Protein AF-A0A8H7SU02-F1 (afdb_monomer_lite)

Sequence (1186 aa):
MSTKDTSKRHDLSLTLIYQSLQSPTSSTSLKCRTILHTASVKQFDHTLRKLKSYAKRPEWPARRLIRCLDYLFVHGIKPSPHLQSIVRLPSFRSCVKWGLLCTDTDSVLPTAKFFCNLLETVDDDKTVADIKQHGGVKLLLEWCQHTNQSVRIYSVRALAAKVGWFAKDLIGLDAYCVLTRPVLNVSELCYVLSLKPPVSDIQQKRVELEQCIMACKLLDSIFKYEQVDQPSAAFQSFAKSALFWELVVTWKTVCFDQFGIMYSQTPHVPIKNEKLLVYCLSSIVQRFTCCCPNAAENVVRTRSDWHPYFRILMHTWIRNCSAVNEAVETEKRILKKMIQIAIDIVPAVKELASRQDYADQVVCDFTNFLMAFVSQPISPEQVETLSGLNGALLSTDICVDVDERGFMVTAVLLSQDKDMLVVFVEGFIQYVQLASVDYVQTVSARVAWSLKSLLTILVDTEQLEASGLRTRILKLIVFFLHYKDAIDTFATCTTSITELIWGPTIEQAKQGLQLATSLSVTEDLSPKQNSVIYKAKRAFVSLEIISGHPRACERLMDSNVLQLVDISLIPNGDTMQKTASLLAMYALFGRFIAALSRRTAFVRTRLRDDCGLFPIILKLSQQAIEHREMRDQDDAIRVGWTQVISSCLLVVSSFQYDESSMKMWLCWDYGDVSNTEVRLEDDAVEMVESQQVSSILPSLLSVLFPGNKQISGSKDDNFQLLFLAANVLDQLSAIPICGRQMVQHPDALADLASLMVTLTKDLFPGNPNKKRRALDEVKMDDAEIKKEDEIFMSESPQHQCAEYLRKSAIRILVCHDNIQYTILADAFTTFFRPLLQHPSHRSSSQHWRVAVTKDLYQKKLPDFVSLFKFTEVTDHAIKLYEFTAVAVAYSIMGTDSDQEWNSVLGLGVSEIVSSKYVFGVLCQMLVYELEYEENNSMLQIITPFRRNAAAQVIETLALDLEVVWQVEMKSIESVPVKHVALDEPYQKVYFATDDSTELVCGNRQLLSSNSPIFEALLGSNYAEQSKLESLTAIPLHDVPFKNLSLFLSVVEQLNTDSVLINTNWKDVVDLLLISDRFGTTSVKNKCQDWVLAKVEKLHVVDEKERLVCLEGLLGLYRECRDPIELDGGITSETWPFALVLKEAVKSIVMYLSLASRTDTFNKMILEKDGEELSSFCDGIASLLKK

Structure (mmCIF, N/CA/C/O backbone):
data_AF-A0A8H7SU02-F1
#
_entry.id   AF-A0A8H7SU02-F1
#
loop_
_atom_site.group_PDB
_atom_site.id
_atom_site.type_symbol
_atom_site.label_atom_id
_atom_site.label_alt_id
_atom_site.label_comp_id
_atom_site.label_asym_id
_atom_site.label_entity_id
_atom_site.label_seq_id
_atom_site.pdbx_PDB_ins_code
_atom_site.Cartn_x
_atom_site.Cartn_y
_atom_site.Cartn_z
_atom_site.occupancy
_atom_site.B_iso_or_equiv
_atom_site.auth_seq_id
_atom_site.auth_comp_id
_atom_site.auth_asym_id
_atom_site.auth_atom_id
_atom_site.pdbx_PDB_model_num
ATOM 1 N N . MET A 1 1 ? -86.008 -4.853 94.645 1.00 35.31 1 MET A N 1
ATOM 2 C CA . MET A 1 1 ? -85.821 -5.811 93.534 1.00 35.31 1 MET A CA 1
ATOM 3 C C . MET A 1 1 ? -86.065 -5.100 92.212 1.00 35.31 1 MET A C 1
ATOM 5 O O . MET A 1 1 ? -87.152 -4.581 92.024 1.00 35.31 1 MET A O 1
ATOM 9 N N . SER A 1 2 ? -85.035 -5.020 91.369 1.00 29.70 2 SER A N 1
ATOM 10 C CA . SER A 1 2 ? -85.054 -5.000 89.893 1.00 29.70 2 SER A CA 1
ATOM 11 C C . SER A 1 2 ? -83.696 -4.454 89.445 1.00 29.70 2 SER A C 1
ATOM 13 O O . SER A 1 2 ? -83.441 -3.250 89.442 1.00 29.70 2 SER A O 1
ATOM 15 N N . THR A 1 3 ? -82.798 -5.390 89.177 1.00 31.05 3 THR A N 1
ATOM 16 C CA . THR A 1 3 ? -81.396 -5.246 88.791 1.00 31.05 3 THR A CA 1
ATOM 17 C C . THR A 1 3 ? -81.245 -4.522 87.451 1.00 31.05 3 THR A C 1
ATOM 19 O O . THR A 1 3 ? -81.632 -5.041 86.408 1.00 31.05 3 THR A O 1
ATOM 22 N N . LYS A 1 4 ? -80.644 -3.324 87.472 1.00 31.62 4 LYS A N 1
ATOM 23 C CA . LYS A 1 4 ? -80.006 -2.720 86.295 1.00 31.62 4 LYS A CA 1
ATOM 24 C C . LYS A 1 4 ? -78.578 -3.251 86.210 1.00 31.62 4 LYS A C 1
ATOM 26 O O . LYS A 1 4 ? -77.695 -2.755 86.907 1.00 31.62 4 LYS A O 1
ATOM 31 N N . ASP A 1 5 ? -78.381 -4.232 85.339 1.00 31.78 5 ASP A N 1
ATOM 32 C CA . ASP A 1 5 ? -77.075 -4.587 84.792 1.00 31.78 5 ASP A CA 1
ATOM 33 C C . ASP A 1 5 ? -76.515 -3.389 84.015 1.00 31.78 5 ASP A C 1
ATOM 35 O O . ASP A 1 5 ? -76.784 -3.180 82.832 1.00 31.78 5 ASP A O 1
ATOM 39 N N . THR A 1 6 ? -75.734 -2.554 84.695 1.00 32.72 6 THR A N 1
ATOM 40 C CA . THR A 1 6 ? -74.787 -1.655 84.043 1.00 32.72 6 THR A CA 1
ATOM 41 C C . THR A 1 6 ? -73.472 -2.404 83.898 1.00 32.72 6 THR A C 1
ATOM 43 O O . THR A 1 6 ? -72.606 -2.385 84.771 1.00 32.72 6 THR A O 1
ATOM 46 N N . SER A 1 7 ? -73.314 -3.071 82.754 1.00 33.44 7 SER A N 1
ATOM 47 C CA . SER A 1 7 ? -72.016 -3.547 82.286 1.00 33.44 7 SER A CA 1
ATOM 48 C C . SER A 1 7 ? -71.017 -2.386 82.376 1.00 33.44 7 SER A C 1
ATOM 50 O O . SER A 1 7 ? -71.132 -1.404 81.632 1.00 33.44 7 SER A O 1
ATOM 52 N N . LYS A 1 8 ? -70.069 -2.453 83.318 1.00 38.03 8 LYS A N 1
ATOM 53 C CA . LYS A 1 8 ? -68.977 -1.484 83.451 1.00 38.03 8 LYS A CA 1
ATOM 54 C C . LYS A 1 8 ? -68.245 -1.413 82.109 1.00 38.03 8 LYS A C 1
ATOM 56 O O . LYS A 1 8 ? -67.490 -2.317 81.765 1.00 38.03 8 LYS A O 1
ATOM 61 N N . ARG A 1 9 ? -68.476 -0.346 81.338 1.00 43.72 9 ARG A N 1
ATOM 62 C CA . ARG A 1 9 ? -67.656 -0.015 80.169 1.00 43.72 9 ARG A CA 1
ATOM 63 C C . ARG A 1 9 ? -66.226 0.182 80.669 1.00 43.72 9 ARG A C 1
ATOM 65 O O . ARG A 1 9 ? -65.959 1.103 81.435 1.00 43.72 9 ARG A O 1
ATOM 72 N N . HIS A 1 10 ? -65.324 -0.716 80.287 1.00 51.03 10 HIS A N 1
ATOM 73 C CA . HIS A 1 10 ? -63.893 -0.554 80.515 1.00 51.03 10 HIS A CA 1
ATOM 74 C C . HIS A 1 10 ? -63.384 0.580 79.615 1.00 51.03 10 HIS A C 1
ATOM 76 O O . HIS A 1 10 ? -62.966 0.353 78.483 1.00 51.03 10 HIS A O 1
ATOM 82 N N . ASP A 1 11 ? -63.491 1.819 80.095 1.00 59.75 11 ASP A N 1
ATOM 83 C CA . ASP A 1 11 ? -63.069 2.997 79.344 1.00 59.75 11 ASP A CA 1
ATOM 84 C C . ASP A 1 11 ? -61.537 3.048 79.228 1.00 59.75 11 ASP A C 1
ATOM 86 O O . ASP A 1 11 ? -60.804 3.090 80.218 1.00 59.75 11 ASP A O 1
ATOM 90 N N . LEU A 1 12 ? -61.057 3.071 77.985 1.00 70.75 12 LEU A N 1
ATOM 91 C CA . LEU A 1 12 ? -59.652 3.218 77.620 1.00 70.75 12 LEU A CA 1
ATOM 92 C C . LEU A 1 12 ? -59.137 4.615 78.037 1.00 70.75 12 LEU A C 1
ATOM 94 O O . LEU A 1 12 ? -59.330 5.596 77.313 1.00 70.75 12 LEU A O 1
ATOM 98 N N . SER A 1 13 ? -58.506 4.736 79.211 1.00 79.62 13 SER A N 1
ATOM 99 C CA . SER A 1 13 ? -57.961 6.003 79.729 1.00 79.62 13 SER A CA 1
ATOM 100 C C . SER A 1 13 ? -56.456 6.158 79.455 1.00 79.62 13 SER A C 1
ATOM 102 O O . SER A 1 13 ? -55.701 5.187 79.427 1.00 79.62 13 SER A O 1
ATOM 104 N N . LEU A 1 14 ? -55.985 7.400 79.277 1.00 77.12 14 LEU A N 1
ATOM 105 C CA . LEU A 1 14 ? -54.559 7.690 79.039 1.00 77.12 14 LEU A CA 1
ATOM 106 C C . LEU A 1 14 ? -53.675 7.358 80.247 1.00 77.12 14 LEU A C 1
ATOM 108 O O . LEU A 1 14 ? -52.520 6.980 80.073 1.00 77.12 14 LEU A O 1
ATOM 112 N N . THR A 1 15 ? -54.219 7.434 81.465 1.00 79.88 15 THR A N 1
ATOM 113 C CA . THR A 1 15 ? -53.541 6.985 82.690 1.00 79.88 15 THR A CA 1
ATOM 114 C C . THR A 1 15 ? -53.329 5.474 82.700 1.00 79.88 15 THR A C 1
ATOM 116 O O . THR A 1 15 ? -52.227 5.033 83.016 1.00 79.88 15 THR A O 1
ATOM 119 N N . LEU A 1 16 ? -54.327 4.686 82.278 1.00 80.25 16 LEU A N 1
ATOM 120 C CA . LEU A 1 16 ? -54.209 3.230 82.138 1.00 80.25 16 LEU A CA 1
ATOM 121 C C . LEU A 1 16 ? -53.144 2.855 81.094 1.00 80.25 16 LEU A C 1
ATOM 123 O O . LEU A 1 16 ? -52.308 1.987 81.347 1.00 80.25 16 LEU A O 1
ATOM 127 N N . ILE A 1 17 ? -53.136 3.535 79.943 1.00 81.75 17 ILE A N 1
ATOM 128 C CA . ILE A 1 17 ? -52.142 3.332 78.875 1.00 81.75 17 ILE A CA 1
ATOM 129 C C . ILE A 1 17 ? -50.731 3.663 79.380 1.00 81.75 17 ILE A C 1
ATOM 131 O O . ILE A 1 17 ? -49.801 2.885 79.179 1.00 81.75 17 ILE A O 1
ATOM 135 N N . TYR A 1 18 ? -50.570 4.778 80.096 1.00 81.62 18 TYR A N 1
ATOM 136 C CA . TYR A 1 18 ? -49.278 5.191 80.639 1.00 81.62 18 TYR A CA 1
ATOM 137 C C . TYR A 1 18 ? -48.757 4.254 81.746 1.00 81.62 18 TYR A C 1
ATOM 139 O O . TYR A 1 18 ? -47.579 3.904 81.753 1.00 81.62 18 TYR A O 1
ATOM 147 N N . GLN A 1 19 ? -49.623 3.775 82.644 1.00 80.94 19 GLN A N 1
ATOM 148 C CA . GLN A 1 19 ? -49.255 2.773 83.658 1.00 80.94 19 GLN A CA 1
ATOM 149 C C . GLN A 1 19 ? -48.865 1.425 83.023 1.00 80.94 19 GLN A C 1
ATOM 151 O O . GLN A 1 19 ? -47.924 0.765 83.473 1.00 80.94 19 GLN A O 1
ATOM 156 N N . SER A 1 20 ? -49.541 1.049 81.932 1.00 78.88 20 SER A N 1
ATOM 157 C CA . SER A 1 20 ? -49.247 -0.161 81.146 1.00 78.88 20 SER A CA 1
ATOM 158 C C . SER A 1 20 ? -47.909 -0.079 80.404 1.00 78.88 20 SER A C 1
ATOM 160 O O . SER A 1 20 ? -47.247 -1.099 80.209 1.00 78.88 20 SER A O 1
ATOM 162 N N . LEU A 1 21 ? -47.502 1.134 80.019 1.00 80.75 21 LEU A N 1
ATOM 163 C CA . LEU A 1 21 ? -46.194 1.452 79.443 1.00 80.75 21 LEU A CA 1
ATOM 164 C C . LEU A 1 21 ? -45.052 1.356 80.460 1.00 80.75 21 LEU A C 1
ATOM 166 O O . LEU A 1 21 ? -43.967 0.902 80.110 1.00 80.75 21 LEU A O 1
ATOM 170 N N . GLN A 1 22 ? -45.278 1.798 81.702 1.00 80.19 22 GLN A N 1
ATOM 171 C CA . GLN A 1 22 ? -44.263 1.761 82.763 1.00 80.19 22 GLN A CA 1
ATOM 172 C C . GLN A 1 22 ? -43.996 0.342 83.287 1.00 80.19 22 GLN A C 1
ATOM 174 O O . GLN A 1 22 ? -42.908 0.075 83.785 1.00 80.19 22 GLN A O 1
ATOM 179 N N . SER A 1 23 ? -44.969 -0.566 83.158 1.00 78.50 23 SER A N 1
ATOM 180 C CA . SER A 1 23 ? -44.887 -1.945 83.651 1.00 78.50 23 SER A CA 1
ATOM 181 C C . SER A 1 23 ? -45.334 -2.954 82.575 1.00 78.50 23 SER A C 1
ATOM 183 O O . SER A 1 23 ? -46.423 -3.513 82.659 1.00 78.50 23 SER A O 1
ATOM 185 N N . PRO A 1 24 ? -44.530 -3.202 81.527 1.00 69.75 24 PRO A N 1
ATOM 186 C CA . PRO A 1 24 ? -44.961 -3.956 80.341 1.00 69.75 24 PRO A CA 1
ATOM 187 C C . PRO A 1 24 ? -45.318 -5.433 80.596 1.00 69.75 24 PRO A C 1
ATOM 189 O O . PRO A 1 24 ? -46.024 -6.029 79.786 1.00 69.75 24 PRO A O 1
ATOM 192 N N . THR A 1 25 ? -44.858 -6.021 81.703 1.00 71.75 25 THR A N 1
ATOM 193 C CA . THR A 1 25 ? -45.128 -7.413 82.114 1.00 71.75 25 THR A CA 1
ATOM 194 C C . THR A 1 25 ? -46.228 -7.540 83.172 1.00 71.75 25 THR A C 1
ATOM 196 O O . THR A 1 25 ? -46.540 -8.645 83.609 1.00 71.75 25 THR A O 1
ATOM 199 N N . SER A 1 26 ? -46.835 -6.430 83.602 1.00 79.94 26 SER A N 1
ATOM 200 C CA . SER A 1 26 ? -47.877 -6.448 84.630 1.00 79.94 26 SER A CA 1
ATOM 201 C C . SER A 1 26 ? -49.216 -6.972 84.098 1.00 79.94 26 SER A C 1
ATOM 203 O O . SER A 1 26 ? -49.551 -6.850 82.914 1.00 79.94 26 SER A O 1
ATOM 205 N N . SER A 1 27 ? -50.043 -7.500 85.005 1.00 74.44 27 SER A N 1
ATOM 206 C CA . SER A 1 27 ? -51.416 -7.920 84.694 1.00 74.44 27 SER A CA 1
ATOM 207 C C . SER A 1 27 ? -52.285 -6.761 84.182 1.00 74.44 27 SER A C 1
ATOM 209 O O . SER A 1 27 ? -53.212 -6.977 83.400 1.00 74.44 27 SER A O 1
ATOM 211 N N . THR A 1 28 ? -51.971 -5.519 84.563 1.00 72.62 28 THR A N 1
ATOM 212 C CA . THR A 1 28 ? -52.607 -4.299 84.049 1.00 72.62 28 THR A CA 1
ATOM 213 C C . THR A 1 28 ? -52.226 -4.012 82.596 1.00 72.62 28 THR A C 1
ATOM 215 O O . THR A 1 28 ? -53.108 -3.647 81.821 1.00 72.62 28 THR A O 1
ATOM 218 N N . SER A 1 29 ? -50.977 -4.262 82.185 1.00 75.75 29 SER A N 1
ATOM 219 C CA . SER A 1 29 ? -50.545 -4.128 80.783 1.00 75.75 29 SER A CA 1
ATOM 220 C C . SER A 1 29 ? -51.200 -5.170 79.867 1.00 75.75 29 SER A C 1
ATOM 222 O O . SER A 1 29 ? -51.702 -4.828 78.796 1.00 75.75 29 SER A O 1
ATOM 224 N N . LEU A 1 30 ? -51.311 -6.424 80.323 1.00 77.12 30 LEU A N 1
ATOM 225 C CA . LEU A 1 30 ? -52.050 -7.492 79.627 1.00 77.12 30 LEU A CA 1
ATOM 226 C C . LEU A 1 30 ? -53.541 -7.156 79.452 1.00 77.12 30 LEU A C 1
ATOM 228 O O . LEU A 1 30 ? -54.088 -7.288 78.354 1.00 77.12 30 LEU A O 1
ATOM 232 N N . LYS A 1 31 ? -54.192 -6.649 80.509 1.00 78.38 31 LYS A N 1
ATOM 233 C CA . LYS A 1 31 ? -55.583 -6.170 80.441 1.00 78.38 31 LYS A CA 1
ATOM 234 C C . LYS A 1 31 ? -55.733 -5.002 79.465 1.00 78.38 31 LYS A C 1
ATOM 236 O O . LYS A 1 31 ? -56.646 -5.015 78.648 1.00 78.38 31 LYS A O 1
ATOM 241 N N . CYS A 1 32 ? -54.823 -4.028 79.501 1.00 80.38 32 CYS A N 1
ATOM 242 C CA . CYS A 1 32 ? -54.831 -2.883 78.589 1.00 80.38 32 CYS A CA 1
ATOM 243 C C . CYS A 1 32 ? -54.673 -3.313 77.122 1.00 80.38 32 CYS A C 1
ATOM 245 O O . CYS A 1 32 ? -55.448 -2.871 76.280 1.00 80.38 32 CYS A O 1
ATOM 247 N N . ARG A 1 33 ? -53.752 -4.238 76.816 1.00 80.44 33 ARG A N 1
ATOM 248 C CA . ARG A 1 33 ? -53.601 -4.816 75.466 1.00 80.44 33 ARG A CA 1
ATOM 249 C C . ARG A 1 33 ? -54.868 -5.525 74.996 1.00 80.44 33 ARG A C 1
ATOM 251 O O . ARG A 1 33 ? -55.306 -5.301 73.877 1.00 80.44 33 ARG A O 1
ATOM 258 N N . THR A 1 34 ? -55.498 -6.317 75.860 1.00 79.69 34 THR A N 1
ATOM 259 C CA . THR A 1 34 ? -56.758 -7.011 75.533 1.00 79.69 34 THR A CA 1
ATOM 260 C C . THR A 1 34 ? -57.886 -6.014 75.224 1.00 79.69 34 THR A C 1
ATOM 262 O O . THR A 1 34 ? -58.620 -6.172 74.247 1.00 79.69 34 THR A O 1
ATOM 265 N N . ILE A 1 35 ? -57.988 -4.931 76.004 1.00 81.00 35 ILE A N 1
ATOM 266 C CA . ILE A 1 35 ? -58.941 -3.837 75.748 1.00 81.00 35 ILE A CA 1
ATOM 267 C C . ILE A 1 35 ? -58.613 -3.128 74.424 1.00 81.00 35 ILE A C 1
ATOM 269 O O . ILE A 1 35 ? -59.517 -2.862 73.642 1.00 81.00 35 ILE A O 1
ATOM 273 N N . LEU A 1 36 ? -57.336 -2.859 74.135 1.00 82.44 36 LEU A N 1
ATOM 274 C CA . LEU A 1 36 ? -56.900 -2.244 72.876 1.00 82.44 36 LEU A CA 1
ATOM 275 C C . LEU A 1 36 ? -57.205 -3.114 71.649 1.00 82.44 36 LEU A C 1
ATOM 277 O O . LEU A 1 36 ? -57.631 -2.575 70.632 1.00 82.44 36 LEU A O 1
ATOM 281 N N . HIS A 1 37 ? -57.049 -4.437 71.746 1.00 79.62 37 HIS A N 1
ATOM 282 C CA . HIS A 1 37 ? -57.370 -5.370 70.660 1.00 79.62 37 HIS A CA 1
ATOM 283 C C . HIS A 1 37 ? -58.875 -5.459 70.360 1.00 79.62 37 HIS A C 1
ATOM 285 O O . HIS A 1 37 ? -59.254 -5.717 69.221 1.00 79.62 37 HIS A O 1
ATOM 291 N N . THR A 1 38 ? -59.731 -5.224 71.359 1.00 80.50 38 THR A N 1
ATOM 292 C CA . THR A 1 38 ? -61.203 -5.260 71.222 1.00 80.50 38 THR A CA 1
ATOM 293 C C . THR A 1 38 ? -61.839 -3.875 71.037 1.00 80.50 38 THR A C 1
ATOM 295 O O . THR A 1 38 ? -63.060 -3.765 70.912 1.00 80.50 38 THR A O 1
ATOM 298 N N . ALA A 1 39 ? -61.038 -2.804 71.011 1.00 81.44 39 ALA A N 1
ATOM 299 C CA . ALA A 1 39 ? -61.533 -1.435 70.945 1.00 81.44 39 ALA A CA 1
ATOM 300 C C . ALA A 1 39 ? -62.110 -1.080 69.560 1.00 81.44 39 ALA A C 1
ATOM 302 O O . ALA A 1 39 ? -61.506 -1.310 68.514 1.00 81.44 39 ALA A O 1
ATOM 303 N N . SER A 1 40 ? -63.283 -0.449 69.561 1.00 85.06 40 SER A N 1
ATOM 304 C CA . SER A 1 40 ? -63.952 0.066 68.361 1.00 85.06 40 SER A CA 1
ATOM 305 C C . SER A 1 40 ? -63.316 1.363 67.838 1.00 85.06 40 SER A C 1
ATOM 307 O O . SER A 1 40 ? -62.713 2.133 68.588 1.00 85.06 40 SER A O 1
ATOM 309 N N . VAL A 1 41 ? -63.549 1.687 66.559 1.00 83.00 41 VAL A N 1
ATOM 310 C CA . VAL A 1 41 ? -63.086 2.942 65.925 1.00 83.00 41 VAL A CA 1
ATOM 311 C C . VAL A 1 41 ? -63.533 4.191 66.707 1.00 83.00 41 VAL A C 1
ATOM 313 O O . VAL A 1 41 ? -62.762 5.136 66.855 1.00 83.00 41 VAL A O 1
ATOM 316 N N . LYS A 1 42 ? -64.748 4.184 67.282 1.00 83.44 42 LYS A N 1
ATOM 317 C CA . LYS A 1 42 ? -65.269 5.286 68.117 1.00 83.44 42 LYS A CA 1
ATOM 318 C C . LYS A 1 42 ? -64.492 5.454 69.428 1.00 83.44 42 LYS A C 1
ATOM 320 O O . LYS A 1 42 ? -64.303 6.580 69.882 1.00 83.44 42 LYS A O 1
ATOM 325 N N . GLN A 1 43 ? -64.042 4.354 70.035 1.00 82.19 43 GLN A N 1
ATOM 326 C CA . GLN A 1 43 ? -63.219 4.397 71.248 1.00 82.19 43 GLN A CA 1
ATOM 327 C C . GLN A 1 43 ? -61.823 4.950 70.944 1.00 82.19 43 GLN A C 1
ATOM 329 O O . GLN A 1 43 ? -61.348 5.806 71.687 1.00 82.19 43 GLN A O 1
ATOM 334 N N . PHE A 1 44 ? -61.210 4.557 69.821 1.00 85.12 44 PHE A N 1
ATOM 335 C CA . PHE A 1 44 ? -59.951 5.157 69.369 1.00 85.12 44 PHE A CA 1
ATOM 336 C C . PHE A 1 44 ? -60.096 6.657 69.065 1.00 85.12 44 PHE A C 1
ATOM 338 O O . PHE A 1 44 ? -59.285 7.444 69.550 1.00 85.12 44 PHE A O 1
ATOM 345 N N . ASP A 1 45 ? -61.148 7.082 68.352 1.00 83.56 45 ASP A N 1
ATOM 346 C CA . ASP A 1 45 ? -61.416 8.503 68.066 1.00 83.56 45 ASP A CA 1
ATOM 347 C C . ASP A 1 45 ? -61.549 9.336 69.355 1.00 83.56 45 ASP A C 1
ATOM 349 O O . ASP A 1 45 ? -60.912 10.381 69.507 1.00 83.56 45 ASP A O 1
ATOM 353 N N . HIS A 1 46 ? -62.322 8.846 70.330 1.00 85.00 46 HIS A N 1
ATOM 354 C CA . HIS A 1 46 ? -62.499 9.511 71.626 1.00 85.00 46 HIS A CA 1
ATOM 355 C C . HIS A 1 46 ? -61.187 9.635 72.407 1.00 85.00 46 HIS A C 1
ATOM 357 O O . HIS A 1 46 ? -60.872 10.708 72.930 1.00 85.00 46 HIS A O 1
ATOM 363 N N . THR A 1 47 ? -60.390 8.565 72.464 1.00 84.25 47 THR A N 1
ATOM 364 C CA . THR A 1 47 ? -59.111 8.565 73.184 1.00 84.25 47 THR A CA 1
ATOM 365 C C . THR A 1 47 ? -58.069 9.462 72.510 1.00 84.25 47 THR A C 1
ATOM 367 O O . THR A 1 47 ? -57.349 10.173 73.211 1.00 84.25 47 THR A O 1
ATOM 370 N N . LEU A 1 48 ? -58.034 9.528 71.174 1.00 86.75 48 LEU A N 1
ATOM 371 C CA . LEU A 1 48 ? -57.158 10.437 70.421 1.00 86.75 48 LEU A CA 1
ATOM 372 C C . LEU A 1 48 ? -57.550 11.913 70.616 1.00 86.75 48 LEU A C 1
ATOM 374 O O . LEU A 1 48 ? -56.688 12.755 70.881 1.00 86.75 48 LEU A O 1
ATOM 378 N N . ARG A 1 49 ? -58.852 12.244 70.586 1.00 85.50 49 ARG A N 1
ATOM 379 C CA . ARG A 1 49 ? -59.336 13.604 70.912 1.00 85.50 49 ARG A CA 1
ATOM 380 C C . ARG A 1 49 ? -58.966 14.004 72.339 1.00 85.50 49 ARG A C 1
ATOM 382 O O . ARG A 1 49 ? -58.512 15.129 72.562 1.00 85.50 49 ARG A O 1
ATOM 389 N N . LYS A 1 50 ? -59.107 13.080 73.297 1.00 84.19 50 LYS A N 1
ATOM 390 C CA . LYS A 1 50 ? -58.661 13.293 74.679 1.00 84.19 50 LYS A CA 1
ATOM 391 C C . LYS A 1 50 ? -57.156 13.532 74.741 1.00 84.19 50 LYS A C 1
ATOM 393 O O . LYS A 1 50 ? -56.760 14.519 75.352 1.00 84.19 50 LYS A O 1
ATOM 398 N N . LEU A 1 51 ? -56.331 12.726 74.070 1.00 84.31 51 LEU A N 1
ATOM 399 C CA . LEU A 1 51 ? -54.868 12.888 74.037 1.00 84.31 51 LEU A CA 1
ATOM 400 C C . LEU A 1 51 ? -54.472 14.306 73.600 1.00 84.31 51 LEU A C 1
ATOM 402 O O . LEU A 1 51 ? -53.697 14.964 74.290 1.00 84.31 51 LEU A O 1
ATOM 406 N N . LYS A 1 52 ? -55.103 14.830 72.542 1.00 79.81 52 LYS A N 1
ATOM 407 C CA . LYS A 1 52 ? -54.906 16.217 72.086 1.00 79.81 52 LYS A CA 1
ATOM 408 C C . LYS A 1 52 ? -55.339 17.262 73.124 1.00 79.81 52 LYS A C 1
ATOM 410 O O . LYS A 1 52 ? -54.707 18.306 73.245 1.00 79.81 52 LYS A O 1
ATOM 415 N N . SER A 1 53 ? -56.404 17.006 73.886 1.00 82.81 53 SER A N 1
ATOM 416 C CA . SER A 1 53 ? -56.835 17.908 74.966 1.00 82.81 53 SER A CA 1
ATOM 417 C C . SER A 1 53 ? -55.863 17.926 76.157 1.00 82.81 53 SER A C 1
ATOM 419 O O . SER A 1 53 ? -55.664 18.980 76.760 1.00 82.81 53 SER A O 1
ATOM 421 N N . TYR A 1 54 ? -55.216 16.793 76.460 1.00 81.75 54 TYR A N 1
ATOM 422 C CA . TYR A 1 54 ? -54.195 16.694 77.510 1.00 81.75 54 TYR A CA 1
ATOM 423 C C . TYR A 1 54 ? -52.881 17.372 77.121 1.00 81.75 54 TYR A C 1
ATOM 425 O O . TYR A 1 54 ? -52.186 17.850 78.008 1.00 81.75 54 TYR A O 1
ATOM 433 N N . ALA A 1 55 ? -52.582 17.506 75.826 1.00 77.31 55 ALA A N 1
ATOM 434 C CA . ALA A 1 55 ? -51.409 18.241 75.346 1.00 77.31 55 ALA A CA 1
ATOM 435 C C . ALA A 1 55 ? -51.388 19.729 75.748 1.00 77.31 55 ALA A C 1
ATOM 437 O O . ALA A 1 55 ? -50.337 20.356 75.705 1.00 77.31 55 ALA A O 1
ATOM 438 N N . LYS A 1 56 ? -52.532 20.301 76.157 1.00 78.25 56 LYS A N 1
ATOM 439 C CA . LYS A 1 56 ? -52.631 21.676 76.680 1.00 78.25 56 LYS A CA 1
ATOM 440 C C . LYS A 1 56 ? -52.390 21.778 78.193 1.00 78.25 56 LYS A C 1
ATOM 442 O O . LYS A 1 56 ? -52.472 22.874 78.738 1.00 78.25 56 LYS A O 1
ATOM 447 N N . ARG A 1 57 ? -52.173 20.656 78.891 1.00 81.31 57 ARG A N 1
ATOM 448 C CA . ARG A 1 57 ? -52.048 20.605 80.356 1.00 81.31 57 ARG A CA 1
ATOM 449 C C . ARG A 1 57 ? -50.590 20.364 80.769 1.00 81.31 57 ARG A C 1
ATOM 451 O O . ARG A 1 57 ? -49.984 19.426 80.257 1.00 81.31 57 ARG A O 1
ATOM 458 N N . PRO A 1 58 ? -50.051 21.109 81.750 1.00 71.00 58 PRO A N 1
ATOM 459 C CA . PRO A 1 58 ? -48.651 20.976 82.174 1.00 71.00 58 PRO A CA 1
ATOM 460 C C . PRO A 1 58 ? -48.329 19.625 82.842 1.00 71.00 58 PRO A C 1
ATOM 462 O O . PRO A 1 58 ? -47.199 19.155 82.781 1.00 71.00 58 PRO A O 1
ATOM 465 N N . GLU A 1 59 ? -49.323 18.951 83.428 1.00 79.81 59 GLU A N 1
ATOM 466 C CA . GLU A 1 59 ? -49.177 17.637 84.085 1.00 79.81 59 GLU A CA 1
ATOM 467 C C . GLU A 1 59 ? -48.822 16.491 83.115 1.00 79.81 59 GLU A C 1
ATOM 469 O O . GLU A 1 59 ? -48.333 15.431 83.526 1.00 79.81 59 GLU A O 1
ATOM 474 N N . TRP A 1 60 ? -49.074 16.694 81.818 1.00 79.75 60 TRP A N 1
ATOM 475 C CA . TRP A 1 60 ? -48.855 15.720 80.754 1.00 79.75 60 TRP A CA 1
ATOM 476 C C . TRP A 1 60 ? -47.790 16.229 79.773 1.00 79.75 60 TRP A C 1
ATOM 478 O O . TRP A 1 60 ? -48.132 16.726 78.702 1.00 79.75 60 TRP A O 1
ATOM 488 N N . PRO A 1 61 ? -46.490 16.084 80.096 1.00 81.81 61 PRO A N 1
ATOM 489 C CA . PRO A 1 61 ? -45.417 16.497 79.196 1.00 81.81 61 PRO A CA 1
ATOM 490 C C . PRO A 1 61 ? -45.479 15.733 77.867 1.00 81.81 61 PRO A C 1
ATOM 492 O O . PRO A 1 61 ? -45.826 14.544 77.834 1.00 81.81 61 PRO A O 1
ATOM 495 N N . ALA A 1 62 ? -45.073 16.396 76.778 1.00 80.88 62 ALA A N 1
ATOM 496 C CA . ALA A 1 62 ? -45.139 15.872 75.411 1.00 80.88 62 ALA A CA 1
ATOM 497 C C . ALA A 1 62 ? -44.529 14.463 75.283 1.00 80.88 62 ALA A C 1
ATOM 499 O O . ALA A 1 62 ? -45.159 13.559 74.734 1.00 80.88 62 ALA A O 1
ATOM 500 N N . ARG A 1 63 ? -43.373 14.217 75.919 1.00 84.25 63 ARG A N 1
ATOM 501 C CA . ARG A 1 63 ? -42.715 12.897 75.989 1.00 84.25 63 ARG A CA 1
ATOM 502 C C . ARG A 1 63 ? -43.647 11.771 76.463 1.00 84.25 63 ARG A C 1
ATOM 504 O O . ARG A 1 63 ? -43.603 10.668 75.919 1.00 84.25 63 ARG A O 1
ATOM 511 N N . ARG A 1 64 ? -44.474 12.010 77.492 1.00 85.19 64 ARG A N 1
ATOM 512 C CA . ARG A 1 64 ? -45.398 10.996 78.043 1.00 85.19 64 ARG A CA 1
ATOM 513 C C . ARG A 1 64 ? -46.561 10.735 77.093 1.00 85.19 64 ARG A C 1
ATOM 515 O O . ARG A 1 64 ? -46.916 9.579 76.874 1.00 85.19 64 ARG A O 1
ATOM 522 N N . LEU A 1 65 ? -47.119 11.795 76.516 1.00 85.88 65 LEU A N 1
ATOM 523 C CA . LEU A 1 65 ? -48.240 11.710 75.581 1.00 85.88 65 LEU A CA 1
ATOM 524 C C . LEU A 1 65 ? -47.848 11.011 74.274 1.00 85.88 65 LEU A C 1
ATOM 526 O O . LEU A 1 65 ? -48.597 10.163 73.800 1.00 85.88 65 LEU A O 1
ATOM 530 N N . ILE A 1 66 ? -46.654 11.280 73.745 1.00 86.19 66 ILE A N 1
ATOM 531 C CA . ILE A 1 66 ? -46.140 10.624 72.534 1.00 86.19 66 ILE A CA 1
ATOM 532 C C . ILE A 1 66 ? -45.851 9.143 72.789 1.00 86.19 66 ILE A C 1
ATOM 534 O O . ILE A 1 66 ? -46.192 8.307 71.961 1.00 86.19 66 ILE A O 1
ATOM 538 N N . ARG A 1 67 ? -45.324 8.774 73.966 1.00 85.25 67 ARG A N 1
ATOM 539 C CA . ARG A 1 67 ? -45.200 7.354 74.352 1.00 85.25 67 ARG A CA 1
ATOM 540 C C . ARG A 1 67 ? -46.558 6.654 74.415 1.00 85.25 67 ARG A C 1
ATOM 542 O O . ARG A 1 67 ? -46.668 5.520 73.962 1.00 85.25 67 ARG A O 1
ATOM 549 N N . CYS A 1 68 ? -47.588 7.322 74.942 1.00 86.88 68 CYS A N 1
ATOM 550 C CA . CYS A 1 68 ? -48.954 6.791 74.934 1.00 86.88 68 CYS A CA 1
ATOM 551 C C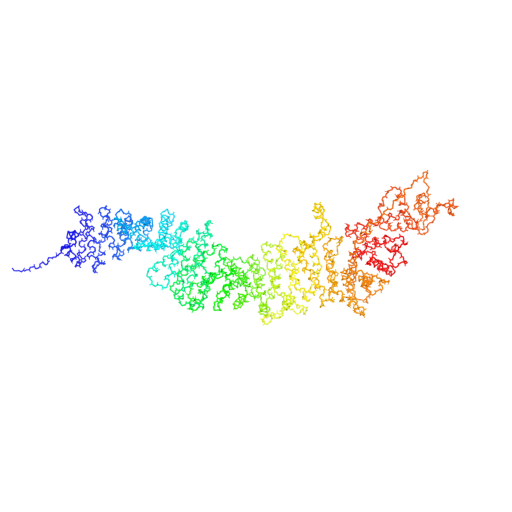 . CYS A 1 68 ? -49.495 6.640 73.509 1.00 86.88 68 CYS A C 1
ATOM 553 O O . CYS A 1 68 ? -50.159 5.647 73.227 1.00 86.88 68 CYS A O 1
ATOM 555 N N . LEU A 1 69 ? -49.193 7.590 72.619 1.00 87.94 69 LEU A N 1
ATOM 556 C CA . LEU A 1 69 ? -49.569 7.543 71.207 1.00 87.94 69 LEU A CA 1
ATOM 557 C C . LEU A 1 69 ? -48.870 6.391 70.461 1.00 87.94 69 LEU A C 1
ATOM 559 O O . LEU A 1 69 ? -49.543 5.649 69.753 1.00 87.94 69 LEU A O 1
ATOM 563 N N . ASP A 1 70 ? -47.566 6.185 70.678 1.00 86.50 70 ASP A N 1
ATOM 564 C CA . ASP A 1 70 ? -46.805 5.044 70.140 1.00 86.50 70 ASP A CA 1
ATOM 565 C C . ASP A 1 70 ? -47.369 3.710 70.640 1.00 86.50 70 ASP A C 1
ATOM 567 O O . ASP A 1 70 ? -47.618 2.803 69.854 1.00 86.50 70 ASP A O 1
ATOM 571 N N . TYR A 1 71 ? -47.672 3.599 71.936 1.00 85.88 71 TYR A N 1
ATOM 572 C CA . TYR A 1 71 ? -48.256 2.383 72.510 1.00 85.88 71 TYR A CA 1
ATOM 573 C C . TYR A 1 71 ? -49.659 2.087 71.975 1.00 85.88 71 TYR A C 1
ATOM 575 O O . TYR A 1 71 ? -49.955 0.946 71.620 1.00 85.88 71 TYR A O 1
ATOM 583 N N . LEU A 1 72 ? -50.511 3.117 71.891 1.00 87.50 72 LEU A N 1
ATOM 584 C CA . LEU A 1 72 ? -51.829 3.041 71.256 1.00 87.50 72 LEU A CA 1
ATOM 585 C C . LEU A 1 72 ? -51.707 2.553 69.816 1.00 87.50 72 LEU A C 1
ATOM 587 O O . LEU A 1 72 ? -52.481 1.698 69.385 1.00 87.50 72 LEU A O 1
ATOM 591 N N . PHE A 1 73 ? -50.726 3.081 69.087 1.00 88.00 73 PHE A N 1
ATOM 592 C CA . PHE A 1 73 ? -50.497 2.711 67.706 1.00 88.00 73 PHE A CA 1
ATOM 593 C C . PHE A 1 73 ? -50.017 1.262 67.580 1.00 88.00 73 PHE A C 1
ATOM 595 O O . PHE A 1 73 ? -50.676 0.465 66.926 1.00 88.00 73 PHE A O 1
ATOM 602 N N . VAL A 1 74 ? -48.926 0.890 68.250 1.00 85.81 74 VAL A N 1
ATOM 603 C CA . VAL A 1 74 ? -48.278 -0.425 68.115 1.00 85.81 74 VAL A CA 1
ATOM 604 C C . VAL A 1 74 ? -49.146 -1.572 68.636 1.00 85.81 74 VAL A C 1
ATOM 606 O O . VAL A 1 74 ? -49.184 -2.630 68.012 1.00 85.81 74 VAL A O 1
ATOM 609 N N . HIS A 1 75 ? -49.837 -1.389 69.764 1.00 83.75 75 HIS A N 1
ATOM 610 C CA . HIS A 1 75 ? -50.577 -2.469 70.429 1.00 83.75 75 HIS A CA 1
ATOM 611 C C . HIS A 1 75 ? -52.098 -2.414 70.234 1.00 83.75 75 HIS A C 1
ATOM 613 O O . HIS A 1 75 ? -52.777 -3.362 70.610 1.00 83.75 75 HIS A O 1
ATOM 619 N N . GLY A 1 76 ? -52.639 -1.334 69.664 1.00 84.19 76 GLY A N 1
ATOM 620 C CA . GLY A 1 76 ? -54.075 -1.191 69.405 1.00 84.19 76 GLY A CA 1
ATOM 621 C C . GLY A 1 76 ? -54.396 -0.979 67.932 1.00 84.19 76 GLY A C 1
ATOM 622 O O . GLY A 1 76 ? -55.058 -1.808 67.319 1.00 84.19 76 GLY A O 1
ATOM 623 N N . ILE A 1 77 ? -53.912 0.122 67.354 1.00 85.06 77 ILE A N 1
ATOM 624 C CA . ILE A 1 77 ? -54.299 0.558 66.002 1.00 85.06 77 ILE A CA 1
ATOM 625 C C . ILE A 1 77 ? -53.678 -0.337 64.919 1.00 85.06 77 ILE A C 1
ATOM 627 O O . ILE A 1 77 ? -54.390 -0.794 64.030 1.00 85.06 77 ILE A O 1
ATOM 631 N N . LYS A 1 78 ? -52.374 -0.622 65.005 1.00 85.31 78 LYS A N 1
ATOM 632 C CA . LYS A 1 78 ? -51.622 -1.466 64.063 1.00 85.31 78 LYS A CA 1
ATOM 633 C C . LYS A 1 78 ? -52.194 -2.886 63.916 1.00 85.31 78 LYS A C 1
ATOM 635 O O . LYS A 1 78 ? -52.394 -3.296 62.779 1.00 85.31 78 LYS A O 1
ATOM 640 N N . PRO A 1 79 ? -52.477 -3.641 64.996 1.00 83.69 79 PRO A N 1
ATOM 641 C CA . PRO A 1 79 ? -53.061 -4.981 64.887 1.00 83.69 79 PRO A CA 1
ATOM 642 C C . PRO A 1 79 ? -54.580 -4.980 64.627 1.00 83.69 79 PRO A C 1
ATOM 644 O O . PRO A 1 79 ? -55.179 -6.051 64.567 1.00 83.69 79 PRO A O 1
ATOM 647 N N . SER A 1 80 ? -55.229 -3.814 64.517 1.00 83.00 80 SER A N 1
ATOM 648 C CA . SER A 1 80 ? -56.679 -3.729 64.331 1.00 83.00 80 SER A CA 1
ATOM 649 C C . SER A 1 80 ? -57.090 -4.058 62.890 1.00 83.00 80 SER A C 1
ATOM 651 O O . SER A 1 80 ? -56.510 -3.500 61.954 1.00 83.00 80 SER A O 1
ATOM 653 N N . PRO A 1 81 ? -58.176 -4.827 62.675 1.00 79.19 81 PRO A N 1
ATOM 654 C CA . PRO A 1 81 ? -58.756 -5.010 61.341 1.00 79.19 81 PRO A CA 1
ATOM 655 C C . PRO A 1 81 ? -59.308 -3.701 60.739 1.00 79.19 81 PRO A C 1
ATOM 657 O O . PRO A 1 81 ? -59.574 -3.632 59.543 1.00 79.19 81 PRO A O 1
ATOM 660 N N . HIS A 1 82 ? -59.464 -2.641 61.543 1.00 82.31 82 HIS A N 1
ATOM 661 C CA . HIS A 1 82 ? -59.966 -1.331 61.117 1.00 82.31 82 HIS A CA 1
ATOM 662 C C . HIS A 1 82 ? -58.870 -0.261 60.972 1.00 82.31 82 HIS A C 1
ATOM 664 O O . HIS A 1 82 ? -59.189 0.931 60.954 1.00 82.31 82 HIS A O 1
ATOM 670 N N . LEU A 1 83 ? -57.595 -0.656 60.859 1.00 84.00 83 LEU A N 1
ATOM 671 C CA . LEU A 1 83 ? -56.433 0.237 60.724 1.00 84.00 83 LEU A CA 1
ATOM 672 C C . LEU A 1 83 ? -56.689 1.422 59.773 1.00 84.00 83 LEU A C 1
ATOM 674 O O . LEU A 1 83 ? -56.543 2.579 60.167 1.00 84.00 83 LEU A O 1
ATOM 678 N N . GLN A 1 84 ? -57.142 1.144 58.547 1.00 82.38 84 GLN A N 1
ATOM 679 C CA . GLN A 1 84 ? -57.385 2.164 57.517 1.00 82.38 84 GLN A CA 1
ATOM 680 C C . GLN A 1 84 ? -58.483 3.164 57.915 1.00 82.38 84 GLN A C 1
ATOM 682 O O . GLN A 1 84 ? -58.371 4.364 57.665 1.00 82.38 84 GLN A O 1
ATOM 687 N N . SER A 1 85 ? -59.541 2.697 58.582 1.00 83.12 85 SER A N 1
ATOM 688 C CA . SER A 1 85 ? -60.622 3.560 59.069 1.00 83.12 85 SER A CA 1
ATOM 689 C C . SER A 1 85 ? -60.172 4.447 60.231 1.00 83.12 85 SER A C 1
ATOM 691 O O . SER A 1 85 ? -60.619 5.587 60.326 1.00 83.12 85 SER A O 1
ATOM 693 N N . ILE A 1 86 ? -59.284 3.947 61.098 1.00 84.00 86 ILE A N 1
ATOM 694 C CA . ILE A 1 86 ? -58.762 4.681 62.261 1.00 84.00 86 ILE A CA 1
ATOM 695 C C . ILE A 1 86 ? -57.745 5.745 61.829 1.00 84.00 86 ILE A C 1
ATOM 697 O O . ILE A 1 86 ? -57.813 6.883 62.288 1.00 84.00 86 ILE A O 1
ATOM 701 N N . VAL A 1 87 ? -56.826 5.408 60.921 1.00 85.62 87 VAL A N 1
ATOM 702 C CA . VAL A 1 87 ? -55.777 6.328 60.443 1.00 85.62 87 VAL A CA 1
ATOM 703 C C . VAL A 1 87 ? -56.367 7.521 59.676 1.00 85.62 87 VAL A C 1
ATOM 705 O O . VAL A 1 87 ? -55.873 8.642 59.789 1.00 85.62 87 VAL A O 1
ATOM 708 N N . ARG A 1 88 ? -57.500 7.325 58.987 1.00 84.50 88 ARG A N 1
ATOM 709 C CA . ARG A 1 88 ? -58.237 8.395 58.291 1.00 84.50 88 ARG A CA 1
ATOM 710 C C . ARG A 1 88 ? -59.010 9.339 59.217 1.00 84.50 88 ARG A C 1
ATOM 712 O O . ARG A 1 88 ? -59.534 10.350 58.741 1.00 84.50 88 ARG A O 1
ATOM 719 N N . LEU A 1 89 ? -59.099 9.050 60.519 1.00 87.75 89 LEU A N 1
ATOM 720 C CA . LEU A 1 89 ? -59.819 9.906 61.460 1.00 87.75 89 LEU A CA 1
ATOM 721 C C . LEU A 1 89 ? -59.161 11.298 61.569 1.00 87.75 89 LEU A C 1
ATOM 723 O O . LEU A 1 89 ? -57.939 11.401 61.724 1.00 87.75 89 LEU A O 1
ATOM 727 N N . PRO A 1 90 ? -59.951 12.390 61.608 1.00 84.81 90 PRO A N 1
ATOM 728 C CA . PRO A 1 90 ? -59.424 13.740 61.829 1.00 84.81 90 PRO A CA 1
ATOM 729 C C . PRO A 1 90 ? -58.679 13.897 63.163 1.00 84.81 90 PRO A C 1
ATOM 731 O O . PRO A 1 90 ? -57.750 14.702 63.275 1.00 84.81 90 PRO A O 1
ATOM 734 N N . SER A 1 91 ? -59.084 13.133 64.182 1.00 86.50 91 SER A N 1
ATOM 735 C CA . SER A 1 91 ? -58.439 13.094 65.497 1.00 86.50 91 SER A CA 1
ATOM 736 C C . SER A 1 91 ? -57.055 12.452 65.436 1.00 86.50 91 SER A C 1
ATOM 738 O O . SER A 1 91 ? -56.117 13.006 66.004 1.00 86.50 91 SER A O 1
ATOM 740 N N . PHE A 1 92 ? -56.901 11.359 64.683 1.00 88.44 92 PHE A N 1
ATOM 741 C CA . PHE A 1 92 ? -55.612 10.713 64.451 1.00 88.44 92 PHE A CA 1
ATOM 742 C C . PHE A 1 92 ? -54.658 11.634 63.686 1.00 88.44 92 PHE A C 1
ATOM 744 O O . PHE A 1 92 ? -53.581 11.950 64.188 1.00 88.44 92 PHE A O 1
ATOM 751 N N . ARG A 1 93 ? -55.089 12.174 62.537 1.00 86.69 93 ARG A N 1
ATOM 752 C CA . ARG A 1 93 ? -54.297 13.132 61.739 1.00 86.69 93 ARG A CA 1
ATOM 753 C C . ARG A 1 93 ? -53.911 14.378 62.543 1.00 86.69 93 ARG A C 1
ATOM 755 O O . ARG A 1 93 ? -52.789 14.864 62.446 1.00 86.69 93 ARG A O 1
ATOM 762 N N . SER A 1 94 ? -54.805 14.863 63.407 1.00 84.50 94 SER A N 1
ATOM 763 C CA . SER A 1 94 ? -54.494 15.947 64.348 1.00 84.50 94 SER A CA 1
ATOM 764 C C . SER A 1 94 ? -53.396 15.587 65.354 1.00 84.50 94 SER A C 1
ATOM 766 O O . SER A 1 94 ? -52.572 16.444 65.666 1.00 84.50 94 SER A O 1
ATOM 768 N N . CYS A 1 95 ? -53.392 14.362 65.888 1.00 86.62 95 CYS A N 1
ATOM 769 C CA . CYS A 1 95 ? -52.342 13.879 66.788 1.00 86.62 95 CYS A CA 1
ATOM 770 C C . CYS A 1 95 ? -51.004 13.701 66.058 1.00 86.62 95 CYS A C 1
ATOM 772 O O . CYS A 1 95 ? -49.972 14.039 66.627 1.00 86.62 95 CYS A O 1
ATOM 774 N N . VAL A 1 96 ? -51.023 13.249 64.799 1.00 86.38 96 VAL A N 1
ATOM 775 C CA . VAL A 1 96 ? -49.834 13.157 63.932 1.00 86.38 96 VAL A CA 1
ATOM 776 C C . VAL A 1 96 ? -49.228 14.546 63.691 1.00 86.38 96 VAL A C 1
ATOM 778 O O . VAL A 1 96 ? -48.040 14.736 63.932 1.00 86.38 96 VAL A O 1
ATOM 781 N N . LYS A 1 97 ? -50.043 15.546 63.318 1.00 85.50 97 LYS A N 1
ATOM 782 C CA . LYS A 1 97 ? -49.591 16.944 63.151 1.00 85.50 97 LYS A CA 1
ATOM 783 C C . LYS A 1 97 ? -49.024 17.536 64.439 1.00 85.50 97 LYS A C 1
ATOM 785 O O . LYS A 1 97 ? -47.998 18.200 64.408 1.00 85.50 97 LYS A O 1
ATOM 790 N N . TRP A 1 98 ? -49.681 17.286 65.571 1.00 87.12 98 TRP A N 1
ATOM 791 C CA . TRP A 1 98 ? -49.180 17.722 66.875 1.00 87.12 98 TRP A CA 1
ATOM 792 C C . TRP A 1 98 ? -47.840 17.059 67.222 1.00 87.12 98 TRP A C 1
ATOM 794 O O . TRP A 1 98 ? -46.931 17.748 67.667 1.00 87.12 98 TRP A O 1
ATOM 804 N N . GLY A 1 99 ? -47.685 15.760 66.945 1.00 82.56 99 GLY A N 1
ATOM 805 C CA . GLY A 1 99 ? -46.429 15.040 67.160 1.00 82.56 99 GLY A CA 1
ATOM 806 C C . GLY A 1 99 ? -45.249 15.610 66.366 1.00 82.56 99 GLY A C 1
ATOM 807 O O . GLY A 1 99 ? -44.139 15.613 66.885 1.00 82.56 99 GLY A O 1
ATOM 808 N N . LEU A 1 100 ? -45.479 16.145 65.158 1.00 81.44 100 LEU A N 1
ATOM 809 C CA . LEU A 1 100 ? -44.443 16.822 64.356 1.00 81.44 100 LEU A CA 1
ATOM 810 C C . LEU A 1 100 ? -43.969 18.147 64.971 1.00 81.44 100 LEU A C 1
ATOM 812 O O . LEU A 1 100 ? -42.835 18.547 64.748 1.00 81.44 100 LEU A O 1
ATOM 816 N N . LEU A 1 101 ? -44.821 18.815 65.752 1.00 80.94 101 LEU A N 1
ATOM 817 C CA . LEU A 1 101 ? -44.495 20.074 66.430 1.00 80.94 101 LEU A CA 1
ATOM 818 C C . LEU A 1 101 ? -43.790 19.853 67.781 1.00 80.94 101 LEU A C 1
ATOM 820 O O . LEU A 1 101 ? -43.334 20.810 68.399 1.00 80.94 101 LEU A O 1
ATOM 824 N N . CYS A 1 102 ? -43.707 18.608 68.258 1.00 77.38 102 CYS A N 1
ATOM 825 C CA . CYS A 1 102 ? -43.045 18.250 69.510 1.00 77.38 102 CYS A CA 1
ATOM 826 C C . CYS A 1 102 ? -41.595 17.820 69.250 1.00 77.38 102 CYS A C 1
ATOM 828 O O . CYS A 1 102 ? -41.299 16.627 69.135 1.00 77.38 102 CYS A O 1
ATOM 830 N N . THR A 1 103 ? -40.705 18.810 69.156 1.00 67.62 103 THR A N 1
ATOM 831 C CA . THR A 1 103 ? -39.277 18.630 68.838 1.00 67.62 103 THR A CA 1
ATOM 832 C C . THR A 1 103 ? -38.337 18.902 70.018 1.00 67.62 103 THR A C 1
ATOM 834 O O . THR A 1 103 ? -37.126 18.963 69.823 1.00 67.62 103 THR A O 1
ATOM 837 N N . ASP A 1 104 ? -38.855 19.052 71.242 1.00 74.56 104 ASP A N 1
ATOM 838 C CA . ASP A 1 104 ? -38.028 19.246 72.442 1.00 74.56 104 ASP A CA 1
ATOM 839 C C . ASP A 1 104 ? -37.079 18.057 72.645 1.00 74.56 104 ASP A C 1
ATOM 841 O O . ASP A 1 104 ? -37.490 16.907 72.439 1.00 74.56 104 ASP A O 1
ATOM 845 N N . THR A 1 105 ? -35.853 18.313 73.120 1.00 68.00 105 THR A N 1
ATOM 846 C CA . THR A 1 105 ? -34.761 17.328 73.296 1.00 68.00 105 THR A CA 1
ATOM 847 C C . THR A 1 105 ? -35.199 16.037 74.002 1.00 68.00 105 THR A C 1
ATOM 849 O O . THR A 1 105 ? -34.827 14.939 73.587 1.00 68.00 105 THR A O 1
ATOM 852 N N . ASP A 1 106 ? -36.068 16.138 75.008 1.00 73.88 106 ASP A N 1
ATOM 853 C CA . ASP A 1 106 ? -36.580 14.995 75.777 1.00 73.88 106 ASP A CA 1
ATOM 854 C C . ASP A 1 106 ? -37.657 14.162 75.057 1.00 73.88 106 ASP A C 1
ATOM 856 O O . ASP A 1 106 ? -37.948 13.021 75.448 1.00 73.88 106 ASP A O 1
ATOM 860 N N . SER A 1 107 ? -38.284 14.718 74.019 1.00 80.12 107 SER A N 1
ATOM 861 C CA . SER A 1 107 ? -39.389 14.104 73.275 1.00 80.12 107 SER A CA 1
ATOM 862 C C . SER A 1 107 ? -38.964 13.469 71.948 1.00 80.12 107 SER A C 1
ATOM 864 O O . SER A 1 107 ? -39.637 12.541 71.503 1.00 80.12 107 SER A O 1
ATOM 866 N N . VAL A 1 108 ? -37.809 13.859 71.389 1.00 85.31 108 VAL A N 1
ATOM 867 C CA . VAL A 1 108 ? -37.321 13.435 70.061 1.00 85.31 108 VAL A CA 1
ATOM 868 C C . VAL A 1 108 ? -37.318 11.914 69.869 1.00 85.31 108 VAL A C 1
ATOM 870 O O . VAL A 1 108 ? -37.821 11.419 68.866 1.00 85.31 108 VAL A O 1
ATOM 873 N N . LEU A 1 109 ? -36.798 11.139 70.828 1.00 85.00 109 LEU A N 1
ATOM 874 C CA . LEU A 1 109 ? -36.714 9.675 70.700 1.00 85.00 109 LEU A CA 1
ATOM 875 C C . LEU A 1 109 ? -38.093 8.984 70.629 1.00 85.00 109 LEU A C 1
ATOM 877 O O . LEU A 1 109 ? -38.314 8.198 69.705 1.00 85.00 109 LEU A O 1
ATOM 881 N N . PRO A 1 110 ? -39.032 9.233 71.564 1.00 85.19 110 PRO A N 1
ATOM 882 C CA . PRO A 1 110 ? -40.410 8.768 71.422 1.00 85.19 110 PRO A CA 1
ATOM 883 C C . PRO A 1 110 ? -41.076 9.211 70.117 1.00 85.19 110 PRO A C 1
ATOM 885 O O . PRO A 1 110 ? -41.802 8.418 69.522 1.00 85.19 110 PRO A O 1
ATOM 888 N N . THR A 1 111 ? -40.827 10.447 69.677 1.00 86.81 111 THR A N 1
ATOM 889 C CA . THR A 1 111 ? -41.407 11.007 68.452 1.00 86.81 111 THR A CA 1
ATOM 890 C C . THR A 1 111 ? -40.890 10.279 67.213 1.00 86.81 111 THR A C 1
ATOM 892 O O . THR A 1 111 ? -41.689 9.766 66.432 1.00 86.81 111 THR A O 1
ATOM 895 N N . ALA A 1 112 ? -39.570 10.132 67.070 1.00 86.62 112 ALA A N 1
ATOM 896 C CA . ALA A 1 112 ? -38.943 9.397 65.972 1.00 86.62 112 ALA A CA 1
ATOM 897 C C . ALA A 1 112 ? -39.421 7.936 65.915 1.00 86.62 112 ALA A C 1
ATOM 899 O O . ALA A 1 112 ? -39.752 7.430 64.843 1.00 86.62 112 ALA A O 1
ATOM 900 N N . LYS A 1 113 ? -39.536 7.271 67.073 1.00 89.12 113 LYS A N 1
ATOM 901 C CA . LYS A 1 113 ? -40.046 5.895 67.162 1.00 89.12 113 LYS A CA 1
ATOM 902 C C . LYS A 1 113 ? -41.506 5.783 66.710 1.00 89.12 113 LYS A C 1
ATOM 904 O O . LYS A 1 113 ? -41.827 4.883 65.935 1.00 89.12 113 LYS A O 1
ATOM 909 N N . PHE A 1 114 ? -42.366 6.703 67.150 1.00 89.50 114 PHE A N 1
ATOM 910 C CA . PHE A 1 114 ? -43.763 6.753 66.719 1.00 89.50 114 PHE A CA 1
ATOM 911 C C . PHE A 1 114 ? -43.876 6.927 65.199 1.00 89.50 114 PHE A C 1
ATOM 913 O O . PHE A 1 114 ? -44.584 6.155 64.554 1.00 89.50 114 PHE A O 1
ATOM 920 N N . PHE A 1 115 ? -43.149 7.886 64.614 1.00 89.19 115 PHE A N 1
ATOM 921 C CA . PHE A 1 115 ? -43.175 8.118 63.166 1.00 89.19 115 PHE A CA 1
ATOM 922 C C . PHE A 1 115 ? -42.605 6.950 62.364 1.00 89.19 115 PHE A C 1
ATOM 924 O O . PHE A 1 115 ? -43.171 6.609 61.329 1.00 89.19 115 PHE A O 1
ATOM 931 N N . CYS A 1 116 ? -41.551 6.295 62.853 1.00 89.19 116 CYS A N 1
ATOM 932 C CA . CYS A 1 116 ? -41.036 5.066 62.254 1.00 89.19 116 CYS A CA 1
ATOM 933 C C . CYS A 1 116 ? -42.114 3.978 62.207 1.00 89.19 116 CYS A C 1
ATOM 935 O O . CYS A 1 116 ? -42.425 3.466 61.135 1.00 89.19 116 CYS A O 1
ATOM 937 N N . ASN A 1 117 ? -42.739 3.671 63.348 1.00 88.75 117 ASN A N 1
ATOM 938 C CA . ASN A 1 117 ? -43.790 2.655 63.420 1.00 88.75 117 ASN A CA 1
ATOM 939 C C . ASN A 1 117 ? -44.990 3.010 62.529 1.00 88.75 117 ASN A C 1
ATOM 941 O O . ASN A 1 117 ? -45.557 2.128 61.878 1.00 88.75 117 ASN A O 1
ATOM 945 N N . LEU A 1 118 ? -45.364 4.292 62.495 1.00 89.06 118 LEU A N 1
ATOM 946 C CA . LEU A 1 118 ? -46.451 4.815 61.677 1.00 89.06 118 LEU A CA 1
ATOM 947 C C . LEU A 1 118 ? -46.178 4.624 60.182 1.00 89.06 118 LEU A C 1
ATOM 949 O O . LEU A 1 118 ? -46.991 4.022 59.482 1.00 89.06 118 LEU A O 1
ATOM 953 N N . LEU A 1 119 ? -45.034 5.114 59.702 1.00 88.62 119 LEU A N 1
ATOM 954 C CA . LEU A 1 119 ? -44.676 5.113 58.283 1.00 88.62 119 LEU A CA 1
ATOM 955 C C . LEU A 1 119 ? -44.381 3.706 57.752 1.00 88.62 119 LEU A C 1
ATOM 957 O O . LEU A 1 119 ? -44.684 3.433 56.597 1.00 88.62 119 LEU A O 1
ATOM 961 N N . GLU A 1 120 ? -43.885 2.791 58.588 1.00 87.44 120 GLU A N 1
ATOM 962 C CA . GLU A 1 120 ? -43.720 1.374 58.225 1.00 87.44 120 GLU A CA 1
ATOM 963 C C . GLU A 1 120 ? -45.051 0.628 58.039 1.00 87.44 120 GLU A C 1
ATOM 965 O O . GLU A 1 120 ? -45.066 -0.451 57.456 1.00 87.44 120 GLU A O 1
ATOM 970 N N . THR A 1 121 ? -46.160 1.165 58.554 1.00 85.19 121 THR A N 1
ATOM 971 C CA . THR A 1 121 ? -47.440 0.439 58.634 1.00 85.19 121 THR A CA 1
ATOM 972 C C . THR A 1 121 ? -48.548 1.074 57.780 1.00 85.19 121 THR A C 1
ATOM 974 O O . THR A 1 121 ? -49.491 0.390 57.394 1.00 85.19 121 THR A O 1
ATOM 977 N N . VAL A 1 122 ? -48.490 2.381 57.510 1.00 82.88 122 VAL A N 1
ATOM 978 C CA . VAL A 1 122 ? -49.585 3.125 56.865 1.00 82.88 122 VAL A CA 1
ATOM 979 C C . VAL A 1 122 ? -49.347 3.319 55.371 1.00 82.88 122 VAL A C 1
ATOM 981 O O . VAL A 1 122 ? -48.400 3.991 54.985 1.00 82.88 122 VAL A O 1
ATOM 984 N N . ASP A 1 123 ? -50.276 2.845 54.540 1.00 75.94 123 ASP A N 1
ATOM 985 C CA . ASP A 1 123 ? -50.325 3.119 53.090 1.00 75.94 123 ASP A CA 1
ATOM 986 C C . ASP A 1 123 ? -51.308 4.242 52.703 1.00 75.94 123 ASP A C 1
ATOM 988 O O . ASP A 1 123 ? -51.578 4.456 51.531 1.00 75.94 123 ASP A O 1
ATOM 992 N N . ASP A 1 124 ? -51.873 4.965 53.675 1.00 79.56 124 ASP A N 1
ATOM 993 C CA . ASP A 1 124 ? -52.825 6.052 53.415 1.00 79.56 124 ASP A CA 1
ATOM 994 C C . ASP A 1 124 ? -52.125 7.340 52.939 1.00 79.56 124 ASP A C 1
ATOM 996 O O . ASP A 1 124 ? -51.509 8.068 53.727 1.00 79.56 124 ASP A O 1
ATOM 1000 N N . ASP A 1 125 ? -52.304 7.660 51.657 1.00 78.94 125 ASP A N 1
ATOM 1001 C CA . ASP A 1 125 ? -51.731 8.827 50.970 1.00 78.94 125 ASP A CA 1
ATOM 1002 C C . ASP A 1 125 ? -51.982 10.155 51.696 1.00 78.94 125 ASP A C 1
ATOM 1004 O O . ASP A 1 125 ? -51.118 11.028 51.731 1.00 78.94 125 ASP A O 1
ATOM 1008 N N . LYS A 1 126 ? -53.157 10.327 52.319 1.00 80.94 126 LYS A N 1
ATOM 1009 C CA . LYS A 1 126 ? -53.530 11.582 52.999 1.00 80.94 126 LYS A CA 1
ATOM 1010 C C . LYS A 1 126 ? -52.739 11.803 54.285 1.00 80.94 126 LYS A C 1
ATOM 1012 O O . LYS A 1 126 ? -52.418 12.944 54.616 1.00 80.94 126 LYS A O 1
ATOM 1017 N N . THR A 1 127 ? -52.434 10.732 55.009 1.00 81.06 127 THR A N 1
ATOM 1018 C CA . THR A 1 127 ? -51.631 10.787 56.236 1.00 81.06 127 THR A CA 1
ATOM 1019 C C . THR A 1 127 ? -50.156 11.028 55.912 1.00 81.06 127 THR A C 1
ATOM 1021 O O . THR A 1 127 ? -49.514 11.851 56.563 1.00 81.06 127 THR A O 1
ATOM 1024 N N . VAL A 1 128 ? -49.635 10.391 54.859 1.00 84.25 128 VAL A N 1
ATOM 1025 C CA . VAL A 1 128 ? -48.268 10.626 54.358 1.00 84.25 128 VAL A CA 1
ATOM 1026 C C . VAL A 1 128 ? -48.123 12.050 53.798 1.00 84.25 128 VAL A C 1
ATOM 1028 O O . VAL A 1 128 ? -47.146 12.736 54.104 1.00 84.25 128 VAL A O 1
ATOM 1031 N N . ALA A 1 129 ? -49.124 12.544 53.061 1.00 83.31 129 ALA A N 1
ATOM 1032 C CA . ALA A 1 129 ? -49.158 13.914 52.549 1.00 83.31 129 ALA A CA 1
ATOM 1033 C C . ALA A 1 129 ? -49.197 14.966 53.669 1.00 83.31 129 ALA A C 1
ATOM 1035 O O . ALA A 1 129 ? -48.512 15.981 53.569 1.00 83.31 129 ALA A O 1
ATOM 1036 N N . ASP A 1 130 ? -49.938 14.726 54.757 1.00 82.25 130 ASP A N 1
ATOM 1037 C CA . ASP A 1 130 ? -49.924 15.613 55.926 1.00 82.25 130 ASP A CA 1
ATOM 1038 C C . ASP A 1 130 ? -48.526 15.714 56.546 1.00 82.25 130 ASP A C 1
ATOM 1040 O O . ASP A 1 130 ? -48.089 16.816 56.879 1.00 82.25 130 ASP A O 1
ATOM 1044 N N . ILE A 1 131 ? -47.823 14.585 56.688 1.00 84.56 131 ILE A N 1
ATOM 1045 C CA . ILE A 1 131 ? -46.461 14.552 57.241 1.00 84.56 131 ILE A CA 1
ATOM 1046 C C . ILE A 1 131 ? -45.506 15.350 56.350 1.00 84.56 131 ILE A C 1
ATOM 1048 O O . ILE A 1 131 ? -44.721 16.156 56.850 1.00 84.56 131 ILE A O 1
ATOM 1052 N N . LYS A 1 132 ? -45.624 15.186 55.030 1.00 84.56 132 LYS A N 1
ATOM 1053 C CA . LYS A 1 132 ? -44.867 15.952 54.037 1.00 84.56 132 LYS A CA 1
ATOM 1054 C C . LYS A 1 132 ? -45.148 17.460 54.118 1.00 84.56 132 LYS A C 1
ATOM 1056 O O . LYS A 1 132 ? -44.213 18.245 54.227 1.00 84.56 132 LYS A O 1
ATOM 1061 N N . GLN A 1 133 ? -46.419 17.869 54.131 1.00 82.88 133 GLN A N 1
ATOM 1062 C CA . GLN A 1 133 ? -46.829 19.283 54.139 1.00 82.88 133 GLN A CA 1
ATOM 1063 C C . GLN A 1 133 ? -46.418 20.045 55.407 1.00 82.88 133 GLN A C 1
ATOM 1065 O O . GLN A 1 133 ? -46.224 21.254 55.349 1.00 82.88 133 GLN A O 1
ATOM 1070 N N . HIS A 1 134 ? -46.277 19.361 56.546 1.00 82.81 134 HIS A N 1
ATOM 1071 C CA . HIS A 1 134 ? -45.932 19.987 57.831 1.00 82.81 134 HIS A CA 1
ATOM 1072 C C . HIS A 1 134 ? -44.441 19.828 58.177 1.00 82.81 134 HIS A C 1
ATOM 1074 O O . HIS A 1 134 ? -44.080 19.799 59.350 1.00 82.81 134 HIS A O 1
ATOM 1080 N N . GLY A 1 135 ? -43.567 19.693 57.172 1.00 81.69 135 GLY A N 1
ATOM 1081 C CA . GLY A 1 135 ? -42.112 19.665 57.365 1.00 81.69 135 GLY A CA 1
ATOM 1082 C C . GLY A 1 135 ? -41.561 18.378 57.990 1.00 81.69 135 GLY A C 1
ATOM 1083 O O . GLY A 1 135 ? -40.397 18.344 58.384 1.00 81.69 135 GLY A O 1
ATOM 1084 N N . GLY A 1 136 ? -42.350 17.302 58.062 1.00 84.75 136 GLY A N 1
ATOM 1085 C CA . GLY A 1 136 ? -41.935 16.048 58.695 1.00 84.75 136 GLY A CA 1
ATOM 1086 C C . GLY A 1 136 ? -40.755 15.365 58.003 1.00 84.75 136 GLY A C 1
ATOM 1087 O O . GLY A 1 136 ? -39.917 14.780 58.680 1.00 84.75 136 GLY A O 1
ATOM 1088 N N . VAL A 1 137 ? -40.629 15.494 56.677 1.00 87.62 137 VAL A N 1
ATOM 1089 C CA . VAL A 1 137 ? -39.473 14.961 55.929 1.00 87.62 137 VAL A CA 1
ATOM 1090 C C . VAL A 1 137 ? -38.182 15.680 56.328 1.00 87.62 137 VAL A C 1
ATOM 1092 O O . VAL A 1 137 ? -37.179 15.022 56.591 1.00 87.62 137 VAL A O 1
ATOM 1095 N N . LYS A 1 138 ? -38.224 17.014 56.453 1.00 87.81 138 LYS A N 1
ATOM 1096 C CA . LYS A 1 138 ? -37.088 17.830 56.904 1.00 87.81 138 LYS A CA 1
ATOM 1097 C C . LYS A 1 138 ? -36.670 17.464 58.329 1.00 87.81 138 LYS A C 1
ATOM 1099 O O . LYS A 1 138 ? -35.496 17.204 58.561 1.00 87.81 138 LYS A O 1
ATOM 1104 N N . LEU A 1 139 ? -37.632 17.355 59.248 1.00 87.31 139 LEU A N 1
ATOM 1105 C CA . LEU A 1 139 ? -37.377 16.963 60.640 1.00 87.31 139 LEU A CA 1
ATOM 1106 C C . LEU A 1 139 ? -36.748 15.567 60.751 1.00 87.31 139 LEU A C 1
ATOM 1108 O O . LEU A 1 139 ? -35.760 15.384 61.458 1.00 87.31 139 LEU A O 1
ATOM 1112 N N . LEU A 1 140 ? -37.288 14.578 60.030 1.00 88.44 140 LEU A N 1
ATOM 1113 C CA . LEU A 1 140 ? -36.732 13.222 60.016 1.00 88.44 140 LEU A CA 1
ATOM 1114 C C . LEU A 1 140 ? -35.313 13.199 59.424 1.00 88.44 140 LEU A C 1
ATOM 1116 O O . LEU A 1 140 ? -34.454 12.475 59.930 1.00 88.44 140 LEU A O 1
ATOM 1120 N N . LEU A 1 141 ? -35.049 14.002 58.390 1.00 88.50 141 LEU A N 1
ATOM 1121 C CA . LEU A 1 141 ? -33.725 14.123 57.782 1.00 88.50 141 LEU A CA 1
ATOM 1122 C C . LEU A 1 141 ? -32.712 14.775 58.742 1.00 88.50 141 LEU A C 1
ATOM 1124 O O . LEU A 1 141 ? -31.622 14.239 58.924 1.00 88.50 141 LEU A O 1
ATOM 1128 N N . GLU A 1 142 ? -33.083 15.855 59.435 1.00 87.50 142 GLU A N 1
ATOM 1129 C CA . GLU A 1 142 ? -32.253 16.490 60.476 1.00 87.50 142 GLU A CA 1
ATOM 1130 C C . GLU A 1 142 ? -31.935 15.513 61.621 1.00 87.50 142 GLU A C 1
ATOM 1132 O O . GLU A 1 142 ? -30.794 15.406 62.079 1.00 87.50 142 GLU A O 1
ATOM 1137 N N . TRP A 1 143 ? -32.917 14.712 62.043 1.00 89.06 143 TRP A N 1
ATOM 1138 C CA . TRP A 1 143 ? -32.732 13.702 63.087 1.00 89.06 143 TRP A CA 1
ATOM 1139 C C . TRP A 1 143 ? -31.806 12.548 62.691 1.00 89.06 143 TRP A C 1
ATOM 1141 O O . TRP A 1 143 ? -31.329 11.831 63.573 1.00 89.06 143 TRP A O 1
ATOM 1151 N N . CYS A 1 144 ? -31.485 12.375 61.406 1.00 85.00 144 CYS A N 1
ATOM 1152 C CA . CYS A 1 144 ? -30.465 11.416 60.973 1.00 85.00 144 CYS A CA 1
ATOM 1153 C C . CYS A 1 144 ? -29.049 11.808 61.443 1.00 85.00 144 CYS A C 1
ATOM 1155 O O . CYS A 1 144 ? -28.172 10.946 61.509 1.00 85.00 144 CYS A O 1
ATOM 1157 N N . GLN A 1 145 ? -28.836 13.070 61.840 1.00 82.50 145 GLN A N 1
ATOM 1158 C CA . GLN A 1 145 ? -27.575 13.581 62.398 1.00 82.50 145 GLN A CA 1
ATOM 1159 C C . GLN A 1 145 ? -27.611 13.763 63.925 1.00 82.50 145 GLN A C 1
ATOM 1161 O O . GLN A 1 145 ? -26.684 14.314 64.512 1.00 82.50 145 GLN A O 1
ATOM 1166 N N . HIS A 1 146 ? -28.667 13.296 64.594 1.00 85.81 146 HIS A N 1
ATOM 1167 C CA . HIS A 1 146 ? -28.836 13.485 66.033 1.00 85.81 146 HIS A CA 1
ATOM 1168 C C . HIS A 1 146 ? -27.785 12.710 66.856 1.00 85.81 146 HIS A C 1
ATOM 1170 O O . HIS A 1 146 ? -27.414 11.589 66.514 1.00 85.81 146 HIS A O 1
ATOM 1176 N N . THR A 1 147 ? -27.356 13.257 67.998 1.00 79.88 147 THR A N 1
ATOM 1177 C CA . THR A 1 147 ? -26.336 12.636 68.873 1.00 79.88 147 THR A CA 1
ATOM 1178 C C . THR A 1 147 ? -26.739 11.234 69.354 1.00 79.88 147 THR A C 1
ATOM 1180 O O . THR A 1 147 ? -25.930 10.310 69.393 1.00 79.88 147 THR A O 1
ATOM 1183 N N . ASN A 1 148 ? -28.022 11.038 69.668 1.00 83.75 148 ASN A N 1
ATOM 1184 C CA . ASN A 1 148 ? -28.581 9.738 70.051 1.00 83.75 148 ASN A CA 1
ATOM 1185 C C . ASN A 1 148 ? -28.723 8.766 68.855 1.00 83.75 148 ASN A C 1
ATOM 1187 O O . ASN A 1 148 ? -29.488 9.014 67.923 1.00 83.75 148 ASN A O 1
ATOM 1191 N N . GLN A 1 149 ? -28.063 7.607 68.929 1.00 81.25 149 GLN A N 1
ATOM 1192 C CA . GLN A 1 149 ? -28.092 6.551 67.906 1.00 81.25 149 GLN A CA 1
ATOM 1193 C C . GLN A 1 149 ? -29.494 5.995 67.609 1.00 81.25 149 GLN A C 1
ATOM 1195 O O . GLN A 1 149 ? -29.845 5.789 66.451 1.00 81.25 149 GLN A O 1
ATOM 1200 N N . SER A 1 150 ? -30.331 5.798 68.631 1.00 83.50 150 SER A N 1
ATOM 1201 C CA . SER A 1 150 ? -31.686 5.265 68.432 1.00 83.50 150 SER A CA 1
ATOM 1202 C C . SER A 1 150 ? -32.565 6.231 67.637 1.00 83.50 150 SER A C 1
ATOM 1204 O O . SER A 1 150 ? -33.349 5.789 66.803 1.00 83.50 150 SER A O 1
ATOM 1206 N N . VAL A 1 151 ? -32.407 7.544 67.853 1.00 85.50 151 VAL A N 1
ATOM 1207 C CA . VAL A 1 151 ? -33.106 8.576 67.069 1.00 85.50 151 VAL A CA 1
ATOM 1208 C C . VAL A 1 151 ? -32.726 8.452 65.596 1.00 85.50 151 VAL A C 1
ATOM 1210 O O . VAL A 1 151 ? -33.611 8.352 64.753 1.00 85.50 151 VAL A O 1
ATOM 1213 N N . ARG A 1 152 ? -31.423 8.357 65.296 1.00 85.25 152 ARG A N 1
ATOM 1214 C CA . ARG A 1 152 ? -30.930 8.220 63.920 1.00 85.25 152 ARG A CA 1
ATOM 1215 C C . ARG A 1 152 ? -31.494 6.975 63.224 1.00 85.25 152 ARG A C 1
ATOM 1217 O O . ARG A 1 152 ? -31.980 7.079 62.103 1.00 85.25 152 ARG A O 1
ATOM 1224 N N . ILE A 1 153 ? -31.498 5.819 63.897 1.00 85.12 153 ILE A N 1
ATOM 1225 C CA . ILE A 1 153 ? -32.021 4.555 63.342 1.00 85.12 153 ILE A CA 1
ATOM 1226 C C . ILE A 1 153 ? -33.515 4.657 63.018 1.00 85.12 153 ILE A C 1
ATOM 1228 O O . ILE A 1 153 ? -33.927 4.296 61.915 1.00 85.12 153 ILE A O 1
ATOM 1232 N N . TYR A 1 154 ? -34.335 5.145 63.957 1.00 88.44 154 TYR A N 1
ATOM 1233 C CA . TYR A 1 154 ? -35.775 5.279 63.720 1.00 88.44 154 TYR A CA 1
ATOM 1234 C C . TYR A 1 154 ? -36.073 6.279 62.600 1.00 88.44 154 TYR A C 1
ATOM 1236 O O . TYR A 1 154 ? -36.957 6.022 61.788 1.00 88.44 154 TYR A O 1
ATOM 1244 N N . SER A 1 155 ? -35.313 7.370 62.502 1.00 89.12 155 SER A N 1
ATOM 1245 C CA . SER A 1 155 ? -35.477 8.357 61.433 1.00 89.12 155 SER A CA 1
ATOM 1246 C C . SER A 1 155 ? -35.118 7.805 60.052 1.00 89.12 155 SER A C 1
ATOM 1248 O O . SER A 1 155 ? -35.903 7.958 59.117 1.00 89.12 155 SER A O 1
ATOM 1250 N N . VAL A 1 156 ? -33.993 7.092 59.912 1.00 87.19 156 VAL A N 1
ATOM 1251 C CA . VAL A 1 156 ? -33.605 6.466 58.633 1.00 87.19 156 VAL A CA 1
ATOM 1252 C C . VAL A 1 156 ? -34.627 5.408 58.208 1.00 87.19 156 VAL A C 1
ATOM 1254 O O . VAL A 1 156 ? -35.021 5.371 57.044 1.00 87.19 156 VAL A O 1
ATOM 1257 N N . ARG A 1 157 ? -35.119 4.585 59.145 1.00 88.56 157 ARG A N 1
ATOM 1258 C CA . ARG A 1 157 ? -36.174 3.591 58.873 1.00 88.56 157 ARG A CA 1
ATOM 1259 C C . ARG A 1 157 ? -37.494 4.237 58.454 1.00 88.56 157 ARG A C 1
ATOM 1261 O O . ARG A 1 157 ? -38.102 3.795 57.482 1.00 88.56 157 ARG A O 1
ATOM 1268 N N . ALA A 1 158 ? -37.901 5.303 59.142 1.00 88.06 158 ALA A N 1
ATOM 1269 C CA . ALA A 1 158 ? -39.089 6.081 58.807 1.00 88.06 158 ALA A CA 1
ATOM 1270 C C . ALA A 1 158 ? -39.022 6.636 57.373 1.00 88.06 158 ALA A C 1
ATOM 1272 O O . ALA A 1 158 ? -39.983 6.505 56.613 1.00 88.06 158 ALA A O 1
ATOM 1273 N N . LEU A 1 159 ? -37.878 7.215 56.990 1.00 89.81 159 LEU A N 1
ATOM 1274 C CA . LEU A 1 159 ? -37.648 7.739 55.641 1.00 89.81 159 LEU A CA 1
ATOM 1275 C C . LEU A 1 159 ? -37.612 6.622 54.589 1.00 89.81 159 LEU A C 1
ATOM 1277 O O . LEU A 1 159 ? -38.229 6.758 53.532 1.00 89.81 159 LEU A O 1
ATOM 1281 N N . ALA A 1 160 ? -36.946 5.503 54.884 1.00 86.50 160 ALA A N 1
ATOM 1282 C CA . ALA A 1 160 ? -36.843 4.364 53.974 1.00 86.50 160 ALA A CA 1
ATOM 1283 C C . ALA A 1 160 ? -38.202 3.710 53.682 1.00 86.50 160 ALA A C 1
ATOM 1285 O O . ALA A 1 160 ? -38.474 3.363 52.534 1.00 86.50 160 ALA A O 1
ATOM 1286 N N . ALA A 1 161 ? -39.080 3.602 54.684 1.00 86.62 161 ALA A N 1
ATOM 1287 C CA . ALA A 1 161 ? -40.399 2.985 54.537 1.00 86.62 161 ALA A CA 1
ATOM 1288 C C . ALA A 1 161 ? -41.295 3.679 53.493 1.00 86.62 161 ALA A C 1
ATOM 1290 O O . ALA A 1 161 ? -42.137 3.030 52.872 1.00 86.62 161 ALA A O 1
ATOM 1291 N N . LYS A 1 162 ? -41.120 4.993 53.285 1.00 88.44 162 LYS A N 1
ATOM 1292 C CA . LYS A 1 162 ? -41.934 5.810 52.364 1.00 88.44 162 LYS A CA 1
ATOM 1293 C C . LYS A 1 162 ? -41.096 6.639 51.392 1.00 88.44 162 LYS A C 1
ATOM 1295 O O . LYS A 1 162 ? -41.531 7.696 50.937 1.00 88.44 162 LYS A O 1
ATOM 1300 N N . VAL A 1 163 ? -39.924 6.130 51.006 1.00 86.06 163 VAL A N 1
ATOM 1301 C CA . VAL A 1 163 ? -38.987 6.837 50.118 1.00 86.06 163 VAL A CA 1
ATOM 1302 C C . VAL A 1 163 ? -39.637 7.306 48.811 1.00 86.06 163 VAL A C 1
ATOM 1304 O O . VAL A 1 163 ? -39.388 8.429 48.396 1.00 86.06 163 VAL A O 1
ATOM 1307 N N . GLY A 1 164 ? -40.549 6.533 48.209 1.00 83.88 164 GLY A N 1
ATOM 1308 C CA . GLY A 1 164 ? -41.207 6.939 46.958 1.00 83.88 164 GLY A CA 1
ATOM 1309 C C . GLY A 1 164 ? -42.105 8.167 47.057 1.00 83.88 164 GLY A C 1
ATOM 1310 O O . GLY A 1 164 ? -42.291 8.876 46.073 1.00 83.88 164 GLY A O 1
ATOM 1311 N N . TRP A 1 165 ? -42.597 8.474 48.256 1.00 83.75 165 TRP A N 1
ATOM 1312 C CA . TRP A 1 165 ? -43.378 9.681 48.523 1.00 83.75 165 TRP A CA 1
ATOM 1313 C C . TRP A 1 165 ? -42.495 10.880 48.884 1.00 83.75 165 TRP A C 1
ATOM 1315 O O . TRP A 1 165 ? -42.866 12.026 48.616 1.00 83.75 165 TRP A O 1
ATOM 1325 N N . PHE A 1 166 ? -41.331 10.617 49.485 1.00 89.19 166 PHE A N 1
ATOM 1326 C CA . PHE A 1 166 ? -40.441 11.635 50.045 1.00 89.19 166 PHE A CA 1
ATOM 1327 C C . PHE A 1 166 ? -39.232 11.968 49.165 1.00 89.19 166 PHE A C 1
ATOM 1329 O O . PHE A 1 166 ? -38.603 12.993 49.397 1.00 89.19 166 PHE A O 1
ATOM 1336 N N . ALA A 1 167 ? -38.907 11.164 48.148 1.00 85.06 167 ALA A N 1
ATOM 1337 C CA . ALA A 1 167 ? -37.664 11.291 47.384 1.00 85.06 167 ALA A CA 1
ATOM 1338 C C . ALA A 1 167 ? -37.448 12.690 46.788 1.00 85.06 167 ALA A C 1
ATOM 1340 O O . ALA A 1 167 ? -36.372 13.252 46.956 1.00 85.06 167 ALA A O 1
ATOM 1341 N N . LYS A 1 168 ? -38.476 13.299 46.177 1.00 84.19 168 LYS A N 1
ATOM 1342 C CA . LYS A 1 168 ? -38.372 14.665 45.625 1.00 84.19 168 LYS A CA 1
ATOM 1343 C C . LYS A 1 168 ? -38.044 15.713 46.692 1.00 84.19 168 LYS A C 1
ATOM 1345 O O . LYS A 1 168 ? -37.248 16.609 46.438 1.00 84.19 168 LYS A O 1
ATOM 1350 N N . ASP A 1 169 ? -38.635 15.590 47.880 1.00 85.50 169 ASP A N 1
ATOM 1351 C CA . ASP A 1 169 ? -38.372 16.529 48.975 1.00 85.50 169 ASP A CA 1
ATOM 1352 C C . ASP A 1 169 ? -36.996 16.268 49.595 1.00 85.50 169 ASP A C 1
ATOM 1354 O O . ASP A 1 169 ? -36.296 17.210 49.935 1.00 85.50 169 ASP A O 1
ATOM 1358 N N . LEU A 1 170 ? -36.585 15.000 49.707 1.00 87.75 170 LEU A N 1
ATOM 1359 C CA . LEU A 1 170 ? -35.257 14.610 50.184 1.00 87.75 170 LEU A CA 1
ATOM 1360 C C . LEU A 1 170 ? -34.152 15.161 49.271 1.00 87.75 170 LEU A C 1
ATOM 1362 O O . LEU A 1 170 ? -33.173 15.707 49.774 1.00 87.75 170 LEU A O 1
ATOM 1366 N N . ILE A 1 171 ? -34.327 15.079 47.949 1.00 85.81 171 ILE A N 1
ATOM 1367 C CA . ILE A 1 171 ? -33.403 15.669 46.968 1.00 85.81 171 ILE A CA 1
ATOM 1368 C C . ILE A 1 171 ? -33.345 17.193 47.139 1.00 85.81 171 ILE A C 1
ATOM 1370 O O . ILE A 1 171 ? -32.257 17.756 47.206 1.00 85.81 171 ILE A O 1
ATOM 1374 N N . GLY A 1 172 ? -34.499 17.858 47.278 1.00 82.94 172 GLY A N 1
ATOM 1375 C CA . GLY A 1 172 ? -34.572 19.309 47.497 1.00 82.94 172 GLY A CA 1
ATOM 1376 C C . GLY A 1 172 ? -34.059 19.794 48.862 1.00 82.94 172 GLY A C 1
ATOM 1377 O O . GLY A 1 172 ? -33.903 20.996 49.051 1.00 82.94 172 GLY A O 1
ATOM 1378 N N . LEU A 1 173 ? -33.809 18.884 49.810 1.00 85.75 173 LEU A N 1
ATOM 1379 C CA . LEU A 1 173 ? -33.301 19.160 51.160 1.00 85.75 173 LEU A CA 1
ATOM 1380 C C . LEU A 1 173 ? -31.858 18.656 51.363 1.00 85.75 173 LEU A C 1
ATOM 1382 O O . LEU A 1 173 ? -31.453 18.403 52.497 1.00 85.75 173 LEU A O 1
ATOM 1386 N N . ASP A 1 174 ? -31.095 18.471 50.282 1.00 83.19 174 ASP A N 1
ATOM 1387 C CA . ASP A 1 174 ? -29.698 18.013 50.301 1.00 83.19 174 ASP A CA 1
ATOM 1388 C C . ASP A 1 174 ? -29.477 16.698 51.074 1.00 83.19 174 ASP A C 1
ATOM 1390 O O . ASP A 1 174 ? -28.463 16.501 51.758 1.00 83.19 174 ASP A O 1
ATOM 1394 N N . ALA A 1 175 ? -30.411 15.745 50.949 1.00 86.62 175 ALA A N 1
ATOM 1395 C CA . ALA A 1 175 ? -30.302 14.451 51.622 1.00 86.62 175 ALA A CA 1
ATOM 1396 C C . ALA A 1 175 ? -29.002 13.700 51.284 1.00 86.62 175 ALA A C 1
ATOM 1398 O O . ALA A 1 175 ? -28.495 12.972 52.138 1.00 86.62 175 ALA A O 1
ATOM 1399 N N . TYR A 1 176 ? -28.423 13.915 50.094 1.00 87.50 176 TYR A N 1
ATOM 1400 C CA . TYR A 1 176 ? -27.123 13.355 49.710 1.00 87.50 176 TYR A CA 1
ATOM 1401 C C . TYR A 1 176 ? -26.014 13.756 50.691 1.00 87.50 176 TYR A C 1
ATOM 1403 O O . TYR A 1 176 ? -25.320 12.891 51.224 1.00 87.50 176 TYR A O 1
ATOM 1411 N N . CYS A 1 177 ? -25.902 15.045 51.023 1.00 85.81 177 CYS A N 1
ATOM 1412 C CA . CYS A 1 177 ? -24.936 15.542 52.003 1.00 85.81 177 CYS A CA 1
ATOM 1413 C C . CYS A 1 177 ? -25.240 15.004 53.407 1.00 85.81 177 CYS A C 1
ATOM 1415 O O . CYS A 1 177 ? -24.343 14.556 54.125 1.00 85.81 177 CYS A O 1
ATOM 1417 N N . VAL A 1 178 ? -26.515 15.045 53.808 1.00 85.75 178 VAL A N 1
ATOM 1418 C CA . VAL A 1 178 ? -26.930 14.729 55.180 1.00 85.75 178 VAL A CA 1
ATOM 1419 C C . VAL A 1 178 ? -26.726 13.256 55.526 1.00 85.75 178 VAL A C 1
ATOM 1421 O O . VAL A 1 178 ? -26.231 12.958 56.616 1.00 85.75 178 VAL A O 1
ATOM 1424 N N . LEU A 1 179 ? -27.083 12.357 54.607 1.00 87.06 179 LEU A N 1
ATOM 1425 C CA . LEU A 1 179 ? -27.007 10.907 54.792 1.00 87.06 179 LEU A CA 1
ATOM 1426 C C . LEU A 1 179 ? -25.604 10.340 54.543 1.00 87.06 179 LEU A C 1
ATOM 1428 O O . LEU A 1 179 ? -25.320 9.245 55.020 1.00 87.06 179 LEU A O 1
ATOM 1432 N N . THR A 1 180 ? -24.726 11.072 53.850 1.00 86.88 180 THR A N 1
ATOM 1433 C CA . THR A 1 180 ? -23.333 10.648 53.621 1.00 86.88 180 THR A CA 1
ATOM 1434 C C . THR A 1 180 ? -22.474 10.804 54.874 1.00 86.88 180 THR A C 1
ATOM 1436 O O . THR A 1 180 ? -21.670 9.927 55.168 1.00 86.88 180 THR A O 1
ATOM 1439 N N . ARG A 1 181 ? -22.672 11.858 55.681 1.00 85.19 181 ARG A N 1
ATOM 1440 C CA . ARG A 1 181 ? -21.839 12.114 56.877 1.00 85.19 181 ARG A CA 1
ATOM 1441 C C . ARG A 1 181 ? -21.738 10.929 57.854 1.00 85.19 181 ARG A C 1
ATOM 1443 O O . ARG A 1 181 ? -20.627 10.627 58.273 1.00 85.19 181 ARG A O 1
ATOM 1450 N N . PRO A 1 182 ? -22.832 10.225 58.214 1.00 79.00 182 PRO A N 1
ATOM 1451 C CA . PRO A 1 182 ? -22.738 9.035 59.061 1.00 79.00 182 PRO A CA 1
ATOM 1452 C C . PRO A 1 182 ? -21.930 7.883 58.444 1.00 79.00 182 PRO A C 1
ATOM 1454 O O . PRO A 1 182 ? -21.415 7.059 59.188 1.00 79.00 182 PRO A O 1
ATOM 1457 N N . VAL A 1 183 ? -21.837 7.815 57.111 1.00 84.38 183 VAL A N 1
ATOM 1458 C CA . VAL A 1 183 ? -21.176 6.733 56.362 1.00 84.38 183 VAL A CA 1
ATOM 1459 C C . VAL A 1 183 ? -19.656 6.918 56.316 1.00 84.38 183 VAL A C 1
ATOM 1461 O O . VAL A 1 183 ? -18.932 5.938 56.196 1.00 84.38 183 VAL A O 1
ATOM 1464 N N . LEU A 1 184 ? -19.146 8.141 56.470 1.00 84.50 184 LEU A N 1
ATOM 1465 C CA . LEU A 1 184 ? -17.709 8.421 56.341 1.00 84.50 184 LEU A CA 1
ATOM 1466 C C . LEU A 1 184 ? -16.845 7.695 57.390 1.00 84.50 184 LEU A C 1
ATOM 1468 O O . LEU A 1 184 ? -15.714 7.320 57.093 1.00 84.50 184 LEU A O 1
ATOM 1472 N N . ASN A 1 185 ? -17.400 7.401 58.572 1.00 80.81 185 ASN A N 1
ATOM 1473 C CA . ASN A 1 185 ? -16.700 6.699 59.659 1.00 80.81 185 ASN A CA 1
ATOM 1474 C C . ASN A 1 185 ? -16.634 5.169 59.470 1.00 80.81 185 ASN A C 1
ATOM 1476 O O . ASN A 1 185 ? -16.154 4.452 60.347 1.00 80.81 185 ASN A O 1
ATOM 1480 N N . VAL A 1 186 ? -17.152 4.637 58.360 1.00 81.12 186 VAL A N 1
ATOM 1481 C CA . VAL A 1 186 ? -17.263 3.189 58.133 1.00 81.12 186 VAL A CA 1
ATOM 1482 C C . VAL A 1 186 ? -15.908 2.481 58.097 1.00 81.12 186 VAL A C 1
ATOM 1484 O O . VAL A 1 186 ? -15.815 1.375 58.618 1.00 81.12 186 VAL A O 1
ATOM 1487 N N . SER A 1 187 ? -14.860 3.095 57.544 1.00 72.81 187 SER A N 1
ATOM 1488 C CA . SER A 1 187 ? -13.516 2.493 57.505 1.00 72.81 187 SER A CA 1
ATOM 1489 C C . SER A 1 187 ? -12.965 2.236 58.913 1.00 72.81 187 SER A C 1
ATOM 1491 O O . SER A 1 187 ? -12.505 1.139 59.216 1.00 72.81 187 SER A O 1
ATOM 1493 N N . GLU A 1 188 ? -13.102 3.213 59.811 1.00 76.62 188 GLU A N 1
ATOM 1494 C CA . GLU A 1 188 ? -12.714 3.083 61.218 1.00 76.62 188 GLU A CA 1
ATOM 1495 C C . GLU A 1 188 ? -13.550 2.009 61.937 1.00 76.62 188 GLU A C 1
ATOM 1497 O O . GLU A 1 188 ? -13.018 1.209 62.706 1.00 76.62 188 GLU A O 1
ATOM 1502 N N . LEU A 1 189 ? -14.856 1.938 61.649 1.00 76.38 189 LEU A N 1
ATOM 1503 C CA . LEU A 1 189 ? -15.740 0.908 62.203 1.00 76.38 189 LEU A CA 1
ATOM 1504 C C . LEU A 1 189 ? -15.332 -0.503 61.759 1.00 76.38 189 LEU A C 1
ATOM 1506 O O . LEU A 1 189 ? -15.284 -1.403 62.599 1.00 76.38 189 LEU A O 1
ATOM 1510 N N . CYS A 1 190 ? -15.032 -0.703 60.473 1.00 72.88 190 CYS A N 1
ATOM 1511 C CA . CYS A 1 190 ? -14.582 -1.992 59.943 1.00 72.88 190 CYS A CA 1
ATOM 1512 C C . CYS A 1 190 ? -13.239 -2.404 60.558 1.00 72.88 190 CYS A C 1
ATOM 1514 O O . CYS A 1 190 ? -13.114 -3.531 61.040 1.00 72.88 190 CYS A O 1
ATOM 1516 N N . TYR A 1 191 ? -12.285 -1.472 60.656 1.00 73.62 191 TYR A N 1
ATOM 1517 C CA . TYR A 1 191 ? -10.999 -1.716 61.307 1.00 73.62 191 TYR A CA 1
ATOM 1518 C C . TYR A 1 191 ? -11.170 -2.137 62.775 1.00 73.62 191 TYR A C 1
ATOM 1520 O O . TYR A 1 191 ? -10.665 -3.179 63.183 1.00 73.62 191 TYR A O 1
ATOM 1528 N N . VAL A 1 192 ? -11.954 -1.411 63.577 1.00 72.75 192 VAL A N 1
ATOM 1529 C CA . VAL A 1 192 ? -12.168 -1.762 64.996 1.00 72.75 192 VAL A CA 1
ATOM 1530 C C . VAL A 1 192 ? -12.869 -3.117 65.156 1.00 72.75 192 VAL A C 1
ATOM 1532 O O . VAL A 1 192 ? -12.543 -3.875 66.068 1.00 72.75 192 VAL A O 1
ATOM 1535 N N . LEU A 1 193 ? -13.814 -3.446 64.270 1.00 71.25 193 LEU A N 1
ATOM 1536 C CA . LEU A 1 193 ? -14.521 -4.731 64.285 1.00 71.25 193 LEU A CA 1
ATOM 1537 C C . LEU A 1 193 ? -13.651 -5.915 63.819 1.00 71.25 193 LEU A C 1
ATOM 1539 O O . LEU A 1 193 ? -14.005 -7.057 64.117 1.00 71.25 193 LEU A O 1
ATOM 1543 N N . SER A 1 194 ? -12.538 -5.653 63.122 1.00 67.38 194 SER A N 1
ATOM 1544 C CA . SER A 1 194 ? -11.574 -6.660 62.651 1.00 67.38 194 SER A CA 1
ATOM 1545 C C . SER A 1 194 ? -10.561 -7.118 63.712 1.00 67.38 194 SER A C 1
ATOM 1547 O O . SER A 1 194 ? -10.004 -8.214 63.615 1.00 67.38 194 SER A O 1
ATOM 1549 N N . LEU A 1 195 ? -10.332 -6.311 64.754 1.00 69.62 195 LEU A N 1
ATOM 1550 C CA . LEU A 1 195 ? -9.347 -6.593 65.802 1.00 69.62 195 LEU A CA 1
ATOM 1551 C C . LEU A 1 195 ? -9.784 -7.770 66.700 1.00 69.62 195 LEU A C 1
ATOM 1553 O O . LEU A 1 195 ? -10.949 -7.890 67.088 1.00 69.62 195 LEU A O 1
ATOM 1557 N N . LYS A 1 196 ? -8.835 -8.641 67.083 1.00 58.31 196 LYS A N 1
ATOM 1558 C CA . LYS A 1 196 ? -9.084 -9.727 68.056 1.00 58.31 196 LYS A CA 1
ATOM 1559 C C . LYS A 1 196 ? -9.441 -9.140 69.444 1.00 58.31 196 LYS A C 1
ATOM 1561 O O . LYS A 1 196 ? -8.844 -8.141 69.837 1.00 58.31 196 LYS A O 1
ATOM 1566 N N . PRO A 1 197 ? -10.396 -9.736 70.192 1.00 59.28 197 PRO A N 1
ATOM 1567 C CA . PRO A 1 197 ? -10.944 -9.156 71.431 1.00 59.28 197 PRO A CA 1
ATOM 1568 C C . PRO A 1 197 ? -9.892 -9.023 72.558 1.00 59.28 197 PRO A C 1
ATOM 1570 O O . PRO A 1 197 ? -8.938 -9.803 72.561 1.00 59.28 197 PRO A O 1
ATOM 1573 N N . PRO A 1 198 ? -10.062 -8.084 73.527 1.00 50.53 198 PRO A N 1
ATOM 1574 C CA . PRO A 1 198 ? -11.340 -7.633 74.088 1.00 50.53 198 PRO A CA 1
ATOM 1575 C C . PRO A 1 198 ? -11.590 -6.125 73.919 1.00 50.53 198 PRO A C 1
ATOM 1577 O O . PRO A 1 198 ? -10.928 -5.298 74.538 1.00 50.53 198 PRO A O 1
ATOM 1580 N N . VAL A 1 199 ? -12.610 -5.755 73.143 1.00 57.81 199 VAL A N 1
ATOM 1581 C CA . VAL A 1 199 ? -13.119 -4.375 73.111 1.00 57.81 199 VAL A CA 1
ATOM 1582 C C . VAL A 1 199 ? -14.539 -4.393 73.676 1.00 57.81 199 VAL A C 1
ATOM 1584 O O . VAL A 1 199 ? -15.399 -5.116 73.173 1.00 57.81 199 VAL A O 1
ATOM 1587 N N . SER A 1 200 ? -14.793 -3.630 74.741 1.00 56.31 200 SER A N 1
ATOM 1588 C CA . SER A 1 200 ? -16.079 -3.576 75.462 1.00 56.31 200 SER A CA 1
ATOM 1589 C C . SER A 1 200 ? -17.260 -3.059 74.622 1.00 56.31 200 SER A C 1
ATOM 1591 O O . SER A 1 200 ? -18.408 -3.262 75.006 1.00 56.31 200 SER A O 1
ATOM 1593 N N . ASP A 1 201 ? -16.992 -2.479 73.445 1.00 64.31 201 ASP A N 1
ATOM 1594 C CA . ASP A 1 201 ? -17.974 -1.754 72.622 1.00 64.31 201 ASP A CA 1
ATOM 1595 C C . ASP A 1 201 ? -18.328 -2.432 71.282 1.00 64.31 201 ASP A C 1
ATOM 1597 O O . ASP A 1 201 ? -19.008 -1.837 70.443 1.00 64.31 201 ASP A O 1
ATOM 1601 N N . ILE A 1 202 ? -17.926 -3.691 71.050 1.00 69.12 202 ILE A N 1
ATOM 1602 C CA . ILE A 1 202 ? -18.162 -4.400 69.769 1.00 69.12 202 ILE A CA 1
ATOM 1603 C C . ILE A 1 202 ? -19.648 -4.393 69.370 1.00 69.12 202 ILE A C 1
ATOM 1605 O O . ILE A 1 202 ? -19.988 -4.214 68.199 1.00 69.12 202 ILE A O 1
ATOM 1609 N N . GLN A 1 203 ? -20.557 -4.570 70.332 1.00 71.94 203 GLN A N 1
ATOM 1610 C CA . GLN A 1 203 ? -21.993 -4.604 70.051 1.00 71.94 203 GLN A CA 1
ATOM 1611 C C . GLN A 1 203 ? -22.539 -3.225 69.658 1.00 71.94 203 GLN A C 1
ATOM 1613 O O . GLN A 1 203 ? -23.353 -3.140 68.742 1.00 71.94 203 GLN A O 1
ATOM 1618 N N . GLN A 1 204 ? -22.052 -2.147 70.279 1.00 73.75 204 GLN A N 1
ATOM 1619 C CA . GLN A 1 204 ? -22.414 -0.779 69.906 1.00 73.75 204 GLN A CA 1
ATOM 1620 C C . GLN A 1 204 ? -21.896 -0.436 68.503 1.00 73.75 204 GLN A C 1
ATOM 1622 O O . GLN A 1 204 ? -22.654 0.062 67.669 1.00 73.75 204 GLN A O 1
ATOM 1627 N N . LYS A 1 205 ? -20.643 -0.800 68.206 1.00 75.19 205 LYS A N 1
ATOM 1628 C CA . LYS A 1 205 ? -20.009 -0.596 66.895 1.00 75.19 205 LYS A CA 1
ATOM 1629 C C . LYS A 1 205 ? -20.701 -1.374 65.769 1.00 75.19 205 LYS A C 1
ATOM 1631 O O . LYS A 1 205 ? -20.853 -0.851 64.669 1.00 75.19 205 LYS A O 1
ATOM 1636 N N . ARG A 1 206 ? -21.233 -2.573 66.044 1.00 75.88 206 ARG A N 1
ATOM 1637 C CA . ARG A 1 206 ? -22.087 -3.315 65.090 1.00 75.88 206 ARG A CA 1
ATOM 1638 C C . ARG A 1 206 ? -23.387 -2.582 64.762 1.00 75.88 206 ARG A C 1
ATOM 1640 O O . ARG A 1 206 ? -23.777 -2.534 63.599 1.00 75.88 206 ARG A O 1
ATOM 1647 N N . VAL A 1 207 ? -24.047 -1.996 65.760 1.00 77.31 207 VAL A N 1
ATOM 1648 C CA . VAL A 1 207 ? -25.279 -1.220 65.537 1.00 77.31 207 VAL A CA 1
ATOM 1649 C C . VAL A 1 207 ? -24.974 0.077 64.769 1.00 77.31 207 VAL A C 1
ATOM 1651 O O . VAL A 1 207 ? -25.787 0.519 63.958 1.00 77.31 207 VAL A O 1
ATOM 1654 N N . GLU A 1 208 ? -23.793 0.678 64.965 1.00 78.19 208 GLU A N 1
ATOM 1655 C CA . GLU A 1 208 ? -23.320 1.826 64.167 1.00 78.19 208 GLU A CA 1
ATOM 1656 C C . GLU A 1 208 ? -23.101 1.436 62.694 1.00 78.19 208 GLU A C 1
ATOM 1658 O O . GLU A 1 208 ? -23.551 2.152 61.797 1.00 78.19 208 GLU A O 1
ATOM 1663 N N . LEU A 1 209 ? -22.511 0.266 62.427 1.00 81.06 209 LEU A N 1
ATOM 1664 C CA . LEU A 1 209 ? -22.348 -0.261 61.068 1.00 81.06 209 LEU A CA 1
ATOM 1665 C C . LEU A 1 209 ? -23.699 -0.540 60.384 1.00 81.06 209 LEU A C 1
ATOM 1667 O O . LEU A 1 209 ? -23.907 -0.147 59.236 1.00 81.06 209 LEU A O 1
ATOM 1671 N N . GLU A 1 210 ? -24.649 -1.170 61.084 1.00 80.81 210 GLU A N 1
ATOM 1672 C CA . GLU A 1 210 ? -25.998 -1.413 60.551 1.00 80.81 210 GLU A CA 1
ATOM 1673 C C . GLU A 1 210 ? -26.713 -0.107 60.183 1.00 80.81 210 GLU A C 1
ATOM 1675 O O . GLU A 1 210 ? -27.383 -0.033 59.149 1.00 80.81 210 GLU A O 1
ATOM 1680 N N . GLN A 1 211 ? -26.529 0.945 60.983 1.00 81.69 211 GLN A N 1
ATOM 1681 C CA . GLN A 1 211 ? -27.057 2.272 60.684 1.00 81.69 211 GLN A CA 1
ATOM 1682 C C . GLN A 1 211 ? -26.442 2.855 59.400 1.00 81.69 211 GLN A C 1
ATOM 1684 O O . GLN A 1 211 ? -27.176 3.399 58.572 1.00 81.69 211 GLN A O 1
ATOM 1689 N N . CYS A 1 212 ? -25.128 2.714 59.201 1.00 83.19 212 CYS A N 1
ATOM 1690 C CA . CYS A 1 212 ? -24.452 3.161 57.979 1.00 83.19 212 CYS A CA 1
ATOM 1691 C C . CYS A 1 212 ? -24.987 2.426 56.743 1.00 83.19 212 CYS A C 1
ATOM 1693 O O . CYS A 1 212 ? -25.282 3.054 55.727 1.00 83.19 212 CYS A O 1
ATOM 1695 N N . ILE A 1 213 ? -25.206 1.110 56.845 1.00 84.31 213 ILE A N 1
ATOM 1696 C CA . ILE A 1 213 ? -25.796 0.307 55.764 1.00 84.31 213 ILE A CA 1
ATOM 1697 C C . ILE A 1 213 ? -27.225 0.770 55.453 1.00 84.31 213 ILE A C 1
ATOM 1699 O O . ILE A 1 213 ? -27.591 0.874 54.281 1.00 84.31 213 ILE A O 1
ATOM 1703 N N . MET A 1 214 ? -28.045 1.067 56.469 1.00 84.50 214 MET A N 1
ATOM 1704 C CA . MET A 1 214 ? -29.396 1.604 56.255 1.00 84.50 214 MET A CA 1
ATOM 1705 C C . MET A 1 214 ? -29.364 2.974 55.570 1.00 84.50 214 MET A C 1
ATOM 1707 O O . MET A 1 214 ? -30.161 3.207 54.662 1.00 84.50 214 MET A O 1
ATOM 1711 N N . ALA A 1 215 ? -28.431 3.852 55.952 1.00 86.19 215 ALA A N 1
ATOM 1712 C CA . ALA A 1 215 ? -28.238 5.142 55.294 1.00 86.19 215 ALA A CA 1
ATOM 1713 C C . ALA A 1 215 ? -27.817 4.970 53.825 1.00 86.19 215 ALA A C 1
ATOM 1715 O O . ALA A 1 215 ? -28.403 5.603 52.949 1.00 86.19 215 ALA A O 1
ATOM 1716 N N . CYS A 1 216 ? -26.896 4.044 53.533 1.00 87.31 216 CYS A N 1
ATOM 1717 C CA . CYS A 1 216 ? -26.499 3.722 52.160 1.00 87.31 216 CYS A CA 1
ATOM 1718 C C . CYS A 1 216 ? -27.671 3.167 51.334 1.00 87.31 216 CYS A C 1
ATOM 1720 O O . CYS A 1 216 ? -27.852 3.554 50.186 1.00 87.31 216 CYS A O 1
ATOM 1722 N N . LYS A 1 217 ? -28.510 2.295 51.910 1.00 86.88 217 LYS A N 1
ATOM 1723 C CA . LYS A 1 217 ? -29.716 1.776 51.236 1.00 86.88 217 LYS A CA 1
ATOM 1724 C C . LYS A 1 217 ? -30.753 2.863 50.967 1.00 86.88 217 LYS A C 1
ATOM 1726 O O . LYS A 1 217 ? -31.428 2.818 49.939 1.00 86.88 217 LYS A O 1
ATOM 1731 N N . LEU A 1 218 ? -30.907 3.811 51.891 1.00 88.12 218 LEU A N 1
ATOM 1732 C CA . LEU A 1 218 ? -31.783 4.963 51.702 1.00 88.12 218 LEU A CA 1
ATOM 1733 C C . LEU A 1 218 ? -31.252 5.857 50.575 1.00 88.12 218 LEU A C 1
ATOM 1735 O O . LEU A 1 218 ? -32.024 6.187 49.683 1.00 88.12 218 LEU A O 1
ATOM 1739 N N . LEU A 1 219 ? -29.949 6.162 50.565 1.00 87.50 219 LEU A N 1
ATOM 1740 C CA . LEU A 1 219 ? -29.278 6.876 49.471 1.00 87.50 219 LEU A CA 1
ATOM 1741 C C . LEU A 1 219 ? -29.490 6.172 48.123 1.00 87.50 219 LEU A C 1
ATOM 1743 O O . LEU A 1 219 ? -29.991 6.790 47.187 1.00 87.50 219 LEU A O 1
ATOM 1747 N N . ASP A 1 220 ? -29.222 4.864 48.052 1.00 84.62 220 ASP A N 1
ATOM 1748 C CA . ASP A 1 220 ? -29.446 4.050 46.848 1.00 84.62 220 ASP A CA 1
ATOM 1749 C C . ASP A 1 220 ? -30.914 4.085 46.380 1.00 84.62 220 ASP A C 1
ATOM 1751 O O . ASP A 1 220 ? -31.214 4.145 45.187 1.00 84.62 220 ASP A O 1
ATOM 1755 N N . SER A 1 221 ? -31.857 4.114 47.326 1.00 86.25 221 SER A N 1
ATOM 1756 C CA . SER A 1 221 ? -33.290 4.185 47.031 1.00 86.25 221 SER A CA 1
ATOM 1757 C C . SER A 1 221 ? -33.750 5.568 46.569 1.00 86.25 221 SER A C 1
ATOM 1759 O O . SER A 1 221 ? -34.677 5.638 45.764 1.00 86.25 221 SER A O 1
ATOM 1761 N N . ILE A 1 222 ? -33.122 6.652 47.041 1.00 86.44 222 ILE A N 1
ATOM 1762 C CA . ILE A 1 222 ? -33.402 8.022 46.581 1.00 86.44 222 ILE A CA 1
ATOM 1763 C C . ILE A 1 222 ? -33.038 8.156 45.096 1.00 86.44 222 ILE A C 1
ATOM 1765 O O . ILE A 1 222 ? -33.831 8.709 44.334 1.00 86.44 222 ILE A O 1
ATOM 1769 N N . PHE A 1 223 ? -31.928 7.553 44.650 1.00 79.81 223 PHE A N 1
ATOM 1770 C CA . PHE A 1 223 ? -31.511 7.603 43.239 1.00 79.81 223 PHE A CA 1
ATOM 1771 C C . PHE A 1 223 ? -32.516 6.998 42.262 1.00 79.81 223 PHE A C 1
ATOM 1773 O O . PHE A 1 223 ? -32.534 7.387 41.099 1.00 79.81 223 PHE A O 1
ATOM 1780 N N . LYS A 1 224 ? -33.385 6.076 42.698 1.00 81.25 224 LYS A N 1
ATOM 1781 C CA . LYS A 1 224 ? -34.437 5.513 41.829 1.00 81.25 224 LYS A CA 1
ATOM 1782 C C . LYS A 1 224 ? -35.438 6.565 41.337 1.00 81.25 224 LYS A C 1
ATOM 1784 O O . LYS A 1 224 ? -36.191 6.279 40.413 1.00 81.25 224 LYS A O 1
ATOM 1789 N N . TYR A 1 225 ? -35.457 7.745 41.956 1.00 80.88 225 TYR A N 1
ATOM 1790 C CA . TYR A 1 225 ? -36.366 8.845 41.643 1.00 80.88 225 TYR A CA 1
ATOM 1791 C C . TYR A 1 225 ? -35.663 10.050 40.990 1.00 80.88 225 TYR A C 1
ATOM 1793 O O . TYR A 1 225 ? -36.319 11.063 40.750 1.00 80.88 225 TYR A O 1
ATOM 1801 N N . GLU A 1 226 ? -34.363 9.944 40.692 1.00 75.44 226 GLU A N 1
ATOM 1802 C CA . GLU A 1 226 ? -33.626 10.887 39.838 1.00 75.44 226 GLU A CA 1
ATOM 1803 C C . GLU A 1 226 ? -33.751 10.484 38.365 1.00 75.44 226 GLU A C 1
ATOM 1805 O O . GLU A 1 226 ? -33.773 9.295 38.032 1.00 75.44 226 GLU A O 1
ATOM 1810 N N . GLN A 1 227 ? -33.806 11.471 37.469 1.00 72.31 227 GLN A N 1
ATOM 1811 C CA . GLN A 1 227 ? -33.727 11.220 36.031 1.00 72.31 227 GLN A CA 1
ATOM 1812 C C . GLN A 1 227 ? -32.260 11.131 35.609 1.00 72.31 227 GLN A C 1
ATOM 1814 O O . GLN A 1 227 ? -31.472 12.025 35.899 1.00 72.31 227 GLN A O 1
ATOM 1819 N N . VAL A 1 228 ? -31.899 10.049 34.915 1.00 65.94 228 VAL A N 1
ATOM 1820 C CA . VAL A 1 228 ? -30.512 9.788 34.491 1.00 65.94 228 VAL A CA 1
ATOM 1821 C C . VAL A 1 228 ? -30.035 10.828 33.469 1.00 65.94 228 VAL A C 1
ATOM 1823 O O . VAL A 1 228 ? -28.917 11.315 33.583 1.00 65.94 228 VAL A O 1
ATOM 1826 N N . ASP A 1 229 ? -30.901 11.231 32.534 1.00 66.00 229 ASP A N 1
ATOM 1827 C CA . ASP A 1 229 ? -30.540 12.149 31.442 1.00 66.00 229 ASP A CA 1
ATOM 1828 C C . ASP A 1 229 ? -30.495 13.628 31.867 1.00 66.00 229 ASP A C 1
ATOM 1830 O O . ASP A 1 229 ? -29.874 14.457 31.203 1.00 66.00 229 ASP A O 1
ATOM 1834 N N . GLN A 1 230 ? -31.156 13.978 32.975 1.00 74.62 230 GLN A N 1
ATOM 1835 C CA . GLN A 1 230 ? -31.211 15.337 33.523 1.00 74.62 230 GLN A CA 1
ATOM 1836 C C . GLN A 1 230 ? -31.149 15.286 35.059 1.00 74.62 230 GLN A C 1
ATOM 1838 O O . GLN A 1 230 ? -32.180 15.430 35.724 1.00 74.62 230 GLN A O 1
ATOM 1843 N N . PRO A 1 231 ? -29.956 15.062 35.643 1.00 77.69 231 PRO A N 1
ATOM 1844 C CA . PRO A 1 231 ? -29.808 14.981 37.090 1.00 77.69 231 PRO A CA 1
ATOM 1845 C C . PRO A 1 231 ? -30.104 16.330 37.750 1.00 77.69 231 PRO A C 1
ATOM 1847 O O . PRO A 1 231 ? -29.758 17.389 37.215 1.00 77.69 231 PRO A O 1
ATOM 1850 N N . SER A 1 232 ? -30.709 16.297 38.940 1.00 81.38 232 SER A N 1
ATOM 1851 C CA . SER A 1 232 ? -31.035 17.506 39.701 1.00 81.38 232 SER A CA 1
ATOM 1852 C C . SER A 1 232 ? -29.801 18.361 40.049 1.00 81.38 232 SER A C 1
ATOM 1854 O O . SER A 1 232 ? -28.671 17.875 40.152 1.00 81.38 232 SER A O 1
ATOM 1856 N N . ALA A 1 233 ? -30.007 19.660 40.303 1.00 81.19 233 ALA A N 1
ATOM 1857 C CA . ALA A 1 233 ? -28.927 20.559 40.726 1.00 81.19 233 ALA A CA 1
ATOM 1858 C C . ALA A 1 233 ? -28.260 20.106 42.043 1.00 81.19 233 ALA A C 1
ATOM 1860 O O . ALA A 1 233 ? -27.043 20.225 42.189 1.00 81.19 233 ALA A O 1
ATOM 1861 N N . ALA A 1 234 ? -29.036 19.533 42.972 1.00 81.50 234 ALA A N 1
ATOM 1862 C CA . ALA A 1 234 ? -28.530 18.976 44.227 1.00 81.50 234 ALA A CA 1
ATOM 1863 C C . ALA A 1 234 ? -27.609 17.767 43.985 1.00 81.50 234 ALA A C 1
ATOM 1865 O O . ALA A 1 234 ? -26.551 17.654 44.605 1.00 81.50 234 ALA A O 1
ATOM 1866 N N . PHE A 1 235 ? -27.960 16.901 43.027 1.00 84.12 235 PHE A N 1
ATOM 1867 C CA . PHE A 1 235 ? -27.125 15.772 42.616 1.00 84.12 235 PHE A CA 1
ATOM 1868 C C . PHE A 1 235 ? -25.780 16.243 42.042 1.00 84.12 235 PHE A C 1
ATOM 1870 O O . PHE A 1 235 ? -24.720 15.781 42.468 1.00 84.12 235 PHE A O 1
ATOM 1877 N N . GLN A 1 236 ? -25.808 17.204 41.112 1.00 82.31 236 GLN A N 1
ATOM 1878 C CA . GLN A 1 236 ? -24.589 17.747 40.502 1.00 82.31 236 GLN A CA 1
ATOM 1879 C C . GLN A 1 236 ? -23.711 18.497 41.515 1.00 82.31 236 GLN A C 1
ATOM 1881 O O . GLN A 1 236 ? -22.485 18.393 41.463 1.00 82.31 236 GLN A O 1
ATOM 1886 N N . SER A 1 237 ? -24.324 19.244 42.439 1.00 85.25 237 SER A N 1
ATOM 1887 C CA . SER A 1 237 ? -23.615 19.954 43.508 1.00 85.25 237 SER A CA 1
ATOM 1888 C C . SER A 1 237 ? -22.891 18.980 44.441 1.00 85.25 237 SER A C 1
ATOM 1890 O O . SER A 1 237 ? -21.703 19.157 44.715 1.00 85.25 237 SER A O 1
ATOM 1892 N N . PHE A 1 238 ? -23.562 17.901 44.856 1.00 87.62 238 PHE A N 1
ATOM 1893 C CA . PHE A 1 238 ? -22.953 16.885 45.708 1.00 87.62 238 PHE A CA 1
ATOM 1894 C C . PHE A 1 238 ? -21.800 16.151 45.012 1.00 87.62 238 PHE A C 1
ATOM 1896 O O . PHE A 1 238 ? -20.741 16.006 45.617 1.00 87.62 238 PHE A O 1
ATOM 1903 N N . ALA A 1 239 ? -21.946 15.764 43.740 1.00 85.12 239 ALA A N 1
ATOM 1904 C CA . ALA A 1 239 ? -20.884 15.092 42.979 1.00 85.12 239 ALA A CA 1
ATOM 1905 C C . ALA A 1 239 ? -19.585 15.922 42.877 1.00 85.12 239 ALA A C 1
ATOM 1907 O O . ALA A 1 239 ? -18.491 15.365 42.790 1.00 85.12 239 ALA A O 1
ATOM 1908 N N . LYS A 1 240 ? -19.699 17.258 42.919 1.00 84.81 240 LYS A N 1
ATOM 1909 C CA . LYS A 1 240 ? -18.570 18.207 42.924 1.00 84.81 240 LYS A CA 1
ATOM 1910 C C . LYS A 1 240 ? -18.072 18.567 44.330 1.00 84.81 240 LYS A C 1
ATOM 1912 O O . LYS A 1 240 ? -17.103 19.311 44.459 1.00 84.81 240 LYS A O 1
ATOM 1917 N N . SER A 1 241 ? -18.742 18.096 45.378 1.00 88.44 241 SER A N 1
ATOM 1918 C CA . SER A 1 241 ? -18.443 18.463 46.762 1.00 88.44 241 SER A CA 1
ATOM 1919 C C . SER A 1 241 ? -17.272 17.664 47.344 1.00 88.44 241 SER A C 1
ATOM 1921 O O . SER A 1 241 ? -17.012 16.526 46.952 1.00 88.44 241 SER A O 1
ATOM 1923 N N . ALA A 1 242 ? -16.613 18.228 48.361 1.00 87.00 242 ALA A N 1
ATOM 1924 C CA . ALA A 1 242 ? -15.591 17.519 49.137 1.00 87.00 242 ALA A CA 1
ATOM 1925 C C . ALA A 1 242 ? -16.150 16.272 49.853 1.00 87.00 242 ALA A C 1
ATOM 1927 O O . ALA A 1 242 ? -15.453 15.271 49.978 1.00 87.00 242 ALA A O 1
ATOM 1928 N N . LEU A 1 243 ? -17.431 16.295 50.245 1.00 88.31 243 LEU A N 1
ATOM 1929 C CA . LEU A 1 243 ? -18.099 15.158 50.890 1.00 88.31 243 LEU A CA 1
ATOM 1930 C C . LEU A 1 243 ? -18.195 13.933 49.970 1.00 88.31 243 LEU A C 1
ATOM 1932 O O . LEU A 1 243 ? -18.121 12.803 50.446 1.00 88.31 243 LEU A O 1
ATOM 1936 N N . PHE A 1 244 ? -18.350 14.134 48.658 1.00 89.88 244 PHE A N 1
ATOM 1937 C CA . PHE A 1 244 ? -18.333 13.019 47.711 1.00 89.88 244 PHE A CA 1
ATOM 1938 C C . PHE A 1 244 ? -16.926 12.432 47.554 1.00 89.88 244 PHE A C 1
ATOM 1940 O O . PHE A 1 244 ? -16.776 11.214 47.513 1.00 89.88 244 PHE A O 1
ATOM 1947 N N . TRP A 1 245 ? -15.887 13.273 47.533 1.00 88.94 245 TRP A N 1
ATOM 1948 C CA . TRP A 1 245 ? -14.502 12.794 47.558 1.00 88.94 245 TRP A CA 1
ATOM 1949 C C . TRP A 1 245 ? -14.216 11.957 48.812 1.00 88.94 245 TRP A C 1
ATOM 1951 O O . TRP A 1 245 ? -13.678 10.858 48.704 1.00 88.94 245 TRP A O 1
ATOM 1961 N N . GLU A 1 246 ? -14.639 12.424 49.988 1.00 89.31 246 GLU A N 1
ATOM 1962 C CA . GLU A 1 246 ? -14.519 11.664 51.238 1.00 89.31 246 GLU A CA 1
ATOM 1963 C C . GLU A 1 246 ? -15.263 10.324 51.164 1.00 89.31 246 GLU A C 1
ATOM 1965 O O . GLU A 1 246 ? -14.723 9.306 51.588 1.00 89.31 246 GLU A O 1
ATOM 1970 N N . LEU A 1 247 ? -16.449 10.282 50.545 1.00 90.06 247 LEU A N 1
ATOM 1971 C CA . LEU A 1 247 ? -17.181 9.033 50.312 1.00 90.06 247 LEU A CA 1
ATOM 1972 C C . LEU A 1 247 ? -16.415 8.065 49.394 1.00 90.06 247 LEU A C 1
ATOM 1974 O O . LEU A 1 247 ? -16.391 6.865 49.667 1.00 90.06 247 LEU A O 1
ATOM 1978 N N . VAL A 1 248 ? -15.772 8.562 48.331 1.00 89.88 248 VAL A N 1
ATOM 1979 C CA . VAL A 1 248 ? -14.907 7.754 47.450 1.00 89.88 248 VAL A CA 1
ATOM 1980 C C . VAL A 1 248 ? -13.698 7.219 48.225 1.00 89.88 248 VAL A C 1
ATOM 1982 O O . VAL A 1 248 ? -13.338 6.054 48.059 1.00 89.88 248 VAL A O 1
ATOM 1985 N N . VAL A 1 249 ? -13.110 8.020 49.120 1.00 89.00 249 VAL A N 1
ATOM 1986 C CA . VAL A 1 249 ? -12.032 7.579 50.020 1.00 89.00 249 VAL A CA 1
ATOM 1987 C C . VAL A 1 249 ? -12.524 6.513 51.004 1.00 89.00 249 VAL A C 1
ATOM 1989 O O . VAL A 1 249 ? -11.829 5.528 51.230 1.00 89.00 249 VAL A O 1
ATOM 1992 N N . THR A 1 250 ? -13.730 6.631 51.558 1.00 88.81 250 THR A N 1
ATOM 1993 C CA . THR A 1 250 ? -14.303 5.564 52.390 1.00 88.81 250 THR A CA 1
ATOM 1994 C C . THR A 1 250 ? -14.525 4.290 51.570 1.00 88.81 250 THR A C 1
ATOM 1996 O O . THR A 1 250 ? -14.152 3.203 52.007 1.00 88.81 250 THR A O 1
ATOM 1999 N N . TRP A 1 251 ? -15.088 4.405 50.364 1.00 90.94 251 TRP A N 1
ATOM 2000 C CA . TRP A 1 251 ? -15.346 3.264 49.483 1.00 90.94 251 TRP A CA 1
ATOM 2001 C C . TRP A 1 251 ? -14.062 2.541 49.057 1.00 90.94 251 TRP A C 1
ATOM 2003 O O . TRP A 1 251 ? -14.011 1.314 49.166 1.00 90.94 251 TRP A O 1
ATOM 2013 N N . LYS A 1 252 ? -13.014 3.266 48.637 1.00 89.00 252 LYS A N 1
ATOM 2014 C CA . LYS A 1 252 ? -11.742 2.649 48.225 1.00 89.00 252 LYS A CA 1
ATOM 2015 C C . LYS A 1 252 ? -11.078 1.898 49.383 1.00 89.00 252 LYS A C 1
ATOM 2017 O O . LYS A 1 252 ? -10.580 0.800 49.172 1.00 89.00 252 LYS A O 1
ATOM 2022 N N . THR A 1 253 ? -11.114 2.454 50.600 1.00 85.88 253 THR A N 1
ATOM 2023 C CA . THR A 1 253 ? -10.507 1.829 51.784 1.00 85.88 253 THR A CA 1
ATOM 2024 C C . THR A 1 253 ? -11.238 0.543 52.135 1.00 85.88 253 THR A C 1
ATOM 2026 O O . THR A 1 253 ? -10.603 -0.486 52.315 1.00 85.88 253 THR A O 1
ATOM 2029 N N . VAL A 1 254 ? -12.575 0.558 52.107 1.00 85.69 254 VAL A N 1
ATOM 2030 C CA . VAL A 1 254 ? -13.376 -0.656 52.322 1.00 85.69 254 VAL A CA 1
ATOM 2031 C C . VAL A 1 254 ? -13.087 -1.712 51.243 1.00 85.69 254 VAL A C 1
ATOM 2033 O O . VAL A 1 254 ? -13.015 -2.896 51.560 1.00 85.69 254 VAL A O 1
ATOM 2036 N N . CYS A 1 255 ? -12.883 -1.320 49.980 1.00 86.50 255 CYS A N 1
ATOM 2037 C CA . CYS A 1 255 ? -12.474 -2.258 48.925 1.00 86.50 255 CYS A CA 1
ATOM 2038 C C . CYS A 1 255 ? -11.078 -2.847 49.184 1.00 86.50 255 CYS A C 1
ATOM 2040 O O . CYS A 1 255 ? -10.887 -4.053 49.033 1.00 86.50 255 CYS A O 1
ATOM 2042 N N . PHE A 1 256 ? -10.117 -2.018 49.594 1.00 84.00 256 PHE A N 1
ATOM 2043 C CA . PHE A 1 256 ? -8.753 -2.448 49.898 1.00 84.00 256 PHE A CA 1
ATOM 2044 C C . PHE A 1 256 ? -8.692 -3.389 51.113 1.00 84.00 256 PHE A C 1
ATOM 2046 O O . PHE A 1 256 ? -8.017 -4.418 51.068 1.00 84.00 256 PHE A O 1
ATOM 2053 N N . ASP A 1 257 ? -9.464 -3.104 52.163 1.00 80.31 257 ASP A N 1
ATOM 2054 C CA . ASP A 1 257 ? -9.584 -3.974 53.338 1.00 80.31 257 ASP A CA 1
ATOM 2055 C C . ASP A 1 257 ? -10.161 -5.345 52.946 1.00 80.31 257 ASP A C 1
ATOM 2057 O O . ASP A 1 257 ? -9.633 -6.391 53.331 1.00 80.31 257 ASP A O 1
ATOM 2061 N N . GLN A 1 258 ? -11.199 -5.360 52.100 1.00 78.62 258 GLN A N 1
ATOM 2062 C CA . GLN A 1 258 ? -11.769 -6.600 51.566 1.00 78.62 258 GLN A CA 1
ATOM 2063 C C . GLN A 1 258 ? -10.776 -7.386 50.708 1.00 78.62 258 GLN A C 1
ATOM 2065 O O . GLN A 1 258 ? -10.719 -8.613 50.806 1.00 78.62 258 GLN A O 1
ATOM 2070 N N . PHE A 1 259 ? -9.970 -6.697 49.899 1.00 79.88 259 PHE A N 1
ATOM 2071 C CA . PHE A 1 259 ? -8.868 -7.319 49.171 1.00 79.88 259 PHE A CA 1
ATOM 2072 C C . PHE A 1 259 ? -7.887 -8.006 50.132 1.00 79.88 259 PHE A C 1
ATOM 2074 O O . PHE A 1 259 ? -7.584 -9.184 49.942 1.00 79.88 259 PHE A O 1
ATOM 2081 N N . GLY A 1 260 ? -7.460 -7.331 51.206 1.00 75.44 260 GLY A N 1
ATOM 2082 C CA . GLY A 1 260 ? -6.563 -7.906 52.215 1.00 75.44 260 GLY A CA 1
ATOM 2083 C C . GLY A 1 260 ? -7.132 -9.154 52.903 1.00 75.44 260 GLY A C 1
ATOM 2084 O O . GLY A 1 260 ? -6.412 -10.139 53.102 1.00 75.44 260 GLY A O 1
ATOM 2085 N N . ILE A 1 261 ? -8.434 -9.158 53.206 1.00 75.25 261 ILE A N 1
ATOM 2086 C CA . ILE A 1 261 ? -9.127 -10.317 53.793 1.00 75.25 261 ILE A CA 1
ATOM 2087 C C . ILE A 1 261 ? -9.154 -11.493 52.809 1.00 75.25 261 ILE A C 1
ATOM 2089 O O . ILE A 1 261 ? -8.835 -12.620 53.187 1.00 75.25 261 ILE A O 1
ATOM 2093 N N . MET A 1 262 ? -9.515 -11.248 51.547 1.00 72.81 262 MET A N 1
ATOM 2094 C CA . MET A 1 262 ? -9.623 -12.310 50.542 1.00 72.81 262 MET A CA 1
ATOM 2095 C C . MET A 1 262 ? -8.259 -12.863 50.108 1.00 72.81 262 MET A C 1
ATOM 2097 O O . MET A 1 262 ? -8.162 -14.049 49.798 1.00 72.81 262 MET A O 1
ATOM 2101 N N . TYR A 1 263 ? -7.214 -12.033 50.107 1.00 71.12 263 TYR A N 1
ATOM 2102 C CA . TYR A 1 263 ? -5.864 -12.423 49.696 1.00 71.12 263 TYR A CA 1
ATOM 2103 C C . TYR A 1 263 ? -5.103 -13.193 50.786 1.00 71.12 263 TYR A C 1
ATOM 2105 O O . TYR A 1 263 ? -4.439 -14.184 50.499 1.00 71.12 263 TYR A O 1
ATOM 2113 N N . SER A 1 264 ? -5.195 -12.769 52.052 1.00 65.38 264 SER A N 1
ATOM 2114 C CA . SER A 1 264 ? -4.331 -13.294 53.124 1.00 65.38 264 SER A CA 1
ATOM 2115 C C . SER A 1 264 ? -4.710 -14.682 53.660 1.00 65.38 264 SER A C 1
ATOM 2117 O O . SER A 1 264 ? -3.953 -15.228 54.459 1.00 65.38 264 SER A O 1
ATOM 2119 N N . GLN A 1 265 ? -5.865 -15.250 53.274 1.00 55.03 265 GLN A N 1
ATOM 2120 C CA . GLN A 1 265 ? -6.428 -16.515 53.798 1.00 55.03 265 GLN A CA 1
ATOM 2121 C C . GLN A 1 265 ? -6.407 -16.647 55.342 1.00 55.03 265 GLN A C 1
ATOM 2123 O O . GLN A 1 265 ? -6.578 -17.739 55.888 1.00 55.03 265 GLN A O 1
ATOM 2128 N N . THR A 1 266 ? -6.203 -15.552 56.080 1.00 47.75 266 THR A N 1
ATOM 2129 C CA . THR A 1 266 ? -6.142 -15.582 57.541 1.00 47.75 266 THR A CA 1
ATOM 2130 C C . THR A 1 266 ? -7.557 -15.726 58.107 1.00 47.75 266 THR A C 1
ATOM 2132 O O . THR A 1 266 ? -8.501 -15.164 57.547 1.00 47.75 266 THR A O 1
ATOM 2135 N N . PRO A 1 267 ? -7.758 -16.479 59.209 1.00 44.94 267 PRO A N 1
ATOM 2136 C CA . PRO A 1 267 ? -9.077 -16.660 59.805 1.00 44.94 267 PRO A CA 1
ATOM 2137 C C . PRO A 1 267 ? -9.553 -15.339 60.419 1.00 44.94 267 PRO A C 1
ATOM 2139 O O . PRO A 1 267 ? -9.296 -15.034 61.585 1.00 44.94 267 PRO A O 1
ATOM 2142 N N . HIS A 1 268 ? -10.236 -14.545 59.603 1.00 51.72 268 HIS A N 1
ATOM 2143 C CA . HIS A 1 268 ? -10.910 -13.329 60.013 1.00 51.72 268 HIS A CA 1
ATOM 2144 C C . HIS A 1 268 ? -12.281 -13.685 60.588 1.00 51.72 268 HIS A C 1
ATOM 2146 O O . HIS A 1 268 ? -12.991 -14.535 60.049 1.00 51.72 268 HIS A O 1
ATOM 2152 N N . VAL A 1 269 ? -12.686 -13.034 61.680 1.00 55.16 269 VAL A N 1
ATOM 2153 C CA . VAL A 1 269 ? -14.060 -13.169 62.179 1.00 55.16 269 VAL A CA 1
ATOM 2154 C C . VAL A 1 269 ? -14.973 -12.484 61.153 1.00 55.16 269 VAL A C 1
ATOM 2156 O O . VAL A 1 269 ? -14.814 -11.281 60.940 1.00 55.16 269 VAL A O 1
ATOM 2159 N N . PRO A 1 270 ? -15.893 -13.200 60.481 1.00 57.28 270 PRO A N 1
ATOM 2160 C CA . PRO A 1 270 ? -16.713 -12.603 59.435 1.00 57.28 270 PRO A CA 1
ATOM 2161 C C . PRO A 1 270 ? -17.632 -11.539 60.040 1.00 57.28 270 PRO A C 1
ATOM 2163 O O . PRO A 1 270 ? -18.455 -11.826 60.918 1.00 57.28 270 PRO A O 1
ATOM 2166 N N . ILE A 1 271 ? -17.508 -10.299 59.567 1.00 60.00 271 ILE A N 1
ATOM 2167 C CA . ILE A 1 271 ? -18.416 -9.221 59.946 1.00 60.00 271 ILE A CA 1
ATOM 2168 C C . ILE A 1 271 ? -19.717 -9.422 59.159 1.00 60.00 271 ILE A C 1
ATOM 2170 O O . ILE A 1 271 ? -19.761 -9.405 57.927 1.00 60.00 271 ILE A O 1
ATOM 2174 N N . LYS A 1 272 ? -20.821 -9.642 59.878 1.00 60.12 272 LYS A N 1
ATOM 2175 C CA . LYS A 1 272 ? -22.148 -9.793 59.270 1.00 60.12 272 LYS A CA 1
ATOM 2176 C C . LYS A 1 272 ? -22.493 -8.522 58.472 1.00 60.12 272 LYS A C 1
ATOM 2178 O O . LYS A 1 272 ? -22.481 -7.435 59.038 1.00 60.12 272 LYS A O 1
ATOM 2183 N N . ASN A 1 273 ? -22.866 -8.682 57.197 1.00 68.38 273 ASN A N 1
ATOM 2184 C CA . ASN A 1 273 ? -23.268 -7.628 56.242 1.00 68.38 273 ASN A CA 1
ATOM 2185 C C . ASN A 1 273 ? -22.147 -6.790 55.587 1.00 68.38 273 ASN A C 1
ATOM 2187 O O . ASN A 1 273 ? -22.454 -5.806 54.916 1.00 68.38 273 ASN A O 1
ATOM 2191 N N . GLU A 1 274 ? -20.878 -7.175 55.692 1.00 74.25 274 GLU A N 1
ATOM 2192 C CA . GLU A 1 274 ? -19.769 -6.414 55.091 1.00 74.25 274 GLU A CA 1
ATOM 2193 C C . GLU A 1 274 ? -19.822 -6.369 53.548 1.00 74.25 274 GLU A C 1
ATOM 2195 O O . GLU A 1 274 ? -19.751 -5.301 52.944 1.00 74.25 274 GLU A O 1
ATOM 2200 N N . LYS A 1 275 ? -20.120 -7.497 52.888 1.00 76.88 275 LYS A N 1
ATOM 2201 C CA . LYS A 1 275 ? -20.348 -7.539 51.426 1.00 76.88 275 LYS A CA 1
ATOM 2202 C C . LYS A 1 275 ? -21.525 -6.663 50.979 1.00 76.88 275 LYS A C 1
ATOM 2204 O O . LYS A 1 275 ? -21.506 -6.072 49.903 1.00 76.88 275 LYS A O 1
ATOM 2209 N N . LEU A 1 276 ? -22.560 -6.557 51.815 1.00 82.06 276 LEU A N 1
ATOM 2210 C CA . LEU A 1 276 ? -23.720 -5.709 51.538 1.00 82.06 276 LEU A CA 1
ATOM 2211 C C . LEU A 1 276 ? -23.350 -4.221 51.599 1.00 82.06 276 LEU A C 1
ATOM 2213 O O . LEU A 1 276 ? -23.868 -3.438 50.809 1.00 82.06 276 LEU A O 1
ATOM 2217 N N . LEU A 1 277 ? -22.452 -3.835 52.508 1.00 83.38 277 LEU A N 1
ATOM 2218 C CA . LEU A 1 277 ? -21.908 -2.481 52.575 1.00 83.38 277 LEU A CA 1
ATOM 2219 C C . LEU A 1 277 ? -21.123 -2.140 51.300 1.00 83.38 277 LEU A C 1
ATOM 2221 O O . LEU A 1 277 ? -21.408 -1.114 50.685 1.00 83.38 277 LEU A O 1
ATOM 2225 N N . VAL A 1 278 ? -20.207 -3.016 50.872 1.00 86.25 278 VAL A N 1
ATOM 2226 C CA . VAL A 1 278 ? -19.437 -2.853 49.623 1.00 86.25 278 VAL A CA 1
ATOM 2227 C C . VAL A 1 278 ? -20.371 -2.702 48.426 1.00 86.25 278 VAL A C 1
ATOM 2229 O O . VAL A 1 278 ? -20.196 -1.794 47.615 1.00 86.25 278 VAL A O 1
ATOM 2232 N N . TYR A 1 279 ? -21.400 -3.550 48.335 1.00 88.31 279 TYR A N 1
ATOM 2233 C CA . TYR A 1 279 ? -22.412 -3.468 47.285 1.00 88.31 279 TYR A CA 1
ATOM 2234 C C . TYR A 1 279 ? -23.137 -2.117 47.288 1.00 88.31 279 TYR A C 1
ATOM 2236 O O . TYR A 1 279 ? -23.232 -1.470 46.245 1.00 88.31 279 TYR A O 1
ATOM 2244 N N . CYS A 1 280 ? -23.636 -1.672 48.446 1.00 86.06 280 CYS A N 1
ATOM 2245 C CA . CYS A 1 280 ? -24.358 -0.407 48.553 1.00 86.06 280 CYS A CA 1
ATOM 2246 C C . CYS A 1 280 ? -23.460 0.786 48.197 1.00 86.06 280 CYS A C 1
ATOM 2248 O O . CYS A 1 280 ? -23.878 1.638 47.419 1.00 86.06 280 CYS A O 1
ATOM 2250 N N . LEU A 1 281 ? -22.228 0.831 48.713 1.00 88.81 281 LEU A N 1
ATOM 2251 C CA . LEU A 1 281 ? -21.267 1.891 48.395 1.00 88.81 281 LEU A CA 1
ATOM 2252 C C . LEU A 1 281 ? -20.910 1.896 46.906 1.00 88.81 281 LEU A C 1
ATOM 2254 O O . LEU A 1 281 ? -20.969 2.945 46.273 1.00 88.81 281 LEU A O 1
ATOM 2258 N N . SER A 1 282 ? -20.638 0.725 46.323 1.00 90.81 282 SER A N 1
ATOM 2259 C CA . SER A 1 282 ? -20.347 0.601 44.889 1.00 90.81 282 SER A CA 1
ATOM 2260 C C . SER A 1 282 ? -21.548 1.018 44.036 1.00 90.81 282 SER A C 1
ATOM 2262 O O . SER A 1 282 ? -21.366 1.656 43.009 1.00 90.81 282 SER A O 1
ATOM 2264 N N . SER A 1 283 ? -22.785 0.730 44.462 1.00 89.31 283 SER A N 1
ATOM 2265 C CA . SER A 1 283 ? -23.997 1.203 43.774 1.00 89.31 283 SER A CA 1
ATOM 2266 C C . SER A 1 283 ? -24.102 2.731 43.790 1.00 89.31 283 SER A C 1
ATOM 2268 O O . SER A 1 283 ? -24.390 3.331 42.756 1.00 89.31 283 SER A O 1
ATOM 2270 N N . ILE A 1 284 ? -23.819 3.367 44.933 1.00 88.25 284 ILE A N 1
ATOM 2271 C CA . ILE A 1 284 ? -23.827 4.830 45.066 1.00 88.25 284 ILE A CA 1
ATOM 2272 C C . ILE A 1 284 ? -22.747 5.449 44.170 1.00 88.25 284 ILE A C 1
ATOM 2274 O O . ILE A 1 284 ? -23.059 6.320 43.360 1.00 88.25 284 ILE A O 1
ATOM 2278 N N . VAL A 1 285 ? -21.500 4.975 44.268 1.00 90.44 285 VAL A N 1
ATOM 2279 C CA . VAL A 1 285 ? -20.373 5.476 43.463 1.00 90.44 285 VAL A CA 1
ATOM 2280 C C . VAL A 1 285 ? -20.666 5.324 41.969 1.00 90.44 285 VAL A C 1
ATOM 2282 O O . VAL A 1 285 ? -20.589 6.311 41.244 1.00 90.44 285 VAL A O 1
ATOM 2285 N N . GLN A 1 286 ? -21.116 4.142 41.535 1.00 89.75 286 GLN A N 1
ATOM 2286 C CA . GLN A 1 286 ? -21.485 3.849 40.146 1.00 89.75 286 GLN A CA 1
ATOM 2287 C C . GLN A 1 286 ? -22.549 4.806 39.591 1.00 89.75 286 GLN A C 1
ATOM 2289 O O . GLN A 1 286 ? -22.479 5.235 38.443 1.00 89.75 286 GLN A O 1
ATOM 2294 N N . ARG A 1 287 ? -23.554 5.170 40.396 1.00 86.62 287 ARG A N 1
ATOM 2295 C CA . ARG A 1 287 ? -24.597 6.118 39.972 1.00 86.62 287 ARG A CA 1
ATOM 2296 C C . ARG A 1 287 ? -24.050 7.529 39.766 1.00 86.62 287 ARG A C 1
ATOM 2298 O O . ARG A 1 287 ? -24.493 8.206 38.844 1.00 86.62 287 ARG A O 1
ATOM 2305 N N . PHE A 1 288 ? -23.093 7.965 40.585 1.00 87.56 288 PHE A N 1
ATOM 2306 C CA . PHE A 1 288 ? -22.464 9.276 40.422 1.00 87.56 288 PHE A CA 1
ATOM 2307 C C . PHE A 1 288 ? -21.461 9.316 39.270 1.00 87.56 288 PHE A C 1
ATOM 2309 O O . PHE A 1 288 ? -21.455 10.300 38.531 1.00 87.56 288 PHE A O 1
ATOM 2316 N N . THR A 1 289 ? -20.659 8.265 39.073 1.00 87.69 289 THR A N 1
ATOM 2317 C CA . THR A 1 289 ? -19.700 8.191 37.957 1.00 87.69 289 THR A CA 1
ATOM 2318 C C . THR A 1 289 ? -20.397 8.180 36.602 1.00 87.69 289 THR A C 1
ATOM 2320 O O . THR A 1 289 ? -19.943 8.858 35.689 1.00 87.69 289 THR A O 1
ATOM 2323 N N . CYS A 1 290 ? -21.533 7.484 36.486 1.00 84.31 290 CYS A N 1
ATOM 2324 C CA . CYS A 1 290 ? -22.311 7.411 35.248 1.00 84.31 290 CYS A CA 1
ATOM 2325 C C . CYS A 1 290 ? -22.870 8.779 34.804 1.00 84.31 290 CYS A C 1
ATOM 2327 O O . CYS A 1 290 ? -22.949 9.061 33.611 1.00 84.31 290 CYS A O 1
ATOM 2329 N N . CYS A 1 291 ? -23.238 9.645 35.756 1.00 80.94 291 CYS A N 1
ATOM 2330 C CA . CYS A 1 291 ? -23.934 10.905 35.470 1.00 80.94 291 CYS A CA 1
ATOM 2331 C C . CYS A 1 291 ? -23.045 12.162 35.563 1.00 80.94 291 CYS A C 1
ATOM 2333 O O . CYS A 1 291 ? -23.477 13.236 35.143 1.00 80.94 291 CYS A O 1
ATOM 2335 N N . CYS A 1 292 ? -21.846 12.086 36.157 1.00 82.56 292 CYS A N 1
ATOM 2336 C CA . CYS A 1 292 ? -21.004 13.260 36.408 1.00 82.56 292 CYS A CA 1
ATOM 2337 C C . CYS A 1 292 ? -19.509 13.008 36.115 1.00 82.56 292 CYS A C 1
ATOM 2339 O O . CYS A 1 292 ? -18.887 12.190 36.798 1.00 82.56 292 CYS A O 1
ATOM 2341 N N . PRO A 1 293 ? -18.879 13.779 35.201 1.00 83.69 293 PRO A N 1
ATOM 2342 C CA . PRO A 1 293 ? -17.456 13.633 34.871 1.00 83.69 293 PRO A CA 1
ATOM 2343 C C . PRO A 1 293 ? -16.516 13.825 36.070 1.00 83.69 293 PRO A C 1
ATOM 2345 O O . PRO A 1 293 ? -15.590 13.043 36.263 1.00 83.69 293 PRO A O 1
ATOM 2348 N N . ASN A 1 294 ? -16.788 14.811 36.934 1.00 83.75 294 ASN A N 1
ATOM 2349 C CA . ASN A 1 294 ? -15.960 15.076 38.121 1.00 83.75 294 ASN A CA 1
ATOM 2350 C C . ASN A 1 294 ? -15.975 13.897 39.108 1.00 83.75 294 ASN A C 1
ATOM 2352 O O . ASN A 1 294 ? -14.984 13.631 39.787 1.00 83.75 294 ASN A O 1
ATOM 2356 N N . ALA A 1 295 ? -17.099 13.177 39.193 1.00 85.69 295 ALA A N 1
ATOM 2357 C CA . ALA A 1 295 ? -17.187 11.989 40.031 1.00 85.69 295 ALA A CA 1
ATOM 2358 C C . ALA A 1 295 ? -16.326 10.848 39.470 1.00 85.69 295 ALA A C 1
ATOM 2360 O O . ALA A 1 295 ? -15.633 10.178 40.236 1.00 85.69 295 ALA A O 1
ATOM 2361 N N . ALA A 1 296 ? -16.324 10.668 38.145 1.00 86.81 296 ALA A N 1
ATOM 2362 C CA . ALA A 1 296 ? -15.443 9.719 37.473 1.00 86.81 296 ALA A CA 1
ATOM 2363 C C . ALA A 1 296 ? -13.960 10.048 37.715 1.00 86.81 296 ALA A C 1
ATOM 2365 O O . ALA A 1 296 ? -13.198 9.163 38.100 1.00 86.81 296 ALA A O 1
ATOM 2366 N N . GLU A 1 297 ? -13.558 11.317 37.601 1.00 85.94 297 GLU A N 1
ATOM 2367 C CA . GLU A 1 297 ? -12.179 11.756 37.863 1.00 85.94 297 GLU A CA 1
ATOM 2368 C C . GLU A 1 297 ? -11.714 11.411 39.291 1.00 85.94 297 GLU A C 1
ATOM 2370 O O . GLU A 1 297 ? -10.622 10.875 39.499 1.00 85.94 297 GLU A O 1
ATOM 2375 N N . ASN A 1 298 ? -12.575 11.637 40.286 1.00 86.81 298 ASN A N 1
ATOM 2376 C CA . ASN A 1 298 ? -12.300 11.297 41.682 1.00 86.81 298 ASN A CA 1
ATOM 2377 C C . ASN A 1 298 ? -12.082 9.783 41.893 1.00 86.81 298 ASN A C 1
ATOM 2379 O O . ASN A 1 298 ? -11.185 9.363 42.629 1.00 86.81 298 ASN A O 1
ATOM 2383 N N . VAL A 1 299 ? -12.856 8.936 41.217 1.00 88.88 299 VAL A N 1
ATOM 2384 C CA . VAL A 1 299 ? -12.696 7.474 41.300 1.00 88.88 299 VAL A CA 1
ATOM 2385 C C . VAL A 1 299 ? -11.418 7.004 40.597 1.00 88.88 299 VAL A C 1
ATOM 2387 O O . VAL A 1 299 ? -10.710 6.130 41.101 1.00 88.88 299 VAL A O 1
ATOM 2390 N N . VAL A 1 300 ? -11.055 7.628 39.476 1.00 87.44 300 VAL A N 1
ATOM 2391 C CA . VAL A 1 300 ? -9.818 7.325 38.737 1.00 87.44 300 VAL A CA 1
ATOM 2392 C C . VAL A 1 300 ? -8.561 7.620 39.562 1.00 87.44 300 VAL A C 1
ATOM 2394 O O . VAL A 1 300 ? -7.589 6.858 39.510 1.00 87.44 300 VAL A O 1
ATOM 2397 N N . ARG A 1 301 ? -8.571 8.696 40.361 1.00 85.94 301 ARG A N 1
ATOM 2398 C CA . ARG A 1 301 ? -7.457 9.072 41.255 1.00 85.94 301 ARG A CA 1
ATOM 2399 C C . ARG A 1 301 ? -7.177 8.038 42.347 1.00 85.94 301 ARG A C 1
ATOM 2401 O O . ARG A 1 301 ? -6.088 8.032 42.907 1.00 85.94 301 ARG A O 1
ATOM 2408 N N . THR A 1 302 ? -8.137 7.165 42.648 1.00 86.12 302 THR A N 1
ATOM 2409 C CA . THR A 1 302 ? -8.062 6.182 43.741 1.00 86.12 302 THR A CA 1
ATOM 2410 C C . THR A 1 302 ? -7.917 4.736 43.253 1.00 86.12 302 THR A C 1
ATOM 2412 O O . THR A 1 302 ? -8.058 3.791 44.028 1.00 86.12 302 THR A O 1
ATOM 2415 N N . ARG A 1 303 ? -7.597 4.551 41.964 1.00 83.25 303 ARG A N 1
ATOM 2416 C CA . ARG A 1 303 ? -7.554 3.245 41.285 1.00 83.25 303 ARG A CA 1
ATOM 2417 C C . ARG A 1 303 ? -6.621 2.200 41.895 1.00 83.25 303 ARG A C 1
ATOM 2419 O O . ARG A 1 303 ? -6.949 1.021 41.835 1.00 83.25 303 ARG A O 1
ATOM 2426 N N . SER A 1 304 ? -5.495 2.603 42.487 1.00 80.94 304 SER A N 1
ATOM 2427 C CA . SER A 1 304 ? -4.526 1.677 43.097 1.00 80.94 304 SER A CA 1
ATOM 2428 C C . SER A 1 304 ? -5.137 0.821 44.204 1.00 80.94 304 SER A C 1
ATOM 2430 O O . SER A 1 304 ? -4.683 -0.295 44.431 1.00 80.94 304 SER A O 1
ATOM 2432 N N . ASP A 1 305 ? -6.177 1.334 44.862 1.00 83.31 305 ASP A N 1
ATOM 2433 C CA . ASP A 1 305 ? -6.680 0.766 46.108 1.00 83.31 305 ASP A CA 1
ATOM 2434 C C . ASP A 1 305 ? -7.894 -0.146 45.863 1.00 83.31 305 ASP A C 1
ATOM 2436 O O . ASP A 1 305 ? -8.048 -1.168 46.527 1.00 83.31 305 ASP A O 1
ATOM 2440 N N . TRP A 1 306 ? -8.743 0.176 44.876 1.00 88.25 306 TRP A N 1
ATOM 2441 C CA . TRP A 1 306 ? -9.944 -0.617 44.571 1.00 88.25 306 TRP A CA 1
ATOM 2442 C C . TRP A 1 306 ? -9.754 -1.625 43.425 1.00 88.25 306 TRP A C 1
ATOM 2444 O O . TRP A 1 306 ? -10.423 -2.661 43.410 1.00 88.25 306 TRP A O 1
ATOM 2454 N N . HIS A 1 307 ? -8.845 -1.373 42.474 1.00 87.81 307 HIS A N 1
ATOM 2455 C CA . HIS A 1 307 ? -8.600 -2.272 41.333 1.00 87.81 307 HIS A CA 1
ATOM 2456 C C . HIS A 1 307 ? -8.113 -3.680 41.743 1.00 87.81 307 HIS A C 1
ATOM 2458 O O . HIS A 1 307 ? -8.594 -4.660 41.172 1.00 87.81 307 HIS A O 1
ATOM 2464 N N . PRO A 1 308 ? -7.250 -3.852 42.769 1.00 86.75 308 PRO A N 1
ATOM 2465 C CA . PRO A 1 308 ? -6.876 -5.186 43.250 1.00 86.75 308 PRO A CA 1
ATOM 2466 C C . PRO A 1 308 ? -8.076 -6.008 43.741 1.00 86.75 308 PRO A C 1
ATOM 2468 O O . PRO A 1 308 ? -8.171 -7.206 43.471 1.00 86.75 308 PRO A O 1
ATOM 2471 N N . TYR A 1 309 ? -9.038 -5.361 44.409 1.00 87.31 309 TYR A N 1
ATOM 2472 C CA . TYR A 1 309 ? -10.278 -6.012 44.835 1.00 87.31 309 TYR A CA 1
ATOM 2473 C C . TYR A 1 309 ? -11.130 -6.450 43.638 1.00 87.31 309 TYR A C 1
ATOM 2475 O O . TYR A 1 309 ? -11.660 -7.561 43.619 1.00 87.31 309 TYR A O 1
ATOM 2483 N N . PHE A 1 310 ? -11.207 -5.613 42.600 1.00 88.50 310 PHE A N 1
ATOM 2484 C CA . PHE A 1 310 ? -11.871 -5.952 41.343 1.00 88.50 310 PHE A CA 1
ATOM 2485 C C . PHE A 1 310 ? -11.265 -7.202 40.675 1.00 88.50 310 PHE A C 1
ATOM 2487 O O . PHE A 1 310 ? -12.015 -8.101 40.284 1.00 88.50 310 PHE A O 1
ATOM 2494 N N . ARG A 1 311 ? -9.929 -7.319 40.630 1.00 85.12 311 ARG A N 1
ATOM 2495 C CA . ARG A 1 311 ? -9.228 -8.521 40.141 1.00 85.12 311 ARG A CA 1
ATOM 2496 C C . ARG A 1 311 ? -9.588 -9.770 40.951 1.00 85.12 311 ARG A C 1
ATOM 2498 O O . ARG A 1 311 ? -9.934 -10.798 40.368 1.00 85.12 311 ARG A O 1
ATOM 2505 N N . ILE A 1 312 ? -9.556 -9.689 42.284 1.00 84.19 312 ILE A N 1
ATOM 2506 C CA . ILE A 1 312 ? -9.908 -10.835 43.137 1.00 84.19 312 ILE A CA 1
ATOM 2507 C C . ILE A 1 312 ? -11.363 -11.264 42.927 1.00 84.19 312 ILE A C 1
ATOM 2509 O O . ILE A 1 312 ? -11.624 -12.461 42.864 1.00 84.19 312 ILE A O 1
ATOM 2513 N N . LEU A 1 313 ? -12.306 -10.331 42.764 1.00 84.88 313 LEU A N 1
ATOM 2514 C CA . LEU A 1 313 ? -13.709 -10.672 42.497 1.00 84.88 313 LEU A CA 1
ATOM 2515 C C . LEU A 1 313 ? -13.883 -11.469 41.196 1.00 84.88 313 LEU A C 1
ATOM 2517 O O . LEU A 1 313 ? -14.658 -12.425 41.170 1.00 84.88 313 LEU A O 1
ATOM 2521 N N . MET A 1 314 ? -13.152 -11.107 40.136 1.00 85.12 314 MET A N 1
ATOM 2522 C CA . MET A 1 314 ? -13.133 -11.862 38.876 1.00 85.12 314 MET A CA 1
ATOM 2523 C C . MET A 1 314 ? -12.618 -13.292 39.085 1.00 85.12 314 MET A C 1
ATOM 2525 O O . MET A 1 314 ? -13.242 -14.253 38.638 1.00 85.12 314 MET A O 1
ATOM 2529 N N . HIS A 1 315 ? -11.528 -13.437 39.836 1.00 79.75 315 HIS A N 1
ATOM 2530 C CA . HIS A 1 315 ? -10.953 -14.729 40.201 1.00 79.75 315 HIS A CA 1
ATOM 2531 C C . HIS A 1 315 ? -11.899 -15.588 41.063 1.00 79.75 315 HIS A C 1
ATOM 2533 O O . HIS A 1 315 ? -12.116 -16.766 40.775 1.00 79.75 315 HIS A O 1
ATOM 2539 N N . THR A 1 316 ? -12.504 -15.010 42.103 1.00 78.81 316 THR A N 1
ATOM 2540 C CA . THR A 1 316 ? -13.443 -15.713 42.987 1.00 78.81 316 THR A CA 1
ATOM 2541 C C . THR A 1 316 ? -14.678 -16.176 42.231 1.00 78.81 316 THR A C 1
ATOM 2543 O O . THR A 1 316 ? -15.177 -17.268 42.504 1.00 78.81 316 THR A O 1
ATOM 2546 N N . TRP A 1 317 ? -15.144 -15.390 41.257 1.00 80.12 317 TRP A N 1
ATOM 2547 C CA . TRP A 1 317 ? -16.232 -15.818 40.391 1.00 80.12 317 TRP A CA 1
ATOM 2548 C C . TRP A 1 317 ? -15.831 -17.054 39.581 1.00 80.12 317 TRP A C 1
ATOM 2550 O O . TRP A 1 317 ? -16.488 -18.077 39.730 1.00 80.12 317 TRP A O 1
ATOM 2560 N N . ILE A 1 318 ? -14.705 -17.016 38.854 1.00 77.44 318 ILE A N 1
ATOM 2561 C CA . ILE A 1 318 ? -14.182 -18.160 38.075 1.00 77.44 318 ILE A CA 1
ATOM 2562 C C . ILE A 1 318 ? -14.079 -19.428 38.930 1.00 77.44 318 ILE A C 1
ATOM 2564 O O . ILE A 1 318 ? -14.534 -20.491 38.513 1.00 77.44 318 ILE A O 1
ATOM 2568 N N . ARG A 1 319 ? -13.524 -19.319 40.145 1.00 75.06 319 ARG A N 1
ATOM 2569 C CA . ARG A 1 319 ? -13.365 -20.454 41.068 1.00 75.06 319 ARG A CA 1
ATOM 2570 C C . ARG A 1 319 ? -14.701 -21.059 41.510 1.00 75.06 319 ARG A C 1
ATOM 2572 O O . ARG A 1 319 ? -14.780 -22.264 41.729 1.00 75.06 319 ARG A O 1
ATOM 2579 N N . ASN A 1 320 ? -15.728 -20.229 41.672 1.00 72.25 320 ASN A N 1
ATOM 2580 C CA . ASN A 1 320 ? -17.018 -20.625 42.236 1.00 72.25 320 ASN A CA 1
ATOM 2581 C C . ASN A 1 320 ? -18.128 -20.792 41.185 1.00 72.25 320 ASN A C 1
ATOM 2583 O O . ASN A 1 320 ? -19.250 -21.122 41.562 1.00 72.25 320 ASN A O 1
ATOM 2587 N N . CYS A 1 321 ? -17.838 -20.603 39.892 1.00 66.25 321 CYS A N 1
ATOM 2588 C CA . CYS A 1 321 ? -18.805 -20.720 38.795 1.00 66.25 321 CYS A CA 1
ATOM 2589 C C . CYS A 1 321 ? -19.559 -22.063 38.795 1.00 66.25 321 CYS A C 1
ATOM 2591 O O . CYS A 1 321 ? -20.728 -22.108 38.432 1.00 66.25 321 CYS A O 1
ATOM 2593 N N . SER A 1 322 ? -18.935 -23.156 39.242 1.00 57.62 322 SER A N 1
ATOM 2594 C CA . SER A 1 322 ? -19.552 -24.489 39.299 1.00 57.62 322 SER A CA 1
ATOM 2595 C C . SER A 1 322 ? -20.398 -24.761 40.556 1.00 57.62 322 SER A C 1
ATOM 2597 O O . SER A 1 322 ? -21.065 -25.794 40.621 1.00 57.62 322 SER A O 1
ATOM 2599 N N . ALA A 1 323 ? -20.407 -23.864 41.552 1.00 57.06 323 ALA A N 1
ATOM 2600 C CA . ALA A 1 323 ? -21.078 -24.066 42.838 1.00 57.06 323 ALA A CA 1
ATOM 2601 C C . ALA A 1 323 ? -22.232 -23.068 43.055 1.00 57.06 323 ALA A C 1
ATOM 2603 O O . ALA A 1 323 ? -22.021 -21.866 43.216 1.00 57.06 323 ALA A O 1
ATOM 2604 N N . VAL A 1 324 ? -23.470 -23.571 43.140 1.00 50.78 324 VAL A N 1
ATOM 2605 C CA . VAL A 1 324 ? -24.662 -22.760 43.454 1.00 50.78 324 VAL A CA 1
ATOM 2606 C C . VAL A 1 324 ? -24.661 -22.398 44.945 1.00 50.78 324 VAL A C 1
ATOM 2608 O O . VAL A 1 324 ? -25.200 -23.127 45.772 1.00 50.78 324 VAL A O 1
ATOM 2611 N N . ASN A 1 325 ? -24.041 -21.270 45.300 1.00 58.78 325 ASN A N 1
ATOM 2612 C CA . ASN A 1 325 ? -23.991 -20.741 46.667 1.00 58.78 325 ASN A CA 1
ATOM 2613 C C . ASN A 1 325 ? -24.524 -19.295 46.715 1.00 58.78 325 ASN A C 1
ATOM 2615 O O . ASN A 1 325 ? -24.075 -18.439 45.956 1.00 58.78 325 ASN A O 1
ATOM 2619 N N . GLU A 1 326 ? -25.413 -18.967 47.664 1.00 57.47 326 GLU A N 1
ATOM 2620 C CA . GLU A 1 326 ? -25.965 -17.601 47.841 1.00 57.47 326 GLU A CA 1
ATOM 2621 C C . GLU A 1 326 ? -24.883 -16.523 48.063 1.00 57.47 326 GLU A C 1
ATOM 2623 O O . GLU A 1 326 ? -25.046 -15.360 47.680 1.00 57.47 326 GLU A O 1
ATOM 2628 N N . ALA A 1 327 ? -23.750 -16.904 48.661 1.00 58.94 327 ALA A N 1
ATOM 2629 C CA . ALA A 1 327 ? -22.613 -16.012 48.876 1.00 58.94 327 ALA A CA 1
ATOM 2630 C C . ALA A 1 327 ? -21.970 -15.531 47.558 1.00 58.94 327 ALA A C 1
ATOM 2632 O O . ALA A 1 327 ? -21.485 -14.400 47.507 1.00 58.94 327 ALA A O 1
ATOM 2633 N N . VAL A 1 328 ? -22.020 -16.357 46.507 1.00 68.69 328 VAL A N 1
ATOM 2634 C CA . VAL A 1 328 ? -21.434 -16.100 45.178 1.00 68.69 328 VAL A CA 1
ATOM 2635 C C . VAL A 1 328 ? -22.302 -15.121 44.384 1.00 68.69 328 VAL A C 1
ATOM 2637 O O . VAL A 1 328 ? -21.794 -14.228 43.713 1.00 68.69 328 VAL A O 1
ATOM 2640 N N . GLU A 1 329 ? -23.626 -15.198 44.537 1.00 73.94 329 GLU A N 1
ATOM 2641 C CA . GLU A 1 329 ? -24.570 -14.293 43.867 1.00 73.94 329 GLU A CA 1
ATOM 2642 C C . GLU A 1 329 ? -24.401 -12.832 44.331 1.00 73.94 329 GLU A C 1
ATOM 2644 O O . GLU A 1 329 ? -24.541 -11.889 43.548 1.00 73.94 329 GLU A O 1
ATOM 2649 N N . THR A 1 330 ? -24.039 -12.616 45.600 1.00 75.12 330 THR A N 1
ATOM 2650 C CA . THR A 1 330 ? -23.748 -11.265 46.112 1.00 75.12 330 THR A CA 1
ATOM 2651 C C . THR A 1 330 ? -22.441 -10.715 45.533 1.00 75.12 330 THR A C 1
ATOM 2653 O O . THR A 1 330 ? -22.396 -9.555 45.127 1.00 75.12 330 THR A O 1
ATOM 2656 N N . GLU A 1 331 ? -21.394 -11.538 45.440 1.00 79.75 331 GLU A N 1
ATOM 2657 C CA . GLU A 1 331 ? -20.106 -11.163 44.835 1.00 79.75 331 GLU A CA 1
ATOM 2658 C C . GLU A 1 331 ? -20.249 -10.857 43.345 1.00 79.75 331 GLU A C 1
ATOM 2660 O O . GLU A 1 331 ? -19.741 -9.841 42.877 1.00 79.75 331 GLU A O 1
ATOM 2665 N N . LYS A 1 332 ? -21.032 -11.656 42.616 1.00 81.19 332 LYS A N 1
ATOM 2666 C CA . LYS A 1 332 ? -21.368 -11.418 41.208 1.00 81.19 332 LYS A CA 1
ATOM 2667 C C . LYS A 1 332 ? -22.053 -10.065 40.998 1.00 81.19 332 LYS A C 1
ATOM 2669 O O . LYS A 1 332 ? -21.734 -9.340 40.054 1.00 81.19 332 LYS A O 1
ATOM 2674 N N . ARG A 1 333 ? -22.970 -9.674 41.892 1.00 85.19 333 ARG A N 1
ATOM 2675 C CA . ARG A 1 333 ? -23.614 -8.347 41.847 1.00 85.19 333 ARG A CA 1
ATOM 2676 C C . ARG A 1 333 ? -22.632 -7.213 42.118 1.00 85.19 333 ARG A C 1
ATOM 2678 O O . ARG A 1 333 ? -22.727 -6.184 41.451 1.00 85.19 333 ARG A O 1
ATOM 2685 N N . ILE A 1 334 ? -21.706 -7.392 43.062 1.00 87.19 334 ILE A N 1
ATOM 2686 C CA . ILE A 1 334 ? -20.630 -6.422 43.320 1.00 87.19 334 ILE A CA 1
ATOM 2687 C C . ILE A 1 334 ? -19.740 -6.310 42.082 1.00 87.19 334 ILE A C 1
ATOM 2689 O O . ILE A 1 334 ? -19.538 -5.206 41.588 1.00 87.19 334 ILE A O 1
ATOM 2693 N N . LEU A 1 335 ? -19.295 -7.434 41.519 1.00 88.06 335 LEU A N 1
ATOM 2694 C CA . LEU A 1 335 ? -18.462 -7.466 40.322 1.00 88.06 335 LEU A CA 1
ATOM 2695 C C . LEU A 1 335 ? -19.131 -6.734 39.151 1.00 88.06 335 LEU A C 1
ATOM 2697 O O . LEU A 1 335 ? -18.509 -5.868 38.546 1.00 88.06 335 LEU A O 1
ATOM 2701 N N . LYS A 1 336 ? -20.425 -6.972 38.897 1.00 88.56 336 LYS A N 1
ATOM 2702 C CA . LYS A 1 336 ? -21.187 -6.231 37.874 1.00 88.56 336 LYS A CA 1
ATOM 2703 C C . LYS A 1 336 ? -21.158 -4.714 38.103 1.00 88.56 336 LYS A C 1
ATOM 2705 O O . LYS A 1 336 ? -21.047 -3.957 37.142 1.00 88.56 336 LYS A O 1
ATOM 2710 N N . LYS A 1 337 ? -21.248 -4.256 39.358 1.00 89.38 337 LYS A N 1
ATOM 2711 C CA . LYS A 1 337 ? -21.127 -2.828 39.699 1.00 89.38 337 LYS A CA 1
ATOM 2712 C C . LYS A 1 337 ? -19.716 -2.300 39.466 1.00 89.38 337 LYS A C 1
ATOM 2714 O O . LYS A 1 337 ? -19.589 -1.218 38.911 1.00 89.38 337 LYS A O 1
ATOM 2719 N N . MET A 1 338 ? -18.688 -3.065 39.821 1.00 91.12 338 MET A N 1
ATOM 2720 C CA . MET A 1 338 ? -17.287 -2.684 39.609 1.00 91.12 338 MET A CA 1
ATOM 2721 C C . MET A 1 338 ? -16.939 -2.589 38.117 1.00 91.12 338 MET A C 1
ATOM 2723 O O . MET A 1 338 ? -16.302 -1.622 37.717 1.00 91.12 338 MET A O 1
ATOM 2727 N N . ILE A 1 339 ? -17.424 -3.516 37.278 1.00 90.25 339 ILE A N 1
ATOM 2728 C CA . ILE A 1 339 ? -17.261 -3.431 35.814 1.00 90.25 339 ILE A CA 1
ATOM 2729 C C . ILE A 1 339 ? -17.942 -2.167 35.279 1.00 90.25 339 ILE A C 1
ATOM 2731 O O . ILE A 1 339 ? -17.360 -1.454 34.469 1.00 90.25 339 ILE A O 1
ATOM 2735 N N . GLN A 1 340 ? -19.156 -1.856 35.745 1.00 90.62 340 GLN A N 1
ATOM 2736 C CA . GLN A 1 340 ? -19.849 -0.641 35.316 1.00 90.62 340 GLN A CA 1
ATOM 2737 C C . GLN A 1 340 ? -19.106 0.628 35.753 1.00 90.62 340 GLN A C 1
ATOM 2739 O O . GLN A 1 340 ? -18.981 1.542 34.951 1.00 90.62 340 GLN A O 1
ATOM 2744 N N . ILE A 1 341 ? -18.554 0.666 36.972 1.00 90.94 341 ILE A N 1
ATOM 2745 C CA . ILE A 1 341 ? -17.682 1.766 37.412 1.00 90.94 341 ILE A CA 1
ATOM 2746 C C . ILE A 1 341 ? -16.473 1.877 36.483 1.00 90.94 341 ILE A C 1
ATOM 2748 O O . ILE A 1 341 ? -16.183 2.974 36.021 1.00 90.94 341 ILE A O 1
ATOM 2752 N N . ALA A 1 342 ? -15.806 0.762 36.166 1.00 90.50 342 ALA A N 1
ATOM 2753 C CA . ALA A 1 342 ? -14.679 0.746 35.236 1.00 90.50 342 ALA A CA 1
ATOM 2754 C C . ALA A 1 342 ? -15.071 1.311 33.855 1.00 90.50 342 ALA A C 1
ATOM 2756 O O . ALA A 1 342 ? -14.339 2.115 33.294 1.00 90.50 342 ALA A O 1
ATOM 2757 N N . ILE A 1 343 ? -16.256 0.977 33.331 1.00 90.62 343 ILE A N 1
ATOM 2758 C CA . ILE A 1 343 ? -16.783 1.558 32.083 1.00 90.62 343 ILE A CA 1
ATOM 2759 C C . ILE A 1 343 ? -17.029 3.066 32.224 1.00 90.62 343 ILE A C 1
ATOM 2761 O O . ILE A 1 343 ? -16.595 3.846 31.376 1.00 90.62 343 ILE A O 1
ATOM 2765 N N . ASP A 1 344 ? -17.708 3.483 33.294 1.00 89.38 344 ASP A N 1
ATOM 2766 C CA . ASP A 1 344 ? -18.122 4.872 33.513 1.00 89.38 344 ASP A CA 1
ATOM 2767 C C . ASP A 1 344 ? -16.913 5.814 33.665 1.00 89.38 344 ASP A C 1
ATOM 2769 O O . ASP A 1 344 ? -16.998 6.995 33.326 1.00 89.38 344 ASP A O 1
ATOM 2773 N N . ILE A 1 345 ? -15.768 5.304 34.138 1.00 90.44 345 ILE A N 1
ATOM 2774 C CA . ILE A 1 345 ? -14.547 6.098 34.317 1.00 90.44 345 ILE A CA 1
ATOM 2775 C C . ILE A 1 345 ? -13.656 6.201 33.075 1.00 90.44 345 ILE A C 1
ATOM 2777 O O . ILE A 1 345 ? -12.744 7.028 33.068 1.00 90.44 345 ILE A O 1
ATOM 2781 N N . VAL A 1 346 ? -13.905 5.423 32.015 1.00 89.25 346 VAL A N 1
ATOM 2782 C CA . VAL A 1 346 ? -13.106 5.443 30.771 1.00 89.25 346 VAL A CA 1
ATOM 2783 C C . VAL A 1 346 ? -12.874 6.863 30.224 1.00 89.25 346 VAL A C 1
ATOM 2785 O O . VAL A 1 346 ? -11.733 7.162 29.860 1.00 89.25 346 VAL A O 1
ATOM 2788 N N . PRO A 1 347 ? -13.873 7.775 30.172 1.00 87.69 347 PRO A N 1
ATOM 2789 C CA . PRO A 1 347 ? -13.651 9.142 29.702 1.00 87.69 347 PRO A CA 1
ATOM 2790 C C . PRO A 1 347 ? -12.604 9.896 30.530 1.00 87.69 347 PRO A C 1
ATOM 2792 O O . PRO A 1 347 ? -11.732 10.535 29.954 1.00 87.69 347 PRO A O 1
ATOM 2795 N N . ALA A 1 348 ? -12.635 9.754 31.857 1.00 85.88 348 ALA A N 1
ATOM 2796 C CA . ALA A 1 348 ? -11.657 10.369 32.754 1.00 85.88 348 ALA A CA 1
ATOM 2797 C C . ALA A 1 348 ? -10.276 9.690 32.667 1.00 85.88 348 ALA A C 1
ATOM 2799 O O . ALA A 1 348 ? -9.247 10.340 32.831 1.00 85.88 348 ALA A O 1
ATOM 2800 N N . VAL A 1 349 ? -10.221 8.390 32.349 1.00 85.19 349 VAL A N 1
ATOM 2801 C CA . VAL A 1 349 ? -8.954 7.676 32.112 1.00 85.19 349 VAL A CA 1
ATOM 2802 C C . VAL A 1 349 ? -8.221 8.216 30.879 1.00 85.19 349 VAL A C 1
ATOM 2804 O O . VAL A 1 349 ? -6.994 8.281 30.892 1.00 85.19 349 VAL A O 1
ATOM 2807 N N . LYS A 1 350 ? -8.937 8.658 29.832 1.00 84.25 350 LYS A N 1
ATOM 2808 C CA . LYS A 1 350 ? -8.324 9.199 28.598 1.00 84.25 350 LYS A CA 1
ATOM 2809 C C . LYS A 1 350 ? -7.438 10.427 28.838 1.00 84.25 350 LYS A C 1
ATOM 2811 O O . LYS A 1 350 ? -6.504 10.642 28.060 1.00 84.25 350 LYS A O 1
ATOM 2816 N N . GLU A 1 351 ? -7.727 11.190 29.891 1.00 82.62 351 GLU A N 1
ATOM 2817 C CA . GLU A 1 351 ? -7.040 12.433 30.266 1.00 82.62 351 GLU A CA 1
ATOM 2818 C C . GLU A 1 351 ? -5.822 12.206 31.184 1.00 82.62 351 GLU A C 1
ATOM 2820 O O . GLU A 1 351 ? -5.049 13.130 31.431 1.00 82.62 351 GLU A O 1
ATOM 2825 N N . LEU A 1 352 ? -5.600 10.980 31.674 1.00 79.75 352 LEU A N 1
ATOM 2826 C CA . LEU A 1 352 ? -4.458 10.659 32.533 1.00 79.75 352 LEU A CA 1
ATOM 2827 C C . LEU A 1 352 ? -3.135 10.556 31.761 1.00 79.75 352 LEU A C 1
ATOM 2829 O O . LEU A 1 352 ? -3.060 9.941 30.698 1.00 79.75 352 LEU A O 1
ATOM 2833 N N . ALA A 1 353 ? -2.047 11.010 32.392 1.00 76.06 353 ALA A N 1
ATOM 2834 C CA . ALA A 1 353 ? -0.686 10.794 31.893 1.00 76.06 353 ALA A CA 1
ATOM 2835 C C . ALA A 1 353 ? -0.292 9.300 31.847 1.00 76.06 353 ALA A C 1
ATOM 2837 O O . ALA A 1 353 ? 0.338 8.858 30.897 1.00 76.06 353 ALA A O 1
ATOM 2838 N N . SER A 1 354 ? -0.723 8.501 32.832 1.00 78.38 354 SER A N 1
ATOM 2839 C CA . SER A 1 354 ? -0.482 7.045 32.931 1.00 78.38 354 SER A CA 1
ATOM 2840 C C . SER A 1 354 ? -1.640 6.202 32.378 1.00 78.38 354 SER A C 1
ATOM 2842 O O . SER A 1 354 ? -1.951 5.126 32.892 1.00 78.38 354 SER A O 1
ATOM 2844 N N . ARG A 1 355 ? -2.341 6.708 31.352 1.00 81.94 355 ARG A N 1
ATOM 2845 C CA . ARG A 1 355 ? -3.510 6.023 30.774 1.00 81.94 355 ARG A CA 1
ATOM 2846 C C . ARG A 1 355 ? -3.172 4.665 30.152 1.00 81.94 355 ARG A C 1
ATOM 2848 O O . ARG A 1 355 ? -3.981 3.754 30.274 1.00 81.94 355 ARG A O 1
ATOM 2855 N N . GLN A 1 356 ? -2.003 4.540 29.516 1.00 83.25 356 GLN A N 1
ATOM 2856 C CA . GLN A 1 356 ? -1.585 3.318 28.820 1.00 83.25 356 GLN A CA 1
ATOM 2857 C C . GLN A 1 356 ? -1.294 2.195 29.818 1.00 83.25 356 GLN A C 1
ATOM 2859 O O . GLN A 1 356 ? -1.950 1.167 29.740 1.00 83.25 356 GLN A O 1
ATOM 2864 N N . ASP A 1 357 ? -0.457 2.435 30.834 1.00 84.62 357 ASP A N 1
ATOM 2865 C CA . ASP A 1 357 ? -0.130 1.428 31.861 1.00 84.62 357 ASP A CA 1
ATOM 2866 C C . ASP A 1 357 ? -1.376 0.874 32.566 1.00 84.62 357 ASP A C 1
ATOM 2868 O O . ASP A 1 357 ? -1.493 -0.322 32.834 1.00 84.62 357 ASP A O 1
ATOM 2872 N N . TYR A 1 358 ? -2.336 1.753 32.876 1.00 87.00 358 TYR A N 1
ATOM 2873 C CA . TYR A 1 358 ? -3.576 1.327 33.512 1.00 87.00 358 TYR A CA 1
ATOM 2874 C C . TYR A 1 358 ? -4.487 0.561 32.548 1.00 87.00 358 TYR A C 1
ATOM 2876 O O . TYR A 1 358 ? -5.050 -0.463 32.935 1.00 87.00 358 TYR A O 1
ATOM 2884 N N . ALA A 1 359 ? -4.632 1.029 31.304 1.00 88.44 359 ALA A N 1
ATOM 2885 C CA . ALA A 1 359 ? -5.414 0.322 30.296 1.00 88.44 359 ALA A CA 1
ATOM 2886 C C . ALA A 1 359 ? -4.827 -1.066 30.002 1.00 88.44 359 ALA A C 1
ATOM 2888 O O . ALA A 1 359 ? -5.587 -2.030 29.953 1.00 88.44 359 ALA A O 1
ATOM 2889 N N . ASP A 1 360 ? -3.502 -1.187 29.911 1.00 89.12 360 ASP A N 1
ATOM 2890 C CA . ASP A 1 360 ? -2.796 -2.454 29.700 1.00 89.12 360 ASP A CA 1
ATOM 2891 C C . ASP A 1 360 ? -3.067 -3.433 30.853 1.00 89.12 360 ASP A C 1
ATOM 2893 O O . ASP A 1 360 ? -3.425 -4.587 30.613 1.00 89.12 360 ASP A O 1
ATOM 2897 N N . GLN A 1 361 ? -3.033 -2.968 32.109 1.00 87.75 361 GLN A N 1
ATOM 2898 C CA . GLN A 1 361 ? -3.359 -3.808 33.269 1.00 87.75 361 GLN A CA 1
ATOM 2899 C C . GLN A 1 361 ? -4.822 -4.282 33.267 1.00 87.75 361 GLN A C 1
ATOM 2901 O O . GLN A 1 361 ? -5.099 -5.445 33.563 1.00 87.75 361 GLN A O 1
ATOM 2906 N N . VAL A 1 362 ? -5.769 -3.405 32.919 1.00 88.88 362 VAL A N 1
ATOM 2907 C CA . VAL A 1 362 ? -7.196 -3.761 32.821 1.00 88.88 362 VAL A CA 1
ATOM 2908 C C . VAL A 1 362 ? -7.434 -4.752 31.674 1.00 88.88 362 VAL A C 1
ATOM 2910 O O . VAL A 1 362 ? -8.190 -5.709 31.833 1.00 88.88 362 VAL A O 1
ATOM 2913 N N . VAL A 1 363 ? -6.771 -4.565 30.529 1.00 90.81 363 VAL A N 1
ATOM 2914 C CA . VAL A 1 363 ? -6.827 -5.496 29.390 1.00 90.81 363 VAL A CA 1
ATOM 2915 C C . VAL A 1 363 ? -6.200 -6.843 29.750 1.00 90.81 363 VAL A C 1
ATOM 2917 O O . VAL A 1 363 ? -6.756 -7.872 29.358 1.00 90.81 363 VA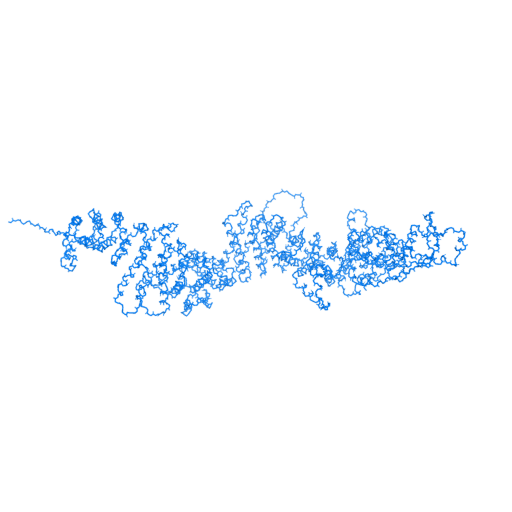L A O 1
ATOM 2920 N N . CYS A 1 364 ? -5.117 -6.864 30.534 1.00 89.12 364 CYS A N 1
ATOM 2921 C CA . CYS A 1 364 ? -4.535 -8.088 31.091 1.00 89.12 364 CYS A CA 1
ATOM 2922 C C . CYS A 1 364 ? -5.571 -8.860 31.908 1.00 89.12 364 CYS A C 1
ATOM 2924 O O . CYS A 1 364 ? -5.856 -10.025 31.629 1.00 89.12 364 CYS A O 1
ATOM 2926 N N . ASP A 1 365 ? -6.190 -8.178 32.875 1.00 88.06 365 ASP A N 1
ATOM 2927 C CA . ASP A 1 365 ? -7.174 -8.761 33.784 1.00 88.06 365 ASP A CA 1
ATOM 2928 C C . ASP A 1 365 ? -8.379 -9.311 33.036 1.00 88.06 365 ASP A C 1
ATOM 2930 O O . ASP A 1 365 ? -8.832 -10.425 33.302 1.00 88.06 365 ASP A O 1
ATOM 2934 N N . PHE A 1 366 ? -8.868 -8.556 32.055 1.00 91.12 366 PHE A N 1
ATOM 2935 C CA . PHE A 1 366 ? -9.980 -8.996 31.239 1.00 91.12 366 PHE A CA 1
ATOM 2936 C C . PHE A 1 366 ? -9.627 -10.171 30.321 1.00 91.12 366 PHE A C 1
ATOM 2938 O O . PHE A 1 366 ? -10.437 -11.084 30.163 1.00 91.12 366 PHE A O 1
ATOM 2945 N N . THR A 1 367 ? -8.424 -10.190 29.747 1.00 90.12 367 THR A N 1
ATOM 2946 C CA . THR A 1 367 ? -7.951 -11.306 28.913 1.00 90.12 367 THR A CA 1
ATOM 2947 C C . THR A 1 367 ? -7.820 -12.576 29.744 1.00 90.12 367 THR A C 1
ATOM 2949 O O . THR A 1 367 ? -8.366 -13.616 29.379 1.00 90.12 367 THR A O 1
ATOM 2952 N N . ASN A 1 368 ? -7.162 -12.474 30.898 1.00 87.81 368 ASN A N 1
ATOM 2953 C CA . ASN A 1 368 ? -7.003 -13.558 31.857 1.00 87.81 368 ASN A CA 1
ATOM 2954 C C . ASN A 1 368 ? -8.360 -14.098 32.325 1.00 87.81 368 ASN A C 1
ATOM 2956 O O . ASN A 1 368 ? -8.563 -15.312 32.374 1.00 87.81 368 ASN A O 1
ATOM 2960 N N . PHE A 1 369 ? -9.312 -13.205 32.606 1.00 87.56 369 PHE A N 1
ATOM 2961 C CA . PHE A 1 369 ? -10.671 -13.594 32.949 1.00 87.56 369 PHE A CA 1
ATOM 2962 C C . PHE A 1 369 ? -11.361 -14.362 31.807 1.00 87.56 369 PHE A C 1
ATOM 2964 O O . PHE A 1 369 ? -11.934 -15.420 32.053 1.00 87.56 369 PHE A O 1
ATOM 2971 N N . LEU A 1 370 ? -11.305 -13.865 30.564 1.00 88.69 370 LEU A N 1
ATOM 2972 C CA . LEU A 1 370 ? -11.948 -14.517 29.414 1.00 88.69 370 LEU A CA 1
ATOM 2973 C C . LEU A 1 370 ? -11.362 -15.898 29.139 1.00 88.69 370 LEU A C 1
ATOM 2975 O O . LEU A 1 370 ? -12.120 -16.853 28.977 1.00 88.69 370 LEU A O 1
ATOM 2979 N N . MET A 1 371 ? -10.033 -16.010 29.145 1.00 87.00 371 MET A N 1
ATOM 2980 C CA . MET A 1 371 ? -9.355 -17.296 29.012 1.00 87.00 371 MET A CA 1
ATOM 2981 C C . MET A 1 371 ? -9.835 -18.260 30.091 1.00 87.00 371 MET A C 1
ATOM 2983 O O . MET A 1 371 ? -10.234 -19.383 29.795 1.00 87.00 371 MET A O 1
ATOM 2987 N N . ALA A 1 372 ? -9.871 -17.799 31.341 1.00 83.94 372 ALA A N 1
ATOM 2988 C CA . ALA A 1 372 ? -10.235 -18.647 32.457 1.00 83.94 372 ALA A CA 1
ATOM 2989 C C . ALA A 1 372 ? -11.735 -19.012 32.502 1.00 83.94 372 ALA A C 1
ATOM 2991 O O . ALA A 1 372 ? -12.126 -20.084 32.969 1.00 83.94 372 ALA A O 1
ATOM 2992 N N . PHE A 1 373 ? -12.605 -18.138 32.006 1.00 85.25 373 PHE A N 1
ATOM 2993 C CA . PHE A 1 373 ? -14.025 -18.436 31.854 1.00 85.25 373 PHE A CA 1
ATOM 2994 C C . PHE A 1 373 ? -14.246 -19.506 30.784 1.00 85.25 373 PHE A C 1
ATOM 2996 O O . PHE A 1 373 ? -15.013 -20.451 30.974 1.00 85.25 373 PHE A O 1
ATOM 3003 N N . VAL A 1 374 ? -13.553 -19.366 29.654 1.00 85.12 374 VAL A N 1
ATOM 3004 C CA . VAL A 1 374 ? -13.681 -20.297 28.544 1.00 85.12 374 VAL A CA 1
ATOM 3005 C C . VAL A 1 374 ? -13.061 -21.640 28.917 1.00 85.12 374 VAL A C 1
ATOM 3007 O O . VAL A 1 374 ? -13.702 -22.646 28.658 1.00 85.12 374 VAL A O 1
ATOM 3010 N N . SER A 1 375 ? -11.893 -21.711 29.557 1.00 80.50 375 SER A N 1
ATOM 3011 C CA . SER A 1 375 ? -11.167 -22.961 29.872 1.00 80.50 375 SER A CA 1
ATOM 3012 C C . SER A 1 375 ? -11.687 -23.798 31.050 1.00 80.50 375 SER A C 1
ATOM 3014 O O . SER A 1 375 ? -10.953 -24.634 31.565 1.00 80.50 375 SER A O 1
ATOM 3016 N N . GLN A 1 376 ? -12.928 -23.615 31.502 1.00 76.81 376 GLN A N 1
ATOM 3017 C CA . GLN A 1 376 ? -13.468 -24.416 32.609 1.00 76.81 376 GLN A CA 1
ATOM 3018 C C . GLN A 1 376 ? -13.551 -25.921 32.267 1.00 76.81 376 GLN A C 1
ATOM 3020 O O . GLN A 1 376 ? -14.072 -26.249 31.199 1.00 76.81 376 GLN A O 1
ATOM 3025 N N . PRO A 1 377 ? -13.142 -26.838 33.174 1.00 72.38 377 PRO A N 1
ATOM 3026 C CA . PRO A 1 377 ? -12.597 -26.607 34.521 1.00 72.38 377 PRO A CA 1
ATOM 3027 C C . PRO A 1 377 ? -11.081 -26.318 34.533 1.00 72.38 377 PRO A C 1
ATOM 3029 O O . PRO A 1 377 ? -10.312 -26.979 33.844 1.00 72.38 377 PRO A O 1
ATOM 3032 N N . ILE A 1 378 ? -10.645 -25.378 35.379 1.00 71.94 378 ILE A N 1
ATOM 3033 C CA . ILE A 1 378 ? -9.231 -24.957 35.506 1.00 71.94 378 ILE A CA 1
ATOM 3034 C C . ILE A 1 378 ? -8.625 -25.484 36.808 1.00 71.94 378 ILE A C 1
ATOM 3036 O O . ILE A 1 378 ? -9.322 -25.581 37.822 1.00 71.94 378 ILE A O 1
ATOM 3040 N N . SER A 1 379 ? -7.328 -25.814 36.798 1.00 70.38 379 SER A N 1
ATOM 3041 C CA . SER A 1 379 ? -6.637 -26.283 38.002 1.00 70.38 379 SER A CA 1
ATOM 3042 C C . SER A 1 379 ? -6.496 -25.173 39.064 1.00 70.38 379 SER A C 1
ATOM 3044 O O . SER A 1 379 ? -6.374 -23.994 38.723 1.00 70.38 379 SER A O 1
ATOM 3046 N N . PRO A 1 380 ? -6.468 -25.514 40.368 1.00 64.94 380 PRO A N 1
ATOM 3047 C CA . PRO A 1 380 ? -6.311 -24.529 41.443 1.00 64.94 380 PRO A CA 1
ATOM 3048 C C . PRO A 1 380 ? -5.031 -23.684 41.330 1.00 64.94 380 PRO A C 1
ATOM 3050 O O . PRO A 1 380 ? -5.061 -22.494 41.624 1.00 64.94 380 PRO A O 1
ATOM 3053 N N . GLU A 1 381 ? -3.932 -24.271 40.851 1.00 64.50 381 GLU A N 1
ATOM 3054 C CA . GLU A 1 381 ? -2.634 -23.598 40.670 1.00 64.50 381 GLU A CA 1
ATOM 3055 C C . GLU A 1 381 ? -2.682 -22.540 39.551 1.00 64.50 381 GLU A C 1
ATOM 3057 O O . GLU A 1 381 ? -2.144 -21.445 39.690 1.00 64.50 381 GLU A O 1
ATOM 3062 N N . GLN A 1 382 ? -3.401 -22.825 38.460 1.00 66.69 382 GLN A N 1
ATOM 3063 C CA . GLN A 1 382 ? -3.629 -21.872 37.364 1.00 66.69 382 GLN A CA 1
ATOM 3064 C C . GLN A 1 382 ? -4.586 -20.741 37.776 1.00 66.69 382 GLN A C 1
ATOM 3066 O O . GLN A 1 382 ? -4.484 -19.606 37.301 1.00 66.69 382 GLN A O 1
ATOM 3071 N N . VAL A 1 383 ? -5.499 -21.040 38.700 1.00 63.84 383 VAL A N 1
ATOM 3072 C CA . VAL A 1 383 ? -6.395 -20.071 39.330 1.00 63.84 383 VAL A CA 1
ATOM 3073 C C . VAL A 1 383 ? -5.605 -19.131 40.262 1.00 63.84 383 VAL A C 1
ATOM 3075 O O . VAL A 1 383 ? -5.842 -17.927 40.239 1.00 63.84 383 VAL A O 1
ATOM 3078 N N . GLU A 1 384 ? -4.570 -19.604 40.963 1.00 64.38 384 GLU A N 1
ATOM 3079 C CA . GLU A 1 384 ? -3.689 -18.744 41.776 1.00 64.38 384 GLU A CA 1
ATOM 3080 C C . GLU A 1 384 ? -2.885 -17.728 40.943 1.00 64.38 384 GLU A C 1
ATOM 3082 O O . GLU A 1 384 ? -2.721 -16.582 41.373 1.00 64.38 384 GLU A O 1
ATOM 3087 N N . THR A 1 385 ? -2.477 -18.061 39.712 1.00 62.09 385 THR A N 1
ATOM 3088 C CA . THR A 1 385 ? -1.844 -17.094 38.789 1.00 62.09 385 THR A CA 1
ATOM 3089 C C . THR A 1 385 ? -2.737 -15.895 38.444 1.00 62.09 385 THR A C 1
ATOM 3091 O O . THR A 1 385 ? -2.218 -14.795 38.264 1.00 62.09 385 THR A O 1
ATOM 3094 N N . LEU A 1 386 ? -4.070 -16.054 38.436 1.00 60.22 386 LEU A N 1
ATOM 3095 C CA . LEU A 1 386 ? -5.023 -14.939 38.277 1.00 60.22 386 LEU A CA 1
ATOM 3096 C C . LEU A 1 386 ? -5.019 -13.988 39.486 1.00 60.22 386 LEU A C 1
ATOM 3098 O O . LEU A 1 386 ? -5.370 -12.815 39.361 1.00 60.22 386 LEU A O 1
ATOM 3102 N N . SER A 1 387 ? -4.654 -14.502 40.665 1.00 56.25 387 SER A N 1
ATOM 3103 C CA . SER A 1 387 ? -4.625 -13.757 41.928 1.00 56.25 387 SER A CA 1
ATOM 3104 C C . SER A 1 387 ? -3.275 -13.090 42.226 1.00 56.25 387 SER A C 1
ATOM 3106 O O . SER A 1 387 ? -3.183 -12.280 43.149 1.00 56.25 387 SER A O 1
ATOM 3108 N N . GLY A 1 388 ? -2.233 -13.380 41.437 1.00 58.88 388 GLY A N 1
ATOM 3109 C CA . GLY A 1 388 ? -0.883 -12.861 41.642 1.00 58.88 388 GLY A CA 1
ATOM 3110 C C . GLY A 1 388 ? -0.778 -11.332 41.530 1.00 58.88 388 GLY A C 1
ATOM 3111 O O . GLY A 1 388 ? -1.298 -10.708 40.600 1.00 58.88 388 GLY A O 1
ATOM 3112 N N . LEU A 1 389 ? -0.025 -10.720 42.453 1.00 52.16 389 LEU A N 1
ATOM 3113 C CA . LEU A 1 389 ? 0.283 -9.278 42.469 1.00 52.16 389 LEU A CA 1
ATOM 3114 C C . LEU A 1 389 ? 0.993 -8.796 41.188 1.00 52.16 389 LEU A C 1
ATOM 3116 O O . LEU A 1 389 ? 0.860 -7.632 40.818 1.00 52.16 389 LEU A O 1
ATOM 3120 N N . ASN A 1 390 ? 1.677 -9.696 40.474 1.00 53.34 390 ASN A N 1
ATOM 3121 C CA . ASN A 1 390 ? 2.493 -9.358 39.305 1.00 53.34 390 ASN A CA 1
ATOM 3122 C C . ASN A 1 390 ? 1.713 -9.241 37.982 1.00 53.34 390 ASN A C 1
ATOM 3124 O O . ASN A 1 390 ? 2.324 -8.915 36.973 1.00 53.34 390 ASN A O 1
ATOM 3128 N N . GLY A 1 391 ? 0.392 -9.482 37.956 1.00 57.41 391 GLY A N 1
ATOM 3129 C CA . GLY A 1 391 ? -0.434 -9.246 36.756 1.00 57.41 391 GLY A CA 1
ATOM 3130 C C . GLY A 1 391 ? 0.040 -9.980 35.494 1.00 57.41 391 GLY A C 1
ATOM 3131 O O . GLY A 1 391 ? -0.128 -9.464 34.393 1.00 57.41 391 GLY A O 1
ATOM 3132 N N . ALA A 1 392 ? 0.668 -11.148 35.647 1.00 71.12 392 ALA A N 1
ATOM 3133 C CA . ALA A 1 392 ? 1.176 -11.920 34.522 1.00 71.12 392 ALA A CA 1
ATOM 3134 C C . ALA A 1 392 ? 0.025 -12.527 33.700 1.00 71.12 392 ALA A C 1
ATOM 3136 O O . ALA A 1 392 ? -1.012 -12.923 34.239 1.00 71.12 392 ALA A O 1
ATOM 3137 N N . LEU A 1 393 ? 0.219 -12.607 32.384 1.00 79.12 393 LEU A N 1
ATOM 3138 C CA . LEU A 1 393 ? -0.701 -13.285 31.472 1.00 79.12 393 LEU A CA 1
ATOM 3139 C C . LEU A 1 393 ? -0.703 -14.794 31.738 1.00 79.12 393 LEU A C 1
ATOM 3141 O O . LEU A 1 393 ? 0.353 -15.389 31.959 1.00 79.12 393 LEU A O 1
ATOM 3145 N N . LEU A 1 394 ? -1.880 -15.416 31.666 1.00 79.12 394 LEU A N 1
ATOM 3146 C CA . LEU A 1 394 ? -2.005 -16.870 31.750 1.00 79.12 394 LEU A CA 1
ATOM 3147 C C . LEU A 1 394 ? -1.234 -17.578 30.621 1.00 79.12 394 LEU A C 1
ATOM 3149 O O . LEU A 1 394 ? -1.124 -17.072 29.491 1.00 79.12 394 LEU A O 1
ATOM 3153 N N . SER A 1 395 ? -0.721 -18.775 30.938 1.00 77.75 395 SER A N 1
ATOM 3154 C CA . SER A 1 395 ? -0.058 -19.638 29.954 1.00 77.75 395 SER A CA 1
ATOM 3155 C C . SER A 1 395 ? -1.024 -20.012 28.828 1.00 77.75 395 SER A C 1
ATOM 3157 O O . SER A 1 395 ? -2.219 -20.217 29.049 1.00 77.75 395 SER A O 1
ATOM 3159 N N . THR A 1 396 ? -0.493 -20.128 27.614 1.00 77.06 396 THR A N 1
ATOM 3160 C CA . THR A 1 396 ? -1.227 -20.628 26.445 1.00 77.06 396 THR A CA 1
ATOM 3161 C C . THR A 1 396 ? -1.542 -22.120 26.536 1.00 77.06 396 THR A C 1
ATOM 3163 O O . THR A 1 396 ? -2.389 -22.588 25.788 1.00 77.06 396 THR A O 1
ATOM 3166 N N . ASP A 1 397 ? -0.939 -22.855 27.477 1.00 75.44 397 ASP A N 1
ATOM 3167 C CA . ASP A 1 397 ? -1.205 -24.290 27.687 1.00 75.44 397 ASP A CA 1
ATOM 3168 C C . ASP A 1 397 ? -2.670 -24.582 28.064 1.00 75.44 397 ASP A C 1
ATOM 3170 O O . ASP A 1 397 ? -3.146 -25.704 27.922 1.00 75.44 397 ASP A O 1
ATOM 3174 N N . ILE A 1 398 ? -3.403 -23.569 28.540 1.00 75.44 398 ILE A N 1
ATOM 3175 C CA . ILE A 1 398 ? -4.818 -23.679 28.924 1.00 75.44 398 ILE A CA 1
ATOM 3176 C C . ILE A 1 398 ? -5.757 -23.527 27.701 1.00 75.44 398 ILE A C 1
ATOM 3178 O O . ILE A 1 398 ? -6.969 -23.738 27.805 1.00 75.44 398 ILE A O 1
ATOM 3182 N N . CYS A 1 399 ? -5.227 -23.157 26.530 1.00 77.44 399 CYS A N 1
ATOM 3183 C CA . CYS A 1 399 ? -5.991 -22.920 25.303 1.00 77.44 399 CYS A CA 1
ATOM 3184 C C . CYS A 1 399 ? -6.279 -24.220 24.524 1.00 77.44 399 CYS A C 1
ATOM 3186 O O . CYS A 1 399 ? -5.874 -24.356 23.372 1.00 77.44 399 CYS A O 1
ATOM 3188 N N . VAL A 1 400 ? -6.975 -25.182 25.136 1.00 79.00 400 VAL A N 1
ATOM 3189 C CA . VAL A 1 400 ? -7.417 -26.419 24.454 1.00 79.00 400 VAL A CA 1
ATOM 3190 C C . VAL A 1 400 ? -8.691 -26.146 23.656 1.00 79.00 400 VAL A C 1
ATOM 3192 O O . VAL A 1 400 ? -9.639 -25.592 24.210 1.00 79.00 400 VAL A O 1
ATOM 3195 N N . ASP A 1 401 ? -8.748 -26.529 22.380 1.00 77.06 401 ASP A N 1
ATOM 3196 C CA . ASP A 1 401 ? -9.898 -26.229 21.519 1.00 77.06 401 ASP A CA 1
ATOM 3197 C C . ASP A 1 401 ? -11.219 -26.815 22.063 1.00 77.06 401 ASP A C 1
ATOM 3199 O O . ASP A 1 401 ? -11.271 -27.883 22.681 1.00 77.06 401 ASP A O 1
ATOM 3203 N N . VAL A 1 402 ? -12.313 -26.074 21.846 1.00 77.56 402 VAL A N 1
ATOM 3204 C CA . VAL A 1 402 ? -13.645 -26.393 22.392 1.00 77.56 402 VAL A CA 1
ATOM 3205 C C . VAL A 1 402 ? -14.140 -27.768 21.949 1.00 77.56 402 VAL A C 1
ATOM 3207 O O . VAL A 1 402 ? -14.735 -28.488 22.754 1.00 77.56 402 VAL A O 1
ATOM 3210 N N . ASP A 1 403 ? -13.845 -28.134 20.705 1.00 71.88 403 ASP A N 1
ATOM 3211 C CA . ASP A 1 403 ? -14.250 -29.404 20.106 1.00 71.88 403 ASP A CA 1
ATOM 3212 C C . ASP A 1 403 ? -13.548 -30.603 20.764 1.00 71.88 403 ASP A C 1
ATOM 3214 O O . ASP A 1 403 ? -14.138 -31.673 20.890 1.00 71.88 403 ASP A O 1
ATOM 3218 N N . GLU A 1 404 ? -12.311 -30.421 21.238 1.00 75.25 404 GLU A N 1
ATOM 3219 C CA . GLU A 1 404 ? -11.520 -31.479 21.880 1.00 75.25 404 GLU A CA 1
ATOM 3220 C C . GLU A 1 404 ? -11.889 -31.660 23.357 1.00 75.25 404 GLU A C 1
ATOM 3222 O O . GLU A 1 404 ? -11.948 -32.781 23.863 1.00 75.25 404 GLU A O 1
ATOM 3227 N N . ARG A 1 405 ? -12.155 -30.557 24.066 1.00 76.44 405 ARG A N 1
ATOM 3228 C CA . ARG A 1 405 ? -12.417 -30.570 25.517 1.00 76.44 405 ARG A CA 1
ATOM 3229 C C . ARG A 1 405 ? -13.895 -30.778 25.893 1.00 76.44 405 ARG A C 1
ATOM 3231 O O . ARG A 1 405 ? -14.184 -31.181 27.017 1.00 76.44 405 ARG A O 1
ATOM 3238 N N . GLY A 1 406 ? -14.827 -30.457 24.989 1.00 71.44 406 GLY A N 1
ATOM 3239 C CA . GLY A 1 406 ? -16.272 -30.407 25.243 1.00 71.44 406 GLY A CA 1
ATOM 3240 C C . GLY A 1 406 ? -16.764 -29.093 25.879 1.00 71.44 406 GLY A C 1
ATOM 3241 O O . GLY A 1 406 ? -16.067 -28.443 26.655 1.00 71.44 406 GLY A O 1
ATOM 3242 N N . PHE A 1 407 ? -17.998 -28.678 25.564 1.00 76.06 407 PHE A N 1
ATOM 3243 C CA . PHE A 1 407 ? -18.513 -27.337 25.907 1.00 76.06 407 PHE A CA 1
ATOM 3244 C C . PHE A 1 407 ? -19.675 -27.284 26.907 1.00 76.06 407 PHE A C 1
ATOM 3246 O O . PHE A 1 407 ? -20.114 -26.192 27.269 1.00 76.06 407 PHE A O 1
ATOM 3253 N N . MET A 1 408 ? -20.185 -28.426 27.376 1.00 73.00 408 MET A N 1
ATOM 3254 C CA . MET A 1 408 ? -21.443 -28.483 28.141 1.00 73.00 408 MET A CA 1
ATOM 3255 C C . MET A 1 408 ? -21.418 -27.653 29.433 1.00 73.00 408 MET A C 1
ATOM 3257 O O . MET A 1 408 ? -22.388 -26.965 29.743 1.00 73.00 408 MET A O 1
ATOM 3261 N N . VAL A 1 409 ? -20.301 -27.658 30.166 1.00 70.12 409 VAL A N 1
ATOM 3262 C CA . VAL A 1 409 ? -20.157 -26.868 31.403 1.00 70.12 409 VAL A CA 1
ATOM 3263 C C . VAL A 1 409 ? -20.162 -25.371 31.089 1.00 70.12 409 VAL A C 1
ATOM 3265 O O . VAL A 1 409 ? -20.924 -24.612 31.687 1.00 70.12 409 VAL A O 1
ATOM 3268 N N . THR A 1 410 ? -19.371 -24.940 30.105 1.00 75.00 410 THR A N 1
ATOM 3269 C CA . THR A 1 410 ? -19.292 -23.532 29.696 1.00 75.00 410 THR A CA 1
ATOM 3270 C C . THR A 1 410 ? -20.608 -23.033 29.093 1.00 75.00 410 THR A C 1
ATOM 3272 O O . THR A 1 410 ? -20.989 -21.894 29.341 1.00 75.00 410 THR A O 1
ATOM 3275 N N . ALA A 1 411 ? -21.342 -23.874 28.359 1.00 78.12 411 ALA A N 1
ATOM 3276 C CA . ALA A 1 411 ? -22.659 -23.552 27.810 1.00 78.12 411 ALA A CA 1
ATOM 3277 C C . ALA A 1 411 ? -23.702 -23.274 28.901 1.00 78.12 411 ALA A C 1
ATOM 3279 O O . ALA A 1 411 ? -24.426 -22.278 28.832 1.00 78.12 411 ALA A O 1
ATOM 3280 N N . VAL A 1 412 ? -23.753 -24.116 29.940 1.00 79.25 412 VAL A N 1
ATOM 3281 C CA . VAL A 1 412 ? -24.652 -23.904 31.084 1.00 79.25 412 VAL A CA 1
ATOM 3282 C C . VAL A 1 412 ? -24.303 -22.596 31.797 1.00 79.25 412 VAL A C 1
ATOM 3284 O O . VAL A 1 412 ? -25.198 -21.784 32.035 1.00 79.25 412 VAL A O 1
ATOM 3287 N N . LEU A 1 413 ? -23.017 -22.337 32.050 1.00 75.56 413 LEU A N 1
ATOM 3288 C CA . LEU A 1 413 ? -22.553 -21.086 32.664 1.00 75.56 413 LEU A CA 1
ATOM 3289 C C . LEU A 1 413 ? -22.911 -19.857 31.819 1.00 75.56 413 LEU A C 1
ATOM 3291 O O . LEU A 1 413 ? -23.446 -18.875 32.332 1.00 75.56 413 LEU A O 1
ATOM 3295 N N . LEU A 1 414 ? -22.677 -19.928 30.508 1.00 81.19 414 LEU A N 1
ATOM 3296 C CA . LEU A 1 414 ? -22.996 -18.859 29.567 1.00 81.19 414 LEU A CA 1
ATOM 3297 C C . LEU A 1 414 ? -24.495 -18.538 29.562 1.00 81.19 414 LEU A C 1
ATOM 3299 O O . LEU A 1 414 ? -24.866 -17.366 29.528 1.00 81.19 414 LEU A O 1
ATOM 3303 N N . SER A 1 415 ? -25.355 -19.559 29.644 1.00 78.25 415 SER A N 1
ATOM 3304 C CA . SER A 1 415 ? -26.809 -19.375 29.695 1.00 78.25 415 SER A CA 1
ATOM 3305 C C . SER A 1 415 ? -27.286 -18.696 30.987 1.00 78.25 415 SER A C 1
ATOM 3307 O O . SER A 1 415 ? -28.213 -17.888 30.947 1.00 78.25 415 SER A O 1
ATOM 3309 N N . GLN A 1 416 ? -26.628 -18.970 32.119 1.00 79.19 416 GLN A N 1
ATOM 3310 C CA . GLN A 1 416 ? -26.969 -18.395 33.425 1.00 79.19 416 GLN A CA 1
ATOM 3311 C C . GLN A 1 416 ? -26.465 -16.951 33.578 1.00 79.19 416 GLN A C 1
ATOM 3313 O O . GLN A 1 416 ? -27.150 -16.111 34.168 1.00 79.19 416 GLN A O 1
ATOM 3318 N N . ASP A 1 417 ? -25.294 -16.643 33.010 1.00 78.38 417 ASP A N 1
ATOM 3319 C CA . ASP A 1 417 ? -24.543 -15.414 33.306 1.00 78.38 417 ASP A CA 1
ATOM 3320 C C . ASP A 1 417 ? -24.367 -14.470 32.105 1.00 78.38 417 ASP A C 1
ATOM 3322 O O . ASP A 1 417 ? -23.583 -13.517 32.143 1.00 78.38 417 ASP A O 1
ATOM 3326 N N . LYS A 1 418 ? -25.153 -14.675 31.048 1.00 80.75 418 LYS A N 1
ATOM 3327 C CA . LYS A 1 418 ? -25.121 -13.908 29.794 1.00 80.75 418 LYS A CA 1
ATOM 3328 C C . LYS A 1 418 ? -25.104 -12.387 29.979 1.00 80.75 418 LYS A C 1
ATOM 3330 O O . LYS A 1 418 ? -24.269 -11.706 29.389 1.00 80.75 418 LYS A O 1
ATOM 3335 N N . ASP A 1 419 ? -25.983 -11.846 30.823 1.00 82.38 419 ASP A N 1
ATOM 3336 C CA . ASP A 1 419 ? -26.084 -10.398 31.068 1.00 82.38 419 ASP A CA 1
ATOM 3337 C C . ASP A 1 419 ? -24.825 -9.805 31.704 1.00 82.38 419 ASP A C 1
ATOM 3339 O O . ASP A 1 419 ? -24.529 -8.622 31.534 1.00 82.38 419 ASP A O 1
ATOM 3343 N N . MET A 1 420 ? -24.105 -10.608 32.483 1.00 84.12 420 MET A N 1
ATOM 3344 C CA . MET A 1 420 ? -22.865 -10.194 33.123 1.00 84.12 420 MET A CA 1
ATOM 3345 C C . MET A 1 420 ? -21.751 -10.112 32.078 1.00 84.12 420 MET A C 1
ATOM 3347 O O . MET A 1 420 ? -21.101 -9.072 31.957 1.00 84.12 420 MET A O 1
ATOM 3351 N N . LEU A 1 421 ? -21.616 -11.153 31.251 1.00 85.81 421 LEU A N 1
ATOM 3352 C CA . LEU A 1 421 ? -20.648 -11.188 30.156 1.00 85.81 421 LEU A CA 1
ATOM 3353 C C . LEU A 1 421 ? -20.877 -10.066 29.138 1.00 85.81 421 LEU A C 1
ATOM 3355 O O . LEU A 1 421 ? -19.915 -9.529 28.600 1.00 85.81 421 LEU A O 1
ATOM 3359 N N . VAL A 1 422 ? -22.125 -9.652 28.898 1.00 88.44 422 VAL A N 1
ATOM 3360 C CA . VAL A 1 422 ? -22.418 -8.510 28.015 1.00 88.44 422 VAL A CA 1
ATOM 3361 C C . VAL A 1 422 ? -21.765 -7.226 28.531 1.00 88.44 422 VAL A C 1
ATOM 3363 O O . VAL A 1 422 ? -21.111 -6.525 27.759 1.00 88.44 422 VAL A O 1
ATOM 3366 N N . VAL A 1 423 ? -21.915 -6.930 29.826 1.00 88.00 423 VAL A N 1
ATOM 3367 C CA . VAL A 1 423 ? -21.311 -5.743 30.455 1.00 88.00 423 VAL A CA 1
ATOM 3368 C C . VAL A 1 423 ? -19.789 -5.873 30.482 1.00 88.00 423 VAL A C 1
ATOM 3370 O O . VAL A 1 423 ? -19.082 -4.914 30.193 1.00 88.00 423 VAL A O 1
ATOM 3373 N N . PHE A 1 424 ? -19.280 -7.071 30.761 1.00 90.56 424 PHE A N 1
ATOM 3374 C CA . PHE A 1 424 ? -17.851 -7.359 30.745 1.00 90.56 424 PHE A CA 1
ATOM 3375 C C . PHE A 1 424 ? -17.210 -7.075 29.377 1.00 90.56 424 PHE A C 1
ATOM 3377 O O . PHE A 1 424 ? -16.236 -6.330 29.289 1.00 90.56 424 PHE A O 1
ATOM 3384 N N . VAL A 1 425 ? -17.775 -7.627 28.297 1.00 91.25 425 VAL A N 1
ATOM 3385 C CA . VAL A 1 425 ? -17.244 -7.457 26.935 1.00 91.25 425 VAL A CA 1
ATOM 3386 C C . VAL A 1 425 ? -17.354 -5.997 26.484 1.00 91.25 425 VAL A C 1
ATOM 3388 O O . VAL A 1 425 ? -16.465 -5.506 25.793 1.00 91.25 425 VAL A O 1
ATOM 3391 N N . GLU A 1 426 ? -18.396 -5.271 26.903 1.00 90.69 426 GLU A N 1
ATOM 3392 C CA . GLU A 1 426 ? -18.492 -3.821 26.677 1.00 90.69 426 GLU A CA 1
ATOM 3393 C C . GLU A 1 426 ? -17.332 -3.067 27.345 1.00 90.69 426 GLU A C 1
ATOM 3395 O O . GLU A 1 426 ? -16.697 -2.230 26.705 1.00 90.69 426 GLU A O 1
ATOM 3400 N N . GLY A 1 427 ? -17.004 -3.408 28.597 1.00 89.56 427 GLY A N 1
ATOM 3401 C CA . GLY A 1 427 ? -15.827 -2.875 29.285 1.00 89.56 427 GLY A CA 1
ATOM 3402 C C . GLY A 1 427 ? -14.536 -3.182 28.539 1.00 89.56 427 GLY A C 1
ATOM 3403 O O . GLY A 1 427 ? -13.746 -2.276 28.275 1.00 89.56 427 GLY A O 1
ATOM 3404 N N . PHE A 1 428 ? -14.356 -4.427 28.105 1.00 93.25 428 PHE A N 1
ATOM 3405 C CA . PHE A 1 428 ? -13.178 -4.821 27.341 1.00 93.25 428 PHE A CA 1
ATOM 3406 C C . PHE A 1 428 ? -13.017 -4.024 26.035 1.00 93.25 428 PHE A C 1
ATOM 3408 O O . PHE A 1 428 ? -11.921 -3.545 25.750 1.00 93.25 428 PHE A O 1
ATOM 3415 N N . ILE A 1 429 ? -14.105 -3.801 25.281 1.00 92.81 429 ILE A N 1
ATOM 3416 C CA . ILE A 1 429 ? -14.095 -2.985 24.050 1.00 92.81 429 ILE A CA 1
ATOM 3417 C C . ILE A 1 429 ? -13.580 -1.564 24.316 1.00 92.81 429 ILE A C 1
ATOM 3419 O O . ILE A 1 429 ? -12.836 -1.024 23.500 1.00 92.81 429 ILE A O 1
ATOM 3423 N N . GLN A 1 430 ? -13.971 -0.947 25.432 1.00 91.50 430 GLN A N 1
ATOM 3424 C CA . GLN A 1 430 ? -13.564 0.422 25.757 1.00 91.50 430 GLN A CA 1
ATOM 3425 C C . GLN A 1 430 ? -12.082 0.506 26.148 1.00 91.50 430 GLN A C 1
ATOM 3427 O O . GLN A 1 430 ? -11.388 1.433 25.732 1.00 91.50 430 GLN A O 1
ATOM 3432 N N . TYR A 1 431 ? -11.582 -0.466 26.918 1.00 91.56 431 TYR A N 1
ATOM 3433 C CA . TYR A 1 431 ? -10.201 -0.461 27.408 1.00 91.56 431 TYR A CA 1
ATOM 3434 C C . TYR A 1 431 ? -9.179 -0.938 26.371 1.00 91.56 431 TYR A C 1
ATOM 3436 O O . TYR A 1 431 ? -8.096 -0.363 26.296 1.00 91.56 431 TYR A O 1
ATOM 3444 N N . VAL A 1 432 ? -9.519 -1.907 25.512 1.00 91.56 432 VAL A N 1
ATOM 3445 C CA . VAL A 1 432 ? -8.597 -2.383 24.460 1.00 91.56 432 VAL A CA 1
ATOM 3446 C C . VAL A 1 432 ? -8.253 -1.289 23.444 1.00 91.56 432 VAL A C 1
ATOM 3448 O O . VAL A 1 432 ? -7.176 -1.295 22.861 1.00 91.56 432 VAL A O 1
ATOM 3451 N N . GLN A 1 433 ? -9.139 -0.303 23.266 1.00 89.31 433 GLN A N 1
ATOM 3452 C CA . GLN A 1 433 ? -8.891 0.871 22.422 1.00 89.31 433 GLN A CA 1
ATOM 3453 C C . GLN A 1 433 ? -7.937 1.894 23.061 1.00 89.31 433 GLN A C 1
ATOM 3455 O O . GLN A 1 433 ? -7.445 2.775 22.357 1.00 89.31 433 GLN A O 1
ATOM 3460 N N . LEU A 1 434 ? -7.716 1.819 24.378 1.00 89.81 434 LEU A N 1
ATOM 3461 C CA . LEU A 1 434 ? -6.827 2.710 25.136 1.00 89.81 434 LEU A CA 1
ATOM 3462 C C . LEU A 1 434 ? -5.462 2.089 25.449 1.00 89.81 434 LEU A C 1
ATOM 3464 O O . LEU A 1 434 ? -4.532 2.828 25.775 1.00 89.81 434 LEU A O 1
ATOM 3468 N N . ALA A 1 435 ? -5.367 0.764 25.369 1.00 89.81 435 ALA A N 1
ATOM 3469 C CA . ALA A 1 435 ? -4.146 0.005 25.587 1.00 89.81 435 ALA A CA 1
ATOM 3470 C C . ALA A 1 435 ? -3.062 0.326 24.544 1.00 89.81 435 ALA A C 1
ATOM 3472 O O . ALA A 1 435 ? -3.342 0.815 23.443 1.00 89.81 435 ALA A O 1
ATOM 3473 N N . SER A 1 436 ? -1.807 0.060 24.898 1.00 89.81 436 SER A N 1
ATOM 3474 C CA . SER A 1 436 ? -0.670 0.221 23.997 1.00 89.81 436 SER A CA 1
ATOM 3475 C C . SER A 1 436 ? -0.720 -0.806 22.857 1.00 89.81 436 SER A C 1
ATOM 3477 O O . SER A 1 436 ? -1.140 -1.950 23.035 1.00 89.81 436 SER A O 1
ATOM 3479 N N . VAL A 1 437 ? -0.302 -0.404 21.650 1.00 88.94 437 VAL A N 1
ATOM 3480 C CA . VAL A 1 437 ? -0.363 -1.272 20.456 1.00 88.94 437 VAL A CA 1
ATOM 3481 C C . VAL A 1 437 ? 0.476 -2.542 20.653 1.00 88.94 437 VAL A C 1
ATOM 3483 O O . VAL A 1 437 ? 0.015 -3.629 20.303 1.00 88.94 437 VAL A O 1
ATOM 3486 N N . ASP A 1 438 ? 1.648 -2.410 21.279 1.00 86.81 438 ASP A N 1
ATOM 3487 C CA . ASP A 1 438 ? 2.563 -3.517 21.584 1.00 86.81 438 ASP A CA 1
ATOM 3488 C C . ASP A 1 438 ? 1.942 -4.516 22.573 1.00 86.81 438 ASP A C 1
ATOM 3490 O O . ASP A 1 438 ? 2.052 -5.738 22.414 1.00 86.81 438 ASP A O 1
ATOM 3494 N N . TYR A 1 439 ? 1.218 -4.009 23.575 1.00 88.81 439 TYR A N 1
ATOM 3495 C CA . TYR A 1 439 ? 0.525 -4.866 24.526 1.00 88.81 439 TYR A CA 1
ATOM 3496 C C . TYR A 1 439 ? -0.666 -5.584 23.882 1.00 88.81 439 TYR A C 1
ATOM 3498 O O . TYR A 1 439 ? -0.825 -6.794 24.060 1.00 88.81 439 TYR A O 1
ATOM 3506 N N . VAL A 1 440 ? -1.462 -4.884 23.061 1.00 90.56 440 VAL A N 1
ATOM 3507 C CA . VAL A 1 440 ? -2.576 -5.500 22.316 1.00 90.56 440 VAL A CA 1
ATOM 3508 C C . VAL A 1 440 ? -2.074 -6.614 21.394 1.00 90.56 440 VAL A C 1
ATOM 3510 O O . VAL A 1 440 ? -2.696 -7.676 21.348 1.00 90.56 440 VAL A O 1
ATOM 3513 N N . GLN A 1 441 ? -0.929 -6.427 20.725 1.00 90.31 441 GLN A N 1
ATOM 3514 C CA . GLN A 1 441 ? -0.286 -7.483 19.935 1.00 90.31 441 GLN A CA 1
ATOM 3515 C C . GLN A 1 441 ? 0.010 -8.719 20.805 1.00 90.31 441 GLN A C 1
ATOM 3517 O O . GLN A 1 441 ? -0.376 -9.824 20.431 1.00 90.31 441 GLN A O 1
ATOM 3522 N N . THR A 1 442 ? 0.569 -8.531 22.006 1.00 88.81 442 THR A N 1
ATOM 3523 C CA . THR A 1 442 ? 0.924 -9.615 22.948 1.00 88.81 442 THR A CA 1
ATOM 3524 C C . THR A 1 442 ? -0.285 -10.439 23.424 1.00 88.81 442 THR A C 1
ATOM 3526 O O . THR A 1 442 ? -0.181 -11.653 23.641 1.00 88.81 442 THR A O 1
ATOM 3529 N N . VAL A 1 443 ? -1.452 -9.807 23.596 1.00 90.56 443 VAL A N 1
ATOM 3530 C CA . VAL A 1 443 ? -2.684 -10.490 24.043 1.00 90.56 443 VAL A CA 1
ATOM 3531 C C . VAL A 1 443 ? -3.565 -10.992 22.894 1.00 90.56 443 VAL A C 1
ATOM 3533 O O . VAL A 1 443 ? -4.468 -11.796 23.129 1.00 90.56 443 VAL A O 1
ATOM 3536 N N . SER A 1 444 ? -3.303 -10.564 21.656 1.00 92.19 444 SER A N 1
ATOM 3537 C CA . SER A 1 444 ? -4.192 -10.761 20.503 1.00 92.19 444 SER A CA 1
ATOM 3538 C C . SER A 1 444 ? -4.562 -12.229 20.240 1.00 92.19 444 SER A C 1
ATOM 3540 O O . SER A 1 444 ? -5.748 -12.533 20.112 1.00 92.19 444 SER A O 1
ATOM 3542 N N . ALA A 1 445 ? -3.597 -13.155 20.260 1.00 90.50 445 ALA A N 1
ATOM 3543 C CA . ALA A 1 445 ? -3.847 -14.591 20.080 1.00 90.50 445 ALA A CA 1
ATOM 3544 C C . ALA A 1 445 ? -4.754 -15.187 21.173 1.00 90.50 445 ALA A C 1
ATOM 3546 O O . ALA A 1 445 ? -5.698 -15.921 20.887 1.00 90.50 445 ALA A O 1
ATOM 3547 N N . ARG A 1 446 ? -4.514 -14.827 22.441 1.00 90.38 446 ARG A N 1
ATOM 3548 C CA . ARG A 1 446 ? -5.279 -15.319 23.603 1.00 90.38 446 ARG A CA 1
ATOM 3549 C C . ARG A 1 446 ? -6.729 -14.845 23.568 1.00 90.38 446 ARG A C 1
ATOM 3551 O O . ARG A 1 446 ? -7.662 -15.609 23.838 1.00 90.38 446 ARG A O 1
ATOM 3558 N N . VAL A 1 447 ? -6.921 -13.578 23.210 1.00 92.44 447 VAL A N 1
ATOM 3559 C CA . VAL A 1 447 ? -8.256 -13.003 23.051 1.00 92.44 447 VAL A CA 1
ATOM 3560 C C . VAL A 1 447 ? -8.958 -13.633 21.850 1.00 92.44 447 VAL A C 1
ATOM 3562 O O . VAL A 1 447 ? -10.106 -14.046 21.984 1.00 92.44 447 VAL A O 1
ATOM 3565 N N . ALA A 1 448 ? -8.276 -13.787 20.712 1.00 92.12 448 ALA A N 1
ATOM 3566 C CA . ALA A 1 448 ? -8.830 -14.446 19.531 1.00 92.12 448 ALA A CA 1
ATOM 3567 C C . ALA A 1 448 ? -9.287 -15.879 19.834 1.00 92.12 448 ALA A C 1
ATOM 3569 O O . ALA A 1 448 ? -10.405 -16.248 19.478 1.00 92.12 448 ALA A O 1
ATOM 3570 N N . TRP A 1 449 ? -8.487 -16.650 20.574 1.00 91.94 449 TRP A N 1
ATOM 3571 C CA . TRP A 1 449 ? -8.853 -17.993 21.027 1.00 91.94 449 TRP A CA 1
ATOM 3572 C C . TRP A 1 449 ? -10.109 -17.981 21.914 1.00 91.94 449 TRP A C 1
ATOM 3574 O O . TRP A 1 449 ? -11.031 -18.775 21.711 1.00 91.94 449 TRP A O 1
ATOM 3584 N N . SER A 1 450 ? -10.195 -17.030 22.848 1.00 91.38 450 SER A N 1
ATOM 3585 C CA . SER A 1 450 ? -11.358 -16.879 23.733 1.00 91.38 450 SER A CA 1
ATOM 3586 C C . SER A 1 450 ? -12.626 -16.504 22.951 1.00 91.38 450 SER A C 1
ATOM 3588 O O . SER A 1 450 ? -13.696 -17.061 23.194 1.00 91.38 450 SER A O 1
ATOM 3590 N N . LEU A 1 451 ? -12.518 -15.590 21.978 1.00 92.88 451 LEU A N 1
ATOM 3591 C CA . LEU A 1 451 ? -13.632 -15.162 21.124 1.00 92.88 451 LEU A CA 1
ATOM 3592 C C . LEU A 1 451 ? -14.086 -16.276 20.171 1.00 92.88 451 LEU A C 1
ATOM 3594 O O . LEU A 1 451 ? -15.290 -16.508 20.059 1.00 92.88 451 LEU A O 1
ATOM 3598 N N . LYS A 1 452 ? -13.137 -16.988 19.539 1.00 91.00 452 LYS A N 1
ATOM 3599 C CA . LYS A 1 452 ? -13.381 -18.199 18.731 1.00 91.00 452 LYS A CA 1
ATOM 3600 C C . LYS A 1 452 ? -14.195 -19.198 19.551 1.00 91.00 452 LYS A C 1
ATOM 3602 O O . LYS A 1 452 ? -15.270 -19.606 19.130 1.00 91.00 452 LYS A O 1
ATOM 3607 N N . SER A 1 453 ? -13.729 -19.506 20.757 1.00 89.06 453 SER A N 1
ATOM 3608 C CA . SER A 1 453 ? -14.364 -20.479 21.643 1.00 89.06 453 SER A CA 1
ATOM 3609 C C . SER A 1 453 ? -15.771 -20.067 22.083 1.00 89.06 453 SER A C 1
ATOM 3611 O O . SER A 1 453 ? -16.687 -20.884 22.055 1.00 89.06 453 SER A O 1
ATOM 3613 N N . LEU A 1 454 ? -15.982 -18.798 22.455 1.00 89.12 454 LEU A N 1
ATOM 3614 C CA . LEU A 1 454 ? -17.316 -18.292 22.806 1.00 89.12 454 LEU A CA 1
ATOM 3615 C C . LEU A 1 454 ? -18.292 -18.362 21.625 1.00 89.12 454 LEU A C 1
ATOM 3617 O O . LEU A 1 454 ? -19.465 -18.673 21.835 1.00 89.12 454 LEU A O 1
ATOM 3621 N N . LEU A 1 455 ? -17.831 -18.088 20.398 1.00 89.25 455 LEU A N 1
ATOM 3622 C CA . LEU A 1 455 ? -18.660 -18.240 19.201 1.00 89.25 455 LEU A CA 1
ATOM 3623 C C . LEU A 1 455 ? -19.033 -19.696 18.946 1.00 89.25 455 LEU A C 1
ATOM 3625 O O . LEU A 1 455 ? -20.213 -19.954 18.729 1.00 89.25 455 LEU A O 1
ATOM 3629 N N . THR A 1 456 ? -18.074 -20.626 19.019 1.00 87.81 456 THR A N 1
ATOM 3630 C CA . THR A 1 456 ? -18.343 -22.065 18.859 1.00 87.81 456 THR A CA 1
ATOM 3631 C C . THR A 1 456 ? -19.433 -22.516 19.829 1.00 87.81 456 THR A C 1
ATOM 3633 O O . THR A 1 456 ? -20.453 -23.049 19.408 1.00 87.81 456 THR A O 1
ATOM 3636 N N . ILE A 1 457 ? -19.304 -22.162 21.113 1.00 87.25 457 ILE A N 1
ATOM 3637 C CA . ILE A 1 457 ? -20.292 -22.512 22.146 1.00 87.25 457 ILE A CA 1
ATOM 3638 C C . ILE A 1 457 ? -21.674 -21.921 21.830 1.00 87.25 457 ILE A C 1
ATOM 3640 O O . ILE A 1 457 ? -22.688 -22.596 21.994 1.00 87.25 457 ILE A O 1
ATOM 3644 N N . LEU A 1 458 ? -21.749 -20.658 21.398 1.00 87.06 458 LEU A N 1
ATOM 3645 C CA . LEU A 1 458 ? -23.023 -20.005 21.069 1.00 87.06 458 LEU A CA 1
ATOM 3646 C C . LEU A 1 458 ? -23.701 -20.598 19.828 1.00 87.06 458 LEU A C 1
ATOM 3648 O O . LEU A 1 458 ? -24.932 -20.589 19.762 1.00 87.06 458 LEU A O 1
ATOM 3652 N N . VAL A 1 459 ? -22.916 -21.070 18.858 1.00 87.12 459 VAL A N 1
ATOM 3653 C CA . VAL A 1 459 ? -23.416 -21.737 17.650 1.00 87.12 459 VAL A CA 1
ATOM 3654 C C . VAL A 1 459 ? -23.919 -23.135 17.985 1.00 87.12 459 VAL A C 1
ATOM 3656 O O . VAL A 1 459 ? -25.074 -23.432 17.697 1.00 87.12 459 VAL A O 1
ATOM 3659 N N . ASP A 1 460 ? -23.121 -23.939 18.686 1.00 84.31 460 ASP A N 1
ATOM 3660 C CA . ASP A 1 460 ? -23.475 -25.326 19.014 1.00 84.31 460 ASP A CA 1
ATOM 3661 C C . ASP A 1 460 ? -24.647 -25.431 20.006 1.00 84.31 460 ASP A C 1
ATOM 3663 O O . ASP A 1 460 ? -25.304 -26.465 20.100 1.00 84.31 460 ASP A O 1
ATOM 3667 N N . THR A 1 461 ? -24.930 -24.357 20.752 1.00 83.25 461 THR A N 1
ATOM 3668 C CA . THR A 1 461 ? -26.092 -24.257 21.654 1.00 83.25 461 THR A CA 1
ATOM 3669 C C . THR A 1 461 ? -27.312 -23.580 21.021 1.00 83.25 461 THR A C 1
ATOM 3671 O O . THR A 1 461 ? -28.316 -23.398 21.708 1.00 83.25 461 THR A O 1
ATOM 3674 N N . GLU A 1 462 ? -27.235 -23.171 19.748 1.00 82.44 462 GLU A N 1
ATOM 3675 C CA . GLU A 1 462 ? -28.282 -22.440 19.011 1.00 82.44 462 GLU A CA 1
ATOM 3676 C C . GLU A 1 462 ? -28.726 -21.111 19.671 1.00 82.44 462 GLU A C 1
ATOM 3678 O O . GLU A 1 462 ? -29.794 -20.567 19.387 1.00 82.44 462 GLU A O 1
ATOM 3683 N N . GLN A 1 463 ? -27.900 -20.525 20.549 1.00 81.50 463 GLN A N 1
ATOM 3684 C CA . GLN A 1 463 ? -28.233 -19.293 21.284 1.00 81.50 463 GLN A CA 1
ATOM 3685 C C . GLN A 1 463 ? -27.681 -18.013 20.646 1.00 81.50 463 GLN A C 1
ATOM 3687 O O . GLN A 1 463 ? -27.920 -16.918 21.171 1.00 81.50 463 GLN A O 1
ATOM 3692 N N . LEU A 1 464 ? -26.937 -18.122 19.541 1.00 81.38 464 LEU A N 1
ATOM 3693 C CA . LEU A 1 464 ? -26.222 -17.005 18.919 1.00 81.38 464 LEU A CA 1
ATOM 3694 C C . LEU A 1 464 ? -27.142 -15.830 18.544 1.00 81.38 464 LEU A C 1
ATOM 3696 O O . LEU A 1 464 ? -26.851 -14.689 18.909 1.00 81.38 464 LEU A O 1
ATOM 3700 N N . GLU A 1 465 ? -28.254 -16.096 17.854 1.00 78.50 465 GLU A N 1
ATOM 3701 C CA . GLU A 1 465 ? -29.182 -15.060 17.366 1.00 78.50 465 GLU A CA 1
ATOM 3702 C C . GLU A 1 465 ? -29.905 -14.341 18.512 1.00 78.50 465 GLU A C 1
ATOM 3704 O O . GLU A 1 465 ? -30.043 -13.118 18.513 1.00 78.50 465 GLU A O 1
ATOM 3709 N N . ALA A 1 466 ? -30.279 -15.079 19.560 1.00 75.19 466 ALA A N 1
ATOM 3710 C CA . ALA A 1 466 ? -30.895 -14.519 20.760 1.00 75.19 466 ALA A CA 1
ATOM 3711 C C . ALA A 1 466 ? -29.877 -13.823 21.689 1.00 75.19 466 ALA A C 1
ATOM 3713 O O . ALA A 1 466 ? -30.235 -13.375 22.786 1.00 75.19 466 ALA A O 1
ATOM 3714 N N . SER A 1 467 ? -28.584 -13.777 21.337 1.00 80.50 467 SER A N 1
ATOM 3715 C CA . SER A 1 467 ? -27.519 -13.295 22.215 1.00 80.50 467 SER A CA 1
ATOM 3716 C C . SER A 1 467 ? -27.102 -11.848 21.996 1.00 80.50 467 SER A C 1
ATOM 3718 O O . SER A 1 467 ? -26.506 -11.492 20.983 1.00 80.50 467 SER A O 1
ATOM 3720 N N . GLY A 1 468 ? -27.267 -11.024 23.040 1.00 82.50 468 GLY A N 1
ATOM 3721 C CA . GLY A 1 468 ? -26.693 -9.675 23.110 1.00 82.50 468 GLY A CA 1
ATOM 3722 C C . GLY A 1 468 ? -25.156 -9.633 23.076 1.00 82.50 468 GLY A C 1
ATOM 3723 O O . GLY A 1 468 ? -24.584 -8.546 22.959 1.00 82.50 468 GLY A O 1
ATOM 3724 N N . LEU A 1 469 ? -24.481 -10.790 23.161 1.00 85.06 469 LEU A N 1
ATOM 3725 C CA . LEU A 1 469 ? -23.030 -10.917 22.999 1.00 85.06 469 LEU A CA 1
ATOM 3726 C C . LEU A 1 469 ? -22.593 -10.893 21.534 1.00 85.06 469 LEU A C 1
ATOM 3728 O O . LEU A 1 469 ? -21.489 -10.426 21.262 1.00 85.06 469 LEU A O 1
ATOM 3732 N N . ARG A 1 470 ? -23.441 -11.340 20.593 1.00 88.88 470 ARG A N 1
ATOM 3733 C CA . ARG A 1 470 ? -23.071 -11.510 19.178 1.00 88.88 470 ARG A CA 1
ATOM 3734 C C . ARG A 1 470 ? -22.439 -10.242 18.610 1.00 88.88 470 ARG A C 1
ATOM 3736 O O . ARG A 1 470 ? -21.284 -10.252 18.207 1.00 88.88 470 ARG A O 1
ATOM 3743 N N . THR A 1 471 ? -23.151 -9.119 18.651 1.00 89.12 471 THR A N 1
ATOM 3744 C CA . THR A 1 471 ? -22.673 -7.854 18.064 1.00 89.12 471 THR A CA 1
ATOM 3745 C C . THR A 1 471 ? -21.384 -7.331 18.706 1.00 89.12 471 THR A C 1
ATOM 3747 O O . THR A 1 471 ? -20.597 -6.668 18.036 1.00 89.12 471 THR A O 1
ATOM 3750 N N . ARG A 1 472 ? -21.142 -7.629 19.987 1.00 90.31 472 ARG A N 1
ATOM 3751 C CA . ARG A 1 472 ? -19.938 -7.212 20.724 1.00 90.31 472 ARG A CA 1
ATOM 3752 C C . ARG A 1 472 ? -18.735 -8.085 20.391 1.00 90.31 472 ARG A C 1
ATOM 3754 O O . ARG A 1 472 ? -17.663 -7.552 20.123 1.00 90.31 472 ARG A O 1
ATOM 3761 N N . ILE A 1 473 ? -18.936 -9.400 20.338 1.00 91.31 473 ILE A N 1
ATOM 3762 C CA . ILE A 1 473 ? -17.912 -10.359 19.915 1.00 91.31 473 ILE A CA 1
ATOM 3763 C C . ILE A 1 473 ? -17.486 -10.060 18.476 1.00 91.31 473 ILE A C 1
ATOM 3765 O O . ILE A 1 473 ? -16.297 -9.905 18.223 1.00 91.31 473 ILE A O 1
ATOM 3769 N N . LEU A 1 474 ? -18.440 -9.863 17.557 1.00 91.00 474 LEU A N 1
ATOM 3770 C CA . LEU A 1 474 ? -18.133 -9.524 16.162 1.00 91.00 474 LEU A CA 1
ATOM 3771 C C . LEU A 1 474 ? -17.329 -8.217 16.041 1.00 91.00 474 LEU A C 1
ATOM 3773 O O . LEU A 1 474 ? -16.381 -8.150 15.263 1.00 91.00 474 LEU A O 1
ATOM 3777 N N . LYS A 1 475 ? -17.644 -7.188 16.844 1.00 90.81 475 LYS A N 1
ATOM 3778 C CA . LYS A 1 475 ? -16.851 -5.943 16.889 1.00 90.81 475 LYS A CA 1
ATOM 3779 C C . LYS A 1 475 ? -15.406 -6.186 17.326 1.00 90.81 475 LYS A C 1
ATOM 3781 O O . LYS A 1 475 ? -14.499 -5.600 16.739 1.00 90.81 475 LYS A O 1
ATOM 3786 N N . LEU A 1 476 ? -15.193 -7.019 18.345 1.00 92.69 476 LEU A N 1
ATOM 3787 C CA . LEU A 1 476 ? -13.849 -7.367 18.803 1.00 92.69 476 LEU A CA 1
ATOM 3788 C C . LEU A 1 476 ? -13.096 -8.191 17.762 1.00 92.69 476 LEU A C 1
ATOM 3790 O O . LEU A 1 476 ? -11.928 -7.915 17.530 1.00 92.69 476 LEU A O 1
ATOM 3794 N N . ILE A 1 477 ? -13.754 -9.138 17.091 1.00 92.81 477 ILE A N 1
ATOM 3795 C CA . ILE A 1 477 ? -13.132 -9.914 16.011 1.00 92.81 477 ILE A CA 1
ATOM 3796 C C . ILE A 1 477 ? -12.626 -8.976 14.915 1.00 92.81 477 ILE A C 1
ATOM 3798 O O . ILE A 1 477 ? -11.437 -8.991 14.615 1.00 92.81 477 ILE A O 1
ATOM 3802 N N . VAL A 1 478 ? -13.477 -8.081 14.396 1.00 91.50 478 VAL A N 1
ATOM 3803 C CA . VAL A 1 478 ? -13.070 -7.091 13.379 1.00 91.50 478 VAL A CA 1
ATOM 3804 C C . VAL A 1 478 ? -11.899 -6.225 13.867 1.00 91.50 478 VAL A C 1
ATOM 3806 O O . VAL A 1 478 ? -10.994 -5.905 13.098 1.00 91.50 478 VAL A O 1
ATOM 3809 N N . PHE A 1 479 ? -11.871 -5.862 15.152 1.00 92.38 479 PHE A N 1
ATOM 3810 C CA . PHE A 1 479 ? -10.744 -5.137 15.738 1.00 92.38 479 PHE A CA 1
ATOM 3811 C C . PHE A 1 479 ? -9.451 -5.975 15.743 1.00 92.38 479 PHE A C 1
ATOM 3813 O O . PHE A 1 479 ? -8.421 -5.497 15.269 1.00 92.38 479 PHE A O 1
ATOM 3820 N N . PHE A 1 480 ? -9.502 -7.228 16.206 1.00 93.56 480 PHE A N 1
ATOM 3821 C CA . PHE A 1 480 ? -8.330 -8.105 16.311 1.00 93.56 480 PHE A CA 1
ATOM 3822 C C . PHE A 1 480 ? -7.823 -8.647 14.970 1.00 93.56 480 PHE A C 1
ATOM 3824 O O . PHE A 1 480 ? -6.655 -9.007 14.876 1.00 93.56 480 PHE A O 1
ATOM 3831 N N . LEU A 1 481 ? -8.629 -8.608 13.906 1.00 92.44 481 LEU A N 1
ATOM 3832 C CA . LEU A 1 481 ? -8.215 -8.954 12.538 1.00 92.44 481 LEU A CA 1
ATOM 3833 C C . LEU A 1 481 ? -7.170 -7.996 11.919 1.00 92.44 481 LEU A C 1
ATOM 3835 O O . LEU A 1 481 ? -6.816 -8.132 10.751 1.00 92.44 481 LEU A O 1
ATOM 3839 N N . HIS A 1 482 ? -6.662 -7.025 12.681 1.00 90.88 482 HIS A N 1
ATOM 3840 C CA . HIS A 1 482 ? -5.499 -6.209 12.314 1.00 90.88 482 HIS A CA 1
ATOM 3841 C C . HIS A 1 482 ? -4.170 -6.786 12.848 1.00 90.88 482 HIS A C 1
ATOM 3843 O O . HIS A 1 482 ? -3.108 -6.285 12.487 1.00 90.88 482 HIS A O 1
ATOM 3849 N N . TYR A 1 483 ? -4.214 -7.816 13.702 1.00 91.88 483 TYR A N 1
ATOM 3850 C CA . TYR A 1 483 ? -3.054 -8.382 14.396 1.00 91.88 483 TYR A CA 1
ATOM 3851 C C . TYR A 1 483 ? -2.774 -9.802 13.892 1.00 91.88 483 TYR A C 1
ATOM 3853 O O . TYR A 1 483 ? -3.678 -10.637 13.843 1.00 91.88 483 TYR A O 1
ATOM 3861 N N . LYS A 1 484 ? -1.518 -10.088 13.526 1.00 90.25 484 LYS A N 1
ATOM 3862 C CA . LYS A 1 484 ? -1.129 -11.365 12.896 1.00 90.25 484 LYS A CA 1
ATOM 3863 C C . LYS A 1 484 ? -1.432 -12.584 13.777 1.00 90.25 484 LYS A C 1
ATOM 3865 O O . LYS A 1 484 ? -2.110 -13.491 13.316 1.00 90.25 484 LYS A O 1
ATOM 3870 N N . ASP A 1 485 ? -1.063 -12.550 15.056 1.00 90.44 485 ASP A N 1
ATOM 3871 C CA . ASP A 1 485 ? -1.237 -13.702 15.959 1.00 90.44 485 ASP A CA 1
ATOM 3872 C C . ASP A 1 485 ? -2.724 -14.040 16.215 1.00 90.44 485 ASP A C 1
ATOM 3874 O O . ASP A 1 485 ? -3.107 -15.198 16.413 1.00 90.44 485 ASP A O 1
ATOM 3878 N N . ALA A 1 486 ? -3.604 -13.033 16.172 1.00 92.38 486 ALA A N 1
ATOM 3879 C CA . ALA A 1 486 ? -5.049 -13.253 16.180 1.00 92.38 486 ALA A CA 1
ATOM 3880 C C . ALA A 1 486 ? -5.549 -13.910 14.882 1.00 92.38 486 ALA A C 1
ATOM 3882 O O . ALA A 1 486 ? -6.391 -14.805 14.950 1.00 92.38 486 ALA A O 1
ATOM 3883 N N . ILE A 1 487 ? -5.037 -13.501 13.714 1.00 92.31 487 ILE A N 1
ATOM 3884 C CA . ILE A 1 487 ? -5.379 -14.109 12.416 1.00 92.31 487 ILE A CA 1
ATOM 3885 C C . ILE A 1 487 ? -4.943 -15.575 12.384 1.00 92.31 487 ILE A C 1
ATOM 3887 O O . ILE A 1 487 ? -5.742 -16.419 11.980 1.00 92.31 487 ILE A O 1
ATOM 3891 N N . ASP A 1 488 ? -3.739 -15.888 12.866 1.00 91.62 488 ASP A N 1
ATOM 3892 C CA . ASP A 1 488 ? -3.229 -17.261 12.963 1.00 91.62 488 ASP A CA 1
ATOM 3893 C C . ASP A 1 488 ? -4.181 -18.135 13.794 1.00 91.62 488 ASP A C 1
ATOM 3895 O O . ASP A 1 488 ? -4.542 -19.247 13.403 1.00 91.62 488 ASP A O 1
ATOM 3899 N N . THR A 1 489 ? -4.681 -17.582 14.902 1.00 90.50 489 THR A N 1
ATOM 3900 C CA . THR A 1 489 ? -5.620 -18.264 15.797 1.00 90.50 489 THR A CA 1
ATOM 3901 C C . THR A 1 489 ? -6.995 -18.442 15.140 1.00 90.50 489 THR A C 1
ATOM 3903 O O . THR A 1 489 ? -7.544 -19.546 15.137 1.00 90.50 489 THR A O 1
ATOM 3906 N N . PHE A 1 490 ? -7.555 -17.397 14.522 1.00 92.81 490 PHE A N 1
ATOM 3907 C CA . PHE A 1 490 ? -8.836 -17.470 13.810 1.00 92.81 490 PHE A CA 1
ATOM 3908 C C . PHE A 1 490 ? -8.788 -18.359 12.561 1.00 92.81 490 PHE A C 1
ATOM 3910 O O . PHE A 1 490 ? -9.790 -18.988 12.233 1.00 92.81 490 PHE A O 1
ATOM 3917 N N . ALA A 1 491 ? -7.647 -18.492 11.884 1.00 90.44 491 ALA A N 1
ATOM 3918 C CA . ALA A 1 491 ? -7.499 -19.376 10.726 1.00 90.44 491 ALA A CA 1
ATOM 3919 C C . ALA A 1 491 ? -7.720 -20.862 11.071 1.00 90.44 491 ALA A C 1
ATOM 3921 O O . ALA A 1 491 ? -8.113 -21.651 10.208 1.00 90.44 491 ALA A O 1
ATOM 3922 N N . THR A 1 492 ? -7.513 -21.243 12.337 1.00 88.00 492 THR A N 1
ATOM 3923 C CA . THR A 1 492 ? -7.778 -22.598 12.855 1.00 88.00 492 THR A CA 1
ATOM 3924 C C . THR A 1 492 ? -9.240 -22.842 13.240 1.00 88.00 492 THR A C 1
ATOM 3926 O O . THR A 1 492 ? -9.559 -23.909 13.758 1.00 88.00 492 THR A O 1
ATOM 3929 N N . CYS A 1 493 ? -10.140 -21.877 13.026 1.00 85.38 493 CYS A N 1
ATOM 3930 C CA . CYS A 1 493 ? -11.554 -22.038 13.355 1.00 85.38 493 CYS A CA 1
ATOM 3931 C C . CYS A 1 493 ? -12.229 -23.182 12.586 1.00 85.38 493 CYS A C 1
ATOM 3933 O O . CYS A 1 493 ? -11.782 -23.580 11.506 1.00 85.38 493 CYS A O 1
ATOM 3935 N N . THR A 1 494 ? -13.323 -23.701 13.144 1.00 82.69 494 THR A N 1
ATOM 3936 C CA . THR A 1 494 ? -14.209 -24.651 12.468 1.00 82.69 494 THR A CA 1
ATOM 3937 C C . THR A 1 494 ? -14.975 -23.970 11.333 1.00 82.69 494 THR A C 1
ATOM 3939 O O . THR A 1 494 ? -15.167 -22.750 11.309 1.00 82.69 494 THR A O 1
ATOM 3942 N N . THR A 1 495 ? -15.434 -24.762 10.362 1.00 81.38 495 THR A N 1
ATOM 3943 C CA . THR A 1 495 ? -16.240 -24.268 9.232 1.00 81.38 495 THR A CA 1
ATOM 3944 C C . THR A 1 495 ? -17.541 -23.603 9.693 1.00 81.38 495 THR A C 1
ATOM 3946 O O . THR A 1 495 ? -17.956 -22.623 9.084 1.00 81.38 495 THR A O 1
ATOM 3949 N N . SER A 1 496 ? -18.137 -24.051 10.806 1.00 82.12 496 SER A N 1
ATOM 3950 C CA . SER A 1 496 ? -19.409 -23.531 11.337 1.00 82.12 496 SER A CA 1
ATOM 3951 C C . SER A 1 496 ? -19.365 -22.059 11.763 1.00 82.12 496 SER A C 1
ATOM 3953 O O . SER A 1 496 ? -20.372 -21.365 11.656 1.00 82.12 496 SER A O 1
ATOM 3955 N N . ILE A 1 497 ? -18.211 -21.556 12.212 1.00 87.88 497 ILE A N 1
ATOM 3956 C CA . ILE A 1 497 ? -18.045 -20.155 12.644 1.00 87.88 497 ILE A CA 1
ATOM 3957 C C . ILE A 1 497 ? -17.266 -19.299 11.640 1.00 87.88 497 ILE A C 1
ATOM 3959 O O . ILE A 1 497 ? -17.034 -18.117 11.892 1.00 87.88 497 ILE A O 1
ATOM 3963 N N . THR A 1 498 ? -16.863 -19.875 10.504 1.00 88.38 498 THR A N 1
ATOM 3964 C CA . THR A 1 498 ? -16.023 -19.205 9.499 1.00 88.38 498 THR A CA 1
ATOM 3965 C C . THR A 1 498 ? -16.694 -17.924 8.987 1.00 88.38 498 THR A C 1
ATOM 3967 O O . THR A 1 498 ? -16.106 -16.846 9.088 1.00 88.38 498 THR A O 1
ATOM 3970 N N . GLU A 1 499 ? -17.959 -17.986 8.560 1.00 88.25 499 GLU A N 1
ATOM 3971 C CA . GLU A 1 499 ? -18.691 -16.799 8.088 1.00 88.25 499 GLU A CA 1
ATOM 3972 C C . GLU A 1 499 ? -18.855 -15.720 9.170 1.00 88.25 499 GLU A C 1
ATOM 3974 O O . GLU A 1 499 ? -18.858 -14.530 8.865 1.00 88.25 499 GLU A O 1
ATOM 3979 N N . LEU A 1 500 ? -18.940 -16.105 10.448 1.00 89.56 500 LEU A N 1
ATOM 3980 C CA . LEU A 1 500 ? -19.070 -15.161 11.562 1.00 89.56 500 LEU A CA 1
ATOM 3981 C C . LEU A 1 500 ? -17.767 -14.411 11.844 1.00 89.56 500 LEU A C 1
ATOM 3983 O O . LEU A 1 500 ? -17.811 -13.287 12.337 1.00 89.56 500 LEU A O 1
ATOM 3987 N N . ILE A 1 501 ? -16.617 -15.015 11.549 1.00 90.88 501 ILE A N 1
ATOM 3988 C CA . ILE A 1 501 ? -15.312 -14.387 11.758 1.00 90.88 501 ILE A CA 1
ATOM 3989 C C . ILE A 1 501 ? -14.977 -13.459 10.588 1.00 90.88 501 ILE A C 1
ATOM 3991 O O . ILE A 1 501 ? -14.638 -12.293 10.801 1.00 90.88 501 ILE A O 1
ATOM 3995 N N . TRP A 1 502 ? -15.085 -13.958 9.355 1.00 92.12 502 TRP A N 1
ATOM 3996 C CA . TRP A 1 502 ? -14.601 -13.248 8.167 1.00 92.12 502 TRP A CA 1
ATOM 3997 C C . TRP A 1 502 ? -15.677 -12.380 7.505 1.00 92.12 502 TRP A C 1
ATOM 3999 O O . TRP A 1 502 ? -15.388 -11.264 7.065 1.00 92.12 502 TRP A O 1
ATOM 4009 N N . GLY A 1 503 ? -16.929 -12.848 7.494 1.00 91.25 503 GLY A N 1
ATOM 4010 C CA . GLY A 1 503 ? -18.066 -12.188 6.849 1.00 91.25 503 GLY A CA 1
ATOM 4011 C C . GLY A 1 503 ? -18.306 -10.739 7.292 1.00 91.25 503 GLY A C 1
ATOM 4012 O O . GLY A 1 503 ? -18.468 -9.885 6.422 1.00 91.25 503 GLY A O 1
ATOM 4013 N N . PRO A 1 504 ? -18.259 -10.382 8.595 1.00 92.62 504 PRO A N 1
ATOM 4014 C CA . PRO A 1 504 ? -18.474 -9.001 9.032 1.00 92.62 504 PRO A CA 1
ATOM 4015 C C . PRO A 1 504 ? -17.472 -7.995 8.454 1.00 92.62 504 PRO A C 1
ATOM 4017 O O . PRO A 1 504 ? -17.834 -6.843 8.212 1.00 92.62 504 PRO A O 1
ATOM 4020 N N . THR A 1 505 ? -16.219 -8.406 8.246 1.00 92.81 505 THR A N 1
ATOM 4021 C CA . THR A 1 505 ? -15.180 -7.552 7.649 1.00 92.81 505 THR A CA 1
ATOM 4022 C C . THR A 1 505 ? -15.420 -7.385 6.148 1.00 92.81 505 THR A C 1
ATOM 4024 O O . THR A 1 505 ? -15.340 -6.268 5.640 1.00 92.81 505 THR A O 1
ATOM 4027 N N . ILE A 1 506 ? -15.793 -8.467 5.453 1.00 93.81 506 ILE A N 1
ATOM 4028 C CA . ILE A 1 506 ? -16.157 -8.447 4.025 1.00 93.81 506 ILE A CA 1
ATOM 4029 C C . ILE A 1 506 ? -17.370 -7.534 3.798 1.00 93.81 506 ILE A C 1
ATOM 4031 O O . ILE A 1 506 ? -17.353 -6.682 2.914 1.00 93.81 506 ILE A O 1
ATOM 4035 N N . GLU A 1 507 ? -18.391 -7.640 4.646 1.00 92.25 507 GLU A N 1
ATOM 4036 C CA . GLU A 1 507 ? -19.607 -6.834 4.553 1.00 92.25 507 GLU A CA 1
ATOM 4037 C C . GLU A 1 507 ? -19.338 -5.340 4.816 1.00 92.25 507 GLU A C 1
ATOM 4039 O O . GLU A 1 507 ? -19.863 -4.480 4.113 1.00 92.25 507 GLU A O 1
ATOM 4044 N N . GLN A 1 508 ? -18.455 -4.999 5.766 1.00 93.00 508 GLN A N 1
ATOM 4045 C CA . GLN A 1 508 ? -18.033 -3.606 5.978 1.00 93.00 508 GLN A CA 1
ATOM 4046 C C . GLN A 1 508 ? -17.295 -3.023 4.766 1.00 93.00 508 GLN A C 1
ATOM 4048 O O . GLN A 1 508 ? -17.501 -1.853 4.437 1.00 93.00 508 GLN A O 1
ATOM 4053 N N . ALA A 1 509 ? -16.456 -3.820 4.099 1.00 93.75 509 ALA A N 1
ATOM 4054 C CA . ALA A 1 509 ? -15.796 -3.422 2.860 1.00 93.75 509 ALA A CA 1
ATOM 4055 C C . ALA A 1 509 ? -16.818 -3.217 1.725 1.00 93.75 509 ALA A C 1
ATOM 4057 O O . ALA A 1 509 ? -16.818 -2.168 1.077 1.00 93.75 509 ALA A O 1
ATOM 4058 N N . LYS A 1 510 ? -17.754 -4.163 1.557 1.00 93.94 510 LYS A N 1
ATOM 4059 C CA . LYS A 1 510 ? -18.833 -4.110 0.558 1.00 93.94 510 LYS A CA 1
ATOM 4060 C C . LYS A 1 510 ? -19.714 -2.873 0.716 1.00 93.94 510 LYS A C 1
ATOM 4062 O O . LYS A 1 510 ? -19.952 -2.167 -0.259 1.00 93.94 510 LYS A O 1
ATOM 4067 N N . GLN A 1 511 ? -20.141 -2.566 1.941 1.00 93.06 511 GLN A N 1
ATOM 4068 C CA . GLN A 1 511 ? -20.955 -1.382 2.236 1.00 93.06 511 GLN A CA 1
ATOM 4069 C C . GLN A 1 511 ? -20.239 -0.076 1.875 1.00 93.06 511 GLN A C 1
ATOM 4071 O O . GLN A 1 511 ? -20.884 0.867 1.423 1.00 93.06 511 GLN A O 1
ATOM 4076 N N . GLY A 1 512 ? -18.913 -0.011 2.043 1.00 90.75 512 GLY A N 1
ATOM 4077 C CA . GLY A 1 512 ? -18.112 1.136 1.609 1.00 90.75 512 GLY A CA 1
ATOM 4078 C C . GLY A 1 512 ? -18.088 1.314 0.094 1.00 90.75 512 GLY A C 1
ATOM 4079 O O . GLY A 1 512 ? -18.296 2.428 -0.388 1.00 90.75 512 GLY A O 1
ATOM 4080 N N . LEU A 1 513 ? -17.885 0.220 -0.648 1.00 91.00 513 LEU A N 1
ATOM 4081 C CA . LEU A 1 513 ? -17.904 0.226 -2.114 1.00 91.00 513 LEU A CA 1
ATOM 4082 C C . LEU A 1 513 ? -19.295 0.590 -2.661 1.00 91.00 513 LEU A C 1
ATOM 4084 O O . LEU A 1 513 ? -19.425 1.499 -3.476 1.00 91.00 513 LEU A O 1
ATOM 4088 N N . GLN A 1 514 ? -20.353 -0.041 -2.142 1.00 92.56 514 GLN A N 1
ATOM 4089 C CA . GLN A 1 514 ? -21.736 0.260 -2.524 1.00 92.56 514 GLN A CA 1
ATOM 4090 C C . GLN A 1 514 ? -22.105 1.714 -2.221 1.00 92.56 514 GLN A C 1
ATOM 4092 O O . GLN A 1 514 ? -22.677 2.400 -3.069 1.00 92.56 514 GLN A O 1
ATOM 4097 N N . LEU A 1 515 ? -21.724 2.224 -1.044 1.00 89.81 515 LEU A N 1
ATOM 4098 C CA . LEU A 1 515 ? -21.949 3.625 -0.711 1.00 89.81 515 LEU A CA 1
ATOM 4099 C C . LEU A 1 515 ? -21.274 4.542 -1.734 1.00 89.81 515 LEU A C 1
ATOM 4101 O O . LEU A 1 515 ? -21.932 5.459 -2.215 1.00 89.81 515 LEU A O 1
ATOM 4105 N N . ALA A 1 516 ? -20.016 4.277 -2.099 1.00 86.75 516 ALA A N 1
ATOM 4106 C CA . ALA A 1 516 ? -19.274 5.098 -3.053 1.00 86.75 516 ALA A CA 1
ATOM 4107 C C . ALA A 1 516 ? -19.971 5.208 -4.422 1.00 86.75 516 ALA A C 1
ATOM 4109 O O . ALA A 1 516 ? -19.952 6.281 -5.018 1.00 86.75 516 ALA A O 1
ATOM 4110 N N . THR A 1 517 ? -20.642 4.148 -4.884 1.00 85.75 517 THR A N 1
ATOM 4111 C CA . THR A 1 517 ? -21.424 4.168 -6.138 1.00 85.75 517 THR A CA 1
ATOM 4112 C C . THR A 1 517 ? -22.729 4.957 -6.051 1.00 85.75 517 THR A C 1
ATOM 4114 O O . THR A 1 517 ? -23.187 5.502 -7.049 1.00 85.75 517 THR A O 1
ATOM 4117 N N . SER A 1 518 ? -23.308 5.072 -4.854 1.00 84.75 518 SER A N 1
ATOM 4118 C CA . SER A 1 518 ? -24.559 5.807 -4.616 1.00 84.75 518 SER A CA 1
ATOM 4119 C C . SER A 1 518 ? -24.375 7.313 -4.378 1.00 84.75 518 SER A C 1
ATOM 4121 O O . SER A 1 518 ? -25.359 8.034 -4.213 1.00 84.75 518 SER A O 1
ATOM 4123 N N . LEU A 1 519 ? -23.131 7.804 -4.317 1.00 85.56 519 LEU A N 1
ATOM 4124 C CA . LEU A 1 519 ? -22.847 9.218 -4.071 1.00 85.56 519 LEU A CA 1
ATOM 4125 C C . LEU A 1 519 ? -23.119 10.060 -5.330 1.00 85.56 519 LEU A C 1
ATOM 4127 O O . LEU A 1 519 ? -22.550 9.810 -6.391 1.00 85.56 519 LEU A O 1
ATOM 4131 N N . SER A 1 520 ? -23.937 11.106 -5.187 1.00 78.44 520 SER A N 1
ATOM 4132 C CA . SER A 1 520 ? -24.104 12.167 -6.196 1.00 78.44 520 SER A CA 1
ATOM 4133 C C . SER A 1 520 ? -22.806 12.965 -6.343 1.00 78.44 520 SER A C 1
ATOM 4135 O O . SER A 1 520 ? -22.039 13.005 -5.394 1.00 78.44 520 SER A O 1
ATOM 4137 N N . VAL A 1 521 ? -22.520 13.636 -7.466 1.00 72.94 521 VAL A N 1
ATOM 4138 C CA . VAL A 1 521 ? -21.282 14.446 -7.618 1.00 72.94 521 VAL A CA 1
ATOM 4139 C C . VAL A 1 521 ? -21.347 15.762 -6.820 1.00 72.94 521 VAL A C 1
ATOM 4141 O O . VAL A 1 521 ? -20.326 16.247 -6.344 1.00 72.94 521 VAL A O 1
ATOM 4144 N N . THR A 1 522 ? -22.544 16.298 -6.575 1.00 67.25 522 THR A N 1
ATOM 4145 C CA . THR A 1 522 ? -22.757 17.681 -6.108 1.00 67.25 522 THR A CA 1
ATOM 4146 C C . THR A 1 522 ? -22.921 17.865 -4.595 1.00 67.25 522 THR A C 1
ATOM 4148 O O . THR A 1 522 ? -22.834 18.994 -4.126 1.00 67.25 522 THR A O 1
ATOM 4151 N N . GLU A 1 523 ? -23.181 16.808 -3.818 1.00 73.31 523 GLU A N 1
ATOM 4152 C CA . GLU A 1 523 ? -23.467 16.928 -2.374 1.00 73.31 523 GLU A CA 1
ATOM 4153 C C . GLU A 1 523 ? -22.260 16.605 -1.476 1.00 73.31 523 GLU A C 1
ATOM 4155 O O . GLU A 1 523 ? -21.508 15.661 -1.737 1.00 73.31 523 GLU A O 1
ATOM 4160 N N . ASP A 1 524 ? -22.106 17.339 -0.372 1.00 75.50 524 ASP A N 1
ATOM 4161 C CA . ASP A 1 524 ? -21.102 17.045 0.657 1.00 75.50 524 ASP A CA 1
ATOM 4162 C C . ASP A 1 524 ? -21.435 15.769 1.447 1.00 75.50 524 ASP A C 1
ATOM 4164 O O . ASP A 1 524 ? -22.595 15.427 1.692 1.00 75.50 524 ASP A O 1
ATOM 4168 N N . LEU A 1 525 ? -20.397 15.060 1.898 1.00 80.69 525 LEU A N 1
ATOM 4169 C CA . LEU A 1 525 ? -20.550 13.815 2.652 1.00 80.69 525 LEU A CA 1
ATOM 4170 C C . LEU A 1 525 ? -21.086 14.067 4.065 1.00 80.69 525 LEU A C 1
ATOM 4172 O O . LEU A 1 525 ? -20.453 14.723 4.896 1.00 80.69 525 LEU A O 1
ATOM 4176 N N . SER A 1 526 ? -22.214 13.437 4.387 1.00 84.88 526 SER A N 1
ATOM 4177 C CA . SER A 1 526 ? -22.748 13.417 5.749 1.00 84.88 526 SER A CA 1
ATOM 4178 C C . SER A 1 526 ? -21.800 12.682 6.719 1.00 84.88 526 SER A C 1
ATOM 4180 O O . SER A 1 526 ? -21.089 11.746 6.332 1.00 84.88 526 SER A O 1
ATOM 4182 N N . PRO A 1 527 ? -21.822 13.002 8.029 1.00 83.62 527 PRO A N 1
ATOM 4183 C CA . PRO A 1 527 ? -20.976 12.330 9.022 1.00 83.62 527 PRO A CA 1
ATOM 4184 C C . PRO A 1 527 ? -21.232 10.815 9.108 1.00 83.62 527 PRO A C 1
ATOM 4186 O O . PRO A 1 527 ? -20.321 10.044 9.414 1.00 83.62 527 PRO A O 1
ATOM 4189 N N . LYS A 1 528 ? -22.456 10.364 8.793 1.00 86.56 528 LYS A N 1
ATOM 4190 C CA . LYS A 1 528 ? -22.790 8.934 8.717 1.00 86.56 528 LYS A CA 1
ATOM 4191 C C . LYS A 1 528 ? -22.065 8.249 7.558 1.00 86.56 528 LYS A C 1
ATOM 4193 O O . LYS A 1 528 ? -21.499 7.179 7.761 1.00 86.56 528 LYS A O 1
ATOM 4198 N N . GLN A 1 529 ? -22.034 8.877 6.383 1.00 86.88 529 GLN A N 1
ATOM 4199 C CA . GLN A 1 529 ? -21.329 8.356 5.208 1.00 86.88 529 GLN A CA 1
ATOM 4200 C C . GLN A 1 529 ? -19.813 8.298 5.448 1.00 86.88 529 GLN A C 1
ATOM 4202 O O . GLN A 1 529 ? -19.194 7.267 5.195 1.00 86.88 529 GLN A O 1
ATOM 4207 N N . ASN A 1 530 ? -19.232 9.333 6.064 1.00 86.25 530 ASN A N 1
ATOM 4208 C CA . ASN A 1 530 ? -17.815 9.328 6.452 1.00 86.25 530 ASN A CA 1
ATOM 4209 C C . ASN A 1 530 ? -17.466 8.188 7.426 1.00 86.25 530 ASN A C 1
ATOM 4211 O O . ASN A 1 530 ? -16.405 7.573 7.311 1.00 86.25 530 ASN A O 1
ATOM 4215 N N . SER A 1 531 ? -18.366 7.850 8.358 1.00 89.06 531 SER A N 1
ATOM 4216 C CA . SER A 1 531 ? -18.168 6.708 9.260 1.00 89.06 531 SER A CA 1
ATOM 4217 C C . SER A 1 531 ? -18.143 5.366 8.518 1.00 89.06 531 SER A C 1
ATOM 4219 O O . SER A 1 531 ? -17.345 4.497 8.872 1.00 89.06 531 SER A O 1
ATOM 4221 N N . VAL A 1 532 ? -18.983 5.191 7.491 1.00 91.25 532 VAL A N 1
ATOM 4222 C CA . VAL A 1 532 ? -19.001 3.974 6.660 1.00 91.25 532 VAL A CA 1
ATOM 4223 C C . VAL A 1 532 ? -17.704 3.852 5.859 1.00 91.25 532 VAL A C 1
ATOM 4225 O O . VAL A 1 532 ? -17.069 2.802 5.909 1.00 91.25 532 VAL A O 1
ATOM 4228 N N . ILE A 1 533 ? -17.249 4.938 5.224 1.00 89.81 533 ILE A N 1
ATOM 4229 C CA . ILE A 1 533 ? -15.980 4.971 4.472 1.00 89.81 533 ILE A CA 1
ATOM 4230 C C . ILE A 1 533 ? -14.796 4.632 5.387 1.00 89.81 533 ILE A C 1
ATOM 4232 O O . ILE A 1 533 ? -13.943 3.819 5.036 1.00 89.81 533 ILE A O 1
ATOM 4236 N N . TYR A 1 534 ? -14.755 5.197 6.598 1.00 90.38 534 TYR A N 1
ATOM 4237 C CA . TYR A 1 534 ? -13.695 4.900 7.564 1.00 90.38 534 TYR A CA 1
ATOM 4238 C C . TYR A 1 534 ? -13.672 3.420 7.981 1.00 90.38 534 TYR A C 1
ATOM 4240 O O . TYR A 1 534 ? -12.599 2.820 8.071 1.00 90.38 534 TYR A O 1
ATOM 4248 N N . LYS A 1 535 ? -14.843 2.811 8.212 1.00 91.44 535 LYS A N 1
ATOM 4249 C CA . LYS A 1 535 ? -14.947 1.377 8.527 1.00 91.44 535 LYS A CA 1
ATOM 4250 C C . LYS A 1 535 ? -14.496 0.509 7.356 1.00 91.44 535 LYS A C 1
ATOM 4252 O O . LYS A 1 535 ? -13.704 -0.400 7.573 1.00 91.44 535 LYS A O 1
ATOM 4257 N N . ALA A 1 536 ? -14.923 0.828 6.136 1.00 93.38 536 ALA A N 1
ATOM 4258 C CA . ALA A 1 536 ? -14.517 0.108 4.933 1.00 93.38 536 ALA A CA 1
ATOM 4259 C C . ALA A 1 536 ? -13.004 0.196 4.693 1.00 93.38 536 ALA A C 1
ATOM 4261 O O . ALA A 1 536 ? -12.358 -0.813 4.424 1.00 93.38 536 ALA A O 1
ATOM 4262 N N . LYS A 1 537 ? -12.404 1.377 4.896 1.00 93.44 537 LYS A N 1
ATOM 4263 C CA . LYS A 1 537 ? -10.949 1.559 4.844 1.00 93.44 537 LYS A CA 1
ATOM 4264 C C . LYS A 1 537 ? -10.229 0.618 5.815 1.00 93.44 537 LYS A C 1
ATOM 4266 O O . LYS A 1 537 ? -9.291 -0.066 5.419 1.00 93.44 537 LYS A O 1
ATOM 4271 N N . ARG A 1 538 ? -10.669 0.558 7.079 1.00 91.00 538 ARG A N 1
ATOM 4272 C CA . ARG A 1 538 ? -10.098 -0.370 8.074 1.00 91.00 538 ARG A CA 1
ATOM 4273 C C . ARG A 1 538 ? -10.320 -1.831 7.692 1.00 91.00 538 ARG A C 1
ATOM 4275 O O . ARG A 1 538 ? -9.402 -2.629 7.838 1.00 91.00 538 ARG A O 1
ATOM 4282 N N . ALA A 1 539 ? -11.493 -2.160 7.157 1.00 93.62 539 ALA A N 1
ATOM 4283 C CA . ALA A 1 539 ? -11.795 -3.501 6.680 1.00 93.62 539 ALA A CA 1
ATOM 4284 C C . ALA A 1 539 ? -10.840 -3.937 5.557 1.00 93.62 539 ALA A C 1
ATOM 4286 O O . ALA A 1 539 ? -10.302 -5.035 5.636 1.00 93.62 539 ALA A O 1
ATOM 4287 N N . PHE A 1 540 ? -10.544 -3.078 4.572 1.00 95.12 540 PHE A N 1
ATOM 4288 C CA . PHE A 1 540 ? -9.568 -3.405 3.525 1.00 95.12 540 PHE A CA 1
ATOM 4289 C C . PHE A 1 540 ? -8.141 -3.577 4.055 1.00 95.12 540 PHE A C 1
ATOM 4291 O O . PHE A 1 540 ? -7.439 -4.463 3.579 1.00 95.12 540 PHE A O 1
ATOM 4298 N N . VAL A 1 541 ? -7.728 -2.813 5.076 1.00 93.56 541 VAL A N 1
ATOM 4299 C CA . VAL A 1 541 ? -6.439 -3.048 5.758 1.00 93.56 541 VAL A CA 1
ATOM 4300 C C . VAL A 1 541 ? -6.408 -4.443 6.383 1.00 93.56 541 VAL A C 1
ATOM 4302 O O . VAL A 1 541 ? -5.452 -5.186 6.174 1.00 93.56 541 VAL A O 1
ATOM 4305 N N . SER A 1 542 ? -7.455 -4.833 7.116 1.00 91.19 542 SER A N 1
ATOM 4306 C CA . SER A 1 542 ? -7.552 -6.190 7.663 1.00 91.19 542 SER A CA 1
ATOM 4307 C C . SER A 1 542 ? -7.543 -7.242 6.556 1.00 91.19 542 SER A C 1
ATOM 4309 O O . SER A 1 542 ? -6.777 -8.192 6.643 1.00 91.19 542 SER A O 1
ATOM 4311 N N . LEU A 1 543 ? -8.333 -7.071 5.492 1.00 94.31 543 LEU A N 1
ATOM 4312 C CA . LEU A 1 543 ? -8.399 -8.023 4.377 1.00 94.31 543 LEU A CA 1
ATOM 4313 C C . LEU A 1 543 ? -7.052 -8.181 3.661 1.00 94.31 543 LEU A C 1
ATOM 4315 O O . LEU A 1 543 ? -6.694 -9.304 3.310 1.00 94.31 543 LEU A O 1
ATOM 4319 N N . GLU A 1 544 ? -6.277 -7.107 3.487 1.00 93.69 544 GLU A N 1
ATOM 4320 C CA . GLU A 1 544 ? -4.909 -7.169 2.955 1.00 93.69 544 GLU A CA 1
ATOM 4321 C C . GLU A 1 544 ? -4.003 -8.030 3.854 1.00 93.69 544 GLU A C 1
ATOM 4323 O O . GLU A 1 544 ? -3.330 -8.939 3.363 1.00 93.69 544 GLU A O 1
ATOM 4328 N N . ILE A 1 545 ? -4.028 -7.803 5.174 1.00 91.50 545 ILE A N 1
ATOM 4329 C CA . ILE A 1 545 ? -3.222 -8.569 6.141 1.00 91.50 545 ILE A CA 1
ATOM 4330 C C . ILE A 1 545 ? -3.655 -10.043 6.166 1.00 91.50 545 ILE A C 1
ATOM 4332 O O . ILE A 1 545 ? -2.803 -10.931 6.109 1.00 91.50 545 ILE A O 1
ATOM 4336 N N . ILE A 1 546 ? -4.965 -10.312 6.203 1.00 92.00 546 ILE A N 1
ATOM 4337 C CA . ILE A 1 546 ? -5.543 -11.666 6.226 1.00 92.00 546 ILE A CA 1
ATOM 4338 C C . ILE A 1 546 ? -5.186 -12.428 4.947 1.00 92.00 546 ILE A C 1
ATOM 4340 O O . ILE A 1 546 ? -4.788 -13.589 5.021 1.00 92.00 546 ILE A O 1
ATOM 4344 N N . SER A 1 547 ? -5.253 -11.772 3.784 1.00 90.31 547 SER A N 1
ATOM 4345 C CA . SER A 1 547 ? -4.841 -12.355 2.497 1.00 90.31 547 SER A CA 1
ATOM 4346 C C . SER A 1 547 ? -3.357 -12.728 2.488 1.00 90.31 547 SER A C 1
ATOM 4348 O O . SER A 1 547 ? -2.926 -13.592 1.732 1.00 90.31 547 SER A O 1
ATOM 4350 N N . GLY A 1 548 ? -2.557 -12.123 3.367 1.00 86.94 548 GLY A N 1
ATOM 4351 C CA . GLY A 1 548 ? -1.178 -12.509 3.619 1.00 86.94 548 GLY A CA 1
ATOM 4352 C C . GLY A 1 548 ? -1.006 -13.850 4.347 1.00 86.94 548 GLY A C 1
ATOM 4353 O O . GLY A 1 548 ? 0.086 -14.404 4.280 1.00 86.94 548 GLY A O 1
ATOM 4354 N N . HIS A 1 549 ? -2.018 -14.404 5.016 1.00 89.19 549 HIS A N 1
ATOM 4355 C CA . HIS A 1 549 ? -1.897 -15.655 5.772 1.00 89.19 549 HIS A CA 1
ATOM 4356 C C . HIS A 1 549 ? -2.494 -16.841 4.983 1.00 89.19 549 HIS A C 1
ATOM 4358 O O . HIS A 1 549 ? -3.653 -16.767 4.574 1.00 89.19 549 HIS A O 1
ATOM 4364 N N . PRO A 1 550 ? -1.763 -17.958 4.773 1.00 85.38 550 PRO A N 1
ATOM 4365 C CA . PRO A 1 550 ? -2.149 -19.005 3.816 1.00 85.38 550 PRO A CA 1
ATOM 4366 C C . PRO A 1 550 ? -3.507 -19.640 4.139 1.00 85.38 550 PRO A C 1
ATOM 4368 O O . PRO A 1 550 ? -4.415 -19.614 3.314 1.00 85.38 550 PRO A O 1
ATOM 4371 N N . ARG A 1 551 ? -3.689 -20.113 5.376 1.00 87.25 551 ARG A N 1
ATOM 4372 C CA . ARG A 1 551 ? -4.939 -20.756 5.804 1.00 87.25 551 ARG A CA 1
ATOM 4373 C C . ARG A 1 551 ? -6.090 -19.762 5.963 1.00 87.25 551 ARG A C 1
ATOM 4375 O O . ARG A 1 551 ? -7.242 -20.128 5.794 1.00 87.25 551 ARG A O 1
ATOM 4382 N N . ALA A 1 552 ? -5.801 -18.499 6.282 1.00 88.94 552 ALA A N 1
ATOM 4383 C CA . ALA A 1 552 ? -6.856 -17.493 6.428 1.00 88.94 552 ALA A CA 1
ATOM 4384 C C . ALA A 1 552 ? -7.375 -17.033 5.058 1.00 88.94 552 ALA A C 1
ATOM 4386 O O . ALA A 1 552 ? -8.568 -16.799 4.900 1.00 88.94 552 ALA A O 1
ATOM 4387 N N . CYS A 1 553 ? -6.494 -16.980 4.056 1.00 88.25 553 CYS A N 1
ATOM 4388 C CA . CYS A 1 553 ? -6.851 -16.737 2.663 1.00 88.25 553 CYS A CA 1
ATOM 4389 C C . CYS A 1 553 ? -7.824 -17.806 2.133 1.00 88.25 553 CYS A C 1
ATOM 4391 O O . CYS A 1 553 ? -8.839 -17.456 1.541 1.00 88.25 553 CYS A O 1
ATOM 4393 N N . GLU A 1 554 ? -7.596 -19.091 2.431 1.00 86.88 554 GLU A N 1
ATOM 4394 C CA . GLU A 1 554 ? -8.556 -20.162 2.102 1.00 86.88 554 GLU A CA 1
ATOM 4395 C C . GLU A 1 554 ? -9.930 -19.912 2.740 1.00 86.88 554 GLU A C 1
ATOM 4397 O O . GLU A 1 554 ? -10.952 -19.946 2.058 1.00 86.88 554 GLU A O 1
ATOM 4402 N N . ARG A 1 555 ? -9.961 -19.536 4.026 1.00 88.25 555 ARG A N 1
ATOM 4403 C CA . ARG A 1 555 ? -11.214 -19.206 4.725 1.00 88.25 555 ARG A CA 1
ATOM 4404 C C . ARG A 1 555 ? -11.938 -17.981 4.157 1.00 88.25 555 ARG A C 1
ATOM 4406 O O . ARG A 1 555 ? -13.170 -17.931 4.188 1.00 88.25 555 ARG A O 1
ATOM 4413 N N . LEU A 1 556 ? -11.206 -16.991 3.638 1.00 89.44 556 LEU A N 1
ATOM 4414 C CA . LEU A 1 556 ? -11.804 -15.849 2.937 1.00 89.44 556 LEU A CA 1
ATOM 4415 C C . LEU A 1 556 ? -12.504 -16.286 1.645 1.00 89.44 556 LEU A C 1
ATOM 4417 O O . LEU A 1 556 ? -13.581 -15.777 1.331 1.00 89.44 556 LEU A O 1
ATOM 4421 N N . MET A 1 557 ? -11.914 -17.235 0.916 1.00 86.81 557 MET A N 1
ATOM 4422 C CA . MET A 1 557 ? -12.506 -17.792 -0.301 1.00 86.81 557 MET A CA 1
ATOM 4423 C C . MET A 1 557 ? -13.785 -18.574 0.006 1.00 86.81 557 MET A C 1
ATOM 4425 O O . MET A 1 557 ? -14.776 -18.385 -0.699 1.00 86.81 557 MET A O 1
ATOM 4429 N N . ASP A 1 558 ? -13.797 -19.354 1.093 1.00 86.44 558 ASP A N 1
ATOM 4430 C CA . ASP A 1 558 ? -15.006 -20.030 1.592 1.00 86.44 558 ASP A CA 1
ATOM 4431 C C . ASP A 1 558 ? -16.115 -19.022 1.946 1.00 86.44 558 ASP A C 1
ATOM 4433 O O . ASP A 1 558 ? -17.293 -19.274 1.716 1.00 86.44 558 ASP A O 1
ATOM 4437 N N . SER A 1 559 ? -15.735 -17.846 2.458 1.00 86.69 559 SER A N 1
ATOM 4438 C CA . SER A 1 559 ? -16.655 -16.769 2.872 1.00 86.69 559 SER A CA 1
ATOM 4439 C C . SER A 1 559 ? -17.095 -15.848 1.719 1.00 86.69 559 SER A C 1
ATOM 4441 O O . SER A 1 559 ? -17.568 -14.735 1.957 1.00 86.69 559 SER A O 1
ATOM 4443 N N . ASN A 1 560 ? -16.908 -16.278 0.466 1.00 86.44 560 ASN A N 1
ATOM 4444 C CA . ASN A 1 560 ? -17.281 -15.553 -0.751 1.00 86.44 560 ASN A CA 1
ATOM 4445 C C . ASN A 1 560 ? -16.718 -14.116 -0.832 1.00 86.44 560 ASN A C 1
ATOM 4447 O O . ASN A 1 560 ? -17.422 -13.171 -1.197 1.00 86.44 560 ASN A O 1
ATOM 4451 N N . VAL A 1 561 ? -15.438 -13.922 -0.490 1.00 90.50 561 VAL A N 1
ATOM 4452 C CA . VAL A 1 561 ? -14.777 -12.601 -0.564 1.00 90.50 561 VAL A CA 1
ATOM 4453 C C . VAL A 1 561 ? -14.739 -12.019 -1.987 1.00 90.50 561 VAL A C 1
ATOM 4455 O O . VAL A 1 561 ? -14.709 -10.802 -2.159 1.00 90.50 561 VAL A O 1
ATOM 4458 N N . LEU A 1 562 ? -14.793 -12.878 -3.011 1.00 89.62 562 LEU A N 1
ATOM 4459 C CA . LEU A 1 562 ? -14.749 -12.479 -4.421 1.00 89.62 562 LEU A CA 1
ATOM 4460 C C . LEU A 1 562 ? -15.942 -11.615 -4.852 1.00 89.62 562 LEU A C 1
ATOM 4462 O O . LEU A 1 562 ? -15.816 -10.875 -5.817 1.00 89.62 562 LEU A O 1
ATOM 4466 N N . GLN A 1 563 ? -17.046 -11.606 -4.094 1.00 88.81 563 GLN A N 1
ATOM 4467 C CA . GLN A 1 563 ? -18.180 -10.700 -4.332 1.00 88.81 563 GLN A CA 1
ATOM 4468 C C . GLN A 1 563 ? -17.814 -9.202 -4.270 1.00 88.81 563 GLN A C 1
ATOM 4470 O O . GLN A 1 563 ? -18.632 -8.354 -4.614 1.00 88.81 563 GLN A O 1
ATOM 4475 N N . LEU A 1 564 ? -16.631 -8.862 -3.740 1.00 89.25 564 LEU A N 1
ATOM 4476 C CA . LEU A 1 564 ? -16.106 -7.495 -3.716 1.00 89.25 564 LEU A CA 1
ATOM 4477 C C . LEU A 1 564 ? -15.512 -7.064 -5.067 1.00 89.25 564 LEU A C 1
ATOM 4479 O O . LEU A 1 564 ? -15.259 -5.877 -5.258 1.00 89.25 564 LEU A O 1
ATOM 4483 N N . VAL A 1 565 ? -15.249 -8.009 -5.973 1.00 89.31 565 VAL A N 1
ATOM 4484 C CA . VAL A 1 565 ? -14.667 -7.765 -7.295 1.00 89.31 565 VAL A CA 1
ATOM 4485 C C . VAL A 1 565 ? -15.804 -7.758 -8.312 1.00 89.31 565 VAL A C 1
ATOM 4487 O O . VAL A 1 565 ? -16.145 -8.782 -8.888 1.00 89.31 565 VAL A O 1
ATOM 4490 N N . ASP A 1 566 ? -16.421 -6.590 -8.472 1.00 86.44 566 ASP A N 1
ATOM 4491 C CA . ASP A 1 566 ? -17.495 -6.350 -9.434 1.00 86.44 566 ASP A CA 1
ATOM 4492 C C . ASP A 1 566 ? -17.318 -4.952 -10.041 1.00 86.44 566 ASP A C 1
ATOM 4494 O O . ASP A 1 566 ? -17.044 -3.976 -9.334 1.00 86.44 566 ASP A O 1
ATOM 4498 N N . ILE A 1 567 ? -17.472 -4.843 -11.360 1.00 82.81 567 ILE A N 1
ATOM 4499 C CA . ILE A 1 567 ? -17.384 -3.575 -12.082 1.00 82.81 567 ILE A CA 1
ATOM 4500 C C . ILE A 1 567 ? -18.477 -2.593 -11.657 1.00 82.81 567 ILE A C 1
ATOM 4502 O O . ILE A 1 567 ? -18.247 -1.381 -11.670 1.00 82.81 567 ILE A O 1
ATOM 4506 N N . SER A 1 568 ? -19.632 -3.096 -11.208 1.00 84.69 568 SER A N 1
ATOM 4507 C CA . SER A 1 568 ? -20.724 -2.264 -10.703 1.00 84.69 568 SER A CA 1
ATOM 4508 C C . SER A 1 568 ? -20.346 -1.512 -9.424 1.00 84.69 568 SER A C 1
ATOM 4510 O O . SER A 1 568 ? -21.025 -0.554 -9.066 1.00 84.69 568 SER A O 1
ATOM 4512 N N . LEU A 1 569 ? -19.287 -1.940 -8.726 1.00 86.25 569 LEU A N 1
ATOM 4513 C CA . LEU A 1 569 ? -18.783 -1.330 -7.495 1.00 86.25 569 LEU A CA 1
ATOM 4514 C C . LEU A 1 569 ? -17.744 -0.226 -7.751 1.00 86.25 569 LEU A C 1
ATOM 4516 O O . LEU A 1 569 ? -17.226 0.346 -6.793 1.00 86.25 569 LEU A O 1
ATOM 4520 N N . ILE A 1 570 ? -17.445 0.091 -9.017 1.00 86.69 570 ILE A N 1
ATOM 4521 C CA . ILE A 1 570 ? -16.474 1.120 -9.408 1.00 86.69 570 ILE A CA 1
ATOM 4522 C C . ILE A 1 570 ? -17.196 2.376 -9.934 1.00 86.69 570 ILE A C 1
ATOM 4524 O O . ILE A 1 570 ? -17.656 2.378 -11.086 1.00 86.69 570 ILE A O 1
ATOM 4528 N N . PRO A 1 571 ? -17.289 3.458 -9.133 1.00 84.94 571 PRO A N 1
ATOM 4529 C CA . PRO A 1 571 ? -17.896 4.721 -9.544 1.00 84.94 571 PRO A CA 1
ATOM 4530 C C . PRO A 1 571 ? -17.027 5.460 -10.572 1.00 84.94 571 PRO A C 1
ATOM 4532 O O . PRO A 1 571 ? -15.916 5.047 -10.891 1.00 84.94 571 PRO A O 1
ATOM 4535 N N . ASN A 1 572 ? -17.534 6.576 -11.093 1.00 83.38 572 ASN A N 1
ATOM 4536 C CA . ASN A 1 572 ? -16.746 7.463 -11.948 1.00 83.38 572 ASN A CA 1
ATOM 4537 C C . ASN A 1 572 ? -15.681 8.213 -11.133 1.00 83.38 572 ASN A C 1
ATOM 4539 O O . ASN A 1 572 ? -15.885 8.493 -9.945 1.00 83.38 572 ASN A O 1
ATOM 4543 N N . GLY A 1 573 ? -14.571 8.580 -11.780 1.00 78.50 573 GLY A N 1
ATOM 4544 C CA . GLY A 1 573 ? -13.436 9.231 -11.119 1.00 78.50 573 GLY A CA 1
ATOM 4545 C C . GLY A 1 573 ? -13.799 10.543 -10.407 1.00 78.50 573 GLY A C 1
ATOM 4546 O O . GLY A 1 573 ? -13.329 10.785 -9.292 1.00 78.50 573 GLY A O 1
ATOM 4547 N N . ASP A 1 574 ? -14.756 11.305 -10.948 1.00 82.12 574 ASP A N 1
ATOM 4548 C CA . ASP A 1 574 ? -15.296 12.520 -10.321 1.00 82.12 574 ASP A CA 1
ATOM 4549 C C . ASP A 1 574 ? -15.918 12.282 -8.937 1.00 82.12 574 ASP A C 1
ATOM 4551 O O . ASP A 1 574 ? -15.812 13.119 -8.038 1.00 82.12 574 ASP A O 1
ATOM 4555 N N . THR A 1 575 ? -16.536 11.120 -8.728 1.00 83.25 575 THR A N 1
ATOM 4556 C CA . THR A 1 575 ? -17.112 10.745 -7.433 1.00 83.25 575 THR A CA 1
ATOM 4557 C C . THR A 1 575 ? -16.023 10.309 -6.449 1.00 83.25 575 THR A C 1
ATOM 4559 O O . THR A 1 575 ? -16.132 10.568 -5.248 1.00 83.25 575 THR A O 1
ATOM 4562 N N . MET A 1 576 ? -14.949 9.676 -6.935 1.00 81.44 576 MET A N 1
ATOM 4563 C CA . MET A 1 576 ? -13.843 9.191 -6.099 1.00 81.44 576 MET A CA 1
ATOM 4564 C C . MET A 1 576 ? -12.988 10.333 -5.540 1.00 81.44 576 MET A C 1
ATOM 4566 O O . MET A 1 576 ? -12.587 10.276 -4.376 1.00 81.44 576 MET A O 1
ATOM 4570 N N . GLN A 1 577 ? -12.749 11.388 -6.329 1.00 84.31 577 GLN A N 1
ATOM 4571 C CA . GLN A 1 577 ? -11.921 12.533 -5.918 1.00 84.31 577 GLN A CA 1
ATOM 4572 C C . GLN A 1 577 ? -12.559 13.422 -4.840 1.00 84.31 577 GLN A C 1
ATOM 4574 O O . GLN A 1 577 ? -11.874 14.269 -4.275 1.00 84.31 577 GLN A O 1
ATOM 4579 N N . LYS A 1 578 ? -13.833 13.203 -4.482 1.00 82.50 578 LYS A N 1
ATOM 4580 C CA . LYS A 1 578 ? -14.525 13.960 -3.422 1.00 82.50 578 LYS A CA 1
ATOM 4581 C C . LYS A 1 578 ? -13.769 14.015 -2.102 1.00 82.50 578 LYS A C 1
ATOM 4583 O O . LYS A 1 578 ? -13.824 15.018 -1.399 1.00 82.50 578 LYS A O 1
ATOM 4588 N N . THR A 1 579 ? -13.117 12.916 -1.720 1.00 84.12 579 THR A N 1
ATOM 4589 C CA . THR A 1 579 ? -12.277 12.881 -0.520 1.00 84.12 579 THR A CA 1
ATOM 4590 C C . THR A 1 579 ? -11.061 11.996 -0.729 1.00 84.12 579 THR A C 1
ATOM 4592 O O . THR A 1 579 ? -11.156 10.896 -1.272 1.00 84.12 579 THR A O 1
ATOM 4595 N N . ALA A 1 580 ? -9.927 12.398 -0.156 1.00 86.69 580 ALA A N 1
ATOM 4596 C CA . ALA A 1 580 ? -8.732 11.556 -0.108 1.00 86.69 580 ALA A CA 1
ATOM 4597 C C . ALA A 1 580 ? -8.980 10.204 0.600 1.00 86.69 580 ALA A C 1
ATOM 4599 O O . ALA A 1 580 ? -8.295 9.220 0.331 1.00 86.69 580 ALA A O 1
ATOM 4600 N N . SER A 1 581 ? -9.981 10.123 1.489 1.00 87.81 581 SER A N 1
ATOM 4601 C CA . SER A 1 581 ? -10.352 8.871 2.167 1.00 87.81 581 SER A CA 1
ATOM 4602 C C . SER A 1 581 ? -10.993 7.846 1.229 1.00 87.81 581 SER A C 1
ATOM 4604 O O . SER A 1 581 ? -10.728 6.656 1.395 1.00 87.81 581 SER A O 1
ATOM 4606 N N . LEU A 1 582 ? -11.790 8.284 0.245 1.00 89.81 582 LEU A N 1
ATOM 4607 C CA . LEU A 1 582 ? -12.334 7.404 -0.795 1.00 89.81 582 LEU A CA 1
ATOM 4608 C C . LEU A 1 582 ? -11.212 6.873 -1.692 1.00 89.81 582 LEU A C 1
ATOM 4610 O O . LEU A 1 582 ? -11.125 5.666 -1.897 1.00 89.81 582 LEU A O 1
ATOM 4614 N N . LEU A 1 583 ? -10.297 7.737 -2.136 1.00 91.69 583 LEU A N 1
ATOM 4615 C CA . LEU A 1 583 ? -9.128 7.314 -2.918 1.00 91.69 583 LEU A CA 1
ATOM 4616 C C . LEU A 1 583 ? -8.255 6.311 -2.155 1.00 91.69 583 LEU A C 1
ATOM 4618 O O . LEU A 1 583 ? -7.896 5.267 -2.693 1.00 91.69 583 LEU A O 1
ATOM 4622 N N . ALA A 1 584 ? -7.991 6.567 -0.871 1.00 92.06 584 ALA A N 1
ATOM 4623 C CA . ALA A 1 584 ? -7.256 5.635 -0.021 1.00 92.06 584 ALA A CA 1
ATOM 4624 C C . ALA A 1 584 ? -7.982 4.287 0.145 1.00 92.06 584 ALA A C 1
ATOM 4626 O O . ALA A 1 584 ? -7.329 3.250 0.231 1.00 92.06 584 ALA A O 1
ATOM 4627 N N . MET A 1 585 ? -9.320 4.280 0.193 1.00 94.56 585 MET A N 1
ATOM 4628 C CA . MET A 1 585 ? -10.113 3.047 0.239 1.00 94.56 585 MET A CA 1
ATOM 4629 C C . MET A 1 585 ? -9.934 2.223 -1.044 1.00 94.56 585 MET A C 1
ATOM 4631 O O . MET A 1 585 ? -9.683 1.026 -0.947 1.00 94.56 585 MET A O 1
ATOM 4635 N N . TYR A 1 586 ? -9.992 2.846 -2.226 1.00 94.06 586 TYR A N 1
ATOM 4636 C CA . TYR A 1 586 ? -9.789 2.145 -3.502 1.00 94.06 586 TYR A CA 1
ATOM 4637 C C . TYR A 1 586 ? -8.338 1.715 -3.741 1.00 94.06 586 TYR A C 1
ATOM 4639 O O . TYR A 1 586 ? -8.099 0.650 -4.307 1.00 94.06 586 TYR A O 1
ATOM 4647 N N . ALA A 1 587 ? -7.363 2.478 -3.245 1.00 94.06 587 ALA A N 1
ATOM 4648 C CA . ALA A 1 587 ? -5.976 2.025 -3.207 1.00 94.06 587 ALA A CA 1
ATOM 4649 C C . ALA A 1 587 ? -5.837 0.757 -2.341 1.00 94.06 587 ALA A C 1
ATOM 4651 O O . ALA A 1 587 ? -5.272 -0.244 -2.776 1.00 94.06 587 ALA A O 1
ATOM 4652 N N . LEU A 1 588 ? -6.426 0.743 -1.140 1.00 95.25 588 LEU A N 1
ATOM 4653 C CA . LEU A 1 588 ? -6.423 -0.444 -0.276 1.00 95.25 588 LEU A CA 1
ATOM 4654 C C . LEU A 1 588 ? -7.191 -1.625 -0.884 1.00 95.25 588 LEU A C 1
ATOM 4656 O O . LEU A 1 588 ? -6.760 -2.760 -0.719 1.00 95.25 588 LEU A O 1
ATOM 4660 N N . PHE A 1 589 ? -8.273 -1.376 -1.624 1.00 95.25 589 PHE A N 1
ATOM 4661 C CA . PHE A 1 589 ? -8.966 -2.403 -2.404 1.00 95.25 589 PHE A CA 1
ATOM 4662 C C . PHE A 1 589 ? -8.038 -3.045 -3.448 1.00 95.25 589 PHE A C 1
ATOM 4664 O O . PHE A 1 589 ? -7.915 -4.269 -3.479 1.00 95.25 589 PHE A O 1
ATOM 4671 N N . GLY A 1 590 ? -7.309 -2.244 -4.234 1.00 94.06 590 GLY A N 1
ATOM 4672 C CA . GLY A 1 590 ? -6.315 -2.759 -5.183 1.00 94.06 590 GLY A CA 1
ATOM 4673 C C . GLY A 1 590 ? -5.186 -3.536 -4.493 1.00 94.06 590 GLY A C 1
ATOM 4674 O O . GLY A 1 590 ? -4.829 -4.630 -4.927 1.00 94.06 590 GLY A O 1
ATOM 4675 N N . ARG A 1 591 ? -4.668 -3.039 -3.361 1.00 94.38 591 ARG A N 1
ATOM 4676 C CA . ARG A 1 591 ? -3.654 -3.752 -2.558 1.00 94.38 591 ARG A CA 1
ATOM 4677 C C . ARG A 1 591 ? -4.165 -5.075 -2.001 1.00 94.38 591 ARG A C 1
ATOM 4679 O O . ARG A 1 591 ? -3.436 -6.063 -2.029 1.00 94.38 591 ARG A O 1
ATOM 4686 N N . PHE A 1 592 ? -5.410 -5.107 -1.533 1.00 94.69 592 PHE A N 1
ATOM 4687 C CA . PHE A 1 592 ? -6.076 -6.329 -1.102 1.00 94.69 592 PHE A CA 1
ATOM 4688 C C . PHE A 1 592 ? -6.154 -7.347 -2.250 1.00 94.69 592 PHE A C 1
ATOM 4690 O O . PHE A 1 592 ? -5.720 -8.484 -2.066 1.00 94.69 592 PHE A O 1
ATOM 4697 N N . ILE A 1 593 ? -6.605 -6.945 -3.444 1.00 93.88 593 ILE A N 1
ATOM 4698 C CA . ILE A 1 593 ? -6.647 -7.836 -4.617 1.00 93.88 593 ILE A CA 1
ATOM 4699 C C . ILE A 1 593 ? -5.244 -8.348 -4.961 1.00 93.88 593 ILE A C 1
ATOM 4701 O O . ILE A 1 593 ? -5.070 -9.543 -5.208 1.00 93.88 593 ILE A O 1
ATOM 4705 N N . ALA A 1 594 ? -4.231 -7.478 -4.943 1.00 93.31 594 ALA A N 1
ATOM 4706 C CA . ALA A 1 594 ? -2.843 -7.857 -5.199 1.00 93.31 594 ALA A CA 1
ATOM 4707 C C . ALA A 1 594 ? -2.312 -8.857 -4.153 1.00 93.31 594 ALA A C 1
ATOM 4709 O O . ALA A 1 594 ? -1.598 -9.802 -4.488 1.00 93.31 594 ALA A O 1
ATOM 4710 N N . ALA A 1 595 ? -2.664 -8.682 -2.876 1.00 92.38 595 ALA A N 1
ATOM 4711 C CA . ALA A 1 595 ? -2.296 -9.609 -1.809 1.00 92.38 595 ALA A CA 1
ATOM 4712 C C . ALA A 1 595 ? -2.992 -10.972 -1.971 1.00 92.38 595 ALA A C 1
ATOM 4714 O O . ALA A 1 595 ? -2.346 -12.009 -1.813 1.00 92.38 595 ALA A O 1
ATOM 4715 N N . LEU A 1 596 ? -4.278 -10.967 -2.335 1.00 91.31 596 LEU A N 1
ATOM 4716 C CA . LEU A 1 596 ? -5.090 -12.166 -2.548 1.00 91.31 596 LEU A CA 1
ATOM 4717 C C . LEU A 1 596 ? -4.545 -13.008 -3.719 1.00 91.31 596 LEU A C 1
ATOM 4719 O O . LEU A 1 596 ? -4.278 -14.202 -3.575 1.00 91.31 596 LEU A O 1
ATOM 4723 N N . SER A 1 597 ? -4.292 -12.369 -4.860 1.00 90.31 597 SER A N 1
ATOM 4724 C CA . SER A 1 597 ? -3.787 -12.987 -6.102 1.00 90.31 597 SER A CA 1
ATOM 4725 C C . SER A 1 597 ? -2.349 -13.521 -6.008 1.00 90.31 597 SER A C 1
ATOM 4727 O O . SER A 1 597 ? -2.010 -14.513 -6.662 1.00 90.31 597 SER A O 1
ATOM 4729 N N . ARG A 1 598 ? -1.487 -12.941 -5.161 1.00 87.06 598 ARG A N 1
ATOM 4730 C CA . ARG A 1 598 ? -0.107 -13.432 -4.968 1.00 87.06 598 ARG A CA 1
ATOM 4731 C C . ARG A 1 598 ? -0.028 -14.820 -4.332 1.00 87.06 598 ARG A C 1
ATOM 4733 O O . ARG A 1 598 ? 0.974 -15.505 -4.527 1.00 87.06 598 ARG A O 1
ATOM 4740 N N . ARG A 1 599 ? -1.038 -15.249 -3.568 1.00 82.75 599 ARG A N 1
ATOM 4741 C CA . ARG A 1 599 ? -0.925 -16.451 -2.724 1.00 82.75 599 ARG A CA 1
ATOM 4742 C C . ARG A 1 599 ? -1.147 -17.764 -3.451 1.00 82.75 599 ARG A C 1
ATOM 4744 O O . ARG A 1 599 ? -0.319 -18.658 -3.315 1.00 82.75 599 ARG A O 1
ATOM 4751 N N . THR A 1 600 ? -2.241 -17.908 -4.194 1.00 81.12 600 THR A N 1
ATOM 4752 C CA . THR A 1 600 ? -2.594 -19.192 -4.816 1.00 81.12 600 THR A CA 1
ATOM 4753 C C . THR A 1 600 ? -2.955 -19.021 -6.287 1.00 81.12 600 THR A C 1
ATOM 4755 O O . THR A 1 600 ? -3.592 -18.049 -6.692 1.00 81.12 600 THR A O 1
ATOM 4758 N N . ALA A 1 601 ? -2.550 -19.992 -7.110 1.00 83.44 601 ALA A N 1
ATOM 4759 C CA . ALA A 1 601 ? -2.918 -20.025 -8.527 1.00 83.44 601 ALA A CA 1
ATOM 4760 C C . ALA A 1 601 ? -4.436 -20.186 -8.725 1.00 83.44 601 ALA A C 1
ATOM 4762 O O . ALA A 1 601 ? -4.999 -19.633 -9.667 1.00 83.44 601 ALA A O 1
ATOM 4763 N N . PHE A 1 602 ? -5.102 -20.885 -7.797 1.00 86.06 602 PHE A N 1
ATOM 4764 C CA . PHE A 1 602 ? -6.555 -21.043 -7.776 1.00 86.06 602 PHE A CA 1
ATOM 4765 C C . PHE A 1 602 ? -7.283 -19.694 -7.710 1.00 86.06 602 PHE A C 1
ATOM 4767 O O . PHE A 1 602 ? -8.169 -19.435 -8.519 1.00 86.06 602 PHE A O 1
ATOM 4774 N N . VAL A 1 603 ? -6.865 -18.802 -6.804 1.00 86.81 603 VAL A N 1
ATOM 4775 C CA . VAL A 1 603 ? -7.435 -17.450 -6.698 1.00 86.81 603 VAL A CA 1
ATOM 4776 C C . VAL A 1 603 ? -7.239 -16.667 -7.993 1.00 86.81 603 VAL A C 1
ATOM 4778 O O . VAL A 1 603 ? -8.187 -16.053 -8.472 1.00 86.81 603 VAL A O 1
ATOM 4781 N N . ARG A 1 604 ? -6.035 -16.700 -8.581 1.00 88.94 604 ARG A N 1
ATOM 4782 C CA . ARG A 1 604 ? -5.755 -16.002 -9.850 1.00 88.94 604 ARG A CA 1
ATOM 4783 C C . ARG A 1 604 ? -6.664 -16.475 -10.978 1.00 88.94 604 ARG A C 1
ATOM 4785 O O . ARG A 1 604 ? -7.210 -15.646 -11.693 1.00 88.94 604 ARG A O 1
ATOM 4792 N N . THR A 1 605 ? -6.869 -17.786 -11.074 1.00 87.12 605 THR A N 1
ATOM 4793 C CA . THR A 1 605 ? -7.754 -18.403 -12.071 1.00 87.12 605 THR A CA 1
ATOM 4794 C C . THR A 1 605 ? -9.191 -17.904 -11.904 1.00 87.12 605 THR A C 1
ATOM 4796 O O . THR A 1 605 ? -9.779 -17.416 -12.858 1.00 87.12 605 THR A O 1
ATOM 4799 N N . ARG A 1 606 ? -9.731 -17.904 -10.677 1.00 87.69 606 ARG A N 1
ATOM 4800 C CA . ARG A 1 606 ? -11.092 -17.399 -10.418 1.00 87.69 606 ARG A CA 1
ATOM 4801 C C . ARG A 1 606 ? -11.243 -15.896 -10.639 1.00 87.69 606 ARG A C 1
ATOM 4803 O O . ARG A 1 606 ? -12.269 -15.451 -11.134 1.00 87.69 606 ARG A O 1
ATOM 4810 N N . LEU A 1 607 ? -10.235 -15.100 -10.280 1.00 88.56 607 LEU A N 1
ATOM 4811 C CA . LEU A 1 607 ? -10.250 -13.659 -10.546 1.00 88.56 607 LEU A CA 1
ATOM 4812 C C . LEU A 1 607 ? -10.252 -13.358 -12.051 1.00 88.56 607 LEU A C 1
ATOM 4814 O O . LEU A 1 607 ? -10.901 -12.400 -12.472 1.00 88.56 607 LEU A O 1
ATOM 4818 N N . ARG A 1 608 ? -9.535 -14.173 -12.835 1.00 86.19 608 ARG A N 1
ATOM 4819 C CA . ARG A 1 608 ? -9.472 -14.068 -14.294 1.00 86.19 608 ARG A CA 1
ATOM 4820 C C . ARG A 1 608 ? -10.791 -14.482 -14.947 1.00 86.19 608 ARG A C 1
ATOM 4822 O O . ARG A 1 608 ? -11.312 -13.720 -15.753 1.00 86.19 608 ARG A O 1
ATOM 4829 N N . ASP A 1 609 ? -11.314 -15.644 -14.563 1.00 84.19 609 ASP A N 1
ATOM 4830 C CA . ASP A 1 609 ? -12.396 -16.317 -15.289 1.00 84.19 609 ASP A CA 1
ATOM 4831 C C . ASP A 1 609 ? -13.799 -15.948 -14.753 1.00 84.19 609 ASP A C 1
ATOM 4833 O O . ASP A 1 609 ? -14.730 -15.797 -15.539 1.00 84.19 609 ASP A O 1
ATOM 4837 N N . ASP A 1 610 ? -13.960 -15.731 -13.437 1.00 81.81 610 ASP A N 1
ATOM 4838 C CA . ASP A 1 610 ? -15.284 -15.582 -12.800 1.00 81.81 610 ASP A CA 1
ATOM 4839 C C . ASP A 1 610 ? -15.643 -14.133 -12.404 1.00 81.81 610 ASP A C 1
ATOM 4841 O O . ASP A 1 610 ? -16.818 -13.830 -12.202 1.00 81.81 610 ASP A O 1
ATOM 4845 N N . CYS A 1 611 ? -14.657 -13.245 -12.204 1.00 81.38 611 CYS A N 1
ATOM 4846 C CA . CYS A 1 611 ? -14.860 -11.985 -11.455 1.00 81.38 611 CYS A CA 1
ATOM 4847 C C . CYS A 1 611 ? -14.678 -10.694 -12.272 1.00 81.38 611 CYS A C 1
ATOM 4849 O O . CYS A 1 611 ? -14.724 -9.607 -11.702 1.00 81.38 611 CYS A O 1
ATOM 4851 N N . GLY A 1 612 ? -14.402 -10.773 -13.578 1.00 82.75 612 GLY A N 1
ATOM 4852 C CA . GLY A 1 612 ? -14.213 -9.578 -14.413 1.00 82.75 612 GLY A CA 1
ATOM 4853 C C . GLY A 1 612 ? -13.114 -8.627 -13.907 1.00 82.75 612 GLY A C 1
ATOM 4854 O O . GLY A 1 612 ? -13.272 -7.408 -13.966 1.00 82.75 612 GLY A O 1
ATOM 4855 N N . LEU A 1 613 ? -11.998 -9.157 -13.383 1.00 90.44 613 LEU A N 1
ATOM 4856 C CA . LEU A 1 613 ? -10.940 -8.347 -12.762 1.00 90.44 613 LEU A CA 1
ATOM 4857 C C . LEU A 1 613 ? -10.293 -7.338 -13.733 1.00 90.44 613 LEU A C 1
ATOM 4859 O O . LEU A 1 613 ? -9.993 -6.208 -13.344 1.00 90.44 613 LEU A O 1
ATOM 4863 N N . PHE A 1 614 ? -10.056 -7.736 -14.983 1.00 89.88 614 PHE A N 1
ATOM 4864 C CA . PHE A 1 614 ? -9.354 -6.907 -15.969 1.00 89.88 614 PHE A CA 1
ATOM 4865 C C . PHE A 1 614 ? -10.058 -5.580 -16.262 1.00 89.88 614 PHE A C 1
ATOM 4867 O O . PHE A 1 614 ? -9.417 -4.542 -16.078 1.00 89.88 614 PHE A O 1
ATOM 4874 N N . PRO A 1 615 ? -11.356 -5.548 -16.634 1.00 88.25 615 PRO A N 1
ATOM 4875 C CA . PRO A 1 615 ? -12.031 -4.284 -16.909 1.00 88.25 615 PRO A CA 1
ATOM 4876 C C . PRO A 1 615 ? -12.110 -3.375 -15.673 1.00 88.25 615 PRO A C 1
ATOM 4878 O O . PRO A 1 615 ? -12.061 -2.156 -15.822 1.00 88.25 615 PRO A O 1
ATOM 4881 N N . ILE A 1 616 ? -12.149 -3.929 -14.453 1.00 89.62 616 ILE A N 1
ATOM 4882 C CA . ILE A 1 616 ? -12.092 -3.148 -13.205 1.00 89.62 616 ILE A CA 1
ATOM 4883 C C . ILE A 1 616 ? -10.760 -2.402 -13.083 1.00 89.62 616 ILE A C 1
ATOM 4885 O O . ILE A 1 616 ? -10.747 -1.189 -12.873 1.00 89.62 616 ILE A O 1
ATOM 4889 N N . ILE A 1 617 ? -9.640 -3.120 -13.205 1.00 92.56 617 ILE A N 1
ATOM 4890 C CA . ILE A 1 617 ? -8.305 -2.539 -13.022 1.00 92.56 617 ILE A CA 1
ATOM 4891 C C . ILE A 1 617 ? -7.953 -1.590 -14.170 1.00 92.56 617 ILE A C 1
ATOM 4893 O O . ILE A 1 617 ? -7.409 -0.525 -13.895 1.00 92.56 617 ILE A O 1
ATOM 4897 N N . LEU A 1 618 ? -8.320 -1.918 -15.415 1.00 89.56 618 LEU A N 1
ATOM 4898 C CA . LEU A 1 618 ? -8.128 -1.036 -16.574 1.00 89.56 618 LEU A CA 1
ATOM 4899 C C . LEU A 1 618 ? -8.932 0.267 -16.436 1.00 89.56 618 LEU A C 1
ATOM 4901 O O . LEU A 1 618 ? -8.392 1.352 -16.648 1.00 89.56 618 LEU A O 1
ATOM 4905 N N . LYS A 1 619 ? -10.201 0.188 -16.004 1.00 87.38 619 LYS A N 1
ATOM 4906 C CA . LYS A 1 619 ? -11.032 1.375 -15.742 1.00 87.38 619 LYS A CA 1
ATOM 4907 C C . LYS A 1 619 ? -10.440 2.237 -14.623 1.00 87.38 619 LYS A C 1
ATOM 4909 O O . LYS A 1 619 ? -10.332 3.452 -14.778 1.00 87.38 619 LYS A O 1
ATOM 4914 N N . LEU A 1 620 ? -10.046 1.619 -13.506 1.00 89.25 620 LEU A N 1
ATOM 4915 C CA . LEU A 1 620 ? -9.445 2.324 -12.369 1.00 89.25 620 LEU A CA 1
ATOM 4916 C C . LEU A 1 620 ? -8.108 2.979 -12.735 1.00 89.25 620 LEU A C 1
ATOM 4918 O O . LEU A 1 620 ? -7.867 4.112 -12.321 1.00 89.25 620 LEU A O 1
ATOM 4922 N N . SER A 1 621 ? -7.246 2.300 -13.500 1.00 90.88 621 SER A N 1
ATOM 4923 C CA . SER A 1 621 ? -5.952 2.852 -13.911 1.00 90.88 621 SER A CA 1
ATOM 4924 C C . SER A 1 621 ? -6.119 4.024 -14.871 1.00 90.88 621 SER A C 1
ATOM 4926 O O . SER A 1 621 ? -5.468 5.050 -14.679 1.00 90.88 621 SER A O 1
ATOM 4928 N N . GLN A 1 622 ? -7.021 3.902 -15.849 1.00 87.06 622 GLN A N 1
ATOM 4929 C CA . GLN A 1 622 ? -7.306 4.961 -16.811 1.00 87.06 622 GLN A CA 1
ATOM 4930 C C . GLN A 1 622 ? -7.842 6.216 -16.109 1.00 87.06 622 GLN A C 1
ATOM 4932 O O . GLN A 1 622 ? -7.250 7.287 -16.236 1.00 87.06 622 GLN A O 1
ATOM 4937 N N . GLN A 1 623 ? -8.883 6.073 -15.279 1.00 88.12 623 GLN A N 1
ATOM 4938 C CA . GLN A 1 623 ? -9.445 7.197 -14.520 1.00 88.12 623 GLN A CA 1
ATOM 4939 C C . GLN A 1 623 ? -8.410 7.828 -13.581 1.00 88.12 623 GLN A C 1
ATOM 4941 O O . GLN A 1 623 ? -8.322 9.050 -13.473 1.00 88.12 623 GLN A O 1
ATOM 4946 N N . ALA A 1 624 ? -7.592 7.014 -12.907 1.00 88.25 624 ALA A N 1
ATOM 4947 C CA . ALA A 1 624 ? -6.591 7.535 -11.986 1.00 88.25 624 ALA A CA 1
ATOM 4948 C C . ALA A 1 624 ? -5.508 8.370 -12.683 1.00 88.25 624 ALA A C 1
ATOM 4950 O O . ALA A 1 624 ? -4.989 9.307 -12.077 1.00 88.25 624 ALA A O 1
ATOM 4951 N N . ILE A 1 625 ? -5.172 8.061 -13.936 1.00 85.50 625 ILE A N 1
ATOM 4952 C CA . ILE A 1 625 ? -4.200 8.827 -14.725 1.00 85.50 625 ILE A CA 1
ATOM 4953 C C . ILE A 1 625 ? -4.825 10.112 -15.253 1.00 85.50 625 ILE A C 1
ATOM 4955 O O . ILE A 1 625 ? -4.266 11.181 -15.009 1.00 85.50 625 ILE A O 1
ATOM 4959 N N . GLU A 1 626 ? -6.010 10.020 -15.864 1.00 85.88 626 GLU A N 1
ATOM 4960 C CA . GLU A 1 626 ? -6.762 11.178 -16.365 1.00 85.88 626 GLU A CA 1
ATOM 4961 C C . GLU A 1 626 ? -6.941 12.241 -15.269 1.00 85.88 626 GLU A C 1
ATOM 4963 O O . GLU A 1 626 ? -6.664 13.423 -15.480 1.00 85.88 626 GLU A O 1
ATOM 4968 N N . HIS A 1 627 ? -7.324 11.825 -14.056 1.00 84.50 627 HIS A N 1
ATOM 4969 C CA . HIS A 1 627 ? -7.498 12.749 -12.939 1.00 84.50 627 HIS A CA 1
ATOM 4970 C C . HIS A 1 627 ? -6.177 13.199 -12.302 1.00 84.50 627 HIS A C 1
ATOM 4972 O O . HIS A 1 627 ? -6.096 14.346 -11.871 1.00 84.50 627 HIS A O 1
ATOM 4978 N N . ARG A 1 628 ? -5.124 12.368 -12.253 1.00 81.75 628 ARG A N 1
ATOM 4979 C CA . ARG A 1 628 ? -3.812 12.774 -11.702 1.00 81.75 628 ARG A CA 1
ATOM 4980 C C . ARG A 1 628 ? -3.151 13.887 -12.517 1.00 81.75 628 ARG A C 1
ATOM 4982 O O . ARG A 1 628 ? -2.391 14.675 -11.950 1.00 81.75 628 ARG A O 1
ATOM 4989 N N . GLU A 1 629 ? -3.400 13.935 -13.824 1.00 75.44 629 GLU A N 1
ATOM 4990 C CA . GLU A 1 629 ? -2.805 14.915 -14.741 1.00 75.44 629 GLU A CA 1
ATOM 4991 C C . GLU A 1 629 ? -3.501 16.289 -14.722 1.00 75.44 629 GLU A C 1
ATOM 4993 O O . GLU A 1 629 ? -2.945 17.273 -15.223 1.00 75.44 629 GLU A O 1
ATOM 4998 N N . MET A 1 630 ? -4.669 16.407 -14.078 1.00 79.25 630 MET A N 1
ATOM 4999 C CA . MET A 1 630 ? -5.369 17.683 -13.910 1.00 79.25 630 MET A CA 1
ATOM 5000 C C . MET A 1 630 ? -4.567 18.645 -13.012 1.00 79.25 630 MET A C 1
ATOM 5002 O O . MET A 1 630 ? -4.203 18.322 -11.881 1.00 79.25 630 MET A O 1
ATOM 5006 N N . ARG A 1 631 ? -4.282 19.857 -13.514 1.00 58.84 631 ARG A N 1
ATOM 5007 C CA . ARG A 1 631 ? -3.327 20.801 -12.894 1.00 58.84 631 ARG A CA 1
ATOM 5008 C C . ARG A 1 631 ? -3.817 21.490 -11.607 1.00 58.84 631 ARG A C 1
ATOM 5010 O O . ARG A 1 631 ? -2.968 21.966 -10.859 1.00 58.84 631 ARG A O 1
ATOM 5017 N N . ASP A 1 632 ? -5.121 21.480 -11.321 1.00 61.44 632 ASP A N 1
ATOM 5018 C CA . ASP A 1 632 ? -5.751 22.284 -10.253 1.00 61.44 632 ASP A CA 1
ATOM 5019 C C . ASP A 1 632 ? -6.204 21.475 -9.013 1.00 61.44 632 ASP A C 1
ATOM 5021 O O . ASP A 1 632 ? -7.047 21.929 -8.239 1.00 61.44 632 ASP A O 1
ATOM 5025 N N . GLN A 1 633 ? -5.674 20.266 -8.799 1.00 66.25 633 GLN A N 1
ATOM 5026 C CA . GLN A 1 633 ? -6.086 19.402 -7.681 1.00 66.25 633 GLN A CA 1
ATOM 5027 C C . GLN A 1 633 ? -5.278 19.612 -6.390 1.00 66.25 633 GLN A C 1
ATOM 5029 O O . GLN A 1 633 ? -4.070 19.852 -6.419 1.00 66.25 633 GLN A O 1
ATOM 5034 N N . ASP A 1 634 ? -5.951 19.423 -5.247 1.00 78.38 634 ASP A N 1
ATOM 5035 C CA . ASP A 1 634 ? -5.336 19.322 -3.917 1.00 78.38 634 ASP A CA 1
ATOM 5036 C C . ASP A 1 634 ? -4.228 18.247 -3.905 1.00 78.38 634 ASP A C 1
ATOM 5038 O O . ASP A 1 634 ? -4.396 17.137 -4.427 1.00 78.38 634 ASP A O 1
ATOM 5042 N N . ASP A 1 635 ? -3.095 18.555 -3.270 1.00 81.06 635 ASP A N 1
ATOM 5043 C CA . ASP A 1 635 ? -1.961 17.644 -3.117 1.00 81.06 635 ASP A CA 1
ATOM 5044 C C . ASP A 1 635 ? -2.383 16.309 -2.472 1.00 81.06 635 ASP A C 1
ATOM 5046 O O . ASP A 1 635 ? -1.877 15.257 -2.873 1.00 81.06 635 ASP A O 1
ATOM 5050 N N . ALA A 1 636 ? -3.340 16.318 -1.533 1.00 83.12 636 ALA A N 1
ATOM 5051 C CA . ALA A 1 636 ? -3.846 15.099 -0.895 1.00 83.12 636 ALA A CA 1
ATOM 5052 C C . ALA A 1 636 ? -4.627 14.190 -1.865 1.00 83.12 636 ALA A C 1
ATOM 5054 O O . ALA A 1 636 ? -4.514 12.962 -1.795 1.00 83.12 636 ALA A O 1
ATOM 5055 N N . ILE A 1 637 ? -5.386 14.779 -2.794 1.00 86.69 637 ILE A N 1
ATOM 5056 C CA . ILE A 1 637 ? -6.126 14.060 -3.843 1.00 86.69 637 ILE A CA 1
ATOM 5057 C C . ILE A 1 637 ? -5.139 13.479 -4.860 1.00 86.69 637 ILE A C 1
ATOM 5059 O O . ILE A 1 637 ? -5.218 12.295 -5.188 1.00 86.69 637 ILE A O 1
ATOM 5063 N N . ARG A 1 638 ? -4.133 14.260 -5.276 1.00 84.06 638 ARG A N 1
ATOM 5064 C CA . ARG A 1 638 ? -3.084 13.795 -6.198 1.00 84.06 638 ARG A CA 1
ATOM 5065 C C . ARG A 1 638 ? -2.273 12.626 -5.623 1.00 84.06 638 ARG A C 1
ATOM 5067 O O . ARG A 1 638 ? -1.950 11.679 -6.346 1.00 84.06 638 ARG A O 1
ATOM 5074 N N . VAL A 1 639 ? -1.946 12.663 -4.327 1.00 85.88 639 VAL A N 1
ATOM 5075 C CA . VAL A 1 639 ? -1.314 11.530 -3.621 1.00 85.88 639 VAL A CA 1
ATOM 5076 C C . VAL A 1 639 ? -2.257 10.324 -3.588 1.00 85.88 639 VAL A C 1
ATOM 5078 O O . VAL A 1 639 ? -1.819 9.212 -3.877 1.00 85.88 639 VAL A O 1
ATOM 5081 N N . GLY A 1 640 ? -3.550 10.535 -3.321 1.00 87.19 640 GLY A N 1
ATOM 5082 C CA . GLY A 1 640 ? -4.570 9.485 -3.380 1.00 87.19 640 GLY A CA 1
ATOM 5083 C C . GLY A 1 640 ? -4.626 8.781 -4.740 1.00 87.19 640 GLY A C 1
ATOM 5084 O O . GLY A 1 640 ? -4.551 7.555 -4.792 1.00 87.19 640 GLY A O 1
ATOM 5085 N N . TRP A 1 641 ? -4.656 9.531 -5.845 1.00 90.19 641 TRP A N 1
ATOM 5086 C CA . TRP A 1 641 ? -4.614 8.958 -7.197 1.00 90.19 641 TRP A CA 1
ATOM 5087 C C . TRP A 1 641 ? -3.313 8.202 -7.481 1.00 90.19 641 TRP A C 1
ATOM 5089 O O . TRP A 1 641 ? -3.339 7.110 -8.039 1.00 90.19 641 TRP A O 1
ATOM 5099 N N . THR A 1 642 ? -2.175 8.718 -7.012 1.00 89.06 642 THR A N 1
ATOM 5100 C CA . THR A 1 642 ? -0.871 8.036 -7.125 1.00 89.06 642 THR A CA 1
ATOM 5101 C C . THR A 1 642 ? -0.886 6.676 -6.405 1.00 89.06 642 THR A C 1
ATOM 5103 O O . THR A 1 642 ? -0.380 5.685 -6.934 1.00 89.06 642 THR A O 1
ATOM 5106 N N . GLN A 1 643 ? -1.527 6.591 -5.232 1.00 91.44 643 GLN A N 1
ATOM 5107 C CA . GLN A 1 643 ? -1.711 5.331 -4.501 1.00 91.44 643 GLN A CA 1
ATOM 5108 C C . GLN A 1 643 ? -2.644 4.358 -5.235 1.00 91.44 643 GLN A C 1
ATOM 5110 O O . GLN A 1 643 ? -2.379 3.154 -5.229 1.00 91.44 643 GLN A O 1
ATOM 5115 N N . VAL A 1 644 ? -3.702 4.850 -5.891 1.00 93.12 644 VAL A N 1
ATOM 5116 C CA . VAL A 1 644 ? -4.596 4.018 -6.718 1.00 93.12 644 VAL A CA 1
ATOM 5117 C C . VAL A 1 644 ? -3.836 3.423 -7.907 1.00 93.12 644 VAL A C 1
ATOM 5119 O O . VAL A 1 644 ? -3.897 2.210 -8.102 1.00 93.12 644 VAL A O 1
ATOM 5122 N N . ILE A 1 645 ? -3.049 4.228 -8.634 1.00 92.44 645 ILE A N 1
ATOM 5123 C CA . ILE A 1 645 ? -2.211 3.749 -9.750 1.00 92.44 645 ILE A CA 1
ATOM 5124 C C . ILE A 1 645 ? -1.229 2.680 -9.257 1.00 92.44 645 ILE A C 1
ATOM 5126 O O . ILE A 1 645 ? -1.174 1.589 -9.820 1.00 92.44 645 ILE A O 1
ATOM 5130 N N . SER A 1 646 ? -0.500 2.957 -8.170 1.00 93.56 646 SER A N 1
ATOM 5131 C CA . SER A 1 646 ? 0.430 1.992 -7.564 1.00 93.56 646 SER A CA 1
ATOM 5132 C C . SER A 1 646 ? -0.266 0.669 -7.232 1.00 93.56 646 SER A C 1
ATOM 5134 O O . SER A 1 646 ? 0.229 -0.409 -7.555 1.00 93.56 646 SER A O 1
ATOM 5136 N N . SER A 1 647 ? -1.472 0.738 -6.668 1.00 94.44 647 SER A N 1
ATOM 5137 C CA . SER A 1 647 ? -2.254 -0.446 -6.309 1.00 94.44 647 SER A CA 1
ATOM 5138 C C . SER A 1 647 ? -2.708 -1.240 -7.537 1.00 94.44 647 SER A C 1
ATOM 5140 O O . SER A 1 647 ? -2.624 -2.465 -7.519 1.00 94.44 647 SER A O 1
ATOM 5142 N N . CYS A 1 648 ? -3.108 -0.571 -8.623 1.00 95.06 648 CYS A N 1
ATOM 5143 C CA . CYS A 1 648 ? -3.435 -1.225 -9.895 1.00 95.06 648 CYS A CA 1
ATOM 5144 C C . CYS A 1 648 ? -2.214 -1.952 -10.481 1.00 95.06 648 CYS A C 1
ATOM 5146 O O . CYS A 1 648 ? -2.308 -3.118 -10.859 1.00 95.06 648 CYS A O 1
ATOM 5148 N N . LEU A 1 649 ? -1.042 -1.310 -10.476 1.00 94.94 649 LEU A N 1
ATOM 5149 C CA . LEU A 1 649 ? 0.207 -1.922 -10.940 1.00 94.94 649 LEU A CA 1
ATOM 5150 C C . LEU A 1 649 ? 0.642 -3.110 -10.064 1.00 94.94 649 LEU A C 1
ATOM 5152 O O . LEU A 1 649 ? 1.138 -4.110 -10.582 1.00 94.94 649 LEU A O 1
ATOM 5156 N N . LEU A 1 650 ? 0.412 -3.056 -8.746 1.00 95.00 650 LEU A N 1
ATOM 5157 C CA . LEU A 1 650 ? 0.643 -4.196 -7.850 1.00 95.00 650 LEU A CA 1
ATOM 5158 C C . LEU A 1 650 ? -0.259 -5.390 -8.188 1.00 95.00 650 LEU A C 1
ATOM 5160 O O . LEU A 1 650 ? 0.205 -6.531 -8.084 1.00 95.00 650 LEU A O 1
ATOM 5164 N N . VAL A 1 651 ? -1.512 -5.138 -8.591 1.00 94.88 651 VAL A N 1
ATOM 5165 C CA . VAL A 1 651 ? -2.420 -6.187 -9.074 1.00 94.88 651 VAL A CA 1
ATOM 5166 C C . VAL A 1 651 ? -1.861 -6.799 -10.347 1.00 94.88 651 VAL A C 1
ATOM 5168 O O . VAL A 1 651 ? -1.672 -8.006 -10.365 1.00 94.88 651 VAL A O 1
ATOM 5171 N N . VAL A 1 652 ? -1.496 -6.012 -11.360 1.00 94.50 652 VAL A N 1
ATOM 5172 C CA . VAL A 1 652 ? -0.890 -6.549 -12.597 1.00 94.50 652 VAL A CA 1
ATOM 5173 C C . VAL A 1 652 ? 0.340 -7.401 -12.269 1.00 94.50 652 VAL A C 1
ATOM 5175 O O . VAL A 1 652 ? 0.435 -8.555 -12.684 1.00 94.50 652 VAL A O 1
ATOM 5178 N N . SER A 1 653 ? 1.224 -6.892 -11.409 1.00 93.62 653 SER A N 1
ATOM 5179 C CA . SER A 1 653 ? 2.454 -7.589 -11.027 1.00 93.62 653 SER A CA 1
ATOM 5180 C C . SER A 1 653 ? 2.225 -8.922 -10.299 1.00 93.62 653 SER A C 1
ATOM 5182 O O . SER A 1 653 ? 3.033 -9.847 -10.387 1.00 93.62 653 SER A O 1
ATOM 5184 N N . SER A 1 654 ? 1.102 -9.075 -9.593 1.00 92.94 654 SER A N 1
ATOM 5185 C CA . SER A 1 654 ? 0.758 -10.338 -8.923 1.00 92.94 654 SER A CA 1
ATOM 5186 C C . SER A 1 654 ? 0.538 -11.516 -9.888 1.00 92.94 654 SER A C 1
ATOM 5188 O O . SER A 1 654 ? 0.651 -12.672 -9.472 1.00 92.94 654 SER A O 1
ATOM 5190 N N . PHE A 1 655 ? 0.275 -11.235 -11.170 1.00 92.38 655 PHE A N 1
ATOM 5191 C CA . PHE A 1 655 ? 0.052 -12.226 -12.225 1.00 92.38 655 PHE A CA 1
ATOM 5192 C C . PHE A 1 655 ? 1.315 -12.532 -13.044 1.00 92.38 655 PHE A C 1
ATOM 5194 O O . PHE A 1 655 ? 1.215 -13.187 -14.073 1.00 92.38 655 PHE A O 1
ATOM 5201 N N . GLN A 1 656 ? 2.512 -12.115 -12.606 1.00 88.81 656 GLN A N 1
ATOM 5202 C CA . GLN A 1 656 ? 3.759 -12.249 -13.389 1.00 88.81 656 GLN A CA 1
ATOM 5203 C C . GLN A 1 656 ? 4.102 -13.668 -13.863 1.00 88.81 656 GLN A C 1
ATOM 5205 O O . GLN A 1 656 ? 4.834 -13.830 -14.832 1.00 88.81 656 GLN A O 1
ATOM 5210 N N . TYR A 1 657 ? 3.573 -14.692 -13.193 1.00 86.06 657 TYR A N 1
ATOM 5211 C CA . TYR A 1 657 ? 3.786 -16.098 -13.544 1.00 86.06 657 TYR A CA 1
ATOM 5212 C C . TYR A 1 657 ? 2.601 -16.732 -14.297 1.00 86.06 657 TYR A C 1
ATOM 5214 O O . TYR A 1 657 ? 2.617 -17.935 -14.540 1.00 86.06 657 TYR A O 1
ATOM 5222 N N . ASP A 1 658 ? 1.562 -15.961 -14.631 1.00 88.69 658 ASP A N 1
ATOM 5223 C CA . ASP A 1 658 ? 0.404 -16.399 -15.418 1.00 88.69 658 ASP A CA 1
ATOM 5224 C C . ASP A 1 658 ? 0.403 -15.702 -16.785 1.00 88.69 658 ASP A C 1
ATOM 5226 O O . ASP A 1 658 ? -0.087 -14.583 -16.945 1.00 88.69 658 ASP A O 1
ATOM 5230 N N . GLU A 1 659 ? 0.953 -16.393 -17.784 1.00 87.31 659 GLU A N 1
ATOM 5231 C CA . GLU A 1 659 ? 1.088 -15.890 -19.154 1.00 87.31 659 GLU A CA 1
ATOM 5232 C C . GLU A 1 659 ? -0.265 -15.521 -19.787 1.00 87.31 659 GLU A C 1
ATOM 5234 O O . GLU A 1 659 ? -0.347 -14.552 -20.542 1.00 87.31 659 GLU A O 1
ATOM 5239 N N . SER A 1 660 ? -1.339 -16.254 -19.462 1.00 88.56 660 SER A N 1
ATOM 5240 C CA . SER A 1 660 ? -2.673 -15.991 -20.024 1.00 88.56 660 SER A CA 1
ATOM 5241 C C . SER A 1 660 ? -3.223 -14.667 -19.503 1.00 88.56 660 SER A C 1
ATOM 5243 O O . SER A 1 660 ? -3.658 -13.826 -20.287 1.00 88.56 660 SER A O 1
ATOM 5245 N N . SER A 1 661 ? -3.109 -14.435 -18.193 1.00 90.56 661 SER A N 1
ATOM 5246 C CA . SER A 1 661 ? -3.486 -13.154 -17.588 1.00 90.56 661 SER A CA 1
ATOM 5247 C C . SER A 1 661 ? -2.619 -12.002 -18.103 1.00 90.56 661 SER A C 1
ATOM 5249 O O . SER A 1 661 ? -3.138 -10.928 -18.394 1.00 90.56 661 SER A O 1
ATOM 5251 N N . MET A 1 662 ? -1.310 -12.215 -18.282 1.00 91.12 662 MET A N 1
ATOM 5252 C CA . MET A 1 662 ? -0.418 -11.188 -18.836 1.00 91.12 662 MET A CA 1
ATOM 5253 C C . MET A 1 662 ? -0.751 -10.806 -20.282 1.00 91.12 662 MET A C 1
ATOM 5255 O O . MET A 1 662 ? -0.662 -9.630 -20.632 1.00 91.12 662 MET A O 1
ATOM 5259 N N . LYS A 1 663 ? -1.217 -11.754 -21.105 1.00 89.44 663 LYS A N 1
ATOM 5260 C CA . LYS A 1 663 ? -1.772 -11.451 -22.435 1.00 89.44 663 LYS A CA 1
ATOM 5261 C C . LYS A 1 663 ? -3.051 -10.615 -22.341 1.00 89.44 663 LYS A C 1
ATOM 5263 O O . LYS A 1 663 ? -3.163 -9.625 -23.058 1.00 89.44 663 LYS A O 1
ATOM 5268 N N . MET A 1 664 ? -3.965 -10.962 -21.433 1.00 88.56 664 MET A N 1
ATOM 5269 C CA . MET A 1 664 ? -5.227 -10.236 -21.233 1.00 88.56 664 MET A CA 1
ATOM 5270 C C . MET A 1 664 ? -5.028 -8.798 -20.734 1.00 88.56 664 MET A C 1
ATOM 5272 O O . MET A 1 664 ? -5.774 -7.913 -21.135 1.00 88.56 664 MET A O 1
ATOM 5276 N N . TRP A 1 665 ? -3.998 -8.522 -19.921 1.00 91.75 665 TRP A N 1
ATOM 5277 C CA . TRP A 1 665 ? -3.660 -7.148 -19.514 1.00 91.75 665 TRP A CA 1
ATOM 5278 C C . TRP A 1 665 ? -3.264 -6.245 -20.691 1.00 91.75 665 TRP A C 1
ATOM 5280 O O . TRP A 1 665 ? -3.465 -5.032 -20.632 1.00 91.75 665 TRP A O 1
ATOM 5290 N N . LEU A 1 666 ? -2.682 -6.823 -21.743 1.00 88.56 666 LEU A N 1
ATOM 5291 C CA . LEU A 1 666 ? -2.218 -6.103 -22.931 1.00 88.56 666 LEU A CA 1
ATOM 5292 C C . LEU A 1 666 ? -3.261 -6.072 -24.050 1.00 88.56 666 LEU A C 1
ATOM 5294 O O . LEU A 1 666 ? -3.214 -5.198 -24.912 1.00 88.56 666 LEU A O 1
ATOM 5298 N N . CYS A 1 667 ? -4.161 -7.049 -24.072 1.00 85.50 667 CYS A N 1
ATOM 5299 C CA . CYS A 1 667 ? -5.185 -7.197 -25.089 1.00 85.50 667 CYS A CA 1
ATOM 5300 C C . CYS A 1 667 ? -6.456 -7.733 -24.437 1.00 85.50 667 CYS A C 1
ATOM 5302 O O . CYS A 1 667 ? -6.661 -8.947 -24.359 1.00 85.50 667 CYS A O 1
ATOM 5304 N N . TRP A 1 668 ? -7.283 -6.817 -23.936 1.00 81.69 668 TRP A N 1
ATOM 5305 C CA . TRP A 1 668 ? -8.617 -7.138 -23.459 1.00 81.69 668 TRP A CA 1
ATOM 5306 C C . TRP A 1 668 ? -9.648 -6.767 -24.526 1.00 81.69 668 TRP A C 1
ATOM 5308 O O . TRP A 1 668 ? -9.758 -5.602 -24.920 1.00 81.69 668 TRP A O 1
ATOM 5318 N N . ASP A 1 669 ? -10.405 -7.760 -24.990 1.00 69.25 669 ASP A N 1
ATOM 5319 C CA . ASP A 1 669 ? -11.532 -7.546 -25.894 1.00 69.25 669 ASP A CA 1
ATOM 5320 C C . ASP A 1 669 ? -12.797 -7.278 -25.066 1.00 69.25 669 ASP A C 1
ATOM 5322 O O . ASP A 1 669 ? -13.200 -8.083 -24.224 1.00 69.25 669 ASP A O 1
ATOM 5326 N N . TYR A 1 670 ? -13.434 -6.128 -25.292 1.00 56.25 670 TYR A N 1
ATOM 5327 C CA . TYR A 1 670 ? -14.707 -5.785 -24.650 1.00 56.25 670 TYR A CA 1
ATOM 5328 C C . TYR A 1 670 ? -15.847 -6.736 -25.077 1.00 56.25 670 TYR A C 1
ATOM 5330 O O . TYR A 1 670 ? -16.890 -6.772 -24.420 1.00 56.25 670 TYR A O 1
ATOM 5338 N N . GLY A 1 671 ? -15.648 -7.510 -26.154 1.00 48.00 671 GLY A N 1
ATOM 5339 C CA . GLY A 1 671 ? -16.656 -8.356 -26.790 1.00 48.00 671 GLY A CA 1
ATOM 5340 C C . GLY A 1 671 ? -17.226 -9.499 -25.942 1.00 48.00 671 GLY A C 1
ATOM 5341 O O . GLY A 1 671 ? -18.387 -9.855 -26.140 1.00 48.00 671 GLY A O 1
ATOM 5342 N N . ASP A 1 672 ? -16.492 -10.035 -24.961 1.00 41.97 672 ASP A N 1
ATOM 5343 C CA . ASP A 1 672 ? -16.885 -11.293 -24.290 1.00 41.97 672 ASP A CA 1
ATOM 5344 C C . ASP A 1 672 ? -17.804 -11.113 -23.056 1.00 41.97 672 ASP A C 1
ATOM 5346 O O . ASP A 1 672 ? -18.281 -12.080 -22.468 1.00 41.97 672 ASP A O 1
ATOM 5350 N N . VAL A 1 673 ? -18.121 -9.869 -22.663 1.00 43.00 673 VAL A N 1
ATOM 5351 C CA . VAL A 1 673 ? -19.031 -9.574 -21.525 1.00 43.00 673 VAL A CA 1
ATOM 5352 C C . VAL A 1 673 ? -20.480 -9.308 -21.988 1.00 43.00 673 VAL A C 1
ATOM 5354 O O . VAL A 1 673 ? -21.400 -9.143 -21.184 1.00 43.00 673 VAL A O 1
ATOM 5357 N N . SER A 1 674 ? -20.735 -9.326 -23.300 1.00 36.53 674 SER A N 1
ATOM 5358 C CA . SER A 1 674 ? -22.021 -8.940 -23.905 1.00 36.53 674 SER A CA 1
ATOM 5359 C C . SER A 1 674 ? -23.069 -10.062 -24.039 1.00 36.53 674 SER A C 1
ATOM 5361 O O . SER A 1 674 ? -24.002 -9.940 -24.824 1.00 36.53 674 SER A O 1
ATOM 5363 N N . ASN A 1 675 ? -23.015 -11.107 -23.202 1.00 33.84 675 ASN A N 1
ATOM 5364 C CA . ASN A 1 675 ? -24.166 -12.009 -22.995 1.00 33.84 675 ASN A CA 1
ATOM 5365 C C . ASN A 1 675 ? -25.199 -11.463 -21.987 1.00 33.84 675 ASN A C 1
ATOM 5367 O O . ASN A 1 675 ? -26.121 -12.175 -21.589 1.00 33.84 675 ASN A O 1
ATOM 5371 N N . THR A 1 676 ? -25.086 -10.190 -21.600 1.00 35.12 676 THR A N 1
ATOM 5372 C CA . THR A 1 676 ? -26.129 -9.492 -20.841 1.00 35.12 676 THR A CA 1
ATOM 5373 C C . THR A 1 676 ? -26.781 -8.463 -21.755 1.00 35.12 676 THR A C 1
ATOM 5375 O O . THR A 1 676 ? -26.187 -7.436 -22.071 1.00 35.12 676 THR A O 1
ATOM 5378 N N . GLU A 1 677 ? -27.990 -8.783 -22.218 1.00 34.44 677 GLU A N 1
ATOM 5379 C CA . GLU A 1 677 ? -28.836 -7.954 -23.075 1.00 34.44 677 GLU A CA 1
ATOM 5380 C C . GLU A 1 677 ? -28.972 -6.520 -22.531 1.00 34.44 677 GLU A C 1
ATOM 5382 O O . GLU A 1 677 ? -29.789 -6.241 -21.655 1.00 34.44 677 GLU A O 1
ATOM 5387 N N . VAL A 1 678 ? -28.215 -5.579 -23.091 1.00 31.33 678 VAL A N 1
ATOM 5388 C CA . VAL A 1 678 ? -28.548 -4.155 -23.031 1.00 31.33 678 VAL A CA 1
ATOM 5389 C C . VAL A 1 678 ? -28.603 -3.658 -24.465 1.00 31.33 678 VAL A C 1
ATOM 5391 O O . VAL A 1 678 ? -27.589 -3.396 -25.104 1.00 31.33 678 VAL A O 1
ATOM 5394 N N . ARG A 1 679 ? -29.833 -3.585 -24.981 1.00 32.28 679 ARG A N 1
ATOM 5395 C CA . ARG A 1 679 ? -30.167 -2.900 -26.229 1.00 32.28 679 ARG A CA 1
ATOM 5396 C C . ARG A 1 679 ? -29.728 -1.441 -26.120 1.00 32.28 679 ARG A C 1
ATOM 5398 O O . ARG A 1 679 ? -30.287 -0.701 -25.314 1.00 32.28 679 ARG A O 1
ATOM 5405 N N . LEU A 1 680 ? -28.780 -1.038 -26.953 1.00 31.06 680 LEU A N 1
ATOM 5406 C CA . LEU A 1 680 ? -28.600 0.355 -27.334 1.00 31.06 680 LEU A CA 1
ATOM 5407 C C . LEU A 1 680 ? -28.915 0.446 -28.825 1.00 31.06 680 LEU A C 1
ATOM 5409 O O . LEU A 1 680 ? -28.312 -0.246 -29.642 1.00 31.06 680 LEU A O 1
ATOM 5413 N N . GLU A 1 681 ? -29.962 1.211 -29.114 1.00 32.75 681 GLU A N 1
ATOM 5414 C CA . GLU A 1 681 ? -30.476 1.498 -30.447 1.00 32.75 681 GLU A CA 1
ATOM 5415 C C . GLU A 1 681 ? -29.505 2.406 -31.217 1.00 32.75 681 GLU A C 1
ATOM 5417 O O . GLU A 1 681 ? -28.950 3.347 -30.651 1.00 32.75 681 GLU A O 1
ATOM 5422 N N . ASP A 1 682 ? -29.321 2.050 -32.490 1.00 32.56 682 ASP A N 1
ATOM 5423 C CA . ASP A 1 682 ? -29.055 2.869 -33.679 1.00 32.56 682 ASP A CA 1
ATOM 5424 C C . ASP A 1 682 ? -28.416 4.258 -33.498 1.00 32.56 682 ASP A C 1
ATOM 5426 O O . ASP A 1 682 ? -29.099 5.234 -33.204 1.00 32.56 682 ASP A O 1
ATOM 5430 N N . ASP A 1 683 ? -27.110 4.340 -33.791 1.00 29.64 683 ASP A N 1
ATOM 5431 C CA . ASP A 1 683 ? -26.523 5.321 -34.727 1.00 29.64 683 ASP A CA 1
ATOM 5432 C C . ASP A 1 683 ? -24.996 5.110 -34.838 1.00 29.64 683 ASP A C 1
ATOM 5434 O O . ASP A 1 683 ? -24.220 5.745 -34.130 1.00 29.64 683 ASP A O 1
ATOM 5438 N N . ALA A 1 684 ? -24.544 4.197 -35.714 1.00 28.92 684 ALA A N 1
ATOM 5439 C CA . ALA A 1 684 ? -23.165 4.172 -36.245 1.00 28.92 684 ALA A CA 1
ATOM 5440 C C . ALA A 1 684 ? -22.995 3.127 -37.367 1.00 28.92 684 ALA A C 1
ATOM 5442 O O . ALA A 1 684 ? -22.285 2.131 -37.222 1.00 28.92 684 ALA A O 1
ATOM 5443 N N . VAL A 1 685 ? -23.613 3.351 -38.527 1.00 31.44 685 VAL A N 1
ATOM 5444 C CA . VAL A 1 685 ? -23.194 2.669 -39.763 1.00 31.44 685 VAL A CA 1
ATOM 5445 C C . VAL A 1 685 ? -22.102 3.520 -40.412 1.00 31.44 685 VAL A C 1
ATOM 5447 O O . VAL A 1 685 ? -22.408 4.274 -41.321 1.00 31.44 685 VAL A O 1
ATOM 5450 N N . GLU A 1 686 ? -20.872 3.456 -39.875 1.00 27.73 686 GLU A N 1
ATOM 5451 C CA . GLU A 1 686 ? -19.592 3.772 -40.560 1.00 27.73 686 GLU A CA 1
ATOM 5452 C C . GLU A 1 686 ? -18.363 3.709 -39.611 1.00 27.73 686 GLU A C 1
ATOM 5454 O O . GLU A 1 686 ? -17.572 4.635 -39.558 1.00 27.73 686 GLU A O 1
ATOM 5459 N N . MET A 1 687 ? -18.146 2.630 -38.842 1.00 26.83 687 MET A N 1
ATOM 5460 C CA . MET A 1 687 ? -16.827 2.351 -38.218 1.00 26.83 687 MET A CA 1
ATOM 5461 C C . MET A 1 687 ? -16.636 0.844 -37.973 1.00 26.83 687 MET A C 1
ATOM 5463 O O . MET A 1 687 ? -16.756 0.358 -36.854 1.00 26.83 687 MET A O 1
ATOM 5467 N N . VAL A 1 688 ? -16.342 0.085 -39.032 1.00 32.72 688 VAL A N 1
ATOM 5468 C CA . VAL A 1 688 ? -16.139 -1.381 -38.975 1.00 32.72 688 VAL A CA 1
ATOM 5469 C C . VAL A 1 688 ? -14.651 -1.786 -38.830 1.00 32.72 688 VAL A C 1
ATOM 5471 O O . VAL A 1 688 ? -14.326 -2.956 -38.960 1.00 32.72 688 VAL A O 1
ATOM 5474 N N . GLU A 1 689 ? -13.718 -0.889 -38.472 1.00 28.72 689 GLU A N 1
ATOM 5475 C CA . GLU A 1 689 ? -12.276 -1.248 -38.378 1.00 28.72 689 GLU A CA 1
ATOM 5476 C C . GLU A 1 689 ? -11.530 -0.859 -37.085 1.00 28.72 689 GLU A C 1
ATOM 5478 O O . GLU A 1 689 ? -10.303 -0.833 -37.053 1.00 28.72 689 GLU A O 1
ATOM 5483 N N . SER A 1 690 ? -12.215 -0.649 -35.959 1.00 30.30 690 SER A N 1
ATOM 5484 C CA . SER A 1 690 ? -11.514 -0.560 -34.668 1.00 30.30 690 SER A CA 1
ATOM 5485 C C . SER A 1 690 ? -12.323 -1.179 -33.535 1.00 30.30 690 SER A C 1
ATOM 5487 O O . SER A 1 690 ? -12.998 -0.477 -32.783 1.00 30.30 690 SER A O 1
ATOM 5489 N N . GLN A 1 691 ? -12.222 -2.501 -33.371 1.00 36.97 691 GLN A N 1
ATOM 5490 C CA . GLN A 1 691 ? -12.397 -3.090 -32.043 1.00 36.97 691 GLN A CA 1
ATOM 5491 C C . GLN A 1 691 ? -11.354 -2.425 -31.132 1.00 36.97 691 GLN A C 1
ATOM 5493 O O . GLN A 1 691 ? -10.158 -2.687 -31.262 1.00 36.97 691 GLN A O 1
ATOM 5498 N N . GLN A 1 692 ? -11.779 -1.485 -30.281 1.00 50.34 692 GLN A N 1
ATOM 5499 C CA . GLN A 1 692 ? -10.911 -0.837 -29.295 1.00 50.34 692 GLN A CA 1
ATOM 5500 C C . GLN A 1 692 ? -10.503 -1.877 -28.247 1.00 50.34 692 GLN A C 1
ATOM 5502 O O . GLN A 1 692 ? -11.141 -2.032 -27.209 1.00 50.34 692 GLN A O 1
ATOM 5507 N N . VAL A 1 693 ? -9.436 -2.614 -28.544 1.00 59.12 693 VAL A N 1
ATOM 5508 C CA . VAL A 1 693 ? -8.745 -3.464 -27.580 1.00 59.12 693 VAL A CA 1
ATOM 5509 C C . VAL A 1 693 ? -8.191 -2.559 -26.480 1.00 59.12 693 VAL A C 1
ATOM 5511 O O . VAL A 1 693 ? -7.371 -1.679 -26.752 1.00 59.12 693 VAL A O 1
ATOM 5514 N N . SER A 1 694 ? -8.634 -2.756 -25.239 1.00 75.62 694 SER A N 1
ATOM 5515 C CA . SER A 1 694 ? -8.105 -2.012 -24.097 1.00 75.62 694 SER A CA 1
ATOM 5516 C C . SER A 1 694 ? -6.831 -2.685 -23.578 1.00 75.62 694 SER A C 1
ATOM 5518 O O . SER A 1 694 ? -6.727 -3.910 -23.496 1.00 75.62 694 SER A O 1
ATOM 5520 N N . SER A 1 695 ? -5.819 -1.871 -23.275 1.00 87.06 695 SER A N 1
ATOM 5521 C CA . SER A 1 695 ? -4.502 -2.310 -22.803 1.00 87.06 695 SER A CA 1
ATOM 5522 C C . SER A 1 695 ? -4.117 -1.506 -21.569 1.00 87.06 695 SER A C 1
ATOM 5524 O O . SER A 1 695 ? -4.439 -0.322 -21.469 1.00 87.06 695 SER A O 1
ATOM 5526 N N . ILE A 1 696 ? -3.393 -2.127 -20.637 1.00 89.75 696 ILE A N 1
ATOM 5527 C CA . ILE A 1 696 ? -2.782 -1.425 -19.500 1.00 89.75 696 ILE A CA 1
ATOM 5528 C C . ILE A 1 696 ? -1.584 -0.567 -19.933 1.00 89.75 696 ILE A C 1
ATOM 5530 O O . ILE A 1 696 ? -1.154 0.323 -19.199 1.00 89.75 696 ILE A O 1
ATOM 5534 N N . LEU A 1 697 ? -1.026 -0.828 -21.120 1.00 88.69 697 LEU A N 1
ATOM 5535 C CA . LEU A 1 697 ? 0.218 -0.215 -21.569 1.00 88.69 697 LEU A CA 1
ATOM 5536 C C . LEU A 1 697 ? 0.144 1.321 -21.659 1.00 88.69 697 LEU A C 1
ATOM 5538 O O . LEU A 1 697 ? 1.041 1.949 -21.107 1.00 88.69 697 LEU A O 1
ATOM 5542 N N . PRO A 1 698 ? -0.901 1.961 -22.226 1.00 86.69 698 PRO A N 1
ATOM 5543 C CA . PRO A 1 698 ? -1.021 3.421 -22.209 1.00 86.69 698 PRO A CA 1
ATOM 5544 C C . PRO A 1 698 ? -0.974 3.994 -20.790 1.00 86.69 698 PRO A C 1
ATOM 5546 O O . PRO A 1 698 ? -0.239 4.942 -20.529 1.00 86.69 698 PRO A O 1
ATOM 5549 N N . SER A 1 699 ? -1.676 3.358 -19.842 1.00 86.31 699 SER A N 1
ATOM 5550 C CA . SE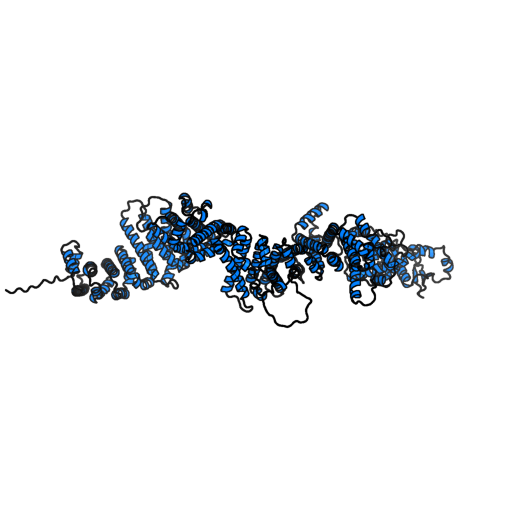R A 1 699 ? -1.636 3.761 -18.434 1.00 86.31 699 SER A CA 1
ATOM 5551 C C . SER A 1 699 ? -0.224 3.652 -17.840 1.00 86.31 699 SER A C 1
ATOM 5553 O O . SER A 1 699 ? 0.230 4.524 -17.101 1.00 86.31 699 SER A O 1
ATOM 5555 N N . LEU A 1 700 ? 0.497 2.581 -18.169 1.00 89.75 700 LEU A N 1
ATOM 5556 C CA . LEU A 1 700 ? 1.869 2.371 -17.720 1.00 89.75 700 LEU A CA 1
ATOM 5557 C C . LEU A 1 700 ? 2.835 3.410 -18.312 1.00 89.75 700 LEU A C 1
ATOM 5559 O O . LEU A 1 700 ? 3.680 3.944 -17.591 1.00 89.75 700 LEU A O 1
ATOM 5563 N N . LEU A 1 701 ? 2.689 3.727 -19.600 1.00 87.56 701 LEU A N 1
ATOM 5564 C CA . LEU A 1 701 ? 3.528 4.696 -20.303 1.00 87.56 701 LEU A CA 1
ATOM 5565 C C . LEU A 1 701 ? 3.315 6.118 -19.780 1.00 87.56 701 LEU A C 1
ATOM 5567 O O . LEU A 1 701 ? 4.303 6.804 -19.559 1.00 87.56 701 LEU A O 1
ATOM 5571 N N . SER A 1 702 ? 2.089 6.535 -19.450 1.00 85.62 702 SER A N 1
ATOM 5572 C CA . SER A 1 702 ? 1.844 7.840 -18.805 1.00 85.62 702 SER A CA 1
ATOM 5573 C C . SER A 1 702 ? 2.529 7.977 -17.436 1.00 85.62 702 SER A C 1
ATOM 5575 O O . SER A 1 702 ? 2.877 9.078 -17.005 1.00 85.62 702 SER A O 1
ATOM 5577 N N . VAL A 1 703 ? 2.743 6.863 -16.724 1.00 87.06 703 VAL A N 1
ATOM 5578 C CA . VAL A 1 703 ? 3.481 6.852 -15.450 1.00 87.06 703 VAL A CA 1
ATOM 5579 C C . VAL A 1 703 ? 4.990 6.944 -15.676 1.00 87.06 703 VAL A C 1
ATOM 5581 O O . VAL A 1 703 ? 5.662 7.665 -14.935 1.00 87.06 703 VAL A O 1
ATOM 5584 N N . LEU A 1 704 ? 5.514 6.223 -16.672 1.00 85.88 704 LEU A N 1
ATOM 5585 C CA . LEU A 1 704 ? 6.936 6.226 -17.033 1.00 85.88 704 LEU A CA 1
ATOM 5586 C C . LEU A 1 704 ? 7.362 7.547 -17.694 1.00 85.88 704 LEU A C 1
ATOM 5588 O O . LEU A 1 704 ? 8.445 8.054 -17.403 1.00 85.88 704 LEU A O 1
ATOM 5592 N N . PHE A 1 705 ? 6.493 8.119 -18.530 1.00 83.06 705 PHE A N 1
ATOM 5593 C CA . PHE A 1 705 ? 6.734 9.292 -19.373 1.00 83.06 705 PHE A CA 1
ATOM 5594 C C . PHE A 1 705 ? 5.691 10.393 -19.103 1.00 83.06 705 PHE A C 1
ATOM 5596 O O . PHE A 1 705 ? 4.846 10.692 -19.949 1.00 83.06 705 PHE A O 1
ATOM 5603 N N . PRO A 1 706 ? 5.706 11.028 -17.917 1.00 70.44 706 PRO A N 1
ATOM 5604 C CA . PRO A 1 706 ? 4.777 12.112 -17.619 1.00 70.44 706 PRO A CA 1
ATOM 5605 C C . PRO A 1 706 ? 5.084 13.311 -18.529 1.00 70.44 706 PRO A C 1
ATOM 5607 O O . PRO A 1 706 ? 6.139 13.936 -18.401 1.00 70.44 706 PRO A O 1
ATOM 5610 N N . GLY A 1 707 ? 4.154 13.648 -19.426 1.00 56.22 707 GLY A N 1
ATOM 5611 C CA . GLY A 1 707 ? 4.371 14.489 -20.612 1.00 56.22 707 GLY A CA 1
ATOM 5612 C C . GLY A 1 707 ? 4.786 15.957 -20.424 1.00 56.22 707 GLY A C 1
ATOM 5613 O O . GLY A 1 707 ? 4.516 16.742 -21.325 1.00 56.22 707 GLY A O 1
ATOM 5614 N N . ASN A 1 708 ? 5.385 16.388 -19.296 1.00 47.09 708 ASN A N 1
ATOM 5615 C CA . ASN A 1 708 ? 5.950 17.746 -19.159 1.00 47.09 708 ASN A CA 1
ATOM 5616 C C . ASN A 1 708 ? 6.858 18.054 -17.937 1.00 47.09 708 ASN A C 1
ATOM 5618 O O . ASN A 1 708 ? 6.921 19.214 -17.521 1.00 47.09 708 ASN A O 1
ATOM 5622 N N . LYS A 1 709 ? 7.575 17.105 -17.309 1.00 48.72 709 LYS A N 1
ATOM 5623 C CA . LYS A 1 709 ? 8.506 17.464 -16.207 1.00 48.72 709 LYS A CA 1
ATOM 5624 C C . LYS A 1 709 ? 9.803 16.664 -16.237 1.00 48.72 709 LYS A C 1
ATOM 5626 O O . LYS A 1 709 ? 9.775 15.440 -16.218 1.00 48.72 709 LYS A O 1
ATOM 5631 N N . GLN A 1 710 ? 10.934 17.378 -16.187 1.00 45.66 710 GLN A N 1
ATOM 5632 C CA . GLN A 1 710 ? 12.209 16.814 -15.743 1.00 45.66 710 GLN A CA 1
ATOM 5633 C C . GLN A 1 710 ? 11.953 15.996 -14.474 1.00 45.66 710 GLN A C 1
ATOM 5635 O O . GLN A 1 710 ? 11.338 16.500 -13.530 1.00 45.66 710 GLN A O 1
ATOM 5640 N N . ILE A 1 711 ? 12.427 14.751 -14.448 1.00 49.50 711 ILE A N 1
ATOM 5641 C CA . ILE A 1 711 ? 12.453 13.904 -13.253 1.00 49.50 711 ILE A CA 1
ATOM 5642 C C . ILE A 1 711 ? 13.528 14.491 -12.326 1.00 49.50 711 ILE A C 1
ATOM 5644 O O . ILE A 1 711 ? 14.614 13.955 -12.158 1.00 49.50 711 ILE A O 1
ATOM 5648 N N . SER A 1 712 ? 13.272 15.680 -11.781 1.00 39.41 712 SER A N 1
ATOM 5649 C CA . SER A 1 712 ? 14.071 16.256 -10.710 1.00 39.41 712 SER A CA 1
ATOM 5650 C C . SER A 1 712 ? 13.765 15.432 -9.465 1.00 39.41 712 SER A C 1
ATOM 5652 O O . SER A 1 712 ? 12.607 15.394 -9.042 1.00 39.41 712 SER A O 1
ATOM 5654 N N . GLY A 1 713 ? 14.766 14.735 -8.926 1.00 41.25 713 GLY A N 1
ATOM 5655 C CA . GLY A 1 713 ? 14.635 13.741 -7.855 1.00 41.25 713 GLY A CA 1
ATOM 5656 C C . GLY A 1 713 ? 14.173 14.289 -6.500 1.00 41.25 713 GLY A C 1
ATOM 5657 O O . GLY A 1 713 ? 14.921 14.218 -5.535 1.00 41.25 713 GLY A O 1
ATOM 5658 N N . SER A 1 714 ? 12.960 14.841 -6.403 1.00 39.44 714 SER A N 1
ATOM 5659 C CA . SER A 1 714 ? 12.511 15.577 -5.213 1.00 39.44 714 SER A CA 1
ATOM 5660 C C . SER A 1 714 ? 11.236 15.073 -4.525 1.00 39.44 714 SER A C 1
ATOM 5662 O O . SER A 1 714 ? 10.754 15.763 -3.631 1.00 39.44 714 SER A O 1
ATOM 5664 N N . LYS A 1 715 ? 10.703 13.876 -4.835 1.00 51.09 715 LYS A N 1
ATOM 5665 C CA . LYS A 1 715 ? 9.693 13.201 -3.980 1.00 51.09 715 LYS A CA 1
ATOM 5666 C C . LYS A 1 715 ? 9.833 11.669 -4.039 1.00 51.09 715 LYS A C 1
ATOM 5668 O O . LYS A 1 715 ? 9.563 11.090 -5.091 1.00 51.09 715 LYS A O 1
ATOM 5673 N N . ASP A 1 716 ? 10.194 11.033 -2.918 1.00 57.88 716 ASP A N 1
ATOM 5674 C CA . ASP A 1 716 ? 10.389 9.572 -2.778 1.00 57.88 716 ASP A CA 1
ATOM 5675 C C . ASP A 1 716 ? 9.206 8.737 -3.314 1.00 57.88 716 ASP A C 1
ATOM 5677 O O . ASP A 1 716 ? 9.408 7.715 -3.972 1.00 57.88 716 ASP A O 1
ATOM 5681 N N . ASP A 1 717 ? 7.968 9.205 -3.125 1.00 54.78 717 ASP A N 1
ATOM 5682 C CA . ASP A 1 717 ? 6.752 8.490 -3.548 1.00 54.78 717 ASP A CA 1
ATOM 5683 C C . ASP A 1 717 ? 6.611 8.360 -5.077 1.00 54.78 717 ASP A C 1
ATOM 5685 O O . ASP A 1 717 ? 6.123 7.348 -5.583 1.00 54.78 717 ASP A O 1
ATOM 5689 N N . ASN A 1 718 ? 7.060 9.364 -5.841 1.00 72.56 718 ASN A N 1
ATOM 5690 C CA . ASN A 1 718 ? 7.019 9.300 -7.306 1.00 72.56 718 ASN A CA 1
ATOM 5691 C C . ASN A 1 718 ? 8.058 8.314 -7.847 1.00 72.56 718 ASN A C 1
ATOM 5693 O O . ASN A 1 718 ? 7.815 7.668 -8.864 1.00 72.56 718 ASN A O 1
ATOM 5697 N N . PHE A 1 719 ? 9.194 8.180 -7.159 1.00 82.44 719 PHE A N 1
ATOM 5698 C CA . PHE A 1 719 ? 10.224 7.225 -7.540 1.00 82.44 719 PHE A CA 1
ATOM 5699 C C . PHE A 1 719 ? 9.785 5.780 -7.265 1.00 82.44 719 PHE A C 1
ATOM 5701 O O . PHE A 1 719 ? 9.981 4.921 -8.118 1.00 82.44 719 PHE A O 1
ATOM 5708 N N . GLN A 1 720 ? 9.122 5.508 -6.134 1.00 85.25 720 GLN A N 1
ATOM 5709 C CA . GLN A 1 720 ? 8.561 4.177 -5.858 1.00 85.25 720 GLN A CA 1
ATOM 5710 C C . GLN A 1 720 ? 7.531 3.752 -6.912 1.00 85.25 720 GLN A C 1
ATOM 5712 O O . GLN A 1 720 ? 7.545 2.603 -7.359 1.00 85.25 720 GLN A O 1
ATOM 5717 N N . LEU A 1 721 ? 6.660 4.675 -7.339 1.00 88.56 721 LEU A N 1
ATOM 5718 C CA . LEU A 1 721 ? 5.707 4.409 -8.416 1.00 88.56 721 LEU A CA 1
ATOM 5719 C C . LEU A 1 721 ? 6.424 4.132 -9.748 1.00 88.56 721 LEU A C 1
ATOM 5721 O O . LEU A 1 721 ? 6.066 3.182 -10.440 1.00 88.56 721 LEU A O 1
ATOM 5725 N N . LEU A 1 722 ? 7.447 4.924 -10.084 1.00 89.31 722 LEU A N 1
ATOM 5726 C CA . LEU A 1 722 ? 8.248 4.734 -11.295 1.00 89.31 722 LEU A CA 1
ATOM 5727 C C . LEU A 1 722 ? 8.971 3.379 -11.295 1.00 89.31 722 LEU A C 1
ATOM 5729 O O . LEU A 1 722 ? 8.937 2.663 -12.290 1.00 89.31 722 LEU A O 1
ATOM 5733 N N . PHE A 1 723 ? 9.574 3.001 -10.167 1.00 90.12 723 PHE A N 1
ATOM 5734 C CA . PHE A 1 723 ? 10.237 1.711 -9.986 1.00 90.12 723 PHE A CA 1
ATOM 5735 C C . PHE A 1 723 ? 9.261 0.542 -10.173 1.00 90.12 723 PHE A C 1
ATOM 5737 O O . PHE A 1 723 ? 9.571 -0.430 -10.862 1.00 90.12 723 PHE A O 1
ATOM 5744 N N . LEU A 1 724 ? 8.055 0.647 -9.603 1.00 91.81 724 LEU A N 1
ATOM 5745 C CA . LEU A 1 724 ? 7.008 -0.354 -9.791 1.00 91.81 724 LEU A CA 1
ATOM 5746 C C . LEU A 1 724 ? 6.560 -0.436 -11.257 1.00 91.81 724 LEU A C 1
ATOM 5748 O O . LEU A 1 724 ? 6.404 -1.540 -11.773 1.00 91.81 724 LEU A O 1
ATOM 5752 N N . ALA A 1 725 ? 6.386 0.703 -11.931 1.00 93.38 725 ALA A N 1
ATOM 5753 C CA . ALA A 1 725 ? 6.029 0.746 -13.346 1.00 93.38 725 ALA A CA 1
ATOM 5754 C C . ALA A 1 725 ? 7.111 0.104 -14.232 1.00 93.38 725 ALA A C 1
ATOM 5756 O O . ALA A 1 725 ? 6.788 -0.706 -15.097 1.00 93.38 725 ALA A O 1
ATOM 5757 N N . ALA A 1 726 ? 8.392 0.382 -13.971 1.00 93.06 726 ALA A N 1
ATOM 5758 C CA . ALA A 1 726 ? 9.506 -0.237 -14.687 1.00 93.06 726 ALA A CA 1
ATOM 5759 C C . ALA A 1 726 ? 9.544 -1.764 -14.490 1.00 93.06 726 ALA A C 1
ATOM 5761 O O . ALA A 1 726 ? 9.730 -2.506 -15.451 1.00 93.06 726 ALA A O 1
ATOM 5762 N N . ASN A 1 727 ? 9.299 -2.248 -13.268 1.00 93.62 727 ASN A N 1
ATOM 5763 C CA . ASN A 1 727 ? 9.203 -3.682 -12.982 1.00 93.62 727 ASN A CA 1
ATOM 5764 C C . ASN A 1 727 ? 7.999 -4.340 -13.689 1.00 93.62 727 ASN A C 1
ATOM 5766 O O . ASN A 1 727 ? 8.129 -5.420 -14.258 1.00 93.62 727 ASN A O 1
ATOM 5770 N N . VAL A 1 728 ? 6.829 -3.689 -13.704 1.00 94.56 728 VAL A N 1
ATOM 5771 C CA . VAL A 1 728 ? 5.656 -4.194 -14.442 1.00 94.56 728 VAL A CA 1
ATOM 5772 C C . VAL A 1 728 ? 5.921 -4.221 -15.948 1.00 94.56 728 VAL A C 1
ATOM 5774 O O . VAL A 1 728 ? 5.550 -5.194 -16.602 1.00 94.56 728 VAL A O 1
ATOM 5777 N N . LEU A 1 729 ? 6.607 -3.216 -16.501 1.00 95.00 729 LEU A N 1
ATOM 5778 C CA . LEU A 1 729 ? 7.014 -3.226 -17.907 1.00 95.00 729 LEU A CA 1
ATOM 5779 C C . LEU A 1 729 ? 7.961 -4.396 -18.208 1.00 95.00 729 LEU A C 1
ATOM 5781 O O . LEU A 1 729 ? 7.763 -5.083 -19.208 1.00 95.00 729 LEU A O 1
ATOM 5785 N N . ASP A 1 730 ? 8.929 -4.680 -17.330 1.00 94.19 730 ASP A N 1
ATOM 5786 C CA . ASP A 1 730 ? 9.825 -5.834 -17.487 1.00 94.19 730 ASP A CA 1
ATOM 5787 C C . ASP A 1 730 ? 9.029 -7.142 -17.539 1.00 94.19 730 ASP A C 1
ATOM 5789 O O . ASP A 1 730 ? 9.248 -7.966 -18.429 1.00 94.19 730 ASP A O 1
ATOM 5793 N N . GLN A 1 731 ? 8.028 -7.295 -16.672 1.00 93.06 731 GLN A N 1
ATOM 5794 C CA . GLN A 1 731 ? 7.143 -8.463 -16.657 1.00 93.06 731 GLN A CA 1
ATOM 5795 C C . GLN A 1 731 ? 6.298 -8.576 -17.937 1.00 93.06 731 GLN A C 1
ATOM 5797 O O . GLN A 1 731 ? 6.229 -9.651 -18.532 1.00 93.06 731 GLN A O 1
ATOM 5802 N N . LEU A 1 732 ? 5.695 -7.475 -18.396 1.00 93.25 732 LEU A N 1
ATOM 5803 C CA . LEU A 1 732 ? 4.858 -7.449 -19.603 1.00 93.25 732 LEU A CA 1
ATOM 5804 C C . LEU A 1 732 ? 5.667 -7.635 -20.892 1.00 93.25 732 LEU A C 1
ATOM 5806 O O . LEU A 1 732 ? 5.188 -8.274 -21.827 1.00 93.25 732 LEU A O 1
ATOM 5810 N N . SER A 1 733 ? 6.907 -7.137 -20.935 1.00 91.94 733 SER A N 1
ATOM 5811 C CA . SER A 1 733 ? 7.794 -7.221 -22.106 1.00 91.94 733 SER A CA 1
ATOM 5812 C C . SER A 1 733 ? 8.164 -8.655 -22.501 1.00 91.94 733 SER A C 1
ATOM 5814 O O . SER A 1 733 ? 8.620 -8.887 -23.619 1.00 91.94 733 SER A O 1
ATOM 5816 N N . ALA A 1 734 ? 7.949 -9.631 -21.610 1.00 88.88 734 ALA A N 1
ATOM 5817 C CA . ALA A 1 734 ? 8.087 -11.048 -21.930 1.00 88.88 734 ALA A CA 1
ATOM 5818 C C . ALA A 1 734 ? 7.014 -11.545 -22.919 1.00 88.88 734 ALA A C 1
ATOM 5820 O O . ALA A 1 734 ? 7.231 -12.549 -23.595 1.00 88.88 734 ALA A O 1
ATOM 5821 N N . ILE A 1 735 ? 5.874 -10.852 -23.025 1.00 90.69 735 ILE A N 1
ATOM 5822 C CA . ILE A 1 735 ? 4.787 -11.202 -23.940 1.00 90.69 735 ILE A CA 1
ATOM 5823 C C . ILE A 1 735 ? 4.972 -10.458 -25.275 1.00 90.69 735 ILE A C 1
ATOM 5825 O O . ILE A 1 735 ? 5.021 -9.225 -25.280 1.00 90.69 735 ILE A O 1
ATOM 5829 N N . PRO A 1 736 ? 4.982 -11.154 -26.430 1.00 86.81 736 PRO A N 1
ATOM 5830 C CA . PRO A 1 736 ? 5.215 -10.534 -27.737 1.00 86.81 736 PRO A CA 1
ATOM 5831 C C . PRO A 1 736 ? 4.305 -9.342 -28.057 1.00 86.81 736 PRO A C 1
ATOM 5833 O O . PRO A 1 736 ? 4.751 -8.355 -28.638 1.00 86.81 736 PRO A O 1
ATOM 5836 N N . ILE A 1 737 ? 3.032 -9.377 -27.658 1.00 87.69 737 ILE A N 1
ATOM 5837 C CA . ILE A 1 737 ? 2.094 -8.289 -27.968 1.00 87.69 737 ILE A CA 1
ATOM 5838 C C . ILE A 1 737 ? 2.500 -6.954 -27.317 1.00 87.69 737 ILE A C 1
ATOM 5840 O O . ILE A 1 737 ? 2.284 -5.905 -27.921 1.00 87.69 737 ILE A O 1
ATOM 5844 N N . CYS A 1 738 ? 3.179 -6.988 -26.159 1.00 89.56 738 CYS A N 1
ATOM 5845 C CA . CYS A 1 738 ? 3.740 -5.796 -25.520 1.00 89.56 738 CYS A CA 1
ATOM 5846 C C . CYS A 1 738 ? 4.764 -5.127 -26.438 1.00 89.56 738 CYS A C 1
ATOM 5848 O O . CYS A 1 738 ? 4.727 -3.915 -26.628 1.00 89.56 738 CYS A O 1
ATOM 5850 N N . GLY A 1 739 ? 5.659 -5.918 -27.042 1.00 86.00 739 GLY A N 1
ATOM 5851 C CA . GLY A 1 739 ? 6.665 -5.406 -27.969 1.00 86.00 739 GLY A CA 1
ATOM 5852 C C . GLY A 1 739 ? 6.045 -4.746 -29.200 1.00 86.00 739 GLY A C 1
ATOM 5853 O O . GLY A 1 739 ? 6.474 -3.665 -29.587 1.00 86.00 739 GLY A O 1
ATOM 5854 N N . ARG A 1 740 ? 4.983 -5.337 -29.770 1.00 84.62 740 ARG A N 1
ATOM 5855 C CA . ARG A 1 740 ? 4.267 -4.738 -30.912 1.00 84.62 740 ARG A CA 1
ATOM 5856 C C . ARG A 1 740 ? 3.633 -3.401 -30.545 1.00 84.62 740 ARG A C 1
ATOM 5858 O O . ARG A 1 740 ? 3.839 -2.433 -31.265 1.00 84.62 740 ARG A O 1
ATOM 5865 N N . GLN A 1 741 ? 2.918 -3.335 -29.422 1.00 87.62 741 GLN A N 1
ATOM 5866 C CA . GLN A 1 741 ? 2.282 -2.095 -28.965 1.00 87.62 741 GLN A CA 1
ATOM 5867 C C . GLN A 1 741 ? 3.315 -1.003 -28.631 1.00 87.62 741 GLN A C 1
ATOM 5869 O O . GLN A 1 741 ? 3.107 0.154 -28.978 1.00 87.62 741 GLN A O 1
ATOM 5874 N N . MET A 1 742 ? 4.455 -1.366 -28.028 1.00 87.75 742 MET A N 1
ATOM 5875 C CA . MET A 1 742 ? 5.560 -0.436 -27.747 1.00 87.75 742 MET A CA 1
ATOM 5876 C C . MET A 1 742 ? 6.193 0.138 -29.017 1.00 87.75 742 MET A C 1
ATOM 5878 O O . MET A 1 742 ? 6.524 1.316 -29.050 1.00 87.75 742 MET A O 1
ATOM 5882 N N . VAL A 1 743 ? 6.361 -0.684 -30.056 1.00 84.44 743 VAL A N 1
ATOM 5883 C CA . VAL A 1 743 ? 6.904 -0.252 -31.354 1.00 84.44 743 VAL A CA 1
ATOM 5884 C C . VAL A 1 743 ? 5.888 0.595 -32.137 1.00 84.44 743 VAL A C 1
ATOM 5886 O O . VAL A 1 743 ? 6.283 1.486 -32.880 1.00 84.44 743 VAL A O 1
ATOM 5889 N N . GLN A 1 744 ? 4.584 0.343 -31.967 1.00 82.69 744 GLN A N 1
ATOM 5890 C CA . GLN A 1 744 ? 3.509 1.142 -32.574 1.00 82.69 744 GLN A CA 1
ATOM 5891 C C . GLN A 1 744 ? 3.337 2.515 -31.926 1.00 82.69 744 GLN A C 1
ATOM 5893 O O . GLN A 1 744 ? 2.907 3.454 -32.595 1.00 82.69 744 GLN A O 1
ATOM 5898 N N . HIS A 1 745 ? 3.628 2.632 -30.629 1.00 81.19 745 HIS A N 1
ATOM 5899 C CA . HIS A 1 745 ? 3.500 3.895 -29.921 1.00 81.19 745 HIS A CA 1
ATOM 5900 C C . HIS A 1 745 ? 4.614 4.860 -30.361 1.00 81.19 745 HIS A C 1
ATOM 5902 O O . HIS A 1 745 ? 5.795 4.530 -30.210 1.00 81.19 745 HIS A O 1
ATOM 5908 N N . PRO A 1 746 ? 4.276 6.063 -30.864 1.00 73.06 746 PRO A N 1
ATOM 5909 C CA . PRO A 1 746 ? 5.279 7.041 -31.268 1.00 73.06 746 PRO A CA 1
ATOM 5910 C C . PRO A 1 746 ? 6.161 7.405 -30.067 1.00 73.06 746 PRO A C 1
ATOM 5912 O O . PRO A 1 746 ? 5.667 7.538 -28.949 1.00 73.06 746 PRO A O 1
ATOM 5915 N N . ASP A 1 747 ? 7.469 7.494 -30.287 1.00 82.06 747 ASP A N 1
ATOM 5916 C CA . ASP A 1 747 ? 8.488 7.902 -29.307 1.00 82.06 747 ASP A CA 1
ATOM 5917 C C . ASP A 1 747 ? 8.699 6.999 -28.072 1.00 82.06 747 ASP A C 1
ATOM 5919 O O . ASP A 1 747 ? 9.704 7.167 -27.387 1.00 82.06 747 ASP A O 1
ATOM 5923 N N . ALA A 1 748 ? 7.884 5.964 -27.823 1.00 85.75 748 ALA A N 1
ATOM 5924 C CA . ALA A 1 748 ? 7.972 5.160 -26.593 1.00 85.75 748 ALA A CA 1
ATOM 5925 C C . ALA A 1 748 ? 9.351 4.508 -26.365 1.00 85.75 748 ALA A C 1
ATOM 5927 O O . ALA A 1 748 ? 9.833 4.437 -25.234 1.00 85.75 748 ALA A O 1
ATOM 5928 N N . LEU A 1 749 ? 10.010 4.040 -27.431 1.00 89.06 749 LEU A N 1
ATOM 5929 C CA . LEU A 1 749 ? 11.364 3.476 -27.350 1.00 89.06 749 LEU A CA 1
ATOM 5930 C C . LEU A 1 749 ? 12.437 4.542 -27.099 1.00 89.06 749 LEU A C 1
ATOM 5932 O O . LEU A 1 749 ? 13.392 4.283 -26.364 1.00 89.06 749 LEU A O 1
ATOM 5936 N N . ALA A 1 750 ? 12.277 5.731 -27.684 1.00 88.44 750 ALA A N 1
ATOM 5937 C CA . ALA A 1 750 ? 13.177 6.853 -27.449 1.00 88.44 750 ALA A CA 1
ATOM 5938 C C . ALA A 1 750 ? 13.013 7.374 -26.010 1.00 88.44 750 ALA A C 1
ATOM 5940 O O . ALA A 1 750 ? 13.993 7.557 -25.291 1.00 88.44 750 ALA A O 1
ATOM 5941 N N . ASP A 1 751 ? 11.781 7.519 -25.534 1.00 88.81 751 ASP A N 1
ATOM 5942 C CA . ASP A 1 751 ? 11.500 7.935 -24.164 1.00 88.81 751 ASP A CA 1
ATOM 5943 C C . ASP A 1 751 ? 12.027 6.921 -23.144 1.00 88.81 751 ASP A C 1
ATOM 5945 O O . ASP A 1 751 ? 12.586 7.312 -22.117 1.00 88.81 751 ASP A O 1
ATOM 5949 N N . LEU A 1 752 ? 11.957 5.620 -23.449 1.00 90.56 752 LEU A N 1
ATOM 5950 C CA . LEU A 1 752 ? 12.527 4.571 -22.603 1.00 90.56 752 LEU A CA 1
ATOM 5951 C C . LEU A 1 752 ? 14.052 4.708 -22.480 1.00 90.56 752 LEU A C 1
ATOM 5953 O O . LEU A 1 752 ? 14.581 4.697 -21.365 1.00 90.56 752 LEU A O 1
ATOM 5957 N N . ALA A 1 753 ? 14.760 4.889 -23.599 1.00 89.94 753 ALA A N 1
ATOM 5958 C CA . ALA A 1 753 ? 16.206 5.110 -23.594 1.00 89.94 753 ALA A CA 1
ATOM 5959 C C . ALA A 1 753 ? 16.586 6.423 -22.880 1.00 89.94 753 ALA A C 1
ATOM 5961 O O . ALA A 1 753 ? 17.511 6.455 -22.064 1.00 89.94 753 ALA A O 1
ATOM 5962 N N . SER A 1 754 ? 15.832 7.498 -23.118 1.00 88.94 754 SER A N 1
ATOM 5963 C CA . SER A 1 754 ? 16.000 8.794 -22.449 1.00 88.94 754 SER A CA 1
ATOM 5964 C C . SER A 1 754 ? 15.793 8.696 -20.932 1.00 88.94 754 SER A C 1
ATOM 5966 O O . SER A 1 754 ? 16.546 9.288 -20.151 1.00 88.94 754 SER A O 1
ATOM 5968 N N . LEU A 1 755 ? 14.816 7.899 -20.488 1.00 88.62 755 LEU A N 1
ATOM 5969 C CA . LEU A 1 755 ? 14.533 7.652 -19.077 1.00 88.62 755 LEU A CA 1
ATOM 5970 C C . LEU A 1 755 ? 15.682 6.904 -18.388 1.00 88.62 755 LEU A C 1
ATOM 5972 O O . LEU A 1 755 ? 16.094 7.309 -17.300 1.00 88.62 755 LEU A O 1
ATOM 5976 N N . MET A 1 756 ? 16.254 5.877 -19.028 1.00 89.81 756 MET A N 1
ATOM 5977 C CA . MET A 1 756 ? 17.438 5.166 -18.514 1.00 89.81 756 MET A CA 1
ATOM 5978 C C . MET A 1 756 ? 18.618 6.122 -18.283 1.00 89.81 756 MET A C 1
ATOM 5980 O O . MET A 1 756 ? 19.253 6.106 -17.219 1.00 89.81 756 MET A O 1
ATOM 5984 N N . VAL A 1 757 ? 18.869 7.008 -19.253 1.00 86.56 757 VAL A N 1
ATOM 5985 C CA . VAL A 1 757 ? 19.923 8.025 -19.157 1.00 86.56 757 VAL A CA 1
ATOM 5986 C C . VAL A 1 757 ? 19.624 9.019 -18.038 1.00 86.56 757 VAL A C 1
ATOM 5988 O O . VAL A 1 757 ? 20.474 9.292 -17.192 1.00 86.56 757 VAL A O 1
ATOM 5991 N N . THR A 1 758 ? 18.393 9.527 -17.984 1.00 85.75 758 THR A N 1
ATOM 5992 C CA . THR A 1 758 ? 17.963 10.524 -16.995 1.00 85.75 758 THR A CA 1
ATOM 5993 C C . THR A 1 758 ? 18.070 9.994 -15.566 1.00 85.75 758 THR A C 1
ATOM 5995 O O . THR A 1 758 ? 18.598 10.694 -14.703 1.00 85.75 758 THR A O 1
ATOM 5998 N N . LEU A 1 759 ? 17.647 8.749 -15.318 1.00 84.38 759 LEU A N 1
ATOM 5999 C CA . LEU A 1 759 ? 17.696 8.111 -13.996 1.00 84.38 759 LEU A CA 1
ATOM 6000 C C . LEU A 1 759 ? 19.113 7.963 -13.443 1.00 84.38 759 LEU A C 1
ATOM 6002 O O . LEU A 1 759 ? 19.310 7.969 -12.231 1.00 84.38 759 LEU A O 1
ATOM 6006 N N . THR A 1 760 ? 20.100 7.831 -14.325 1.00 84.19 760 THR A N 1
ATOM 6007 C CA . THR A 1 760 ? 21.487 7.556 -13.937 1.00 84.19 760 THR A CA 1
ATOM 6008 C C . THR A 1 760 ? 22.430 8.733 -14.165 1.00 84.19 760 THR A C 1
ATOM 6010 O O . THR A 1 760 ? 23.595 8.663 -13.780 1.00 84.19 760 THR A O 1
ATOM 6013 N N . LYS A 1 761 ? 21.945 9.851 -14.717 1.00 79.12 761 LYS A N 1
ATOM 6014 C CA . LYS A 1 761 ? 22.750 11.031 -15.065 1.00 79.12 761 LYS A CA 1
ATOM 6015 C C . LYS A 1 761 ? 23.596 11.570 -13.904 1.00 79.12 761 LYS A C 1
ATOM 6017 O O . LYS A 1 761 ? 24.726 11.993 -14.126 1.00 79.12 761 LYS A O 1
ATOM 6022 N N . ASP A 1 762 ? 23.075 11.527 -12.678 1.00 71.69 762 ASP A N 1
ATOM 6023 C CA . ASP A 1 762 ? 23.764 12.021 -11.475 1.00 71.69 762 ASP A CA 1
ATOM 6024 C C . ASP A 1 762 ? 24.726 10.996 -10.839 1.00 71.69 762 ASP A C 1
ATOM 6026 O O . ASP A 1 762 ? 25.559 11.346 -9.991 1.00 71.69 762 ASP A O 1
ATOM 6030 N N . LEU A 1 763 ? 24.652 9.728 -11.259 1.00 71.38 763 LEU A N 1
ATOM 6031 C CA . LEU A 1 763 ? 25.550 8.668 -10.797 1.00 71.38 763 LEU A CA 1
ATOM 6032 C C . LEU A 1 763 ? 26.925 8.782 -11.470 1.00 71.38 763 LEU A C 1
ATOM 6034 O O . LEU A 1 763 ? 27.936 8.618 -10.791 1.00 71.38 763 LEU A O 1
ATOM 6038 N N . PHE A 1 764 ? 26.980 9.197 -12.741 1.00 67.94 764 PHE A N 1
ATOM 6039 C CA . PHE A 1 764 ? 28.226 9.294 -13.507 1.00 67.94 764 PHE A CA 1
ATOM 6040 C C . PHE A 1 764 ? 28.984 10.631 -13.311 1.00 67.94 764 PHE A C 1
ATOM 6042 O O . PHE A 1 764 ? 28.374 11.699 -13.197 1.00 67.94 764 PHE A O 1
ATOM 6049 N N . PRO A 1 765 ? 30.333 10.615 -13.316 1.00 54.91 765 PRO A N 1
ATOM 6050 C CA . PRO A 1 765 ? 31.186 11.783 -13.052 1.00 54.91 765 PRO A CA 1
ATOM 6051 C C . PRO A 1 765 ? 31.217 12.844 -14.171 1.00 54.91 765 PRO A C 1
ATOM 6053 O O . PRO A 1 765 ? 31.819 13.901 -13.984 1.00 54.91 765 PRO A O 1
ATOM 6056 N N . GLY A 1 766 ? 30.552 12.619 -15.311 1.00 52.53 766 GLY A N 1
ATOM 6057 C CA . GLY A 1 766 ? 30.432 13.591 -16.410 1.00 52.53 766 GLY A CA 1
ATOM 6058 C C . GLY A 1 766 ? 29.609 14.852 -16.089 1.00 52.53 766 GLY A C 1
ATOM 6059 O O . GLY A 1 766 ? 29.534 15.761 -16.913 1.00 52.53 766 GLY A O 1
ATOM 6060 N N . ASN A 1 767 ? 28.997 14.946 -14.902 1.00 47.09 767 ASN A N 1
ATOM 6061 C CA . ASN A 1 767 ? 28.232 16.118 -14.478 1.00 47.09 767 ASN A CA 1
ATOM 6062 C C . ASN A 1 767 ? 29.174 17.208 -13.899 1.00 47.09 767 ASN A C 1
ATOM 6064 O O . ASN A 1 767 ? 29.871 16.940 -12.911 1.00 47.09 767 ASN A O 1
ATOM 6068 N N . PRO A 1 768 ? 29.194 18.452 -14.429 1.00 44.84 768 PRO A N 1
ATOM 6069 C CA . PRO A 1 768 ? 30.073 19.532 -13.951 1.00 44.84 768 PRO A CA 1
ATOM 6070 C C . PRO A 1 768 ? 29.933 19.847 -12.448 1.00 44.84 768 PRO A C 1
ATOM 6072 O O . PRO A 1 768 ? 30.843 20.423 -11.854 1.00 44.84 768 PRO A O 1
ATOM 6075 N N . ASN A 1 769 ? 28.843 19.413 -11.806 1.00 40.34 769 ASN A N 1
ATOM 6076 C CA . ASN A 1 769 ? 28.594 19.599 -10.376 1.00 40.34 769 ASN A CA 1
ATOM 6077 C C . ASN A 1 769 ? 29.384 18.647 -9.449 1.00 40.34 769 ASN A C 1
ATOM 6079 O O . ASN A 1 769 ? 29.647 19.018 -8.305 1.00 40.34 769 ASN A O 1
ATOM 6083 N N . LYS A 1 770 ? 29.826 17.462 -9.909 1.00 43.69 770 LYS A N 1
ATOM 6084 C CA . LYS A 1 770 ? 30.661 16.532 -9.105 1.00 43.69 770 LYS A CA 1
ATOM 6085 C C . LYS A 1 770 ? 32.160 16.863 -9.159 1.00 43.69 770 LYS A C 1
ATOM 6087 O O . LYS A 1 770 ? 32.887 16.525 -8.225 1.00 43.69 770 LYS A O 1
ATOM 6092 N N . LYS A 1 771 ? 32.607 17.638 -10.161 1.00 38.84 771 LYS A N 1
ATOM 6093 C CA . LYS A 1 771 ? 33.985 18.171 -10.258 1.00 38.84 771 LYS A CA 1
ATOM 6094 C C . LYS A 1 771 ? 34.411 19.007 -9.039 1.00 38.84 771 LYS A C 1
ATOM 6096 O O . LYS A 1 771 ? 35.602 19.168 -8.812 1.00 38.84 771 LYS A O 1
ATOM 6101 N N . ARG A 1 772 ? 33.462 19.515 -8.238 1.00 39.16 772 ARG A N 1
ATOM 6102 C CA . ARG A 1 772 ? 33.744 20.247 -6.989 1.00 39.16 772 ARG A CA 1
ATOM 6103 C C . ARG A 1 772 ? 33.989 19.366 -5.758 1.00 39.16 772 ARG A C 1
ATOM 6105 O O . ARG A 1 772 ? 34.509 19.896 -4.790 1.00 39.16 772 ARG A O 1
ATOM 6112 N N . ARG A 1 773 ? 33.630 18.074 -5.768 1.00 38.53 773 ARG A N 1
ATOM 6113 C CA . ARG A 1 773 ? 33.914 17.148 -4.646 1.00 38.53 773 ARG A CA 1
ATOM 6114 C C . ARG A 1 773 ? 35.128 16.253 -4.899 1.00 38.53 773 ARG A C 1
ATOM 6116 O O . ARG A 1 773 ? 35.841 15.942 -3.962 1.00 38.53 773 ARG A O 1
ATOM 6123 N N . ALA A 1 774 ? 35.417 15.925 -6.158 1.00 42.03 774 ALA A N 1
ATOM 6124 C CA . ALA A 1 774 ? 36.577 15.107 -6.528 1.00 42.03 774 ALA A CA 1
ATOM 6125 C C . ALA A 1 774 ? 37.936 15.837 -6.426 1.00 42.03 774 ALA A C 1
ATOM 6127 O O . ALA A 1 774 ? 38.970 15.230 -6.676 1.00 42.03 774 ALA A O 1
ATOM 6128 N N . LEU A 1 775 ? 37.958 17.134 -6.086 1.00 42.94 775 LEU A N 1
ATOM 6129 C CA . LEU A 1 775 ? 39.212 17.870 -5.881 1.00 42.94 775 LEU A CA 1
ATOM 6130 C C . LEU A 1 775 ? 39.827 17.661 -4.482 1.00 42.94 775 LEU A C 1
ATOM 6132 O O . LEU A 1 775 ? 40.978 18.048 -4.294 1.00 42.94 775 LEU A O 1
ATOM 6136 N N . ASP A 1 776 ? 39.101 17.043 -3.539 1.00 40.38 776 ASP A N 1
ATOM 6137 C CA . ASP A 1 776 ? 39.560 16.853 -2.150 1.00 40.38 776 ASP A CA 1
ATOM 6138 C C . ASP A 1 776 ? 40.058 15.425 -1.836 1.00 40.38 776 ASP A C 1
ATOM 6140 O O . ASP A 1 776 ? 40.700 15.217 -0.808 1.00 40.38 776 ASP A O 1
ATOM 6144 N N . GLU A 1 777 ? 39.860 14.447 -2.725 1.00 41.16 777 GLU A N 1
ATOM 6145 C CA . GLU A 1 777 ? 40.336 13.067 -2.536 1.00 41.16 777 GLU A CA 1
ATOM 6146 C C . GLU A 1 777 ? 41.476 12.758 -3.510 1.00 41.16 777 GLU A C 1
ATOM 6148 O O . GLU A 1 777 ? 41.319 12.202 -4.594 1.00 41.16 777 GLU A O 1
ATOM 6153 N N . VAL A 1 778 ? 42.671 13.194 -3.113 1.00 46.72 778 VAL A N 1
ATOM 6154 C CA . VAL A 1 778 ? 43.928 12.935 -3.815 1.00 46.72 778 VAL A CA 1
ATOM 6155 C C . VAL A 1 778 ? 44.570 11.661 -3.249 1.00 46.72 778 VAL A C 1
ATOM 6157 O O . VAL A 1 778 ? 44.922 11.631 -2.070 1.00 46.72 778 VAL A O 1
ATOM 6160 N N . LYS A 1 779 ? 44.812 10.687 -4.148 1.00 42.38 779 LYS A N 1
ATOM 6161 C CA . LYS A 1 779 ? 45.541 9.396 -4.019 1.00 42.38 779 LYS A CA 1
ATOM 6162 C C . LYS A 1 779 ? 44.690 8.151 -3.721 1.00 42.38 779 LYS A C 1
ATOM 6164 O O . LYS A 1 779 ? 44.841 7.538 -2.670 1.00 42.38 779 LYS A O 1
ATOM 6169 N N . MET A 1 780 ? 43.915 7.706 -4.704 1.00 41.28 780 MET A N 1
ATOM 6170 C CA . MET A 1 780 ? 43.569 6.287 -4.865 1.00 41.28 780 MET A CA 1
ATOM 6171 C C . MET A 1 780 ? 43.886 5.861 -6.303 1.00 41.28 780 MET A C 1
ATOM 6173 O O . MET A 1 780 ? 43.801 6.685 -7.215 1.00 41.28 780 MET A O 1
ATOM 6177 N N . ASP A 1 781 ? 44.318 4.611 -6.493 1.00 44.25 781 ASP A N 1
ATOM 6178 C CA . ASP A 1 781 ? 44.599 4.046 -7.818 1.00 44.25 781 ASP A CA 1
ATOM 6179 C C . ASP A 1 781 ? 43.308 4.002 -8.659 1.00 44.25 781 ASP A C 1
ATOM 6181 O O . ASP A 1 781 ? 42.250 3.599 -8.171 1.00 44.25 781 ASP A O 1
ATOM 6185 N N . ASP A 1 782 ? 43.395 4.340 -9.953 1.00 47.97 782 ASP A N 1
ATOM 6186 C CA . ASP A 1 782 ? 42.264 4.358 -10.907 1.00 47.97 782 ASP A CA 1
ATOM 6187 C C . ASP A 1 782 ? 41.495 3.017 -10.983 1.00 47.97 782 ASP A C 1
ATOM 6189 O O . ASP A 1 782 ? 40.352 2.967 -11.445 1.00 47.97 782 ASP A O 1
ATOM 6193 N N . ALA A 1 783 ? 42.113 1.913 -10.552 1.00 48.88 783 ALA A N 1
ATOM 6194 C CA . ALA A 1 783 ? 41.507 0.585 -10.505 1.00 48.88 783 ALA A CA 1
ATOM 6195 C C . ALA A 1 783 ? 40.651 0.336 -9.246 1.00 48.88 783 ALA A C 1
ATOM 6197 O O . ALA A 1 783 ? 39.701 -0.444 -9.314 1.00 48.88 783 ALA A O 1
ATOM 6198 N N . GLU A 1 784 ? 40.963 0.980 -8.117 1.00 45.03 784 GLU A N 1
ATOM 6199 C CA . GLU A 1 784 ? 40.161 0.892 -6.887 1.00 45.03 784 GLU A CA 1
ATOM 6200 C C . GLU A 1 784 ? 38.943 1.818 -6.962 1.00 45.03 784 GLU A C 1
ATOM 6202 O O . GLU A 1 784 ? 37.840 1.381 -6.642 1.00 45.03 784 GLU A O 1
ATOM 6207 N N . ILE A 1 785 ? 39.102 3.019 -7.535 1.00 49.44 785 ILE A N 1
ATOM 6208 C CA . ILE A 1 785 ? 37.996 3.961 -7.792 1.00 49.44 785 ILE A CA 1
ATOM 6209 C C . ILE A 1 785 ? 36.955 3.339 -8.737 1.00 49.44 785 ILE A C 1
ATOM 6211 O O . ILE A 1 785 ? 35.761 3.399 -8.466 1.00 49.44 785 ILE A O 1
ATOM 6215 N N . LYS A 1 786 ? 37.389 2.650 -9.806 1.00 53.94 786 LYS A N 1
ATOM 6216 C CA . LYS A 1 786 ? 36.476 1.922 -10.710 1.00 53.94 786 LYS A CA 1
ATOM 6217 C C . LYS A 1 786 ? 35.673 0.831 -9.999 1.00 53.94 786 LYS A C 1
ATOM 6219 O O . LYS A 1 786 ? 34.502 0.653 -10.314 1.00 53.94 786 LYS A O 1
ATOM 6224 N N . LYS A 1 787 ? 36.281 0.108 -9.051 1.00 54.31 787 LYS A N 1
ATOM 6225 C CA . LYS A 1 787 ? 35.595 -0.955 -8.300 1.00 54.31 787 LYS A CA 1
ATOM 6226 C C . LYS A 1 787 ? 34.604 -0.396 -7.284 1.00 54.31 787 LYS A C 1
ATOM 6228 O O . LYS A 1 787 ? 33.510 -0.936 -7.169 1.00 54.31 787 LYS A O 1
ATOM 6233 N N . GLU A 1 788 ? 34.956 0.669 -6.568 1.00 47.50 788 GLU A N 1
ATOM 6234 C CA . GLU A 1 788 ? 34.032 1.328 -5.636 1.00 47.50 788 GLU A CA 1
ATOM 6235 C C . GLU A 1 788 ? 32.871 2.016 -6.369 1.00 47.50 788 GLU A C 1
ATOM 6237 O O . GLU A 1 788 ? 31.725 1.882 -5.93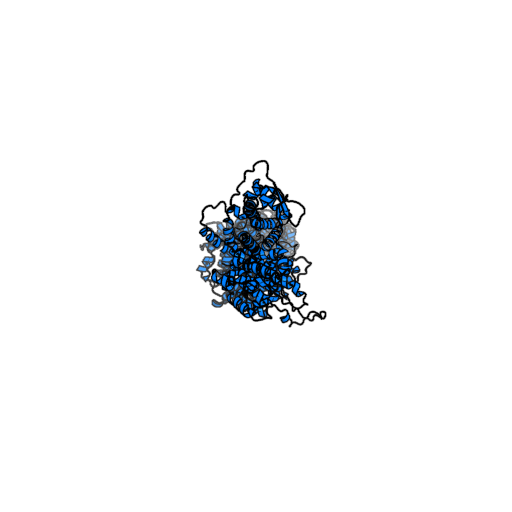9 1.00 47.50 788 GLU A O 1
ATOM 6242 N N . ASP A 1 789 ? 33.128 2.651 -7.518 1.00 51.38 789 ASP A N 1
ATOM 6243 C CA . ASP A 1 789 ? 32.088 3.237 -8.373 1.00 51.38 789 ASP A CA 1
ATOM 6244 C C . ASP A 1 789 ? 31.142 2.164 -8.946 1.00 51.38 789 ASP A C 1
ATOM 6246 O O . ASP A 1 789 ? 29.927 2.359 -8.958 1.00 51.38 789 ASP A O 1
ATOM 6250 N N . GLU A 1 790 ? 31.654 1.004 -9.378 1.00 57.25 790 GLU A N 1
ATOM 6251 C CA . GLU A 1 790 ? 30.830 -0.122 -9.853 1.00 57.25 790 GLU A CA 1
ATOM 6252 C C . GLU A 1 790 ? 29.942 -0.708 -8.742 1.00 57.25 790 GLU A C 1
ATOM 6254 O O . GLU A 1 790 ? 28.759 -0.980 -8.973 1.00 57.25 790 GLU A O 1
ATOM 6259 N N . ILE A 1 791 ? 30.475 -0.844 -7.522 1.00 56.00 791 ILE A N 1
ATOM 6260 C CA . ILE A 1 791 ? 29.711 -1.311 -6.356 1.00 56.00 791 ILE A CA 1
ATOM 6261 C C . ILE A 1 791 ? 28.627 -0.284 -5.994 1.00 56.00 791 ILE A C 1
ATOM 6263 O O . ILE A 1 791 ? 27.452 -0.648 -5.900 1.00 56.00 791 ILE A O 1
ATOM 6267 N N . PHE A 1 792 ? 28.979 1.003 -5.900 1.00 51.78 792 PHE A N 1
ATOM 6268 C CA . PHE A 1 792 ? 28.046 2.089 -5.578 1.00 51.78 792 PHE A CA 1
ATOM 6269 C C . PHE A 1 792 ? 26.937 2.258 -6.633 1.00 51.78 792 PHE A C 1
ATOM 6271 O O . PHE A 1 792 ? 25.782 2.524 -6.290 1.00 51.78 792 PHE A O 1
ATOM 6278 N N . MET A 1 793 ? 27.248 2.066 -7.920 1.00 60.00 793 MET A N 1
ATOM 6279 C CA . MET A 1 793 ? 26.240 2.093 -8.983 1.00 60.00 793 MET A CA 1
ATOM 6280 C C . MET A 1 793 ? 25.284 0.900 -8.915 1.00 60.00 793 MET A C 1
ATOM 6282 O O . MET A 1 793 ? 24.085 1.087 -9.112 1.00 60.00 793 MET A O 1
ATOM 6286 N N . SER A 1 794 ? 25.771 -0.301 -8.589 1.00 58.16 794 SER A N 1
ATOM 6287 C CA . SER A 1 794 ? 24.936 -1.510 -8.519 1.00 58.16 794 SER A CA 1
ATOM 6288 C C . SER A 1 794 ? 23.912 -1.499 -7.368 1.00 58.16 794 SER A C 1
ATOM 6290 O O . SER A 1 794 ? 22.834 -2.092 -7.483 1.00 58.16 794 SER A O 1
ATOM 6292 N N . GLU A 1 795 ? 24.203 -0.779 -6.280 1.00 59.94 795 GLU A N 1
ATOM 6293 C CA . GLU A 1 795 ? 23.335 -0.686 -5.097 1.00 59.94 795 GLU A CA 1
ATOM 6294 C C . GLU A 1 795 ? 22.292 0.445 -5.179 1.00 59.94 795 GLU A C 1
ATOM 6296 O O . GLU A 1 795 ? 21.332 0.465 -4.404 1.00 59.94 795 GLU A O 1
ATOM 6301 N N . SER A 1 796 ? 22.425 1.375 -6.133 1.00 77.88 796 SER A N 1
ATOM 6302 C CA . SER A 1 796 ? 21.483 2.487 -6.295 1.00 77.88 796 SER A CA 1
ATOM 6303 C C . SER A 1 796 ? 20.110 2.005 -6.800 1.00 77.88 796 SER A C 1
ATOM 6305 O O . SER A 1 796 ? 20.021 1.346 -7.843 1.00 77.88 796 SER A O 1
ATOM 6307 N N . PRO A 1 797 ? 18.994 2.397 -6.151 1.00 81.25 797 PRO A N 1
ATOM 6308 C CA . PRO A 1 797 ? 17.659 2.025 -6.613 1.00 81.25 797 PRO A CA 1
ATOM 6309 C C . PRO A 1 797 ? 17.324 2.646 -7.982 1.00 81.25 797 PRO A C 1
ATOM 6311 O O . PRO A 1 797 ? 16.573 2.051 -8.757 1.00 81.25 797 PRO A O 1
ATOM 6314 N N . GLN A 1 798 ? 17.906 3.804 -8.324 1.00 83.62 798 GLN A N 1
ATOM 6315 C CA . GLN A 1 798 ? 17.783 4.423 -9.648 1.00 83.62 798 GLN A CA 1
ATOM 6316 C C . GLN A 1 798 ? 18.428 3.565 -10.744 1.00 83.62 798 GLN A C 1
ATOM 6318 O O . GLN A 1 798 ? 17.840 3.401 -11.813 1.00 83.62 798 GLN A O 1
ATOM 6323 N N . HIS A 1 799 ? 19.600 2.984 -10.471 1.00 85.19 799 HIS A N 1
ATOM 6324 C CA . HIS A 1 799 ? 20.263 2.069 -11.398 1.00 85.19 799 HIS A CA 1
ATOM 6325 C C . HIS A 1 799 ? 19.467 0.767 -11.566 1.00 85.19 799 HIS A C 1
ATOM 6327 O O . HIS A 1 799 ? 19.241 0.332 -12.691 1.00 85.19 799 HIS A O 1
ATOM 6333 N N . GLN A 1 800 ? 18.932 0.202 -10.476 1.00 86.81 800 GLN A N 1
ATOM 6334 C CA . GLN A 1 800 ? 18.049 -0.972 -10.544 1.00 86.81 800 GLN A CA 1
ATOM 6335 C C . GLN A 1 800 ? 16.779 -0.712 -11.371 1.00 86.81 800 GLN A C 1
ATOM 6337 O O . GLN A 1 800 ? 16.364 -1.566 -12.152 1.00 86.81 800 GLN A O 1
ATOM 6342 N N . CYS A 1 801 ? 16.175 0.474 -11.235 1.00 89.56 801 CYS A N 1
ATOM 6343 C CA . CYS A 1 801 ? 15.049 0.899 -12.071 1.00 89.56 801 CYS A CA 1
ATOM 6344 C C . CYS A 1 801 ? 15.433 0.909 -13.560 1.00 89.56 801 CYS A C 1
ATOM 6346 O O . CYS A 1 801 ? 14.742 0.318 -14.390 1.00 89.56 801 CYS A O 1
ATOM 6348 N N . ALA A 1 802 ? 16.571 1.524 -13.892 1.00 89.56 802 ALA A N 1
ATOM 6349 C CA . ALA A 1 802 ? 17.077 1.580 -15.259 1.00 89.56 802 ALA A CA 1
ATOM 6350 C C . ALA A 1 802 ? 17.453 0.192 -15.818 1.00 89.56 802 ALA A C 1
ATOM 6352 O O . ALA A 1 802 ? 17.244 -0.060 -17.001 1.00 89.56 802 ALA A O 1
ATOM 6353 N N . GLU A 1 803 ? 17.905 -0.745 -14.980 1.00 90.56 803 GLU A N 1
ATOM 6354 C CA . GLU A 1 803 ? 18.125 -2.144 -15.368 1.00 90.56 803 GLU A CA 1
ATOM 6355 C C . GLU A 1 803 ? 16.825 -2.873 -15.754 1.00 90.56 803 GLU A C 1
ATOM 6357 O O . GLU A 1 803 ? 16.825 -3.636 -16.723 1.00 90.56 803 GLU A O 1
ATOM 6362 N N . TYR A 1 804 ? 15.700 -2.636 -15.063 1.00 92.75 804 TYR A N 1
ATOM 6363 C CA . TYR A 1 804 ? 14.398 -3.170 -15.502 1.00 92.75 804 TYR A CA 1
ATOM 6364 C C . TYR A 1 804 ? 13.997 -2.615 -16.871 1.00 92.75 804 TYR A C 1
ATOM 6366 O O . TYR A 1 804 ? 13.545 -3.368 -17.737 1.00 92.75 804 TYR A O 1
ATOM 6374 N N . LEU A 1 805 ? 14.220 -1.317 -17.099 1.00 93.69 805 LEU A N 1
ATOM 6375 C CA . LEU A 1 805 ? 13.972 -0.690 -18.398 1.00 93.69 805 LEU A CA 1
ATOM 6376 C C . LEU A 1 805 ? 14.881 -1.279 -19.484 1.00 93.69 805 LEU A C 1
ATOM 6378 O O . LEU A 1 805 ? 14.382 -1.632 -20.550 1.00 93.69 805 LEU A O 1
ATOM 6382 N N . ARG A 1 806 ? 16.176 -1.493 -19.205 1.00 93.50 806 ARG A N 1
ATOM 6383 C CA . ARG A 1 806 ? 17.109 -2.155 -20.132 1.00 93.50 806 ARG A CA 1
ATOM 6384 C C . ARG A 1 806 ? 16.627 -3.555 -20.502 1.00 93.50 806 ARG A C 1
ATOM 6386 O O . ARG A 1 806 ? 16.560 -3.886 -21.683 1.00 93.50 806 ARG A O 1
ATOM 6393 N N . LYS A 1 807 ? 16.265 -4.380 -19.514 1.00 92.75 807 LYS A N 1
ATOM 6394 C CA . LYS A 1 807 ? 15.747 -5.740 -19.752 1.00 92.75 807 LYS A CA 1
ATOM 6395 C C . LYS A 1 807 ? 14.478 -5.719 -20.601 1.00 92.75 807 LYS A C 1
ATOM 6397 O O . LYS A 1 807 ? 14.379 -6.506 -21.544 1.00 92.75 807 LYS A O 1
ATOM 6402 N N . SER A 1 808 ? 13.575 -4.781 -20.313 1.00 93.31 808 SER A N 1
ATOM 6403 C CA . SER A 1 808 ? 12.356 -4.553 -21.094 1.00 93.31 808 SER A CA 1
ATOM 6404 C C . SER A 1 808 ? 12.680 -4.193 -22.542 1.00 93.31 808 SER A C 1
ATOM 6406 O O . SER A 1 808 ? 12.181 -4.836 -23.461 1.00 93.31 808 SER A O 1
ATOM 6408 N N . ALA A 1 809 ? 13.566 -3.212 -22.750 1.00 92.62 809 ALA A N 1
ATOM 6409 C CA . ALA A 1 809 ? 13.995 -2.754 -24.068 1.00 92.62 809 ALA A CA 1
ATOM 6410 C C . ALA A 1 809 ? 14.595 -3.891 -24.890 1.00 92.62 809 ALA A C 1
ATOM 6412 O O . ALA A 1 809 ? 14.193 -4.111 -26.028 1.00 92.62 809 ALA A O 1
ATOM 6413 N N . ILE A 1 810 ? 15.503 -4.665 -24.288 1.00 92.31 810 ILE A N 1
ATOM 6414 C CA . ILE A 1 810 ? 16.102 -5.819 -24.950 1.00 92.31 810 ILE A CA 1
ATOM 6415 C C . ILE A 1 810 ? 15.018 -6.820 -25.338 1.00 92.31 810 ILE A C 1
ATOM 6417 O O . ILE A 1 810 ? 14.965 -7.193 -26.501 1.00 92.31 810 ILE A O 1
ATOM 6421 N N . ARG A 1 811 ? 14.110 -7.218 -24.435 1.00 90.81 811 ARG A N 1
ATOM 6422 C CA . ARG A 1 811 ? 13.024 -8.158 -24.781 1.00 90.81 811 ARG A CA 1
ATOM 6423 C C . ARG A 1 811 ? 12.135 -7.639 -25.911 1.00 90.81 811 ARG A C 1
ATOM 6425 O O . ARG A 1 811 ? 11.794 -8.418 -26.795 1.00 90.81 811 ARG A O 1
ATOM 6432 N N . ILE A 1 812 ? 11.821 -6.344 -25.926 1.00 90.31 812 ILE A N 1
ATOM 6433 C CA . ILE A 1 812 ? 11.040 -5.707 -26.996 1.00 90.31 812 ILE A CA 1
ATOM 6434 C C . ILE A 1 812 ? 11.791 -5.769 -28.337 1.00 90.31 812 ILE A C 1
ATOM 6436 O O . ILE A 1 812 ? 11.205 -6.167 -29.344 1.00 90.31 812 ILE A O 1
ATOM 6440 N N . LEU A 1 813 ? 13.086 -5.437 -28.351 1.00 88.81 813 LEU A N 1
ATOM 6441 C CA . LEU A 1 813 ? 13.911 -5.408 -29.566 1.00 88.81 813 LEU A CA 1
ATOM 6442 C C . LEU A 1 813 ? 14.231 -6.811 -30.118 1.00 88.81 813 LEU A C 1
ATOM 6444 O O . LEU A 1 813 ? 14.365 -6.995 -31.325 1.00 88.81 813 LEU A O 1
ATOM 6448 N N . VAL A 1 814 ? 14.357 -7.803 -29.234 1.00 85.75 814 VAL A N 1
ATOM 6449 C CA . VAL A 1 814 ? 14.901 -9.145 -29.521 1.00 85.75 814 VAL A CA 1
ATOM 6450 C C . VAL A 1 814 ? 13.819 -10.237 -29.566 1.00 85.75 814 VAL A C 1
ATOM 6452 O O . VAL A 1 814 ? 14.113 -11.395 -29.868 1.00 85.75 814 VAL A O 1
ATOM 6455 N N . CYS A 1 815 ? 12.551 -9.918 -29.295 1.00 85.31 815 CYS A N 1
ATOM 6456 C CA . CYS A 1 815 ? 11.466 -10.902 -29.328 1.00 85.31 815 CYS A CA 1
ATOM 6457 C C . CYS A 1 815 ? 11.381 -11.608 -30.696 1.00 85.31 815 CYS A C 1
ATOM 6459 O O . CYS A 1 815 ? 11.201 -10.961 -31.728 1.00 85.31 815 CYS A O 1
ATOM 6461 N N . HIS A 1 816 ? 11.472 -12.945 -30.705 1.00 80.88 816 HIS A N 1
ATOM 6462 C CA . HIS A 1 816 ? 11.467 -13.739 -31.939 1.00 80.88 816 HIS A CA 1
ATOM 6463 C C . HIS A 1 816 ? 10.200 -13.492 -32.774 1.00 80.88 816 HIS A C 1
ATOM 6465 O O . HIS A 1 816 ? 10.289 -13.325 -33.990 1.00 80.88 816 HIS A O 1
ATOM 6471 N N . ASP A 1 817 ? 9.035 -13.409 -32.133 1.00 81.81 817 ASP A N 1
ATOM 6472 C CA . ASP A 1 817 ? 7.739 -13.245 -32.809 1.00 81.81 817 ASP A CA 1
ATOM 6473 C C . ASP A 1 817 ? 7.539 -11.849 -33.425 1.00 81.81 817 ASP A C 1
ATOM 6475 O O . ASP A 1 817 ? 6.583 -11.622 -34.176 1.00 81.81 817 ASP A O 1
ATOM 6479 N N . ASN A 1 818 ? 8.431 -10.906 -33.102 1.00 83.38 818 ASN A N 1
ATOM 6480 C CA . ASN A 1 818 ? 8.364 -9.514 -33.540 1.00 83.38 818 ASN A CA 1
ATOM 6481 C C . ASN A 1 818 ? 9.609 -9.049 -34.290 1.00 83.38 818 ASN A C 1
ATOM 6483 O O . ASN A 1 818 ? 9.632 -7.905 -34.723 1.00 83.38 818 ASN A O 1
ATOM 6487 N N . ILE A 1 819 ? 10.634 -9.883 -34.460 1.00 84.50 819 ILE A N 1
ATOM 6488 C CA . ILE A 1 819 ? 11.950 -9.433 -34.930 1.00 84.50 819 ILE A CA 1
ATOM 6489 C C . ILE A 1 819 ? 11.874 -8.674 -36.265 1.00 84.50 819 ILE A C 1
ATOM 6491 O O . ILE A 1 819 ? 12.415 -7.580 -36.392 1.00 84.50 819 ILE A O 1
ATOM 6495 N N . GLN A 1 820 ? 11.102 -9.188 -37.227 1.00 82.75 820 GLN A N 1
ATOM 6496 C CA . GLN A 1 820 ? 10.868 -8.522 -38.511 1.00 82.75 820 GLN A CA 1
ATOM 6497 C C . GLN A 1 820 ? 10.071 -7.225 -38.350 1.00 82.75 820 GLN A C 1
ATOM 6499 O O . GLN A 1 820 ? 10.363 -6.238 -39.015 1.00 82.75 820 GLN A O 1
ATOM 6504 N N . TYR A 1 821 ? 9.084 -7.213 -37.453 1.00 83.56 821 TYR A N 1
ATOM 6505 C CA . TYR A 1 821 ? 8.269 -6.034 -37.172 1.00 83.56 821 TYR A CA 1
ATOM 6506 C C . TYR A 1 821 ? 9.114 -4.902 -36.573 1.00 83.56 821 TYR A C 1
ATOM 6508 O O . TYR A 1 821 ? 9.077 -3.778 -37.063 1.00 83.56 821 TYR A O 1
ATOM 6516 N N . THR A 1 822 ? 9.936 -5.225 -35.574 1.00 85.50 822 THR A N 1
ATOM 6517 C CA . THR A 1 822 ? 10.894 -4.320 -34.929 1.00 85.50 822 THR A CA 1
ATOM 6518 C C . THR A 1 822 ? 11.877 -3.727 -35.943 1.00 85.50 822 THR A C 1
ATOM 6520 O O . THR A 1 822 ? 12.128 -2.523 -35.924 1.00 85.50 822 THR A O 1
ATOM 6523 N N . ILE A 1 823 ? 12.403 -4.552 -36.855 1.00 87.06 823 ILE A N 1
ATOM 6524 C CA . ILE A 1 823 ? 13.322 -4.107 -37.913 1.00 87.06 823 ILE A CA 1
ATOM 6525 C C . ILE A 1 823 ? 12.608 -3.171 -38.901 1.00 87.06 823 ILE A C 1
ATOM 6527 O O . ILE A 1 823 ? 13.091 -2.077 -39.178 1.00 87.06 823 ILE A O 1
ATOM 6531 N N . LEU A 1 824 ? 11.433 -3.559 -39.405 1.00 83.56 824 LEU A N 1
ATOM 6532 C CA . LEU A 1 824 ? 10.689 -2.779 -40.403 1.00 83.56 824 LEU A CA 1
ATOM 6533 C C . LEU A 1 824 ? 10.155 -1.439 -39.874 1.00 83.56 824 LEU A C 1
ATOM 6535 O O . LEU A 1 824 ? 9.906 -0.528 -40.675 1.00 83.56 824 LEU A O 1
ATOM 6539 N N . ALA A 1 825 ? 9.969 -1.339 -38.558 1.00 81.69 825 ALA A N 1
ATOM 6540 C CA . ALA A 1 825 ? 9.538 -0.138 -37.853 1.00 81.69 825 ALA A CA 1
ATOM 6541 C C . ALA A 1 825 ? 10.696 0.790 -37.436 1.00 81.69 825 ALA A C 1
ATOM 6543 O O . ALA A 1 825 ? 10.445 1.790 -36.772 1.00 81.69 825 ALA A O 1
ATOM 6544 N N . ASP A 1 826 ? 11.946 0.476 -37.800 1.00 85.69 826 ASP A N 1
ATOM 6545 C CA . ASP A 1 826 ? 13.132 1.267 -37.433 1.00 85.69 826 ASP A CA 1
ATOM 6546 C C . ASP A 1 826 ? 13.288 1.482 -35.907 1.00 85.69 826 ASP A C 1
ATOM 6548 O O . ASP A 1 826 ? 13.679 2.541 -35.398 1.00 85.69 826 ASP A O 1
ATOM 6552 N N . ALA A 1 827 ? 12.954 0.441 -35.139 1.00 87.81 827 ALA A N 1
ATOM 6553 C CA . ALA A 1 827 ? 12.947 0.495 -33.680 1.00 87.81 827 ALA A CA 1
ATOM 6554 C C . ALA A 1 827 ? 14.354 0.683 -33.085 1.00 87.81 827 ALA A C 1
ATOM 6556 O O . ALA A 1 827 ? 14.501 1.347 -32.060 1.00 87.81 827 ALA A O 1
ATOM 6557 N N . PHE A 1 828 ? 15.391 0.129 -33.728 1.00 90.44 828 PHE A N 1
ATOM 6558 C CA . PHE A 1 828 ? 16.782 0.252 -33.279 1.00 90.44 828 PHE A CA 1
ATOM 6559 C C . PHE A 1 828 ? 17.264 1.701 -33.354 1.00 90.44 828 PHE A C 1
ATOM 6561 O O . PHE A 1 828 ? 17.675 2.257 -32.338 1.00 90.44 828 PHE A O 1
ATOM 6568 N N . THR A 1 829 ? 17.139 2.350 -34.512 1.00 89.31 829 THR A N 1
ATOM 6569 C CA . THR A 1 829 ? 17.506 3.763 -34.678 1.00 89.31 829 THR A CA 1
ATOM 6570 C C . THR A 1 829 ? 16.729 4.646 -33.701 1.00 89.31 829 THR A C 1
ATOM 6572 O O . THR A 1 829 ? 17.313 5.491 -33.023 1.00 89.31 829 THR A O 1
ATOM 6575 N N . THR A 1 830 ? 15.424 4.409 -33.541 1.00 89.00 830 THR A N 1
ATOM 6576 C CA . THR A 1 830 ? 14.591 5.158 -32.586 1.00 89.00 830 THR A CA 1
ATOM 6577 C C . THR A 1 830 ? 15.070 4.993 -31.139 1.00 89.00 830 THR A C 1
ATOM 6579 O O . THR A 1 830 ? 15.191 5.986 -30.422 1.00 89.00 830 THR A O 1
ATOM 6582 N N . PHE A 1 831 ? 15.401 3.769 -30.713 1.00 91.94 831 PHE A N 1
ATOM 6583 C CA . PHE A 1 831 ? 15.904 3.488 -29.366 1.00 91.94 831 PHE A CA 1
ATOM 6584 C C . PHE A 1 831 ? 17.302 4.075 -29.113 1.00 91.94 831 PHE A C 1
ATOM 6586 O O . PHE A 1 831 ? 17.555 4.620 -28.042 1.00 91.94 831 PHE A O 1
ATOM 6593 N N . PHE A 1 832 ? 18.222 3.986 -30.078 1.00 91.75 832 PHE A N 1
ATOM 6594 C CA . PHE A 1 832 ? 19.601 4.461 -29.902 1.00 91.75 832 PHE A CA 1
ATOM 6595 C C . PHE A 1 832 ? 19.747 5.984 -30.016 1.00 91.75 832 PHE A C 1
ATOM 6597 O O . PHE A 1 832 ? 20.735 6.529 -29.524 1.00 91.75 832 PHE A O 1
ATOM 6604 N N . ARG A 1 833 ? 18.765 6.691 -30.590 1.00 89.00 833 ARG A N 1
ATOM 6605 C CA . ARG A 1 833 ? 18.818 8.149 -30.790 1.00 89.00 833 ARG A CA 1
ATOM 6606 C C . ARG A 1 833 ? 19.134 8.938 -29.505 1.00 89.00 833 ARG A C 1
ATOM 6608 O O . ARG A 1 833 ? 20.020 9.783 -29.554 1.00 89.00 833 ARG A O 1
ATOM 6615 N N . PRO A 1 834 ? 18.503 8.686 -28.342 1.00 87.50 834 PRO A N 1
ATOM 6616 C CA . PRO A 1 834 ? 18.814 9.408 -27.101 1.00 87.50 834 PRO A CA 1
ATOM 6617 C C . PRO A 1 834 ? 20.146 8.992 -26.458 1.00 87.50 834 PRO A C 1
ATOM 6619 O O . PRO A 1 834 ? 20.666 9.720 -25.610 1.00 87.50 834 PRO A O 1
ATOM 6622 N N . LEU A 1 835 ? 20.690 7.830 -26.844 1.00 88.31 835 LEU A N 1
ATOM 6623 C CA . LEU A 1 835 ? 21.990 7.318 -26.389 1.00 88.31 835 LEU A CA 1
ATOM 6624 C C . LEU A 1 835 ? 23.164 7.914 -27.186 1.00 88.31 835 LEU A C 1
ATOM 6626 O O . LEU A 1 835 ? 24.324 7.779 -26.787 1.00 88.31 835 LEU A O 1
ATOM 6630 N N . LEU A 1 836 ? 22.865 8.589 -28.297 1.00 84.56 836 LEU A N 1
ATOM 6631 C CA . LEU A 1 836 ? 23.812 9.321 -29.125 1.00 84.56 836 LEU A CA 1
ATOM 6632 C C . LEU A 1 836 ? 23.988 10.734 -28.548 1.00 84.56 836 LEU A C 1
ATOM 6634 O O . LEU A 1 836 ? 23.201 11.646 -28.791 1.00 84.56 836 LEU A O 1
ATOM 6638 N N . GLN A 1 837 ? 25.002 10.890 -27.696 1.00 74.75 837 GLN A N 1
ATOM 6639 C CA . GLN A 1 837 ? 25.377 12.164 -27.080 1.00 74.75 837 GLN A CA 1
ATOM 6640 C C . GLN A 1 837 ? 26.880 12.392 -27.207 1.00 74.75 837 GLN A C 1
ATOM 6642 O O . GLN A 1 837 ? 27.672 11.465 -27.034 1.00 74.75 837 GLN A O 1
ATOM 6647 N N . HIS A 1 838 ? 27.247 13.650 -27.446 1.00 69.88 838 HIS A N 1
ATOM 6648 C CA . HIS A 1 838 ? 28.624 14.101 -27.622 1.00 69.88 838 HIS A CA 1
ATOM 6649 C C . HIS A 1 838 ? 29.006 15.141 -26.562 1.00 69.88 838 HIS A C 1
ATOM 6651 O O . HIS A 1 838 ? 28.193 16.035 -26.303 1.00 69.88 838 HIS A O 1
ATOM 6657 N N . PRO A 1 839 ? 30.227 15.100 -25.995 1.00 63.03 839 PRO A N 1
ATOM 6658 C CA . PRO A 1 839 ? 31.202 14.000 -26.057 1.00 63.03 839 PRO A CA 1
ATOM 6659 C C . PRO A 1 839 ? 30.703 12.767 -25.283 1.00 63.03 839 PRO A C 1
ATOM 6661 O O . PRO A 1 839 ? 30.048 12.911 -24.247 1.00 63.03 839 PRO A O 1
ATOM 6664 N N . SER A 1 840 ? 30.993 11.552 -25.765 1.00 64.94 840 SER A N 1
ATOM 6665 C CA . SER A 1 840 ? 30.341 10.345 -25.226 1.00 64.94 840 SER A CA 1
ATOM 6666 C C . SER A 1 840 ? 31.029 9.763 -23.980 1.00 64.94 840 SER A C 1
ATOM 6668 O O . SER A 1 840 ? 30.393 9.073 -23.180 1.00 64.94 840 SER A O 1
ATOM 6670 N N . HIS A 1 841 ? 32.301 10.091 -23.749 1.00 66.38 841 HIS A N 1
ATOM 6671 C CA . HIS A 1 841 ? 33.138 9.451 -22.731 1.00 66.38 841 HIS A CA 1
ATOM 6672 C C . HIS A 1 841 ? 32.702 9.710 -21.268 1.00 66.38 841 HIS A C 1
ATOM 6674 O O . HIS A 1 841 ? 32.514 10.853 -20.845 1.00 66.38 841 HIS A O 1
ATOM 6680 N N . ARG A 1 842 ? 32.617 8.637 -20.459 1.00 66.50 842 ARG A N 1
ATOM 6681 C CA . ARG A 1 842 ? 32.183 8.629 -19.036 1.00 66.50 842 ARG A CA 1
ATOM 6682 C C . ARG A 1 842 ? 30.786 9.232 -18.814 1.00 66.50 842 ARG A C 1
ATOM 6684 O O . ARG A 1 842 ? 30.500 9.787 -17.748 1.00 66.50 842 ARG A O 1
ATOM 6691 N N . SER A 1 843 ? 29.913 9.113 -19.813 1.00 78.00 843 SER A N 1
ATOM 6692 C CA . SER A 1 843 ? 28.505 9.503 -19.725 1.00 78.00 843 SER A CA 1
ATOM 6693 C C . SER A 1 843 ? 27.602 8.305 -19.408 1.00 78.00 843 SER A C 1
ATOM 6695 O O . SER A 1 843 ? 27.926 7.155 -19.709 1.00 78.00 843 SER A O 1
ATOM 6697 N N . SER A 1 844 ? 26.427 8.584 -18.838 1.00 82.25 844 SER A N 1
ATOM 6698 C CA . SER A 1 844 ? 25.364 7.582 -18.676 1.00 82.25 844 SER A CA 1
ATOM 6699 C C . SER A 1 844 ? 24.942 6.974 -20.026 1.00 82.25 844 SER A C 1
ATOM 6701 O O . SER A 1 844 ? 24.754 5.763 -20.141 1.00 82.25 844 SER A O 1
ATOM 6703 N N . SER A 1 845 ? 24.877 7.800 -21.072 1.00 86.06 845 SER A N 1
ATOM 6704 C CA . SER A 1 845 ? 24.520 7.404 -22.437 1.00 86.06 845 SER A CA 1
ATOM 6705 C C . SER A 1 845 ? 25.482 6.359 -23.010 1.00 86.06 845 SER A C 1
ATOM 6707 O O . SER A 1 845 ? 25.032 5.367 -23.577 1.00 86.06 845 SER A O 1
ATOM 6709 N N . GLN A 1 846 ? 26.794 6.517 -22.788 1.00 85.62 846 GLN A N 1
ATOM 6710 C CA . GLN A 1 846 ? 27.797 5.521 -23.185 1.00 85.62 846 GLN A CA 1
ATOM 6711 C C . GLN A 1 846 ? 27.624 4.203 -22.429 1.00 85.62 846 GLN A C 1
ATOM 6713 O O . GLN A 1 846 ? 27.653 3.143 -23.050 1.00 85.62 846 GLN A O 1
ATOM 6718 N N . HIS A 1 847 ? 27.432 4.254 -21.106 1.00 86.25 847 HIS A N 1
ATOM 6719 C CA . HIS A 1 847 ? 27.237 3.046 -20.303 1.00 86.25 847 HIS A CA 1
ATOM 6720 C C . HIS A 1 847 ? 26.061 2.210 -20.826 1.00 86.25 847 HIS A C 1
ATOM 6722 O O . HIS A 1 847 ? 26.218 1.018 -21.094 1.00 86.25 847 HIS A O 1
ATOM 6728 N N . TRP A 1 848 ? 24.903 2.845 -21.033 1.00 89.50 848 TRP A N 1
ATOM 6729 C CA . TRP A 1 848 ? 23.716 2.152 -21.531 1.00 89.50 848 TRP A CA 1
ATOM 6730 C C . TRP A 1 848 ? 23.853 1.697 -22.979 1.00 89.50 848 TRP A C 1
ATOM 6732 O O . TRP A 1 848 ? 23.400 0.599 -23.296 1.00 89.50 848 TRP A O 1
ATOM 6742 N N . ARG A 1 849 ? 24.520 2.481 -23.838 1.00 90.12 849 ARG A N 1
ATOM 6743 C CA . ARG A 1 849 ? 24.845 2.069 -25.208 1.00 90.12 849 ARG A CA 1
ATOM 6744 C C . ARG A 1 849 ? 25.627 0.756 -25.203 1.00 90.12 849 ARG A C 1
ATOM 6746 O O . ARG A 1 849 ? 25.145 -0.218 -25.766 1.00 90.12 849 ARG A O 1
ATOM 6753 N N . VAL A 1 850 ? 26.759 0.705 -24.498 1.00 88.00 850 VAL A N 1
ATOM 6754 C CA . VAL A 1 850 ? 27.619 -0.490 -24.417 1.00 88.00 850 VAL A CA 1
ATOM 6755 C C . VAL A 1 850 ? 26.880 -1.679 -23.790 1.00 88.00 850 VAL A C 1
ATOM 6757 O O . VAL A 1 850 ? 26.976 -2.806 -24.273 1.00 88.00 850 VAL A O 1
ATOM 6760 N N . ALA A 1 851 ? 26.106 -1.451 -22.725 1.00 89.88 851 ALA A N 1
ATOM 6761 C CA . ALA A 1 851 ? 25.353 -2.518 -22.066 1.00 89.88 851 ALA A CA 1
ATOM 6762 C C . ALA A 1 851 ? 24.265 -3.126 -22.971 1.00 89.88 851 ALA A C 1
ATOM 6764 O O . ALA A 1 851 ? 24.030 -4.335 -22.930 1.00 89.88 851 ALA A O 1
ATOM 6765 N N . VAL A 1 852 ? 23.588 -2.307 -23.781 1.00 92.38 852 VAL A N 1
ATOM 6766 C CA . VAL A 1 852 ? 22.566 -2.770 -24.730 1.00 92.38 852 VAL A CA 1
ATOM 6767 C C . VAL A 1 852 ? 23.205 -3.485 -25.917 1.00 92.38 852 VAL A C 1
ATOM 6769 O O . VAL A 1 852 ? 22.756 -4.576 -26.262 1.00 92.38 852 VAL A O 1
ATOM 6772 N N . THR A 1 853 ? 24.253 -2.924 -26.528 1.00 92.19 853 THR A N 1
ATOM 6773 C CA . THR A 1 853 ? 24.915 -3.541 -27.692 1.00 92.19 853 THR A CA 1
ATOM 6774 C C . THR A 1 853 ? 25.528 -4.895 -27.337 1.00 92.19 853 THR A C 1
ATOM 6776 O O . THR A 1 853 ? 25.375 -5.851 -28.095 1.00 92.19 853 THR A O 1
ATOM 6779 N N . LYS A 1 854 ? 26.108 -5.034 -26.137 1.00 91.75 854 LYS A N 1
ATOM 6780 C CA . LYS A 1 854 ? 26.583 -6.322 -25.606 1.00 91.75 854 LYS A CA 1
ATOM 6781 C C . LYS A 1 854 ? 25.464 -7.355 -25.464 1.00 91.75 854 LYS A C 1
ATOM 6783 O O . LYS A 1 854 ? 25.639 -8.515 -25.835 1.00 91.75 854 LYS A O 1
ATOM 6788 N N . ASP A 1 855 ? 24.301 -6.946 -24.965 1.00 92.38 855 ASP A N 1
ATOM 6789 C CA . ASP A 1 855 ? 23.131 -7.822 -24.862 1.00 92.38 855 ASP A CA 1
ATOM 6790 C C . ASP A 1 855 ? 22.610 -8.250 -26.246 1.00 92.38 855 ASP A C 1
ATOM 6792 O O . ASP A 1 855 ? 22.257 -9.417 -26.428 1.00 92.38 855 ASP A O 1
ATOM 6796 N N . LEU A 1 856 ? 22.568 -7.332 -27.220 1.00 92.56 856 LEU A N 1
ATOM 6797 C CA . LEU A 1 856 ? 22.161 -7.623 -28.600 1.00 92.56 856 LEU A CA 1
ATOM 6798 C C . LEU A 1 856 ? 23.128 -8.605 -29.274 1.00 92.56 856 LEU A C 1
ATOM 6800 O O . LEU A 1 856 ? 22.677 -9.597 -29.857 1.00 92.56 856 LEU A O 1
ATOM 6804 N N . TYR A 1 857 ? 24.437 -8.374 -29.123 1.00 92.94 857 TYR A N 1
ATOM 6805 C CA . TYR A 1 857 ? 25.498 -9.266 -29.587 1.00 92.94 857 TYR A CA 1
ATOM 6806 C C . TYR A 1 857 ? 25.281 -10.694 -29.071 1.00 92.94 857 TYR A C 1
ATOM 6808 O O . TYR A 1 857 ? 25.118 -11.630 -29.854 1.00 92.94 857 TYR A O 1
ATOM 6816 N N . GLN A 1 858 ? 25.191 -10.849 -27.745 1.00 90.25 858 GLN A N 1
ATOM 6817 C CA . GLN A 1 858 ? 25.100 -12.158 -27.094 1.00 90.25 858 GLN A CA 1
ATOM 6818 C C . GLN A 1 858 ? 23.793 -12.897 -27.398 1.00 90.25 858 GLN A C 1
ATOM 6820 O O . GLN A 1 858 ? 23.788 -14.124 -27.483 1.00 90.25 858 GLN A O 1
ATOM 6825 N N . LYS A 1 859 ? 22.672 -12.174 -27.514 1.00 87.38 859 LYS A N 1
ATOM 6826 C CA . LYS A 1 859 ? 21.342 -12.792 -27.619 1.00 87.38 859 LYS A CA 1
ATOM 6827 C C . LYS A 1 859 ? 20.880 -13.026 -29.056 1.00 87.38 859 LYS A C 1
ATOM 6829 O O . LYS A 1 859 ? 20.102 -13.959 -29.255 1.00 87.38 859 LYS A O 1
ATOM 6834 N N . LYS A 1 860 ? 21.265 -12.181 -30.029 1.00 89.50 860 LYS A N 1
ATOM 6835 C CA . LYS A 1 860 ? 20.634 -12.172 -31.368 1.00 89.50 860 LYS A CA 1
ATOM 6836 C C . LYS A 1 860 ? 21.512 -11.903 -32.579 1.00 89.50 860 LYS A C 1
ATOM 6838 O O . LYS A 1 860 ? 20.993 -12.053 -33.684 1.00 89.50 860 LYS A O 1
ATOM 6843 N N . LEU A 1 861 ? 22.802 -11.590 -32.440 1.00 91.38 861 LEU A N 1
ATOM 6844 C CA . LEU A 1 861 ? 23.657 -11.389 -33.618 1.00 91.38 861 LEU A CA 1
ATOM 6845 C C . LEU A 1 861 ? 23.562 -12.539 -34.652 1.00 91.38 861 LEU A C 1
ATOM 6847 O O . LEU A 1 861 ? 23.390 -12.231 -35.833 1.00 91.38 861 LEU A O 1
ATOM 6851 N N . PRO A 1 862 ? 23.582 -13.837 -34.268 1.00 90.19 862 PRO A N 1
ATOM 6852 C CA . PRO A 1 862 ? 23.470 -14.930 -35.239 1.00 90.19 862 PRO A CA 1
ATOM 6853 C C . PRO A 1 862 ? 22.157 -14.904 -36.033 1.00 90.19 862 PRO A C 1
ATOM 6855 O O . PRO A 1 862 ? 22.161 -15.147 -37.241 1.00 90.19 862 PRO A O 1
ATOM 6858 N N . ASP A 1 863 ? 21.049 -14.563 -35.371 1.00 89.56 863 ASP A N 1
ATOM 6859 C CA . ASP A 1 863 ? 19.724 -14.485 -35.988 1.00 89.56 863 ASP A CA 1
ATOM 6860 C C . ASP A 1 863 ? 19.647 -13.307 -36.968 1.00 89.56 863 ASP A C 1
ATOM 6862 O O . ASP A 1 863 ? 19.137 -13.467 -38.076 1.00 89.56 863 ASP A O 1
ATOM 6866 N N . PHE A 1 864 ? 20.204 -12.144 -36.606 1.00 92.00 864 PHE A N 1
ATOM 6867 C CA . PHE A 1 864 ? 20.262 -10.983 -37.499 1.00 92.00 864 PHE A CA 1
ATOM 6868 C C . PHE A 1 864 ? 21.153 -11.234 -38.718 1.00 92.00 864 PHE A C 1
ATOM 6870 O O . PHE A 1 864 ? 20.757 -10.913 -39.834 1.00 92.00 864 PHE A O 1
ATOM 6877 N N . VAL A 1 865 ? 22.320 -11.863 -38.541 1.00 91.56 865 VAL A N 1
ATOM 6878 C CA . VAL A 1 865 ? 23.215 -12.221 -39.657 1.00 91.56 865 VAL A CA 1
ATOM 6879 C C . VAL A 1 865 ? 22.563 -13.260 -40.574 1.00 91.56 865 VAL A C 1
ATOM 6881 O O . VAL A 1 865 ? 22.687 -13.170 -41.795 1.00 91.56 865 VAL A O 1
ATOM 6884 N N . SER A 1 866 ? 21.847 -14.235 -40.007 1.00 89.44 866 SER A N 1
ATOM 6885 C CA . SER A 1 866 ? 21.080 -15.219 -40.778 1.00 89.44 866 SER A CA 1
ATOM 6886 C C . SER A 1 866 ? 19.961 -14.552 -41.584 1.00 89.44 866 SER A C 1
ATOM 6888 O O . SER A 1 866 ? 19.835 -14.797 -42.784 1.00 89.44 866 SER A O 1
ATOM 6890 N N . LEU A 1 867 ? 19.199 -13.644 -40.960 1.00 88.69 867 LEU A N 1
ATOM 6891 C CA . LEU A 1 867 ? 18.138 -12.882 -41.620 1.00 88.69 867 LEU A CA 1
ATOM 6892 C C . LEU A 1 867 ? 18.684 -11.960 -42.721 1.00 88.69 867 LEU A C 1
ATOM 6894 O O . LEU A 1 867 ? 18.087 -11.869 -43.793 1.00 88.69 867 LEU A O 1
ATOM 6898 N N . PHE A 1 868 ? 19.834 -11.323 -42.493 1.00 90.88 868 PHE A N 1
ATOM 6899 C CA . PHE A 1 868 ? 20.510 -10.481 -43.481 1.00 90.88 868 PHE A CA 1
ATOM 6900 C C . PHE A 1 868 ? 20.901 -11.291 -44.724 1.00 90.88 868 PHE A C 1
ATOM 6902 O O . PHE A 1 868 ? 20.533 -10.936 -45.840 1.00 90.88 868 PHE A O 1
ATOM 6909 N N . LYS A 1 869 ? 21.542 -12.452 -44.533 1.00 88.38 869 LYS A N 1
ATOM 6910 C CA . LYS A 1 869 ? 21.902 -13.365 -45.633 1.00 88.38 869 LYS A CA 1
ATOM 6911 C C . LYS A 1 869 ? 20.682 -13.939 -46.351 1.00 88.38 869 LYS A C 1
ATOM 6913 O O . LYS A 1 869 ? 20.711 -14.132 -47.560 1.00 88.38 869 LYS A O 1
ATOM 6918 N N . PHE A 1 870 ? 19.609 -14.228 -45.615 1.00 86.00 870 PHE A N 1
ATOM 6919 C CA . PHE A 1 870 ? 18.363 -14.720 -46.202 1.00 86.00 870 PHE A CA 1
ATOM 6920 C C . PHE A 1 870 ? 17.707 -13.669 -47.104 1.00 86.00 870 PHE A C 1
ATOM 6922 O O . PHE A 1 870 ? 17.216 -13.996 -48.180 1.00 86.00 870 PHE A O 1
ATOM 6929 N N . THR A 1 871 ? 17.711 -12.406 -46.674 1.00 84.62 871 THR A N 1
ATOM 6930 C CA . THR A 1 871 ? 17.042 -11.313 -47.390 1.00 84.62 871 THR A CA 1
ATOM 6931 C C . THR A 1 871 ? 17.823 -10.808 -48.603 1.00 84.62 871 THR A C 1
ATOM 6933 O O . THR A 1 871 ? 17.193 -10.306 -49.531 1.00 84.62 871 THR A O 1
ATOM 6936 N N . GLU A 1 872 ? 19.139 -11.048 -48.661 1.00 82.00 872 GLU A N 1
ATOM 6937 C CA . GLU A 1 872 ? 20.037 -10.710 -49.782 1.00 82.00 872 GLU A CA 1
ATOM 6938 C C . GLU A 1 872 ? 19.573 -11.260 -51.149 1.00 82.00 872 GLU A C 1
ATOM 6940 O O . GLU A 1 872 ? 19.871 -10.678 -52.190 1.00 82.00 872 GLU A O 1
ATOM 6945 N N . VAL A 1 873 ? 18.851 -12.388 -51.162 1.00 72.94 873 VAL A N 1
ATOM 6946 C CA . VAL A 1 873 ? 18.454 -13.115 -52.387 1.00 72.94 873 VAL A CA 1
ATOM 6947 C C . VAL A 1 873 ? 17.039 -12.736 -52.865 1.00 72.94 873 VAL A C 1
ATOM 6949 O O . VAL A 1 873 ? 16.597 -13.170 -53.926 1.00 72.94 873 VAL A O 1
ATOM 6952 N N . THR A 1 874 ? 16.301 -11.931 -52.095 1.00 69.94 874 THR A N 1
ATOM 6953 C CA . THR A 1 874 ? 14.885 -11.608 -52.354 1.00 69.94 874 THR A CA 1
ATOM 6954 C C . THR A 1 874 ? 14.700 -10.167 -52.826 1.00 69.94 874 THR A C 1
ATOM 6956 O O . THR A 1 874 ? 14.636 -9.249 -52.011 1.00 69.94 874 THR A O 1
ATOM 6959 N N . ASP A 1 875 ? 14.481 -9.978 -54.131 1.00 57.88 875 ASP A N 1
ATOM 6960 C CA . ASP A 1 875 ? 14.305 -8.654 -54.764 1.00 57.88 875 ASP A CA 1
ATOM 6961 C C . ASP A 1 875 ? 13.142 -7.820 -54.182 1.00 57.88 875 ASP A C 1
ATOM 6963 O O . ASP A 1 875 ? 13.125 -6.599 -54.285 1.00 57.88 875 ASP A O 1
ATOM 6967 N N . HIS A 1 876 ? 12.160 -8.462 -53.539 1.00 56.59 876 HIS A N 1
ATOM 6968 C CA . HIS A 1 876 ? 10.964 -7.799 -52.995 1.00 56.59 876 HIS A CA 1
ATOM 6969 C C . HIS A 1 876 ? 11.114 -7.379 -51.516 1.00 56.59 876 HIS A C 1
ATOM 6971 O O . HIS A 1 876 ? 10.174 -6.840 -50.933 1.00 56.59 876 HIS A O 1
ATOM 6977 N N . ALA A 1 877 ? 12.273 -7.625 -50.887 1.00 69.38 877 ALA A N 1
ATOM 6978 C CA . ALA A 1 877 ? 12.499 -7.427 -49.449 1.00 69.38 877 ALA A CA 1
ATOM 6979 C C . ALA A 1 877 ? 13.582 -6.378 -49.122 1.00 69.38 877 ALA A C 1
ATOM 6981 O O . ALA A 1 877 ? 14.154 -6.415 -48.032 1.00 69.38 877 ALA A O 1
ATOM 6982 N N . ILE A 1 878 ? 13.836 -5.420 -50.025 1.00 79.31 878 ILE A N 1
ATOM 6983 C CA . ILE A 1 878 ? 14.906 -4.403 -49.912 1.00 79.31 878 ILE A CA 1
ATOM 6984 C C . ILE A 1 878 ? 14.884 -3.684 -48.554 1.00 79.31 878 ILE A C 1
ATOM 6986 O O . ILE A 1 878 ? 15.898 -3.627 -47.866 1.00 79.31 878 ILE A O 1
ATOM 6990 N N . LYS A 1 879 ? 13.710 -3.217 -48.103 1.00 80.25 879 LYS A N 1
ATOM 6991 C CA . LYS A 1 879 ? 13.578 -2.544 -46.799 1.00 80.25 879 LYS A CA 1
ATOM 6992 C C . LYS A 1 879 ? 13.972 -3.462 -45.633 1.00 80.25 879 LYS A C 1
ATOM 6994 O O . LYS A 1 879 ? 14.620 -3.022 -44.693 1.00 80.25 879 LYS A O 1
ATOM 6999 N N . LEU A 1 880 ? 13.584 -4.737 -45.668 1.00 84.19 880 LEU A N 1
ATOM 7000 C CA . LEU A 1 880 ? 13.954 -5.673 -44.607 1.00 84.19 880 LEU A CA 1
ATOM 7001 C C . LEU A 1 880 ? 15.464 -5.940 -44.623 1.00 84.19 880 LEU A C 1
ATOM 7003 O O . LEU A 1 880 ? 16.070 -5.942 -43.559 1.00 84.19 880 LEU A O 1
ATOM 7007 N N . TYR A 1 881 ? 16.066 -6.111 -45.801 1.00 88.12 881 TYR A N 1
ATOM 7008 C CA . TYR A 1 881 ? 17.510 -6.308 -45.970 1.00 88.12 881 TYR A CA 1
ATOM 7009 C C . TYR A 1 881 ? 18.322 -5.134 -45.396 1.00 88.12 881 TYR A C 1
ATOM 7011 O O . TYR A 1 881 ? 19.178 -5.326 -44.532 1.00 88.12 881 TYR A O 1
ATOM 7019 N N . GLU A 1 882 ? 17.966 -3.909 -45.782 1.00 88.56 882 GLU A N 1
ATOM 7020 C CA . GLU A 1 882 ? 18.600 -2.663 -45.340 1.00 88.56 882 GLU A CA 1
ATOM 7021 C C . GLU A 1 882 ? 18.512 -2.440 -43.826 1.00 88.56 882 GLU A C 1
ATOM 7023 O O . GLU A 1 882 ? 19.523 -2.264 -43.148 1.00 88.56 882 GLU A O 1
ATOM 7028 N N . PHE A 1 883 ? 17.310 -2.507 -43.251 1.00 89.19 883 PHE A N 1
ATOM 7029 C CA . PHE A 1 883 ? 17.149 -2.297 -41.810 1.00 89.19 883 PHE A CA 1
ATOM 7030 C C . PHE A 1 883 ? 17.665 -3.488 -40.982 1.00 89.19 883 PHE A C 1
ATOM 7032 O O . PHE A 1 883 ? 18.002 -3.320 -39.807 1.00 89.19 883 PHE A O 1
ATOM 7039 N N . THR A 1 884 ? 17.806 -4.681 -41.575 1.00 91.19 884 THR A N 1
ATOM 7040 C CA . THR A 1 884 ? 18.537 -5.780 -40.924 1.00 91.19 884 THR A CA 1
ATOM 7041 C C . THR A 1 884 ? 20.035 -5.468 -40.864 1.00 91.19 884 THR A C 1
ATOM 7043 O O . THR A 1 884 ? 20.652 -5.754 -39.841 1.00 91.19 884 THR A O 1
ATOM 7046 N N . ALA A 1 885 ? 20.615 -4.812 -41.879 1.00 92.62 885 ALA A N 1
ATOM 7047 C CA . ALA A 1 885 ? 21.999 -4.328 -41.824 1.00 92.62 885 ALA A CA 1
ATOM 7048 C C . ALA A 1 885 ? 22.206 -3.346 -40.655 1.00 92.62 885 ALA A C 1
ATOM 7050 O O . ALA A 1 885 ? 23.157 -3.489 -39.887 1.00 92.62 885 ALA A O 1
ATOM 7051 N N . VAL A 1 886 ? 21.261 -2.418 -40.447 1.00 93.06 886 VAL A N 1
ATOM 7052 C CA . VAL A 1 886 ? 21.252 -1.500 -39.289 1.00 93.06 886 VAL A CA 1
ATOM 7053 C C . VAL A 1 886 ? 21.226 -2.272 -37.961 1.00 93.06 886 VAL A C 1
ATOM 7055 O O . VAL A 1 886 ? 22.016 -1.986 -37.060 1.00 93.06 886 VAL A O 1
ATOM 7058 N N . ALA A 1 887 ? 20.369 -3.291 -37.834 1.00 92.12 887 ALA A N 1
ATOM 7059 C CA . ALA A 1 887 ? 20.296 -4.120 -36.628 1.00 92.12 887 ALA A CA 1
ATOM 7060 C C . ALA A 1 887 ? 21.592 -4.919 -36.371 1.00 92.12 887 ALA A C 1
ATOM 7062 O O . ALA A 1 887 ? 22.044 -5.009 -35.224 1.00 92.12 887 ALA A O 1
ATOM 7063 N N . VAL A 1 888 ? 22.222 -5.465 -37.421 1.00 93.94 888 VAL A N 1
ATOM 7064 C CA . VAL A 1 888 ? 23.526 -6.147 -37.322 1.00 93.94 888 VAL A CA 1
ATOM 7065 C C . VAL A 1 888 ? 24.610 -5.170 -36.868 1.00 93.94 888 VAL A C 1
ATOM 7067 O O . VAL A 1 888 ? 25.376 -5.503 -35.965 1.00 93.94 888 VAL A O 1
ATOM 7070 N N . ALA A 1 889 ? 24.641 -3.957 -37.422 1.00 93.06 889 ALA A N 1
ATOM 7071 C CA . ALA A 1 889 ? 25.625 -2.938 -37.072 1.00 93.06 889 ALA A CA 1
ATOM 7072 C C . ALA A 1 889 ? 25.499 -2.454 -35.614 1.00 93.06 889 ALA A C 1
ATOM 7074 O O . ALA A 1 889 ? 26.510 -2.333 -34.929 1.00 93.06 889 ALA A O 1
ATOM 7075 N N . TYR A 1 890 ? 24.285 -2.276 -35.081 1.00 93.50 890 TYR A N 1
ATOM 7076 C CA . TYR A 1 890 ? 24.111 -2.013 -33.644 1.00 93.50 890 TYR A CA 1
ATOM 7077 C C . TYR A 1 890 ? 24.495 -3.212 -32.764 1.00 93.50 890 TYR A C 1
ATOM 7079 O O . TYR A 1 890 ? 24.961 -3.038 -31.640 1.00 93.50 890 TYR A O 1
ATOM 7087 N N . SER A 1 891 ? 24.310 -4.440 -33.253 1.00 92.75 891 SER A N 1
ATOM 7088 C CA . SER A 1 891 ? 24.614 -5.649 -32.480 1.00 92.75 891 SER A CA 1
ATOM 7089 C C . SER A 1 891 ? 26.112 -5.945 -32.423 1.00 92.75 891 SER A C 1
ATOM 7091 O O . SER A 1 891 ? 26.609 -6.335 -31.374 1.00 92.75 891 SER A O 1
ATOM 7093 N N . ILE A 1 892 ? 26.858 -5.747 -33.515 1.00 93.00 892 ILE A N 1
ATOM 7094 C CA . ILE A 1 892 ? 28.297 -6.060 -33.561 1.00 93.00 892 ILE A CA 1
ATOM 7095 C C . ILE A 1 892 ? 29.131 -5.163 -32.637 1.00 93.00 892 ILE A C 1
ATOM 7097 O O . ILE A 1 892 ? 30.186 -5.588 -32.184 1.00 93.00 892 ILE A O 1
ATOM 7101 N N . MET A 1 893 ? 28.628 -3.982 -32.260 1.00 90.19 893 MET A N 1
ATOM 7102 C CA . MET A 1 893 ? 29.262 -3.101 -31.267 1.00 90.19 893 MET A CA 1
ATOM 7103 C C . MET A 1 893 ? 29.500 -3.754 -29.902 1.00 90.19 893 MET A C 1
ATOM 7105 O O . MET A 1 893 ? 30.319 -3.278 -29.124 1.00 90.19 893 MET A O 1
ATOM 7109 N N . GLY A 1 894 ? 28.801 -4.849 -29.598 1.00 86.94 894 GLY A N 1
ATOM 7110 C CA . GLY A 1 894 ? 29.010 -5.612 -28.373 1.00 86.94 894 GLY A CA 1
ATOM 7111 C C . GLY A 1 894 ? 30.197 -6.583 -28.390 1.00 86.94 894 GLY A C 1
ATOM 7112 O O . GLY A 1 894 ? 30.419 -7.226 -27.364 1.00 86.94 894 GLY A O 1
ATOM 7113 N N . THR A 1 895 ? 30.911 -6.748 -29.514 1.00 88.69 895 THR A N 1
ATOM 7114 C CA . THR A 1 895 ? 32.057 -7.672 -29.604 1.00 88.69 895 THR A CA 1
ATOM 7115 C C . THR A 1 895 ? 33.329 -7.071 -29.007 1.00 88.69 895 THR A C 1
ATOM 7117 O O . THR A 1 895 ? 33.649 -5.904 -29.231 1.00 88.69 895 THR A O 1
ATOM 7120 N N . ASP A 1 896 ? 34.093 -7.907 -28.305 1.00 84.06 896 ASP A N 1
ATOM 7121 C CA . ASP A 1 896 ? 35.449 -7.588 -27.847 1.00 84.06 896 ASP A CA 1
ATOM 7122 C C . ASP A 1 896 ? 36.516 -7.985 -28.902 1.00 84.06 896 ASP A C 1
ATOM 7124 O O . ASP A 1 896 ? 37.711 -7.819 -28.664 1.00 84.06 896 ASP A O 1
ATOM 7128 N N . SER A 1 897 ? 36.115 -8.554 -30.054 1.00 88.81 897 SER A N 1
ATOM 7129 C CA . SER A 1 897 ? 37.023 -9.056 -31.097 1.00 88.81 897 SER A CA 1
ATOM 7130 C C . SER A 1 897 ? 37.075 -8.155 -32.334 1.00 88.81 897 SER A C 1
ATOM 7132 O O . SER A 1 897 ? 36.115 -8.078 -33.104 1.00 88.81 897 SER A O 1
ATOM 7134 N N . ASP A 1 898 ? 38.248 -7.579 -32.605 1.00 87.81 898 ASP A N 1
ATOM 7135 C CA . ASP A 1 898 ? 38.496 -6.762 -33.805 1.00 87.81 898 ASP A CA 1
ATOM 7136 C C . ASP A 1 898 ? 38.309 -7.563 -35.106 1.00 87.81 898 ASP A C 1
ATOM 7138 O O . ASP A 1 898 ? 37.800 -7.058 -36.109 1.00 87.81 898 ASP A O 1
ATOM 7142 N N . GLN A 1 899 ? 38.658 -8.855 -35.093 1.00 88.12 899 GLN A N 1
ATOM 7143 C CA . GLN A 1 899 ? 38.476 -9.739 -36.246 1.00 88.12 899 GLN A CA 1
ATOM 7144 C C . GLN A 1 899 ? 36.991 -9.934 -36.578 1.00 88.12 899 GLN A C 1
ATOM 7146 O O . GLN A 1 899 ? 36.598 -9.905 -37.748 1.00 88.12 899 GLN A O 1
ATOM 7151 N N . GLU A 1 900 ? 36.157 -10.136 -35.561 1.00 88.00 900 GLU A N 1
ATOM 7152 C CA . GLU A 1 900 ? 34.721 -10.313 -35.754 1.00 88.00 900 GLU A CA 1
ATOM 7153 C C . GLU A 1 900 ? 34.057 -9.006 -36.201 1.00 88.00 900 GLU A C 1
ATOM 7155 O O . GLU A 1 900 ? 33.302 -9.018 -37.172 1.00 88.00 900 GLU A O 1
ATOM 7160 N N . TRP A 1 901 ? 34.426 -7.878 -35.583 1.00 90.06 901 TRP A N 1
ATOM 7161 C CA . TRP A 1 901 ? 34.006 -6.535 -35.993 1.00 90.06 901 TRP A CA 1
ATOM 7162 C C . TRP A 1 901 ? 34.260 -6.289 -37.485 1.00 90.06 901 TRP A C 1
ATOM 7164 O O . TRP A 1 901 ? 33.331 -6.006 -38.245 1.00 90.06 901 TRP A O 1
ATOM 7174 N N . ASN A 1 902 ? 35.507 -6.481 -37.924 1.00 90.81 902 ASN A N 1
ATOM 7175 C CA . ASN A 1 902 ? 35.911 -6.233 -39.305 1.00 90.81 902 ASN A CA 1
ATOM 7176 C C . ASN A 1 902 ? 35.233 -7.201 -40.294 1.00 90.81 902 ASN A C 1
ATOM 7178 O O . ASN A 1 902 ? 34.837 -6.790 -41.387 1.00 90.81 902 ASN A O 1
ATOM 7182 N N . SER A 1 903 ? 35.082 -8.479 -39.926 1.00 89.25 903 SER A N 1
ATOM 7183 C CA . SER A 1 903 ? 34.528 -9.512 -40.816 1.00 89.25 903 SER A CA 1
ATOM 7184 C C . SER A 1 903 ? 33.008 -9.439 -40.991 1.00 89.25 903 SER A C 1
ATOM 7186 O O . SER A 1 903 ? 32.522 -9.649 -42.101 1.00 89.25 903 SER A O 1
ATOM 7188 N N . VAL A 1 904 ? 32.256 -9.128 -39.929 1.00 89.50 904 VAL A N 1
ATOM 7189 C CA . VAL A 1 904 ? 30.788 -9.025 -39.979 1.00 89.50 904 VAL A CA 1
ATOM 7190 C C . VAL A 1 904 ? 30.355 -7.746 -40.692 1.00 89.50 904 VAL A C 1
ATOM 7192 O O . VAL A 1 904 ? 29.425 -7.784 -41.498 1.00 89.50 904 VAL A O 1
ATOM 7195 N N . LEU A 1 905 ? 31.044 -6.627 -40.441 1.00 90.38 905 LEU A N 1
ATOM 7196 C CA . LEU A 1 905 ? 30.771 -5.361 -41.123 1.00 90.38 905 LEU A CA 1
ATOM 7197 C C . LEU A 1 905 ? 31.256 -5.364 -42.581 1.00 90.38 905 LEU A C 1
ATOM 7199 O O . LEU A 1 905 ? 30.627 -4.729 -43.423 1.00 90.38 905 LEU A O 1
ATOM 7203 N N . GLY A 1 906 ? 32.326 -6.103 -42.893 1.00 89.19 906 GLY A N 1
ATOM 7204 C CA . GLY A 1 906 ? 32.926 -6.142 -44.230 1.00 89.19 906 GLY A CA 1
ATOM 7205 C C . GLY A 1 906 ? 33.890 -4.987 -44.513 1.00 89.19 906 GLY A C 1
ATOM 7206 O O . GLY A 1 906 ? 34.074 -4.618 -45.666 1.00 89.19 906 GLY A O 1
ATOM 7207 N N . LEU A 1 907 ? 34.540 -4.435 -43.482 1.00 87.38 907 LEU A N 1
ATOM 7208 C CA . LEU A 1 907 ? 35.432 -3.262 -43.583 1.00 87.38 907 LEU A CA 1
ATOM 7209 C C . LEU A 1 907 ? 36.760 -3.535 -44.322 1.00 87.38 907 LEU A C 1
ATOM 7211 O O . LEU A 1 907 ? 37.572 -2.636 -44.502 1.00 87.38 907 LEU A O 1
ATOM 7215 N N . GLY A 1 908 ? 37.026 -4.788 -44.701 1.00 77.75 908 GLY A N 1
ATOM 7216 C CA . GLY A 1 908 ? 38.237 -5.196 -45.424 1.00 77.75 908 GLY A CA 1
ATOM 7217 C C . GLY A 1 908 ? 38.058 -5.370 -46.934 1.00 77.75 908 GLY A C 1
ATOM 7218 O O . GLY A 1 908 ? 38.978 -5.865 -47.582 1.00 77.75 908 GLY A O 1
ATOM 7219 N N . VAL A 1 909 ? 36.883 -5.048 -47.474 1.00 79.88 909 VAL A N 1
ATOM 7220 C CA . VAL A 1 909 ? 36.530 -5.234 -48.888 1.00 79.88 909 VAL A CA 1
ATOM 7221 C C . VAL A 1 909 ? 36.816 -3.943 -49.659 1.00 79.88 909 VAL A C 1
ATOM 7223 O O . VAL A 1 909 ? 36.589 -2.862 -49.133 1.00 79.88 909 VAL A O 1
ATOM 7226 N N . SER A 1 910 ? 37.332 -4.049 -50.885 1.00 71.50 910 SER A N 1
ATOM 7227 C CA . SER A 1 910 ? 37.489 -2.914 -51.807 1.00 71.50 910 SER A CA 1
ATOM 7228 C C . SER A 1 910 ? 36.163 -2.590 -52.500 1.00 71.50 910 SER A C 1
ATOM 7230 O O . SER A 1 910 ? 35.419 -3.522 -52.800 1.00 71.50 910 SER A O 1
ATOM 7232 N N . GLU A 1 911 ? 35.909 -1.316 -52.816 1.00 76.69 911 GLU A N 1
ATOM 7233 C CA . GLU A 1 911 ? 34.639 -0.832 -53.390 1.00 76.69 911 GLU A CA 1
ATOM 7234 C C . GLU A 1 911 ? 33.451 -1.076 -52.445 1.00 76.69 911 GLU A C 1
ATOM 7236 O O . GLU A 1 911 ? 32.500 -1.805 -52.734 1.00 76.69 911 GLU A O 1
ATOM 7241 N N . ILE A 1 912 ? 33.494 -0.471 -51.260 1.00 83.25 912 ILE A N 1
ATOM 7242 C CA . ILE A 1 912 ? 32.513 -0.733 -50.200 1.00 83.25 912 ILE A CA 1
ATOM 7243 C C . ILE A 1 912 ? 31.083 -0.446 -50.637 1.00 83.25 912 ILE A C 1
ATOM 7245 O O . ILE A 1 912 ? 30.180 -1.217 -50.305 1.00 83.25 912 ILE A O 1
ATOM 7249 N N . VAL A 1 913 ? 30.880 0.615 -51.415 1.00 80.19 913 VAL A N 1
ATOM 7250 C CA . VAL A 1 913 ? 29.561 1.040 -51.897 1.00 80.19 913 VAL A CA 1
ATOM 7251 C C . VAL A 1 913 ? 28.915 -0.003 -52.817 1.00 80.19 913 VAL A C 1
ATOM 7253 O O . VAL A 1 913 ? 27.691 -0.123 -52.829 1.00 80.19 913 VAL A O 1
ATOM 7256 N N . SER A 1 914 ? 29.697 -0.806 -53.546 1.00 79.75 914 SER A N 1
ATOM 7257 C CA . SER A 1 914 ? 29.185 -1.896 -54.392 1.00 79.75 914 SER A CA 1
ATOM 7258 C C . SER A 1 914 ? 29.058 -3.230 -53.638 1.00 79.75 914 SER A C 1
ATOM 7260 O O . SER A 1 914 ? 28.462 -4.188 -54.143 1.00 79.75 914 SER A O 1
ATOM 7262 N N . SER A 1 915 ? 29.574 -3.304 -52.408 1.00 85.25 915 SER A N 1
ATOM 7263 C CA . SER A 1 915 ? 29.614 -4.532 -51.620 1.00 85.25 915 SER A CA 1
ATOM 7264 C C . SER A 1 915 ? 28.255 -4.891 -50.997 1.00 85.25 915 SER A C 1
ATOM 7266 O O . SER A 1 915 ? 27.496 -4.036 -50.546 1.00 85.25 915 SER A O 1
ATOM 7268 N N . LYS A 1 916 ? 27.962 -6.196 -50.917 1.00 85.38 916 LYS A N 1
ATOM 7269 C CA . LYS A 1 916 ? 26.763 -6.742 -50.243 1.00 85.38 916 LYS A CA 1
ATOM 7270 C C . LYS A 1 916 ? 26.958 -6.995 -48.744 1.00 85.38 916 LYS A C 1
ATOM 7272 O O . LYS A 1 916 ? 26.135 -7.642 -48.096 1.00 85.38 916 LYS A O 1
ATOM 7277 N N . TYR A 1 917 ? 28.080 -6.539 -48.193 1.00 89.62 917 TYR A N 1
ATOM 7278 C CA . TYR A 1 917 ? 28.344 -6.625 -46.763 1.00 89.62 917 TYR A CA 1
ATOM 7279 C C . TYR A 1 917 ? 27.544 -5.564 -46.006 1.00 89.62 917 TYR A C 1
ATOM 7281 O O . TYR A 1 917 ? 27.082 -4.584 -46.584 1.00 89.62 917 TYR A O 1
ATOM 7289 N N . VAL A 1 918 ? 27.395 -5.753 -44.693 1.00 91.69 918 VAL A N 1
ATOM 7290 C CA . VAL A 1 918 ? 26.576 -4.890 -43.828 1.00 91.69 918 VAL A CA 1
ATOM 7291 C C . VAL A 1 918 ? 26.962 -3.419 -43.980 1.00 91.69 918 VAL A C 1
ATOM 7293 O O . VAL A 1 918 ? 26.087 -2.582 -44.177 1.00 91.69 918 VAL A O 1
ATOM 7296 N N . PHE A 1 919 ? 28.259 -3.100 -43.945 1.00 92.94 919 PHE A N 1
ATOM 7297 C CA . PHE A 1 919 ? 28.723 -1.722 -44.081 1.00 92.94 919 PHE A CA 1
ATOM 7298 C C . PHE A 1 919 ? 28.482 -1.155 -45.489 1.00 92.94 919 PHE A C 1
ATOM 7300 O O . PHE A 1 919 ? 28.049 -0.014 -45.611 1.00 92.94 919 PHE A O 1
ATOM 7307 N N . GLY A 1 920 ? 28.645 -1.966 -46.540 1.00 90.88 920 GLY A N 1
ATOM 7308 C CA . GLY A 1 920 ? 28.311 -1.566 -47.910 1.00 90.88 920 GLY A CA 1
ATOM 7309 C C . GLY A 1 920 ? 26.843 -1.193 -48.086 1.00 90.88 920 GLY A C 1
ATOM 7310 O O . GLY A 1 920 ? 26.533 -0.156 -48.667 1.00 90.88 920 GLY A O 1
ATOM 7311 N N . VAL A 1 921 ? 25.934 -1.965 -47.486 1.00 90.69 921 VAL A N 1
ATOM 7312 C CA . VAL A 1 921 ? 24.494 -1.659 -47.484 1.00 90.69 921 VAL A CA 1
ATOM 7313 C C . VAL A 1 921 ? 24.196 -0.357 -46.736 1.00 90.69 921 VAL A C 1
ATOM 7315 O O . VAL A 1 921 ? 23.405 0.453 -47.213 1.00 90.69 921 VAL A O 1
ATOM 7318 N N . LEU A 1 922 ? 24.856 -0.098 -45.602 1.00 92.31 922 LEU A N 1
ATOM 7319 C CA . LEU A 1 922 ? 24.716 1.179 -44.890 1.00 92.31 922 LEU A CA 1
ATOM 7320 C C . LEU A 1 922 ? 25.212 2.363 -45.734 1.00 92.31 922 LEU A C 1
ATOM 7322 O O . LEU A 1 922 ? 24.553 3.401 -45.775 1.00 92.31 922 LEU A O 1
ATOM 7326 N N . CYS A 1 923 ? 26.325 2.202 -46.452 1.00 89.94 923 CYS A N 1
ATOM 7327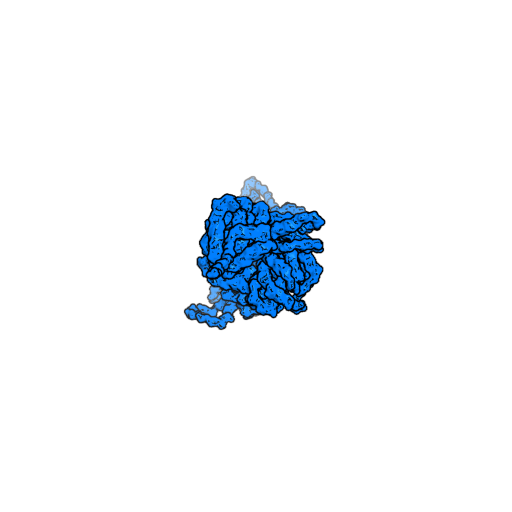 C CA . CYS A 1 923 ? 26.831 3.198 -47.395 1.00 89.94 923 CYS A CA 1
ATOM 7328 C C . CYS A 1 923 ? 25.852 3.439 -48.556 1.00 89.94 923 CYS A C 1
ATOM 7330 O O . CYS A 1 923 ? 25.578 4.590 -48.892 1.00 89.94 923 CYS A O 1
ATOM 7332 N N . GLN A 1 924 ? 25.239 2.386 -49.106 1.00 88.56 924 GLN A N 1
ATOM 7333 C CA . GLN A 1 924 ? 24.187 2.512 -50.122 1.00 88.56 924 GLN A CA 1
ATOM 7334 C C . GLN A 1 924 ? 22.956 3.254 -49.586 1.00 88.56 924 GLN A C 1
ATOM 7336 O O . GLN A 1 924 ? 22.416 4.117 -50.272 1.00 88.56 924 GLN A O 1
ATOM 7341 N N . MET A 1 925 ? 22.524 2.972 -48.353 1.00 87.75 925 MET A N 1
ATOM 7342 C CA . MET A 1 925 ? 21.415 3.686 -47.703 1.00 87.75 925 MET A CA 1
ATOM 7343 C C . MET A 1 925 ? 21.730 5.163 -47.431 1.00 87.75 925 MET A C 1
ATOM 7345 O O . MET A 1 925 ? 20.826 6.000 -47.449 1.00 87.75 925 MET A O 1
ATOM 7349 N N . LEU A 1 926 ? 22.995 5.476 -47.141 1.00 87.12 926 LEU A N 1
ATOM 7350 C CA . LEU A 1 926 ? 23.469 6.830 -46.870 1.00 87.12 926 LEU A CA 1
ATOM 7351 C C . LEU A 1 926 ? 23.504 7.680 -48.150 1.00 87.12 926 LEU A C 1
ATOM 7353 O O . LEU A 1 926 ? 23.106 8.847 -48.129 1.00 87.12 926 LEU A O 1
ATOM 7357 N N . VAL A 1 927 ? 23.965 7.082 -49.249 1.00 83.50 927 VAL A N 1
ATOM 7358 C CA . VAL A 1 927 ? 24.376 7.791 -50.463 1.00 83.50 927 VAL A CA 1
ATOM 7359 C C . VAL A 1 927 ? 23.379 7.667 -51.619 1.00 83.50 927 VAL A C 1
ATOM 7361 O O . VAL A 1 927 ? 23.208 8.626 -52.367 1.00 83.50 927 VAL A O 1
ATOM 7364 N N . TYR A 1 928 ? 22.693 6.531 -51.774 1.00 78.94 928 TYR A N 1
ATOM 7365 C CA . TYR A 1 928 ? 21.774 6.303 -52.892 1.00 78.94 928 TYR A CA 1
ATOM 7366 C C . TYR A 1 928 ? 20.300 6.446 -52.503 1.00 78.94 928 TYR A C 1
ATOM 7368 O O . TYR A 1 928 ? 19.801 5.912 -51.503 1.00 78.94 928 TYR A O 1
ATOM 7376 N N . GLU A 1 929 ? 19.560 7.128 -53.370 1.00 69.62 929 GLU A N 1
ATOM 7377 C CA . GLU A 1 929 ? 18.105 7.213 -53.302 1.00 69.62 929 GLU A CA 1
ATOM 7378 C C . GLU A 1 929 ? 17.484 6.041 -54.078 1.00 69.62 929 GLU A C 1
ATOM 7380 O O . GLU A 1 929 ? 17.956 5.681 -55.155 1.00 69.62 929 GLU A O 1
ATOM 7385 N N . LEU A 1 930 ? 16.446 5.404 -53.521 1.00 65.06 930 LEU A N 1
ATOM 7386 C CA . LEU A 1 930 ? 15.732 4.329 -54.219 1.00 65.06 930 LEU A CA 1
ATOM 7387 C C . LEU A 1 930 ? 14.884 4.937 -55.341 1.00 65.06 930 LEU A C 1
ATOM 7389 O O . LEU A 1 930 ? 13.895 5.618 -55.067 1.00 65.06 930 LEU A O 1
ATOM 7393 N N . GLU A 1 931 ? 15.243 4.663 -56.592 1.00 53.03 931 GLU A N 1
ATOM 7394 C CA . GLU A 1 931 ? 14.427 4.992 -57.762 1.00 53.03 931 GLU A CA 1
ATOM 7395 C C . GLU A 1 931 ? 13.347 3.904 -57.930 1.00 53.03 931 GLU A C 1
ATOM 7397 O O . GLU A 1 931 ? 13.631 2.796 -58.376 1.00 53.03 931 GLU A O 1
ATOM 7402 N N . TYR A 1 932 ? 12.105 4.188 -57.525 1.00 47.62 932 TYR A N 1
ATOM 7403 C CA . TYR A 1 932 ? 10.935 3.365 -57.866 1.00 47.62 932 TYR A CA 1
ATOM 7404 C C . TYR A 1 932 ? 10.067 4.105 -58.885 1.00 47.62 932 TYR A C 1
ATOM 7406 O O . TYR A 1 932 ? 9.914 5.323 -58.783 1.00 47.62 932 TYR A O 1
ATOM 7414 N N . GLU A 1 933 ? 9.497 3.359 -59.840 1.00 40.38 933 GLU A N 1
ATOM 7415 C CA . GLU A 1 933 ? 8.640 3.891 -60.906 1.00 40.38 933 GLU A CA 1
ATOM 7416 C C . GLU A 1 933 ? 7.567 4.846 -60.348 1.00 40.38 933 GLU A C 1
ATOM 7418 O O . GLU A 1 933 ? 6.872 4.562 -59.368 1.00 40.38 933 GLU A O 1
ATOM 7423 N N . GLU A 1 934 ? 7.504 6.023 -60.966 1.00 41.31 934 GLU A N 1
ATOM 7424 C CA . GLU A 1 934 ? 6.768 7.219 -60.563 1.00 41.31 934 GLU A CA 1
ATOM 7425 C C . GLU A 1 934 ? 5.302 6.918 -60.196 1.00 41.31 934 GLU A C 1
ATOM 7427 O O . GLU A 1 934 ? 4.534 6.546 -61.080 1.00 41.31 934 GLU A O 1
ATOM 7432 N N . ASN A 1 935 ? 4.910 7.083 -58.912 1.00 40.41 935 ASN A N 1
ATOM 7433 C CA . ASN A 1 935 ? 3.569 7.561 -58.476 1.00 40.41 935 ASN A CA 1
ATOM 7434 C C . ASN A 1 935 ? 3.259 7.547 -56.955 1.00 40.41 935 ASN A C 1
ATOM 7436 O O . ASN A 1 935 ? 2.117 7.809 -56.581 1.00 40.41 935 ASN A O 1
ATOM 7440 N N . ASN A 1 936 ? 4.203 7.307 -56.035 1.00 41.75 936 ASN A N 1
ATOM 7441 C CA . ASN A 1 936 ? 3.864 7.242 -54.600 1.00 41.75 936 ASN A CA 1
ATOM 7442 C C . ASN A 1 936 ? 4.385 8.433 -53.774 1.00 41.75 936 ASN A C 1
ATOM 7444 O O . ASN A 1 936 ? 5.585 8.563 -53.545 1.00 41.75 936 ASN A O 1
ATOM 7448 N N . SER A 1 937 ? 3.469 9.237 -53.209 1.00 45.19 937 SER A N 1
ATOM 7449 C CA . SER A 1 937 ? 3.769 10.296 -52.217 1.00 45.19 937 SER A CA 1
ATOM 7450 C C . SER A 1 937 ? 4.476 9.776 -50.952 1.00 45.19 937 SER A C 1
ATOM 7452 O O . SER A 1 937 ? 5.113 10.545 -50.237 1.00 45.19 937 SER A O 1
ATOM 7454 N N . MET A 1 938 ? 4.440 8.459 -50.708 1.00 44.41 938 MET A N 1
ATOM 7455 C CA . MET A 1 938 ? 5.220 7.774 -49.670 1.00 44.41 938 MET A CA 1
ATOM 7456 C C . MET A 1 938 ? 6.746 7.871 -49.870 1.00 44.41 938 MET A C 1
ATOM 7458 O O . MET A 1 938 ? 7.487 7.753 -48.897 1.00 44.41 938 MET A O 1
ATOM 7462 N N . LEU A 1 939 ? 7.239 8.106 -51.092 1.00 45.75 939 LEU A N 1
ATOM 7463 C CA . LEU A 1 939 ? 8.678 8.120 -51.402 1.00 45.75 939 LEU A CA 1
ATOM 7464 C C . LEU A 1 939 ? 9.396 9.365 -50.860 1.00 45.75 939 LEU A C 1
ATOM 7466 O O . LEU A 1 939 ? 10.512 9.251 -50.364 1.00 45.75 939 LEU A O 1
ATOM 7470 N N . GLN A 1 940 ? 8.733 10.526 -50.839 1.00 47.03 940 GLN A N 1
ATOM 7471 C CA . GLN A 1 940 ? 9.268 11.736 -50.191 1.00 47.03 940 GLN A CA 1
ATOM 7472 C C . GLN A 1 940 ? 9.402 11.574 -48.668 1.00 47.03 940 GLN A C 1
ATOM 7474 O O . GLN A 1 940 ? 10.176 12.288 -48.035 1.00 47.03 940 GLN A O 1
ATOM 7479 N N . ILE A 1 941 ? 8.668 10.617 -48.088 1.00 49.31 941 ILE A N 1
ATOM 7480 C CA . ILE A 1 941 ? 8.691 10.319 -46.658 1.00 49.31 941 ILE A CA 1
ATOM 7481 C C . ILE A 1 941 ? 9.721 9.231 -46.344 1.00 49.31 941 ILE A C 1
ATOM 7483 O O . ILE A 1 941 ? 10.341 9.333 -45.311 1.00 49.31 941 ILE A O 1
ATOM 7487 N N . ILE A 1 942 ? 9.972 8.214 -47.176 1.00 54.50 942 ILE A N 1
ATOM 7488 C CA . ILE A 1 942 ? 10.812 7.054 -46.785 1.00 54.50 942 ILE A CA 1
ATOM 7489 C C . ILE A 1 942 ? 12.326 7.307 -46.935 1.00 54.50 942 ILE A C 1
ATOM 7491 O O . ILE A 1 942 ? 13.117 6.855 -46.101 1.00 54.50 942 ILE A O 1
ATOM 7495 N N . THR A 1 943 ? 12.756 8.029 -47.971 1.00 57.06 943 THR A N 1
ATOM 7496 C CA . THR A 1 943 ? 14.183 8.225 -48.298 1.00 57.06 943 THR A CA 1
ATOM 7497 C C . THR A 1 943 ? 14.973 8.974 -47.210 1.00 57.06 943 THR A C 1
ATOM 7499 O O . THR A 1 943 ? 16.059 8.509 -46.854 1.00 57.06 943 THR A O 1
ATOM 7502 N N . PRO A 1 944 ? 14.438 10.045 -46.583 1.00 60.16 944 PRO A N 1
ATOM 7503 C CA . PRO A 1 944 ? 15.106 10.708 -45.460 1.00 60.16 944 PRO A CA 1
ATOM 7504 C C . PRO A 1 944 ? 15.289 9.797 -44.237 1.00 60.16 944 PRO A C 1
ATOM 7506 O O . PRO A 1 944 ? 16.275 9.925 -43.516 1.00 60.16 944 PRO A O 1
ATOM 7509 N N . PHE A 1 945 ? 14.369 8.855 -43.996 1.00 71.25 945 PHE A N 1
ATOM 7510 C CA . PHE A 1 945 ? 14.449 7.944 -42.848 1.00 71.25 945 PHE A CA 1
ATOM 7511 C C . PHE A 1 945 ? 15.540 6.886 -43.047 1.00 71.25 945 PHE A C 1
ATOM 7513 O O . PHE A 1 945 ? 16.281 6.616 -42.107 1.00 71.25 945 PHE A O 1
ATOM 7520 N N . ARG A 1 946 ? 15.708 6.354 -44.269 1.00 83.94 946 ARG A N 1
ATOM 7521 C CA . ARG A 1 946 ? 16.807 5.424 -44.611 1.00 83.94 946 ARG A CA 1
ATOM 7522 C C . ARG A 1 946 ? 18.179 6.063 -44.387 1.00 83.94 946 ARG A C 1
ATOM 7524 O O . ARG A 1 946 ? 19.015 5.488 -43.693 1.00 83.94 946 ARG A O 1
ATOM 7531 N N . ARG A 1 947 ? 18.374 7.279 -44.916 1.00 86.44 947 ARG A N 1
ATOM 7532 C CA . ARG A 1 947 ? 19.625 8.041 -44.772 1.00 86.44 947 ARG A CA 1
ATOM 7533 C C . ARG A 1 947 ? 19.927 8.348 -43.309 1.00 86.44 947 ARG A C 1
ATOM 7535 O O . ARG A 1 947 ? 21.046 8.128 -42.860 1.00 86.44 947 ARG A O 1
ATOM 7542 N N . ASN A 1 948 ? 18.923 8.802 -42.555 1.00 86.94 948 ASN A N 1
ATOM 7543 C CA . ASN A 1 948 ? 19.076 9.084 -41.129 1.00 86.94 948 ASN A CA 1
ATOM 7544 C C . ASN A 1 948 ? 19.439 7.825 -40.323 1.00 86.94 948 ASN A C 1
ATOM 7546 O O . ASN A 1 948 ? 20.308 7.907 -39.462 1.00 86.94 948 ASN A O 1
ATOM 7550 N N . ALA A 1 949 ? 18.824 6.671 -40.603 1.00 88.31 949 ALA A N 1
ATOM 7551 C CA . ALA A 1 949 ? 19.144 5.417 -39.918 1.00 88.31 949 ALA A CA 1
ATOM 7552 C C . ALA A 1 949 ? 20.593 4.970 -40.174 1.00 88.31 949 ALA A C 1
ATOM 7554 O O . ALA A 1 949 ? 21.318 4.652 -39.229 1.00 88.31 949 ALA A O 1
ATOM 7555 N N . ALA A 1 950 ? 21.041 5.021 -41.434 1.00 91.75 950 ALA A N 1
ATOM 7556 C CA . ALA A 1 950 ? 22.419 4.710 -41.808 1.00 91.75 950 ALA A CA 1
ATOM 7557 C C . ALA A 1 950 ? 23.426 5.691 -41.183 1.00 91.75 950 ALA A C 1
ATOM 7559 O O . ALA A 1 950 ? 24.408 5.269 -40.573 1.00 91.75 950 ALA A O 1
ATOM 7560 N N . ALA A 1 951 ? 23.153 6.996 -41.263 1.00 91.44 951 ALA A N 1
ATOM 7561 C CA . ALA A 1 951 ? 23.994 8.024 -40.662 1.00 91.44 951 ALA A CA 1
ATOM 7562 C C . ALA A 1 951 ? 24.129 7.836 -39.142 1.00 91.44 951 ALA A C 1
ATOM 7564 O O . ALA A 1 951 ? 25.238 7.883 -38.615 1.00 91.44 951 ALA A O 1
ATOM 7565 N N . GLN A 1 952 ? 23.021 7.545 -38.452 1.00 92.62 952 GLN A N 1
ATOM 7566 C CA . GLN A 1 952 ? 23.004 7.365 -37.002 1.00 92.62 952 GLN A CA 1
ATOM 7567 C C . GLN A 1 952 ? 23.781 6.126 -36.557 1.00 92.62 952 GLN A C 1
ATOM 7569 O O . GLN A 1 952 ? 24.517 6.186 -35.569 1.00 92.62 952 GLN A O 1
ATOM 7574 N N . VAL A 1 953 ? 23.635 4.990 -37.247 1.00 93.31 953 VAL A N 1
ATOM 7575 C CA . VAL A 1 953 ? 24.360 3.771 -36.863 1.00 93.31 953 VAL A CA 1
ATOM 7576 C C . VAL A 1 953 ? 25.858 3.900 -37.140 1.00 93.31 953 VAL A C 1
ATOM 7578 O O . VAL A 1 953 ? 26.652 3.506 -36.291 1.00 93.31 953 VAL A O 1
ATOM 7581 N N . ILE A 1 954 ? 26.254 4.534 -38.250 1.00 93.31 954 ILE A N 1
ATOM 7582 C CA . ILE A 1 954 ? 27.662 4.815 -38.571 1.00 93.31 954 ILE A CA 1
ATOM 7583 C C . ILE A 1 954 ? 28.270 5.792 -37.554 1.00 93.31 954 ILE A C 1
ATOM 7585 O O . ILE A 1 954 ? 29.363 5.550 -37.045 1.00 93.31 954 ILE A O 1
ATOM 7589 N N . GLU A 1 955 ? 27.543 6.849 -37.188 1.00 91.81 955 GLU A N 1
ATOM 7590 C CA . GLU A 1 955 ? 27.954 7.767 -36.120 1.00 91.81 955 GLU A CA 1
ATOM 7591 C C . GLU A 1 955 ? 28.116 7.034 -34.783 1.00 91.81 955 GLU A C 1
ATOM 7593 O O . GLU A 1 955 ? 29.069 7.264 -34.040 1.00 91.81 955 GLU A O 1
ATOM 7598 N N . THR A 1 956 ? 27.225 6.085 -34.493 1.00 89.50 956 THR A N 1
ATOM 7599 C CA . THR A 1 956 ? 27.322 5.260 -33.286 1.00 89.50 956 THR A CA 1
ATOM 7600 C C . THR A 1 956 ? 28.551 4.341 -33.320 1.00 89.50 956 THR A C 1
ATOM 7602 O O . THR A 1 956 ? 29.217 4.207 -32.297 1.00 89.50 956 THR A O 1
ATOM 7605 N N . LEU A 1 957 ? 28.893 3.753 -34.477 1.00 90.19 957 LEU A N 1
ATOM 7606 C CA . LEU A 1 957 ? 30.106 2.933 -34.645 1.00 90.19 957 LEU A CA 1
ATOM 7607 C C . LEU A 1 957 ? 31.368 3.765 -34.377 1.00 90.19 957 LEU A C 1
ATOM 7609 O O . LEU A 1 957 ? 32.292 3.297 -33.714 1.00 90.19 957 LEU A O 1
ATOM 7613 N N . ALA A 1 958 ? 31.391 5.014 -34.847 1.00 88.81 958 ALA A N 1
ATOM 7614 C CA . ALA A 1 958 ? 32.505 5.932 -34.634 1.00 88.81 958 ALA A CA 1
ATOM 7615 C C . ALA A 1 958 ? 32.683 6.340 -33.167 1.00 88.81 958 ALA A C 1
ATOM 7617 O O . ALA A 1 958 ? 33.810 6.506 -32.701 1.00 88.81 958 ALA A O 1
ATOM 7618 N N . LEU A 1 959 ? 31.591 6.448 -32.407 1.00 84.81 959 LEU A N 1
ATOM 7619 C CA . LEU A 1 959 ? 31.655 6.762 -30.979 1.00 84.81 959 LEU A CA 1
ATOM 7620 C C . LEU A 1 959 ? 32.376 5.691 -30.145 1.00 84.81 959 LEU A C 1
ATOM 7622 O O . LEU A 1 959 ? 32.916 6.017 -29.088 1.00 84.81 959 LEU A O 1
ATOM 7626 N N . ASP A 1 960 ? 32.429 4.437 -30.599 1.00 79.19 960 ASP A N 1
ATOM 7627 C CA . ASP A 1 960 ? 33.212 3.386 -29.932 1.00 79.19 960 ASP A CA 1
ATOM 7628 C C . ASP A 1 960 ? 34.727 3.527 -30.184 1.00 79.19 960 ASP A C 1
ATOM 7630 O O . ASP A 1 960 ? 35.531 2.954 -29.447 1.00 79.19 960 ASP A O 1
ATOM 7634 N N . LEU A 1 961 ? 35.125 4.337 -31.173 1.00 83.06 961 LEU A N 1
ATOM 7635 C CA . LEU A 1 961 ? 36.518 4.652 -31.518 1.00 83.06 961 LEU A CA 1
ATOM 7636 C C . LEU A 1 961 ? 36.955 6.055 -31.062 1.00 83.06 961 LEU A C 1
ATOM 7638 O O . LEU A 1 961 ? 38.143 6.374 -31.117 1.00 83.06 961 LEU A O 1
ATOM 7642 N N . GLU A 1 962 ? 36.030 6.874 -30.543 1.00 78.50 962 GLU A N 1
ATOM 7643 C CA . GLU A 1 962 ? 36.263 8.269 -30.130 1.00 78.50 962 GLU A CA 1
ATOM 7644 C C . GLU A 1 962 ? 37.484 8.418 -29.205 1.00 78.50 962 GLU A C 1
ATOM 7646 O O . GLU A 1 962 ? 38.309 9.311 -29.396 1.00 78.50 962 GLU A O 1
ATOM 7651 N N . VAL A 1 963 ? 37.637 7.531 -28.214 1.00 71.19 963 VAL A N 1
ATOM 7652 C CA . VAL A 1 963 ? 38.753 7.588 -27.250 1.00 71.19 963 VAL A CA 1
ATOM 7653 C C . VAL A 1 963 ? 40.100 7.366 -27.937 1.00 71.19 963 VAL A C 1
ATOM 7655 O O . VAL A 1 963 ? 41.073 8.040 -27.601 1.00 71.19 963 VAL A O 1
ATOM 7658 N N . VAL A 1 964 ? 40.155 6.444 -28.902 1.00 75.06 964 VAL A N 1
ATOM 7659 C CA . VAL A 1 964 ? 41.373 6.144 -29.666 1.00 75.06 964 VAL A CA 1
ATOM 7660 C C . VAL A 1 964 ? 41.747 7.360 -30.512 1.00 75.06 964 VAL A C 1
ATOM 7662 O O . VAL A 1 964 ? 42.877 7.843 -30.438 1.00 75.06 964 VAL A O 1
ATOM 7665 N N . TRP A 1 965 ? 40.775 7.938 -31.221 1.00 80.44 965 TRP A N 1
ATOM 7666 C CA . TRP A 1 965 ? 41.001 9.108 -32.071 1.00 80.44 965 TRP A CA 1
ATOM 7667 C C . TRP A 1 965 ? 41.403 10.363 -31.281 1.00 80.44 965 TRP A C 1
ATOM 7669 O O . TRP A 1 965 ? 42.279 11.106 -31.721 1.00 80.44 965 TRP A O 1
ATOM 7679 N N . GLN A 1 966 ? 40.843 10.584 -30.086 1.00 69.88 966 GLN A N 1
ATOM 7680 C CA . GLN A 1 966 ? 41.212 11.722 -29.230 1.00 69.88 966 GLN A CA 1
ATOM 7681 C C . GLN A 1 966 ? 42.641 11.632 -28.665 1.00 69.88 966 GLN A C 1
ATOM 7683 O O . GLN A 1 966 ? 43.245 12.666 -28.363 1.00 69.88 966 GLN A O 1
ATOM 7688 N N . VAL A 1 967 ? 43.187 10.423 -28.484 1.00 66.00 967 VAL A N 1
ATOM 7689 C CA . VAL A 1 967 ? 44.586 10.229 -28.062 1.00 66.00 967 VAL A CA 1
ATOM 7690 C C . VAL A 1 967 ? 45.542 10.528 -29.218 1.00 66.00 967 VAL A C 1
ATOM 7692 O O . VAL A 1 967 ? 46.554 11.194 -29.001 1.00 66.00 967 VAL A O 1
ATOM 7695 N N . GLU A 1 968 ? 45.197 10.112 -30.439 1.00 65.25 968 GLU A N 1
ATOM 7696 C CA . GLU A 1 968 ? 45.979 10.399 -31.650 1.00 65.25 968 GLU A CA 1
ATOM 7697 C C . GLU A 1 968 ? 46.085 11.907 -31.930 1.00 65.25 968 GLU A C 1
ATOM 7699 O O . GLU A 1 968 ? 47.179 12.406 -32.194 1.00 65.25 968 GLU A O 1
ATOM 7704 N N . MET A 1 969 ? 44.986 12.659 -31.800 1.00 62.81 969 MET A N 1
ATOM 7705 C CA . MET A 1 969 ? 44.947 14.090 -32.137 1.00 62.81 969 MET A CA 1
ATOM 7706 C C . MET A 1 969 ? 45.913 14.947 -31.292 1.00 62.81 969 MET A C 1
ATOM 7708 O O . MET A 1 969 ? 46.514 15.895 -31.791 1.00 62.81 969 MET A O 1
ATOM 7712 N N . LYS A 1 970 ? 46.136 14.589 -30.017 1.00 58.03 970 LYS A N 1
ATOM 7713 C CA . LYS A 1 970 ? 47.028 15.329 -29.095 1.00 58.03 970 LYS A CA 1
ATOM 7714 C C . LYS A 1 970 ? 48.523 15.151 -29.384 1.00 58.03 970 LYS A C 1
ATOM 7716 O O . LYS A 1 970 ? 49.336 15.800 -28.732 1.00 58.03 970 LYS A O 1
ATOM 7721 N N . SER A 1 971 ? 48.885 14.262 -30.308 1.00 53.53 971 SER A N 1
ATOM 7722 C CA . SER A 1 971 ? 50.279 13.957 -30.661 1.00 53.53 971 SER A CA 1
ATOM 7723 C C . SER A 1 971 ? 50.829 14.788 -31.831 1.00 53.53 971 SER A C 1
ATOM 7725 O O . SER A 1 971 ? 51.990 14.629 -32.203 1.00 53.53 971 SER A O 1
ATOM 7727 N N . ILE A 1 972 ? 50.023 15.694 -32.398 1.00 59.34 972 ILE A N 1
ATOM 7728 C CA . ILE A 1 972 ? 50.402 16.536 -33.538 1.00 59.34 972 ILE A CA 1
ATOM 7729 C C . ILE A 1 972 ? 51.161 17.777 -33.023 1.00 59.34 972 ILE A C 1
ATOM 7731 O O . ILE A 1 972 ? 50.557 18.748 -32.572 1.00 59.34 972 ILE A O 1
ATOM 7735 N N . GLU A 1 973 ? 52.500 17.744 -33.046 1.00 50.84 973 GLU A N 1
ATOM 7736 C CA . GLU A 1 973 ? 53.351 18.887 -32.668 1.00 50.84 973 GLU A CA 1
ATOM 7737 C C . GLU A 1 973 ? 53.446 19.938 -33.792 1.00 50.84 973 GLU A C 1
ATOM 7739 O O . GLU A 1 973 ? 53.776 19.630 -34.938 1.00 50.84 973 GLU A O 1
ATOM 7744 N N . SER A 1 974 ? 53.220 21.212 -33.453 1.00 48.62 974 SER A N 1
ATOM 7745 C CA . SER A 1 974 ? 53.368 22.342 -34.378 1.00 48.62 974 SER A CA 1
ATOM 7746 C C . SER A 1 974 ? 54.846 22.685 -34.624 1.00 48.62 974 SER A C 1
ATOM 7748 O O . SER A 1 974 ? 55.574 23.017 -33.684 1.00 48.62 974 SER A O 1
ATOM 7750 N N . VAL A 1 975 ? 55.288 22.689 -35.885 1.00 50.00 975 VAL A N 1
ATOM 7751 C CA . VAL A 1 975 ? 56.640 23.135 -36.274 1.00 50.00 975 VAL A CA 1
ATOM 7752 C C . VAL A 1 975 ? 56.732 24.671 -36.194 1.00 50.00 975 VAL A C 1
ATOM 7754 O O . VAL A 1 975 ? 55.875 25.354 -36.760 1.00 50.00 975 VAL A O 1
ATOM 7757 N N . PRO A 1 976 ? 57.756 25.255 -35.539 1.00 49.69 976 PRO A N 1
ATOM 7758 C CA . PRO A 1 976 ? 57.886 26.706 -35.424 1.00 49.69 976 PRO A CA 1
ATOM 7759 C C . PRO A 1 976 ? 58.144 27.377 -36.783 1.00 49.69 976 PRO A C 1
ATOM 7761 O O . PRO A 1 976 ? 58.971 26.924 -37.579 1.00 49.69 976 PRO A O 1
ATOM 7764 N N . VAL A 1 977 ? 57.448 28.491 -37.026 1.00 54.84 977 VAL A N 1
ATOM 7765 C CA . VAL A 1 977 ? 57.606 29.336 -38.220 1.00 54.84 977 VAL A CA 1
ATOM 7766 C C . VAL A 1 977 ? 58.985 30.007 -38.191 1.00 54.84 977 VAL A C 1
ATOM 7768 O O . VAL A 1 977 ? 59.400 30.554 -37.171 1.00 54.84 977 VAL A O 1
ATOM 7771 N N . LYS A 1 978 ? 59.718 29.971 -39.311 1.00 55.00 978 LYS A N 1
ATOM 7772 C CA . LYS A 1 978 ? 60.984 30.703 -39.463 1.00 55.00 978 LYS A CA 1
ATOM 7773 C C . LYS A 1 978 ? 60.692 32.148 -39.871 1.00 55.00 978 LYS A C 1
ATOM 7775 O O . LYS A 1 978 ? 60.192 32.375 -40.967 1.00 55.00 978 LYS A O 1
ATOM 7780 N N . HIS A 1 979 ? 61.039 33.114 -39.023 1.00 56.59 979 HIS A N 1
ATOM 7781 C CA . HIS A 1 979 ? 60.992 34.534 -39.384 1.00 56.59 979 HIS A CA 1
ATOM 7782 C C . HIS A 1 979 ? 62.111 34.896 -40.360 1.00 56.59 979 HIS A C 1
ATOM 7784 O O . HIS A 1 979 ? 63.260 34.482 -40.179 1.00 56.59 979 HIS A O 1
ATOM 7790 N N . VAL A 1 980 ? 61.780 35.704 -41.367 1.00 60.84 980 VAL A N 1
ATOM 7791 C CA . VAL A 1 980 ? 62.728 36.166 -42.385 1.00 60.84 980 VAL A CA 1
ATOM 7792 C C . VAL A 1 980 ? 62.971 37.658 -42.177 1.00 60.84 980 VAL A C 1
ATOM 7794 O O . VAL A 1 980 ? 62.039 38.463 -42.215 1.00 60.84 980 VAL A O 1
ATOM 7797 N N . ALA A 1 981 ? 64.231 38.032 -41.937 1.00 56.53 981 ALA A N 1
ATOM 7798 C CA . ALA A 1 981 ? 64.641 39.432 -41.880 1.00 56.53 981 ALA A CA 1
ATOM 7799 C C . ALA A 1 981 ? 64.512 40.058 -43.279 1.00 56.53 981 ALA A C 1
ATOM 7801 O O . ALA A 1 981 ? 65.013 39.497 -44.252 1.00 56.53 981 ALA A O 1
ATOM 7802 N N . LEU A 1 982 ? 63.812 41.189 -43.377 1.00 63.34 982 LEU A N 1
ATOM 7803 C CA . LEU A 1 982 ? 63.582 41.903 -44.635 1.00 63.34 982 LEU A CA 1
ATOM 7804 C C . LEU A 1 982 ? 64.630 43.004 -44.819 1.00 63.34 982 LEU A C 1
ATOM 7806 O O . LEU A 1 982 ? 64.833 43.803 -43.905 1.00 63.34 982 LEU A O 1
ATOM 7810 N N . ASP A 1 983 ? 65.248 43.073 -46.000 1.00 59.72 983 ASP A N 1
ATOM 7811 C CA . ASP A 1 983 ? 66.169 44.159 -46.361 1.00 59.72 983 ASP A CA 1
ATOM 7812 C C . ASP A 1 983 ? 65.398 45.311 -47.040 1.00 59.72 983 ASP A C 1
ATOM 7814 O O . ASP A 1 983 ? 64.593 45.085 -47.947 1.00 59.72 983 ASP A O 1
ATOM 7818 N N . GLU A 1 984 ? 65.657 46.563 -46.645 1.00 52.78 984 GLU A N 1
ATOM 7819 C CA . GLU A 1 984 ? 65.101 47.754 -47.312 1.00 52.78 984 GLU A CA 1
ATOM 7820 C C . GLU A 1 984 ? 66.035 48.262 -48.436 1.00 52.78 984 GLU A C 1
ATOM 7822 O O . GLU A 1 984 ? 67.242 48.380 -48.206 1.00 52.78 984 GLU A O 1
ATOM 7827 N N . PRO A 1 985 ? 65.528 48.642 -49.634 1.00 55.16 985 PRO A N 1
ATOM 7828 C CA . PRO A 1 985 ? 64.121 48.722 -50.040 1.00 55.16 985 PRO A CA 1
ATOM 7829 C C . PRO A 1 985 ? 63.536 47.395 -50.566 1.00 55.16 985 PRO A C 1
ATOM 7831 O O . PRO A 1 985 ? 64.190 46.647 -51.292 1.00 55.16 985 PRO A O 1
ATOM 7834 N N . TYR A 1 986 ? 62.251 47.164 -50.274 1.00 63.00 986 TYR A N 1
ATOM 7835 C CA . TYR A 1 986 ? 61.505 45.959 -50.657 1.00 63.00 986 TYR A CA 1
ATOM 7836 C C . TYR A 1 986 ? 61.483 45.714 -52.174 1.00 63.00 986 TYR A C 1
ATOM 7838 O O . TYR A 1 986 ? 60.989 46.541 -52.946 1.00 63.00 986 TYR A O 1
ATOM 7846 N N . GLN A 1 987 ? 61.936 44.536 -52.606 1.00 70.19 987 GLN A N 1
ATOM 7847 C CA . GLN A 1 987 ? 61.819 44.104 -54.000 1.00 70.19 987 GLN A CA 1
ATOM 7848 C C . GLN A 1 987 ? 60.414 43.547 -54.266 1.00 70.19 987 GLN A C 1
ATOM 7850 O O . GLN A 1 987 ? 60.050 42.486 -53.758 1.00 70.19 987 GLN A O 1
ATOM 7855 N N . LYS A 1 988 ? 59.622 44.262 -55.073 1.00 73.81 988 LYS A N 1
ATOM 7856 C CA . LYS A 1 988 ? 58.264 43.859 -55.471 1.00 73.81 988 LYS A CA 1
ATOM 7857 C C . LYS A 1 988 ? 58.279 43.057 -56.771 1.00 73.81 988 LYS A C 1
ATOM 7859 O O . LYS A 1 988 ? 59.028 43.381 -57.691 1.00 73.81 988 LYS A O 1
ATOM 7864 N N . VAL A 1 989 ? 57.426 42.041 -56.848 1.00 78.00 989 VAL A N 1
ATOM 7865 C CA . VAL A 1 989 ? 57.138 41.256 -58.056 1.00 78.00 989 VAL A CA 1
ATOM 7866 C C . VAL A 1 989 ? 55.647 41.376 -58.355 1.00 78.00 989 VAL A C 1
ATOM 7868 O O . VAL A 1 989 ? 54.835 41.352 -57.432 1.00 78.00 989 VAL A O 1
ATOM 7871 N N . TYR A 1 990 ? 55.300 41.524 -59.632 1.00 81.44 990 TYR A N 1
ATOM 7872 C CA . TYR A 1 990 ? 53.916 41.585 -60.098 1.00 81.44 990 TYR A CA 1
ATOM 7873 C C . TYR A 1 990 ? 53.556 40.299 -60.840 1.00 81.44 990 TYR A C 1
ATOM 7875 O O . TYR A 1 990 ? 54.343 39.818 -61.658 1.00 81.44 990 TYR A O 1
ATOM 7883 N N . PHE A 1 991 ? 52.365 39.774 -60.576 1.00 82.56 991 PHE A N 1
ATOM 7884 C CA . PHE A 1 991 ? 51.795 38.599 -61.227 1.00 82.56 991 PHE A CA 1
ATOM 7885 C C . PHE A 1 991 ? 50.540 38.989 -62.013 1.00 82.56 991 PHE A C 1
ATOM 7887 O O . PHE A 1 991 ? 49.771 39.834 -61.555 1.00 82.56 991 PHE A O 1
ATOM 7894 N N . ALA A 1 992 ? 50.338 38.382 -63.180 1.00 81.19 992 ALA A N 1
ATOM 7895 C CA . ALA A 1 992 ? 49.124 38.511 -63.986 1.00 81.19 992 ALA A CA 1
ATOM 7896 C C . ALA A 1 992 ? 48.398 37.161 -64.011 1.00 81.19 992 ALA A C 1
ATOM 7898 O O . ALA A 1 992 ? 49.037 36.150 -64.294 1.00 81.19 992 ALA A O 1
ATOM 7899 N N . THR A 1 993 ? 47.099 37.133 -63.725 1.00 82.69 993 THR A N 1
ATOM 7900 C CA . THR A 1 993 ? 46.269 35.921 -63.816 1.00 82.69 993 THR A CA 1
ATOM 7901 C C . THR A 1 993 ? 45.315 36.027 -65.003 1.00 82.69 993 THR A C 1
ATOM 7903 O O . THR A 1 993 ? 44.987 37.126 -65.446 1.00 82.69 993 THR A O 1
ATOM 7906 N N . ASP A 1 994 ? 44.865 34.896 -65.543 1.00 78.44 994 ASP A N 1
ATOM 7907 C CA . ASP A 1 994 ? 44.015 34.884 -66.746 1.00 78.44 994 ASP A CA 1
ATOM 7908 C C . ASP A 1 994 ? 42.579 35.379 -66.483 1.00 78.44 994 ASP A C 1
ATOM 7910 O O . ASP A 1 994 ? 41.869 35.774 -67.409 1.00 78.44 994 ASP A O 1
ATOM 7914 N N . ASP A 1 995 ? 42.143 35.373 -65.222 1.00 79.31 995 ASP A N 1
ATOM 7915 C CA . ASP A 1 995 ? 40.786 35.715 -64.786 1.00 79.31 995 ASP A CA 1
ATOM 7916 C C . ASP A 1 995 ? 40.598 37.195 -64.400 1.00 79.31 995 ASP A C 1
ATOM 7918 O O . ASP A 1 995 ? 39.471 37.621 -64.137 1.00 79.31 995 ASP A O 1
ATOM 7922 N N . SER A 1 996 ? 41.670 37.997 -64.381 1.00 77.06 996 SER A N 1
ATOM 7923 C CA . SER A 1 996 ? 41.623 39.418 -64.025 1.00 77.06 996 SER A CA 1
ATOM 7924 C C . SER A 1 996 ? 42.628 40.248 -64.817 1.00 77.06 996 SER A C 1
ATOM 7926 O O . SER A 1 996 ? 43.745 39.832 -65.096 1.00 77.06 996 SER A O 1
ATOM 7928 N N . THR A 1 997 ? 42.255 41.487 -65.137 1.00 71.94 997 THR A N 1
ATOM 7929 C CA . THR A 1 997 ? 43.181 42.472 -65.719 1.00 71.94 997 THR A CA 1
ATOM 7930 C C . THR A 1 997 ? 44.057 43.164 -64.669 1.00 71.94 997 THR A C 1
ATOM 7932 O O . THR A 1 997 ? 44.935 43.949 -65.026 1.00 71.94 997 THR A O 1
ATOM 7935 N N . GLU A 1 998 ? 43.795 42.938 -63.379 1.00 79.25 998 GLU A N 1
ATOM 7936 C CA . GLU A 1 998 ? 44.555 43.523 -62.273 1.00 79.25 998 GLU A CA 1
ATOM 7937 C C . GLU A 1 998 ? 45.819 42.704 -61.965 1.00 79.25 998 GLU A C 1
ATOM 7939 O O . GLU A 1 998 ? 45.796 41.475 -61.948 1.00 79.25 998 GLU A O 1
ATOM 7944 N N . LEU A 1 999 ? 46.934 43.394 -61.699 1.00 79.69 999 LEU A N 1
ATOM 7945 C CA . LEU A 1 999 ? 48.201 42.757 -61.330 1.00 79.69 999 LEU A CA 1
ATOM 7946 C C . LEU A 1 999 ? 48.291 42.573 -59.815 1.00 79.69 999 LEU A C 1
ATOM 7948 O O . LEU A 1 999 ? 48.158 43.540 -59.062 1.00 79.69 999 LEU A O 1
ATOM 7952 N N . VAL A 1 1000 ? 48.601 41.357 -59.369 1.00 81.75 1000 VAL A N 1
ATOM 7953 C CA . VAL A 1 1000 ? 48.813 41.066 -57.947 1.00 81.75 1000 VAL A CA 1
ATOM 7954 C C . VAL A 1 1000 ? 50.271 41.348 -57.584 1.00 81.75 1000 VAL A C 1
ATOM 7956 O O . VAL A 1 1000 ? 51.189 40.838 -58.224 1.00 81.75 1000 VAL A O 1
ATOM 7959 N N . CYS A 1 1001 ? 50.503 42.173 -56.565 1.00 82.00 1001 CYS A N 1
ATOM 7960 C CA . CYS A 1 1001 ? 51.842 42.516 -56.083 1.00 82.00 1001 CYS A CA 1
ATOM 7961 C C . CYS A 1 1001 ? 52.236 41.619 -54.903 1.00 82.00 1001 CYS A C 1
ATOM 7963 O O . CYS A 1 1001 ? 51.464 41.484 -53.960 1.00 82.00 1001 CYS A O 1
ATOM 7965 N N . GLY A 1 1002 ? 53.455 41.076 -54.917 1.00 79.00 1002 GLY A N 1
ATOM 7966 C CA . GLY A 1 1002 ? 54.037 40.328 -53.799 1.00 79.00 1002 GLY A CA 1
ATOM 7967 C C . GLY A 1 1002 ? 55.494 40.705 -53.524 1.00 79.00 1002 GLY A C 1
ATOM 7968 O O . GLY A 1 1002 ? 56.180 41.289 -54.369 1.00 79.00 1002 GLY A O 1
ATOM 7969 N N . ASN A 1 1003 ? 55.985 40.376 -52.330 1.00 79.94 1003 ASN A N 1
ATOM 7970 C CA . ASN A 1 1003 ? 57.371 40.624 -51.931 1.00 79.94 1003 ASN A CA 1
ATOM 7971 C C . ASN A 1 1003 ? 58.295 39.469 -52.363 1.00 79.94 1003 ASN A C 1
ATOM 7973 O O . ASN A 1 1003 ? 58.136 38.332 -51.916 1.00 79.94 1003 ASN A O 1
ATOM 7977 N N . ARG A 1 1004 ? 59.305 39.775 -53.192 1.00 76.75 1004 ARG A N 1
ATOM 7978 C CA . ARG A 1 1004 ? 60.244 38.794 -53.764 1.00 76.75 1004 ARG A CA 1
ATOM 7979 C C . ARG A 1 1004 ? 60.945 37.956 -52.693 1.00 76.75 1004 ARG A C 1
ATOM 7981 O O . ARG A 1 1004 ? 61.035 36.746 -52.853 1.00 76.75 1004 ARG A O 1
ATOM 7988 N N . GLN A 1 1005 ? 61.419 38.595 -51.620 1.00 75.25 1005 GLN A N 1
ATOM 7989 C CA . GLN A 1 1005 ? 62.212 37.955 -50.562 1.00 75.25 1005 GLN A CA 1
ATOM 7990 C C . GLN A 1 1005 ? 61.359 37.035 -49.679 1.00 75.25 1005 GLN A C 1
ATOM 7992 O O . GLN A 1 1005 ? 61.807 35.960 -49.278 1.00 75.25 1005 GLN A O 1
ATOM 7997 N N . LEU A 1 1006 ? 60.113 37.433 -49.396 1.00 75.38 1006 LEU A N 1
ATOM 7998 C CA . LEU A 1 1006 ? 59.169 36.607 -48.637 1.00 75.38 1006 LEU A CA 1
ATOM 7999 C C . LEU A 1 1006 ? 58.721 35.386 -49.431 1.00 75.38 1006 LEU A C 1
ATOM 8001 O O . LEU A 1 1006 ? 58.619 34.298 -48.872 1.00 75.38 1006 LEU A O 1
ATOM 8005 N N . LEU A 1 1007 ? 58.495 35.546 -50.734 1.00 76.81 1007 LEU A N 1
ATOM 8006 C CA . LEU A 1 1007 ? 58.066 34.443 -51.586 1.00 76.81 1007 LEU A CA 1
ATOM 8007 C C . LEU A 1 1007 ? 59.186 33.432 -51.813 1.00 76.81 1007 LEU A C 1
ATOM 8009 O O . LEU A 1 1007 ? 58.951 32.240 -51.648 1.00 76.81 1007 LEU A O 1
ATOM 8013 N N . SER A 1 1008 ? 60.412 33.886 -52.089 1.00 76.25 1008 SER A N 1
ATOM 8014 C CA . SER A 1 1008 ? 61.557 32.984 -52.267 1.00 76.25 1008 SER A CA 1
ATOM 8015 C C . SER A 1 1008 ? 61.950 32.237 -50.991 1.00 76.25 1008 SER A C 1
ATOM 8017 O O . SER A 1 1008 ? 62.533 31.170 -51.070 1.00 76.25 1008 SER A O 1
ATOM 8019 N N . SER A 1 1009 ? 61.666 32.788 -49.808 1.00 73.94 1009 SER A N 1
ATOM 8020 C CA . SER A 1 1009 ? 61.993 32.139 -48.529 1.00 73.94 1009 SER A CA 1
ATOM 8021 C C . SER A 1 1009 ? 60.909 31.179 -48.032 1.00 73.94 1009 SER A C 1
ATOM 8023 O O . SER A 1 1009 ? 61.223 30.228 -47.318 1.00 73.94 1009 SER A O 1
ATOM 8025 N N . ASN A 1 1010 ? 59.646 31.408 -48.402 1.00 74.19 1010 ASN A N 1
ATOM 8026 C CA . ASN A 1 1010 ? 58.509 30.585 -47.979 1.00 74.19 1010 ASN A CA 1
ATOM 8027 C C . ASN A 1 1010 ? 58.073 29.543 -49.021 1.00 74.19 1010 ASN A C 1
ATOM 8029 O O . ASN A 1 1010 ? 57.239 28.693 -48.715 1.00 74.19 1010 ASN A O 1
ATOM 8033 N N . SER A 1 1011 ? 58.591 29.589 -50.248 1.00 80.94 1011 SER A N 1
ATOM 8034 C CA . SER A 1 1011 ? 58.219 28.666 -51.320 1.00 80.94 1011 SER A CA 1
ATOM 8035 C C . SER A 1 1011 ? 59.453 28.243 -52.117 1.00 80.94 1011 SER A C 1
ATOM 8037 O O . SER A 1 1011 ? 60.077 29.097 -52.748 1.00 80.94 1011 SER A O 1
ATOM 8039 N N . PRO A 1 1012 ? 59.772 26.939 -52.187 1.00 78.56 1012 PRO A N 1
ATOM 8040 C CA . PRO A 1 1012 ? 60.848 26.441 -53.044 1.00 78.56 1012 PRO A CA 1
ATOM 8041 C C . PRO A 1 1012 ? 60.527 26.646 -54.534 1.00 78.56 1012 PRO A C 1
ATOM 8043 O O . PRO A 1 1012 ? 61.429 26.741 -55.365 1.00 78.56 1012 PRO A O 1
ATOM 8046 N N . ILE A 1 1013 ? 59.240 26.754 -54.884 1.00 81.50 1013 ILE A N 1
ATOM 8047 C CA . ILE A 1 1013 ? 58.786 27.019 -56.251 1.00 81.50 1013 ILE A CA 1
ATOM 8048 C C . ILE A 1 1013 ? 59.050 28.478 -56.620 1.00 81.50 1013 ILE A C 1
ATOM 8050 O O . ILE A 1 1013 ? 59.634 28.729 -57.670 1.00 81.50 1013 ILE A O 1
ATOM 8054 N N . PHE A 1 1014 ? 58.719 29.441 -55.755 1.00 80.81 1014 PHE A N 1
ATOM 8055 C CA . PHE A 1 1014 ? 59.090 30.840 -55.983 1.00 80.81 1014 PHE A CA 1
ATOM 8056 C C . PHE A 1 1014 ? 60.596 31.079 -55.829 1.00 80.81 1014 PHE A C 1
ATOM 8058 O O . PHE A 1 1014 ? 61.127 31.937 -56.523 1.00 80.81 1014 PHE A O 1
ATOM 8065 N N . GLU A 1 1015 ? 61.310 30.319 -54.994 1.00 78.88 1015 GLU A N 1
ATOM 8066 C CA . GLU A 1 1015 ? 62.779 30.340 -54.942 1.00 78.88 1015 GLU A CA 1
ATOM 8067 C C . GLU A 1 1015 ? 63.388 29.942 -56.291 1.00 78.88 1015 GLU A C 1
ATOM 8069 O O . GLU A 1 1015 ? 64.289 30.615 -56.789 1.00 78.88 1015 GLU A O 1
ATOM 8074 N N . ALA A 1 1016 ? 62.857 28.892 -56.922 1.00 72.38 1016 ALA A N 1
ATOM 8075 C CA . ALA A 1 1016 ? 63.286 28.452 -58.244 1.00 72.38 1016 ALA A CA 1
ATOM 8076 C C . ALA A 1 1016 ? 62.868 29.432 -59.359 1.00 72.38 1016 ALA A C 1
ATOM 8078 O O . ALA A 1 1016 ? 63.686 29.748 -60.224 1.00 72.38 1016 ALA A O 1
ATOM 8079 N N . LEU A 1 1017 ? 61.630 29.940 -59.313 1.00 74.62 1017 LEU A N 1
ATOM 8080 C CA . LEU A 1 1017 ? 61.052 30.875 -60.292 1.00 74.62 1017 LEU A CA 1
ATOM 8081 C C . LEU A 1 1017 ? 61.748 32.248 -60.261 1.00 74.62 1017 LEU A C 1
ATOM 8083 O O . LEU A 1 1017 ? 61.997 32.872 -61.289 1.00 74.62 1017 LEU A O 1
ATOM 8087 N N . LEU A 1 1018 ? 62.089 32.725 -59.061 1.00 73.69 1018 LEU A N 1
ATOM 8088 C CA . LEU A 1 1018 ? 62.719 34.026 -58.817 1.00 73.69 1018 LEU A CA 1
ATOM 8089 C C . LEU A 1 1018 ? 64.247 33.913 -58.640 1.00 73.69 1018 LEU A C 1
ATOM 8091 O O . LEU A 1 1018 ? 64.917 34.934 -58.448 1.00 73.69 1018 LEU A O 1
ATOM 8095 N N . GLY A 1 1019 ? 64.800 32.702 -58.705 1.00 66.06 1019 GLY A N 1
ATOM 8096 C CA . GLY A 1 1019 ? 66.229 32.412 -58.631 1.00 66.06 1019 GLY A CA 1
ATOM 8097 C C . GLY A 1 1019 ? 66.971 32.704 -59.939 1.00 66.06 1019 GLY A C 1
ATOM 8098 O O . GLY A 1 1019 ? 66.379 32.956 -60.985 1.00 66.06 1019 GLY A O 1
ATOM 8099 N N . SER A 1 1020 ? 68.304 32.652 -59.898 1.00 59.81 1020 SER A N 1
ATOM 8100 C CA . SER A 1 1020 ? 69.182 33.060 -61.008 1.00 59.81 1020 SER A CA 1
ATOM 8101 C C . SER A 1 1020 ? 69.216 32.122 -62.224 1.00 59.81 1020 SER A C 1
ATOM 8103 O O . SER A 1 1020 ? 69.970 32.369 -63.163 1.00 59.81 1020 SER A O 1
ATOM 8105 N N . ASN A 1 1021 ? 68.449 31.028 -62.208 1.00 55.00 1021 ASN A N 1
ATOM 8106 C CA . ASN A 1 1021 ? 68.651 29.886 -63.107 1.00 55.00 1021 ASN A CA 1
ATOM 8107 C C . ASN A 1 1021 ? 67.533 29.678 -64.150 1.00 55.00 1021 ASN A C 1
ATOM 8109 O O . ASN A 1 1021 ? 67.624 28.731 -64.929 1.00 55.00 1021 ASN A O 1
ATOM 8113 N N . TYR A 1 1022 ? 66.511 30.542 -64.211 1.00 56.56 1022 TYR A N 1
ATOM 8114 C CA . TYR A 1 1022 ? 65.398 30.433 -65.170 1.00 56.56 1022 TYR A CA 1
ATOM 8115 C C . TYR A 1 1022 ? 65.312 31.617 -66.151 1.00 56.56 1022 TYR A C 1
ATOM 8117 O O . TYR A 1 1022 ? 65.662 32.757 -65.841 1.00 56.56 1022 TYR A O 1
ATOM 8125 N N . ALA A 1 1023 ? 64.807 31.342 -67.363 1.00 52.44 1023 ALA A N 1
ATOM 8126 C CA . ALA A 1 1023 ? 64.702 32.288 -68.487 1.00 52.44 1023 ALA A CA 1
ATOM 8127 C C . ALA A 1 1023 ? 63.830 33.528 -68.200 1.00 52.44 1023 ALA A C 1
ATOM 8129 O O . ALA A 1 1023 ? 63.896 34.525 -68.923 1.00 52.44 1023 ALA A O 1
ATOM 8130 N N . GLU A 1 1024 ? 63.035 33.492 -67.137 1.00 53.91 1024 GLU A N 1
ATOM 8131 C CA . GLU A 1 1024 ? 62.152 34.577 -66.712 1.00 53.91 1024 GLU A CA 1
ATOM 8132 C C . GLU A 1 1024 ? 62.931 35.773 -66.152 1.00 53.91 1024 GLU A C 1
ATOM 8134 O O . GLU A 1 1024 ? 62.512 36.910 -66.351 1.00 53.91 1024 GLU A O 1
ATOM 8139 N N . GLN A 1 1025 ? 64.129 35.561 -65.589 1.00 50.41 1025 GLN A N 1
ATOM 8140 C CA . GLN A 1 1025 ? 65.010 36.663 -65.191 1.00 50.41 1025 GLN A CA 1
ATOM 8141 C C . GLN A 1 1025 ? 65.644 37.368 -66.401 1.00 50.41 1025 GLN A C 1
ATOM 8143 O O . GLN A 1 1025 ? 65.716 38.593 -66.431 1.00 50.41 1025 GLN A O 1
ATOM 8148 N N . SER A 1 1026 ? 66.018 36.618 -67.448 1.00 49.91 1026 SER A N 1
ATOM 8149 C CA . SER A 1 1026 ? 66.525 37.201 -68.705 1.00 49.91 1026 SER A CA 1
ATOM 8150 C C . SER A 1 1026 ? 65.460 37.989 -69.483 1.00 49.91 1026 SER A C 1
ATOM 8152 O O . SER A 1 1026 ? 65.794 38.801 -70.341 1.00 49.91 1026 SER A O 1
ATOM 8154 N N . LYS A 1 1027 ? 64.175 37.782 -69.158 1.00 50.28 1027 LYS A N 1
ATOM 8155 C CA . LYS A 1 1027 ? 63.035 38.539 -69.690 1.00 50.28 1027 LYS A CA 1
ATOM 8156 C C . LYS A 1 1027 ? 62.500 39.603 -68.726 1.00 50.28 1027 LYS A C 1
ATOM 8158 O O . LYS A 1 1027 ? 61.605 40.341 -69.129 1.00 50.28 1027 LYS A O 1
ATOM 8163 N N . LEU A 1 1028 ? 63.035 39.734 -67.509 1.00 51.09 1028 LEU A N 1
ATOM 8164 C CA . LEU A 1 1028 ? 62.528 40.664 -66.487 1.00 51.09 1028 LEU A CA 1
ATOM 8165 C C . LEU A 1 1028 ? 62.784 42.144 -66.832 1.00 51.09 1028 LEU A C 1
ATOM 8167 O O . LEU A 1 1028 ? 62.097 43.016 -66.316 1.00 51.09 1028 LEU A O 1
ATOM 8171 N N . GLU A 1 1029 ? 63.708 42.439 -67.753 1.00 51.25 1029 GLU A N 1
ATOM 8172 C CA . GLU A 1 1029 ? 63.840 43.783 -68.344 1.00 51.25 1029 GLU A CA 1
ATOM 8173 C C . GLU A 1 1029 ? 62.726 44.096 -69.370 1.00 51.25 1029 GLU A C 1
ATOM 8175 O O . GLU A 1 1029 ? 62.545 45.250 -69.748 1.00 51.25 1029 GLU A O 1
ATOM 8180 N N . SER A 1 1030 ? 61.955 43.089 -69.808 1.00 50.69 1030 SER A N 1
ATOM 8181 C CA . SER A 1 1030 ? 60.899 43.208 -70.834 1.00 50.69 1030 SER A CA 1
ATOM 8182 C C . SER A 1 1030 ? 59.489 42.807 -70.375 1.00 50.69 1030 SER A C 1
ATOM 8184 O O . SER A 1 1030 ? 58.513 43.176 -71.024 1.00 50.69 1030 SER A O 1
ATOM 8186 N N . LEU A 1 1031 ? 59.362 42.066 -69.271 1.00 53.88 1031 LEU A N 1
ATOM 8187 C CA . LEU A 1 1031 ? 58.090 41.624 -68.701 1.00 53.88 1031 LEU A CA 1
ATOM 8188 C C . LEU A 1 1031 ? 57.791 42.427 -67.434 1.00 53.88 1031 LEU A C 1
ATOM 8190 O O . LEU A 1 1031 ? 58.486 42.307 -66.430 1.00 53.88 1031 LEU A O 1
ATOM 8194 N N . THR A 1 1032 ? 56.728 43.229 -67.478 1.00 61.66 1032 THR A N 1
ATOM 8195 C CA . THR A 1 1032 ? 56.213 43.996 -66.335 1.00 61.66 1032 THR A CA 1
ATOM 8196 C C . THR A 1 1032 ? 55.528 43.125 -65.273 1.00 61.66 1032 THR A C 1
ATOM 8198 O O . THR A 1 1032 ? 55.383 43.586 -64.143 1.00 61.66 1032 THR A O 1
ATOM 8201 N N . ALA A 1 1033 ? 55.132 41.885 -65.599 1.00 71.81 1033 ALA A N 1
ATOM 8202 C CA . ALA A 1 1033 ? 54.513 40.922 -64.682 1.00 71.81 1033 ALA A CA 1
ATOM 8203 C C . ALA A 1 1033 ? 54.739 39.457 -65.121 1.00 71.81 1033 ALA A C 1
ATOM 8205 O O . ALA A 1 1033 ? 54.923 39.190 -66.310 1.00 71.81 1033 ALA A O 1
ATOM 8206 N N . ILE A 1 1034 ? 54.706 38.517 -64.169 1.00 77.62 1034 ILE A N 1
ATOM 8207 C CA . ILE A 1 1034 ? 54.804 37.063 -64.394 1.00 77.62 1034 ILE A CA 1
ATOM 8208 C C . ILE A 1 1034 ? 53.389 36.486 -64.601 1.00 77.62 1034 ILE A C 1
ATOM 8210 O O . ILE A 1 1034 ? 52.563 36.630 -63.697 1.00 77.62 1034 ILE A O 1
ATOM 8214 N N . PRO A 1 1035 ? 53.076 35.850 -65.746 1.00 76.50 1035 PRO A N 1
ATOM 8215 C CA . PRO A 1 1035 ? 51.762 35.255 -65.974 1.00 76.50 1035 PRO A CA 1
ATOM 8216 C C . PRO A 1 1035 ? 51.597 33.917 -65.230 1.00 76.50 1035 PRO A C 1
ATOM 8218 O O . PRO A 1 1035 ? 52.469 33.053 -65.304 1.00 76.50 1035 PRO A O 1
ATOM 8221 N N . LEU A 1 1036 ? 50.467 33.744 -64.543 1.00 80.50 1036 LEU A N 1
ATOM 8222 C CA . LEU A 1 1036 ? 50.028 32.510 -63.886 1.00 80.50 1036 LEU A CA 1
ATOM 8223 C C . LEU A 1 1036 ? 48.661 32.114 -64.458 1.00 80.50 1036 LEU A C 1
ATOM 8225 O O . LEU A 1 1036 ? 47.642 32.721 -64.137 1.00 80.50 1036 LEU A O 1
ATOM 8229 N N . HIS A 1 1037 ? 48.657 31.114 -65.336 1.00 77.31 1037 HIS A N 1
ATOM 8230 C CA . HIS A 1 1037 ? 47.480 30.728 -66.126 1.00 77.31 1037 HIS A CA 1
ATOM 8231 C C . HIS A 1 1037 ? 46.492 29.821 -65.372 1.00 77.31 1037 HIS A C 1
ATOM 8233 O O . HIS A 1 1037 ? 45.327 29.707 -65.734 1.00 77.31 1037 HIS A O 1
ATOM 8239 N N . ASP A 1 1038 ? 46.957 29.155 -64.318 1.00 74.31 1038 ASP A N 1
ATOM 8240 C CA . ASP A 1 1038 ? 46.252 28.102 -63.582 1.00 74.31 1038 ASP A CA 1
ATOM 8241 C C . ASP A 1 1038 ? 45.803 28.531 -62.176 1.00 74.31 1038 ASP A C 1
ATOM 8243 O O . ASP A 1 1038 ? 45.327 27.703 -61.401 1.00 74.31 1038 ASP A O 1
ATOM 8247 N N . VAL A 1 1039 ? 45.945 29.815 -61.829 1.00 80.50 1039 VAL A N 1
ATOM 8248 C CA . VAL A 1 1039 ? 45.629 30.339 -60.494 1.00 80.50 1039 VAL A CA 1
ATOM 8249 C C . VAL A 1 1039 ? 44.711 31.559 -60.603 1.00 80.50 1039 VAL A C 1
ATOM 8251 O O . VAL A 1 1039 ? 45.078 32.520 -61.278 1.00 80.50 1039 VAL A O 1
ATOM 8254 N N . PRO A 1 1040 ? 43.551 31.577 -59.921 1.00 82.94 1040 PRO A N 1
ATOM 8255 C CA . PRO A 1 1040 ? 42.651 32.721 -59.966 1.00 82.94 1040 PRO A CA 1
ATOM 8256 C C . PRO A 1 1040 ? 43.174 33.902 -59.134 1.00 82.94 1040 PRO A C 1
ATOM 8258 O O . PRO A 1 1040 ? 43.767 33.725 -58.061 1.00 82.94 1040 PRO A O 1
ATOM 8261 N N . PHE A 1 1041 ? 42.886 35.122 -59.594 1.00 83.56 1041 PHE A N 1
ATOM 8262 C CA . PHE A 1 1041 ? 43.313 36.396 -59.008 1.00 83.56 1041 PHE A CA 1
ATOM 8263 C C . PHE A 1 1041 ? 43.020 36.473 -57.510 1.00 83.56 1041 PHE A C 1
ATOM 8265 O O . PHE A 1 1041 ? 43.888 36.821 -56.705 1.00 83.56 1041 PHE A O 1
ATOM 8272 N N . LYS A 1 1042 ? 41.787 36.115 -57.125 1.00 83.19 1042 LYS A N 1
ATOM 8273 C CA . LYS A 1 1042 ? 41.314 36.187 -55.737 1.00 83.19 1042 LYS A CA 1
ATOM 8274 C C . LYS A 1 1042 ? 42.170 35.317 -54.813 1.00 83.19 1042 LYS A C 1
ATOM 8276 O O . LYS A 1 1042 ? 42.591 35.782 -53.754 1.00 83.19 1042 LYS A O 1
ATOM 8281 N N . ASN A 1 1043 ? 42.439 34.078 -55.214 1.00 81.62 1043 ASN A N 1
ATOM 8282 C CA . ASN A 1 1043 ? 43.123 33.110 -54.365 1.00 81.62 1043 ASN A CA 1
ATOM 8283 C C . ASN A 1 1043 ? 44.627 33.440 -54.276 1.00 81.62 1043 ASN A C 1
ATOM 8285 O O . ASN A 1 1043 ? 45.211 33.341 -53.197 1.00 81.62 1043 ASN A O 1
ATOM 8289 N N . LEU A 1 1044 ? 45.238 33.930 -55.366 1.00 82.69 1044 LEU A N 1
ATOM 8290 C CA . LEU A 1 1044 ? 46.620 34.423 -55.362 1.00 82.69 1044 LEU A CA 1
ATOM 8291 C C . LEU A 1 1044 ? 46.784 35.676 -54.488 1.00 82.69 1044 LEU A C 1
ATOM 8293 O O . LEU A 1 1044 ? 47.715 35.752 -53.688 1.00 82.69 1044 LEU A O 1
ATOM 8297 N N . SER A 1 1045 ? 45.866 36.643 -54.595 1.00 82.25 1045 SER A N 1
ATOM 8298 C CA . SER A 1 1045 ? 45.868 37.845 -53.751 1.00 82.25 1045 SER A CA 1
ATOM 8299 C C . SER A 1 1045 ? 45.734 37.496 -52.270 1.00 82.25 1045 SER A C 1
ATOM 8301 O O . SER A 1 1045 ? 46.416 38.085 -51.430 1.00 82.25 1045 SER A O 1
ATOM 8303 N N . LEU A 1 1046 ? 44.868 36.534 -51.945 1.00 80.75 1046 LEU A N 1
ATOM 8304 C CA . LEU A 1 1046 ? 44.684 36.048 -50.585 1.00 80.75 1046 LEU A CA 1
ATOM 8305 C C . LEU A 1 1046 ? 45.958 35.354 -50.075 1.00 80.75 1046 LEU A C 1
ATOM 8307 O O . LEU A 1 1046 ? 46.442 35.691 -48.996 1.00 80.75 1046 LEU A O 1
ATOM 8311 N N . PHE A 1 1047 ? 46.556 34.465 -50.872 1.00 83.62 1047 PHE A N 1
ATOM 8312 C CA . PHE A 1 1047 ? 47.802 33.771 -50.536 1.00 83.62 1047 PHE A CA 1
ATOM 8313 C C . PHE A 1 1047 ? 48.958 34.736 -50.249 1.00 83.62 1047 PHE A C 1
ATOM 8315 O O . PHE A 1 1047 ? 49.608 34.622 -49.211 1.00 83.62 1047 PHE A O 1
ATOM 8322 N N . LEU A 1 1048 ? 49.177 35.734 -51.111 1.00 84.12 1048 LEU A N 1
ATOM 8323 C CA . LEU A 1 1048 ? 50.239 36.726 -50.916 1.00 84.12 1048 LEU A CA 1
ATOM 8324 C C . LEU A 1 1048 ? 50.011 37.578 -49.661 1.00 84.12 1048 LEU A C 1
ATOM 8326 O O . LEU A 1 1048 ? 50.957 37.817 -48.911 1.00 84.12 1048 LEU A O 1
ATOM 8330 N N . SER A 1 1049 ? 48.759 37.955 -49.377 1.00 80.06 1049 SER A N 1
ATOM 8331 C CA . SER A 1 1049 ? 48.423 38.684 -48.148 1.00 80.06 1049 SER A CA 1
ATOM 8332 C C . SER A 1 1049 ? 48.717 37.870 -46.881 1.00 80.06 1049 SER A C 1
ATOM 8334 O O . SER A 1 1049 ? 49.223 38.418 -45.903 1.00 80.06 1049 SER A O 1
ATOM 8336 N N . VAL A 1 1050 ? 48.478 36.553 -46.909 1.00 78.12 1050 VAL A N 1
ATOM 8337 C CA . VAL A 1 1050 ? 48.766 35.650 -45.785 1.00 78.12 1050 VAL A CA 1
ATOM 8338 C C . VAL A 1 1050 ? 50.271 35.446 -45.619 1.00 78.12 1050 VAL A C 1
ATOM 8340 O O . VAL A 1 1050 ? 50.765 35.487 -44.498 1.00 78.12 1050 VAL A O 1
ATOM 8343 N N . VAL A 1 1051 ? 51.030 35.293 -46.708 1.00 78.50 1051 VAL A N 1
ATOM 8344 C CA . VAL A 1 1051 ? 52.501 35.197 -46.651 1.00 78.50 1051 VAL A CA 1
ATOM 8345 C C . VAL A 1 1051 ? 53.121 36.455 -46.024 1.00 78.50 1051 VAL A C 1
ATOM 8347 O O . VAL A 1 1051 ? 54.043 36.346 -45.215 1.00 78.50 1051 VAL A O 1
ATOM 8350 N N . GLU A 1 1052 ? 52.595 37.643 -46.330 1.00 77.19 1052 GLU A N 1
ATOM 8351 C CA . GLU A 1 1052 ? 53.021 38.899 -45.694 1.00 77.19 1052 GLU A CA 1
ATOM 8352 C C . GLU A 1 1052 ? 52.620 38.971 -44.208 1.00 77.19 1052 GLU A C 1
ATOM 8354 O O . GLU A 1 1052 ? 53.426 39.366 -43.361 1.00 77.19 1052 GLU A O 1
ATOM 8359 N N . GLN A 1 1053 ? 51.409 38.522 -43.868 1.00 74.31 1053 GLN A N 1
ATOM 8360 C CA . GLN A 1 1053 ? 50.897 38.456 -42.493 1.00 74.31 1053 GLN A CA 1
ATOM 8361 C C . GLN A 1 1053 ? 51.670 37.476 -41.598 1.00 74.31 1053 GLN A C 1
ATOM 8363 O O . GLN A 1 1053 ? 51.916 37.786 -40.428 1.00 74.31 1053 GLN A O 1
ATOM 8368 N N . LEU A 1 1054 ? 52.111 36.336 -42.139 1.00 72.25 1054 LEU A N 1
ATOM 8369 C CA . LEU A 1 1054 ? 52.889 35.329 -41.411 1.00 72.25 1054 LEU A CA 1
ATOM 8370 C C . LEU A 1 1054 ? 54.255 35.844 -40.957 1.00 72.25 1054 LEU A C 1
ATOM 8372 O O . LEU A 1 1054 ? 54.767 35.383 -39.940 1.00 72.25 1054 LEU A O 1
ATOM 8376 N N . ASN A 1 1055 ? 54.825 36.833 -41.649 1.00 69.31 1055 ASN A N 1
ATOM 8377 C CA . ASN A 1 1055 ? 56.079 37.452 -41.222 1.00 69.31 1055 ASN A CA 1
ATOM 8378 C C . ASN A 1 1055 ? 55.900 38.451 -40.056 1.00 69.31 1055 ASN A C 1
ATOM 8380 O O . ASN A 1 1055 ? 56.891 38.908 -39.495 1.00 69.31 1055 ASN A O 1
ATOM 8384 N N . THR A 1 1056 ? 54.655 38.785 -39.680 1.00 65.31 1056 THR A N 1
ATOM 8385 C CA . THR A 1 1056 ? 54.311 39.752 -38.613 1.00 65.31 1056 THR A CA 1
ATOM 8386 C C . THR A 1 1056 ? 53.601 39.124 -37.403 1.00 65.31 1056 THR A C 1
ATOM 8388 O O . THR A 1 1056 ? 53.065 39.852 -36.571 1.00 65.31 1056 THR A O 1
ATOM 8391 N N . ASP A 1 1057 ? 53.600 37.787 -37.284 1.00 58.56 1057 ASP A N 1
ATOM 8392 C CA . ASP A 1 1057 ? 52.942 37.018 -36.204 1.00 58.56 1057 ASP A CA 1
ATOM 8393 C C . ASP A 1 1057 ? 51.421 37.238 -36.063 1.00 58.56 1057 ASP A C 1
ATOM 8395 O O . ASP A 1 1057 ? 50.817 36.957 -35.024 1.00 58.56 1057 ASP A O 1
ATOM 8399 N N . SER A 1 1058 ? 50.755 37.708 -37.120 1.00 58.28 1058 SER A N 1
ATOM 8400 C CA . SER A 1 1058 ? 49.301 37.895 -37.101 1.00 58.28 1058 SER A CA 1
ATOM 8401 C C . SER A 1 1058 ? 48.538 36.581 -37.340 1.00 58.28 1058 SER A C 1
ATOM 8403 O O . SER A 1 1058 ? 48.923 35.738 -38.149 1.00 58.28 1058 SER A O 1
ATOM 8405 N N . VAL A 1 1059 ? 47.443 36.387 -36.593 1.00 59.44 1059 VAL A N 1
ATOM 8406 C CA . VAL A 1 1059 ? 46.498 35.270 -36.779 1.00 59.44 1059 VAL A CA 1
ATOM 8407 C C . VAL A 1 1059 ? 45.739 35.477 -38.097 1.00 59.44 1059 VAL A C 1
ATOM 8409 O O . VAL A 1 1059 ? 45.470 36.619 -38.461 1.00 59.44 1059 VAL A O 1
ATOM 8412 N N . LEU A 1 1060 ? 45.339 34.395 -38.779 1.00 64.44 1060 LEU A N 1
ATOM 8413 C CA . LEU A 1 1060 ? 44.366 34.432 -39.883 1.00 64.44 1060 LEU A CA 1
ATOM 8414 C C . LEU A 1 1060 ? 43.038 35.047 -39.383 1.00 64.44 1060 LEU A C 1
ATOM 8416 O O . LEU A 1 1060 ? 42.170 34.344 -38.865 1.00 64.44 1060 LEU A O 1
ATOM 8420 N N . ILE A 1 1061 ? 42.900 36.372 -39.453 1.00 52.53 1061 ILE A N 1
ATOM 8421 C CA . ILE A 1 1061 ? 41.731 37.123 -38.975 1.00 52.53 1061 ILE A CA 1
ATOM 8422 C C . ILE A 1 1061 ? 40.774 37.335 -40.161 1.00 52.53 1061 ILE A C 1
ATOM 8424 O O . ILE A 1 1061 ? 41.183 37.836 -41.203 1.00 52.53 1061 ILE A O 1
ATOM 8428 N N . ASN A 1 1062 ? 39.490 36.997 -39.973 1.00 57.62 1062 ASN A N 1
ATOM 8429 C CA . ASN A 1 1062 ? 38.376 37.139 -40.935 1.00 57.62 1062 ASN A CA 1
ATOM 8430 C C . ASN A 1 1062 ? 38.336 36.177 -42.143 1.00 57.62 1062 ASN A C 1
ATOM 8432 O O . ASN A 1 1062 ? 37.666 36.477 -43.129 1.00 57.62 1062 ASN A O 1
ATOM 8436 N N . THR A 1 1063 ? 38.967 35.005 -42.075 1.00 68.44 1063 THR A N 1
ATOM 8437 C CA . THR A 1 1063 ? 38.842 33.968 -43.116 1.00 68.44 1063 THR A CA 1
ATOM 8438 C C . THR A 1 1063 ? 37.590 33.096 -42.937 1.00 68.44 1063 THR A C 1
ATOM 8440 O O . THR A 1 1063 ? 37.245 32.689 -41.824 1.00 68.44 1063 THR A O 1
ATOM 8443 N N . ASN A 1 1064 ? 36.895 32.807 -44.044 1.00 82.50 1064 ASN A N 1
ATOM 8444 C CA . ASN A 1 1064 ? 35.799 31.830 -44.105 1.00 82.50 1064 ASN A CA 1
ATOM 8445 C C . ASN A 1 1064 ? 36.310 30.459 -44.602 1.00 82.50 1064 ASN A C 1
ATOM 8447 O O . ASN A 1 1064 ? 37.444 30.349 -45.060 1.00 82.50 1064 ASN A O 1
ATOM 8451 N N . TRP A 1 1065 ? 35.477 29.413 -44.521 1.00 85.31 1065 TRP A N 1
ATOM 8452 C CA . TRP A 1 1065 ? 35.853 28.053 -44.943 1.00 85.31 1065 TRP A CA 1
ATOM 8453 C C . TRP A 1 1065 ? 36.366 27.977 -46.384 1.00 85.31 1065 TRP A C 1
ATOM 8455 O O . TRP A 1 1065 ? 37.391 27.349 -46.621 1.00 85.31 1065 TRP A O 1
ATOM 8465 N N . LYS A 1 1066 ? 35.702 28.654 -47.328 1.00 84.75 1066 LYS A N 1
ATOM 8466 C CA . LYS A 1 1066 ? 36.090 28.649 -48.744 1.00 84.75 1066 LYS A CA 1
ATOM 8467 C C . LYS A 1 1066 ? 37.483 29.246 -48.949 1.00 84.75 1066 LYS A C 1
ATOM 8469 O O . LYS A 1 1066 ? 38.321 28.637 -49.596 1.00 84.75 1066 LYS A O 1
ATOM 8474 N N . ASP A 1 1067 ? 37.741 30.388 -48.321 1.00 84.25 1067 ASP A N 1
ATOM 8475 C CA . ASP A 1 1067 ? 39.025 31.080 -48.395 1.00 84.25 1067 ASP A CA 1
ATOM 8476 C C . ASP A 1 1067 ? 40.170 30.231 -47.798 1.00 84.25 1067 ASP A C 1
ATOM 8478 O O . ASP A 1 1067 ? 41.287 30.266 -48.302 1.00 84.25 1067 ASP A O 1
ATOM 8482 N N . VAL A 1 1068 ? 39.906 29.430 -46.756 1.00 85.56 1068 VAL A N 1
ATOM 8483 C CA . VAL A 1 1068 ? 40.902 28.510 -46.166 1.00 85.56 1068 VAL A CA 1
ATOM 8484 C C . VAL A 1 1068 ? 41.181 27.304 -47.069 1.00 85.56 1068 VAL A C 1
ATOM 8486 O O . VAL A 1 1068 ? 42.339 26.912 -47.202 1.00 85.56 1068 VAL A O 1
ATOM 8489 N N . VAL A 1 1069 ? 40.156 26.731 -47.707 1.00 85.69 1069 VAL A N 1
ATOM 8490 C CA . VAL A 1 1069 ? 40.315 25.632 -48.682 1.00 85.69 1069 VAL A CA 1
ATOM 8491 C C . VAL A 1 1069 ? 41.107 26.114 -49.903 1.00 85.69 1069 VAL A C 1
ATOM 8493 O O . VAL A 1 1069 ? 42.097 25.491 -50.279 1.00 85.69 1069 VAL A O 1
ATOM 8496 N N . ASP A 1 1070 ? 40.745 27.279 -50.450 1.00 84.75 1070 ASP A N 1
ATOM 8497 C CA . ASP A 1 1070 ? 41.448 27.929 -51.562 1.00 84.75 1070 ASP A CA 1
ATOM 8498 C C . ASP A 1 1070 ? 42.937 28.180 -51.223 1.00 84.75 1070 ASP A C 1
ATOM 8500 O O . ASP A 1 1070 ? 43.828 27.937 -52.044 1.00 84.75 1070 ASP A O 1
ATOM 8504 N N . LEU A 1 1071 ? 43.228 28.625 -49.992 1.00 85.25 1071 LEU A N 1
ATOM 8505 C CA . LEU A 1 1071 ? 44.594 28.810 -49.488 1.00 85.25 1071 LEU A CA 1
ATOM 8506 C C . LEU A 1 1071 ? 45.362 27.494 -49.325 1.00 85.25 1071 LEU A C 1
ATOM 8508 O O . LEU A 1 1071 ? 46.554 27.463 -49.631 1.00 85.25 1071 LEU A O 1
ATOM 8512 N N . LEU A 1 1072 ? 44.714 26.420 -48.861 1.00 85.44 1072 LEU A N 1
ATOM 8513 C CA . LEU A 1 1072 ? 45.331 25.093 -48.751 1.00 85.44 1072 LEU A CA 1
ATOM 8514 C C . LEU A 1 1072 ? 45.775 24.580 -50.124 1.00 85.44 1072 LEU A C 1
ATOM 8516 O O . LEU A 1 1072 ? 46.941 24.210 -50.275 1.00 85.44 1072 LEU A O 1
ATOM 8520 N N . LEU A 1 1073 ? 44.895 24.640 -51.126 1.00 84.75 1073 LEU A N 1
ATOM 8521 C CA . LEU A 1 1073 ? 45.185 24.193 -52.493 1.00 84.75 1073 LEU A CA 1
ATOM 8522 C C . LEU A 1 1073 ? 46.339 24.986 -53.123 1.00 84.75 1073 LEU A C 1
ATOM 8524 O O . LEU A 1 1073 ? 47.278 24.411 -53.676 1.00 84.75 1073 LEU A O 1
ATOM 8528 N N . ILE A 1 1074 ? 46.324 26.314 -52.976 1.00 85.56 1074 ILE A N 1
ATOM 8529 C CA . ILE A 1 1074 ? 47.397 27.173 -53.492 1.00 85.56 1074 ILE A CA 1
ATOM 8530 C C . ILE A 1 1074 ? 48.714 26.982 -52.741 1.00 85.56 1074 ILE A C 1
ATOM 8532 O O . ILE A 1 1074 ? 49.784 27.005 -53.355 1.00 85.56 1074 ILE A O 1
ATOM 8536 N N . SER A 1 1075 ? 48.663 26.788 -51.422 1.00 85.12 1075 SER A N 1
ATOM 8537 C CA . SER A 1 1075 ? 49.870 26.548 -50.633 1.00 85.12 1075 SER A CA 1
ATOM 8538 C C . SER A 1 1075 ? 50.593 25.280 -51.079 1.00 85.12 1075 SER A C 1
ATOM 8540 O O . SER A 1 1075 ? 51.821 25.264 -51.102 1.00 85.12 1075 SER A O 1
ATOM 8542 N N . ASP A 1 1076 ? 49.854 24.255 -51.503 1.00 84.19 1076 ASP A N 1
ATOM 8543 C CA . ASP A 1 1076 ? 50.430 23.037 -52.059 1.00 84.19 1076 ASP A CA 1
ATOM 8544 C C . ASP A 1 1076 ? 50.991 23.259 -53.469 1.00 84.19 1076 ASP A C 1
ATOM 8546 O O . ASP A 1 1076 ? 52.147 22.922 -53.731 1.00 84.19 1076 ASP A O 1
ATOM 8550 N N . ARG A 1 1077 ? 50.243 23.965 -54.333 1.00 83.94 1077 ARG A N 1
ATOM 8551 C CA . ARG A 1 1077 ? 50.684 24.339 -55.689 1.00 83.94 1077 ARG A CA 1
ATOM 8552 C C . ARG A 1 1077 ? 52.033 25.053 -55.701 1.00 83.94 1077 ARG A C 1
ATOM 8554 O O . ARG A 1 1077 ? 52.830 24.813 -56.609 1.00 83.94 1077 ARG A O 1
ATOM 8561 N N . PHE A 1 1078 ? 52.273 25.926 -54.721 1.00 84.25 1078 PHE A N 1
ATOM 8562 C CA . PHE A 1 1078 ? 53.525 26.669 -54.559 1.00 84.25 1078 PHE A CA 1
ATOM 8563 C C . PHE A 1 1078 ? 54.487 26.046 -53.529 1.00 84.25 1078 PHE A C 1
ATOM 8565 O O . PHE A 1 1078 ? 55.562 26.596 -53.293 1.00 84.25 1078 PHE A O 1
ATOM 8572 N N . GLY A 1 1079 ? 54.178 24.891 -52.938 1.00 79.25 1079 GLY A N 1
ATOM 8573 C CA . GLY A 1 1079 ? 55.070 24.198 -52.000 1.00 79.25 1079 GLY A CA 1
ATOM 8574 C C . GLY A 1 1079 ? 55.353 24.967 -50.700 1.00 79.25 1079 GLY A C 1
ATOM 8575 O O . GLY A 1 1079 ? 56.429 24.830 -50.119 1.00 79.25 1079 GLY A O 1
ATOM 8576 N N . THR A 1 1080 ? 54.419 25.801 -50.243 1.00 82.25 1080 THR A N 1
ATOM 8577 C CA . THR A 1 1080 ? 54.558 26.640 -49.046 1.00 82.25 1080 THR A CA 1
ATOM 8578 C C . THR A 1 1080 ? 54.021 25.937 -47.805 1.00 82.25 1080 THR A C 1
ATOM 8580 O O . THR A 1 1080 ? 52.844 26.035 -47.455 1.00 82.25 1080 THR A O 1
ATOM 8583 N N . THR A 1 1081 ? 54.917 25.263 -47.084 1.00 77.94 1081 THR A N 1
ATOM 8584 C CA . THR A 1 1081 ? 54.579 24.495 -45.874 1.00 77.94 1081 THR A CA 1
ATOM 8585 C C . THR A 1 1081 ? 54.108 25.368 -44.708 1.00 77.94 1081 THR A C 1
ATOM 8587 O O . THR A 1 1081 ? 53.272 24.930 -43.927 1.00 77.94 1081 THR A O 1
ATOM 8590 N N . SER A 1 1082 ? 54.574 26.616 -44.595 1.00 75.81 1082 SER A N 1
ATOM 8591 C CA . SER A 1 1082 ? 54.189 27.535 -43.510 1.00 75.81 1082 SER A CA 1
ATOM 8592 C C . SER A 1 1082 ? 52.720 27.969 -43.588 1.00 75.81 1082 SER A C 1
ATOM 8594 O O . SER A 1 1082 ? 51.998 27.880 -42.595 1.00 75.81 1082 SER A O 1
ATOM 8596 N N . VAL A 1 1083 ? 52.257 28.387 -44.772 1.00 79.12 1083 VAL A N 1
ATOM 8597 C CA . VAL A 1 1083 ? 50.845 28.728 -45.040 1.00 79.12 1083 VAL A CA 1
ATOM 8598 C C . VAL A 1 1083 ? 49.967 27.488 -44.926 1.00 79.12 1083 VAL A C 1
ATOM 8600 O O . VAL A 1 1083 ? 48.910 27.551 -44.297 1.00 79.12 1083 VAL A O 1
ATOM 8603 N N . LYS A 1 1084 ? 50.432 26.356 -45.469 1.00 82.06 1084 LYS A N 1
ATOM 8604 C CA . LYS A 1 1084 ? 49.742 25.069 -45.381 1.00 82.06 1084 LYS A CA 1
ATOM 8605 C C . LYS A 1 1084 ? 49.490 24.686 -43.926 1.00 82.06 1084 LYS A C 1
ATOM 8607 O O . LYS A 1 1084 ? 48.334 24.597 -43.534 1.00 82.06 1084 LYS A O 1
ATOM 8612 N N . ASN A 1 1085 ? 50.537 24.584 -43.104 1.00 80.31 1085 ASN A N 1
ATOM 8613 C CA . ASN A 1 1085 ? 50.424 24.236 -41.684 1.00 80.31 1085 ASN A CA 1
ATOM 8614 C C . ASN A 1 1085 ? 49.487 25.188 -40.935 1.00 80.31 1085 ASN A C 1
ATOM 8616 O O . ASN A 1 1085 ? 48.674 24.740 -40.144 1.00 80.31 1085 ASN A O 1
ATOM 8620 N N . LYS A 1 1086 ? 49.515 26.492 -41.229 1.00 79.25 1086 LYS A N 1
ATOM 8621 C CA . LYS A 1 1086 ? 48.619 27.467 -40.584 1.00 79.25 1086 LYS A CA 1
ATOM 8622 C C . LYS A 1 1086 ? 47.152 27.301 -40.967 1.00 79.25 1086 LYS A C 1
ATOM 8624 O O . LYS A 1 1086 ? 46.277 27.508 -40.128 1.00 79.25 1086 LYS A O 1
ATOM 8629 N N . CYS A 1 1087 ? 46.873 26.923 -42.210 1.00 83.38 1087 CYS A N 1
ATOM 8630 C CA . CYS A 1 1087 ? 45.519 26.582 -42.629 1.00 83.38 1087 CYS A CA 1
ATOM 8631 C C . CYS A 1 1087 ? 45.074 25.244 -42.017 1.00 83.38 1087 CYS A C 1
ATOM 8633 O O . CYS A 1 1087 ? 43.931 25.131 -41.580 1.00 83.38 1087 CYS A O 1
ATOM 8635 N N . GLN A 1 1088 ? 45.981 24.267 -41.905 1.00 83.00 1088 GLN A N 1
ATOM 8636 C CA . GLN A 1 1088 ? 45.725 23.004 -41.207 1.00 83.00 1088 GLN A CA 1
ATOM 8637 C C . GLN A 1 1088 ? 45.433 23.241 -39.715 1.00 83.00 1088 GLN A C 1
ATOM 8639 O O . GLN A 1 1088 ? 44.402 22.789 -39.229 1.00 83.00 1088 GLN A O 1
ATOM 8644 N N . ASP A 1 1089 ? 46.248 24.040 -39.020 1.00 82.44 1089 ASP A N 1
ATOM 8645 C CA . ASP A 1 1089 ? 46.041 24.458 -37.626 1.00 82.44 1089 ASP A CA 1
ATOM 8646 C C . ASP A 1 1089 ? 44.683 25.150 -37.442 1.00 82.44 1089 ASP A C 1
ATOM 8648 O O . ASP A 1 1089 ? 43.996 24.933 -36.446 1.00 82.44 1089 ASP A O 1
ATOM 8652 N N . TRP A 1 1090 ? 44.264 25.980 -38.406 1.00 85.69 1090 TRP A N 1
ATOM 8653 C CA . TRP A 1 1090 ? 42.957 26.637 -38.368 1.00 85.69 1090 TRP A CA 1
ATOM 8654 C C . TRP A 1 1090 ? 41.811 25.625 -38.458 1.00 85.69 1090 TRP A C 1
ATOM 8656 O O . TRP A 1 1090 ? 40.864 25.715 -37.674 1.00 85.69 1090 TRP A O 1
ATOM 8666 N N . VAL A 1 1091 ? 41.899 24.650 -39.372 1.00 85.62 1091 VAL A N 1
ATOM 8667 C CA . VAL A 1 1091 ? 40.893 23.583 -39.516 1.00 85.62 1091 VAL A CA 1
ATOM 8668 C C . VAL A 1 1091 ? 40.865 22.705 -38.265 1.00 85.62 1091 VAL A C 1
ATOM 8670 O O . VAL A 1 1091 ? 39.791 22.480 -37.708 1.00 85.62 1091 VAL A O 1
ATOM 8673 N N . LEU A 1 1092 ? 42.026 22.286 -37.757 1.00 84.38 1092 LEU A N 1
ATOM 8674 C CA . LEU A 1 1092 ? 42.134 21.488 -36.533 1.00 84.38 1092 LEU A CA 1
ATOM 8675 C C . LEU A 1 1092 ? 41.578 22.246 -35.319 1.00 84.38 1092 LEU A C 1
ATOM 8677 O O . LEU A 1 1092 ? 40.790 21.691 -34.559 1.00 84.38 1092 LEU A O 1
ATOM 8681 N N . ALA A 1 1093 ? 41.849 23.548 -35.190 1.00 82.00 1093 ALA A N 1
ATOM 8682 C CA . ALA A 1 1093 ? 41.273 24.379 -34.131 1.00 82.00 1093 ALA A CA 1
ATOM 8683 C C . ALA A 1 1093 ? 39.743 24.545 -34.245 1.00 82.00 1093 ALA A C 1
ATOM 8685 O O . ALA A 1 1093 ? 39.077 24.836 -33.246 1.00 82.00 1093 ALA A O 1
ATOM 8686 N N . LYS A 1 1094 ? 39.161 24.408 -35.447 1.00 84.38 1094 LYS A N 1
ATOM 8687 C CA . LYS A 1 1094 ? 37.701 24.362 -35.650 1.00 84.38 1094 LYS A CA 1
ATOM 8688 C C . LYS A 1 1094 ? 37.123 22.996 -35.287 1.00 84.38 1094 LYS A C 1
ATOM 8690 O O . LYS A 1 1094 ? 36.071 22.956 -34.650 1.00 84.38 1094 LYS A O 1
ATOM 8695 N N . VAL A 1 1095 ? 37.831 21.917 -35.619 1.00 84.12 1095 VAL A N 1
ATOM 8696 C CA . VAL A 1 1095 ? 37.502 20.540 -35.225 1.00 84.12 1095 VAL A CA 1
ATOM 8697 C C . VAL A 1 1095 ? 37.522 20.378 -33.701 1.00 84.12 1095 VAL A C 1
ATOM 8699 O O . VAL A 1 1095 ? 36.543 19.913 -33.127 1.00 84.12 1095 VAL A O 1
ATOM 8702 N N . GLU A 1 1096 ? 38.556 20.861 -33.008 1.00 79.81 1096 GLU A N 1
ATOM 8703 C CA . GLU A 1 1096 ? 38.650 20.775 -31.539 1.00 79.81 1096 GLU A CA 1
ATOM 8704 C C . GLU A 1 1096 ? 37.480 21.467 -30.820 1.00 79.81 1096 GLU A C 1
ATOM 8706 O O . GLU A 1 1096 ? 37.022 21.031 -29.761 1.00 79.81 1096 GLU A O 1
ATOM 8711 N N . LYS A 1 1097 ? 36.965 22.560 -31.396 1.00 79.56 1097 LYS A N 1
ATOM 8712 C CA . LYS A 1 1097 ? 35.853 23.336 -30.824 1.00 79.56 1097 LYS A CA 1
ATOM 8713 C C . LYS A 1 1097 ? 34.482 22.721 -31.106 1.00 79.56 1097 LYS A C 1
ATOM 8715 O O . LYS A 1 1097 ? 33.510 23.115 -30.462 1.00 79.56 1097 LYS A O 1
ATOM 8720 N N . LEU A 1 1098 ? 34.394 21.747 -32.012 1.00 80.19 1098 LEU A N 1
ATOM 8721 C CA . LEU A 1 1098 ? 33.146 21.181 -32.536 1.00 80.19 1098 LEU A CA 1
ATOM 8722 C C . LEU A 1 1098 ? 32.269 20.531 -31.441 1.00 80.19 1098 LEU A C 1
ATOM 8724 O O . LEU A 1 1098 ? 31.036 20.578 -31.510 1.00 80.19 1098 LEU A O 1
ATOM 8728 N N . HIS A 1 1099 ? 32.896 20.029 -30.371 1.00 72.38 1099 HIS A N 1
ATOM 8729 C CA . HIS A 1 1099 ? 32.222 19.445 -29.204 1.00 72.38 1099 HIS A CA 1
ATOM 8730 C C . HIS A 1 1099 ? 31.651 20.472 -28.206 1.00 72.38 1099 HIS A C 1
ATOM 8732 O O . HIS A 1 1099 ? 30.821 20.111 -27.374 1.00 72.38 1099 HIS A O 1
ATOM 8738 N N . VAL A 1 1100 ? 32.099 21.732 -28.251 1.00 73.69 1100 VAL A N 1
ATOM 8739 C CA . VAL A 1 1100 ? 31.748 22.780 -27.266 1.00 73.69 1100 VAL A CA 1
ATOM 8740 C C . VAL A 1 1100 ? 30.756 23.799 -27.836 1.00 73.69 1100 VAL A C 1
ATOM 8742 O O . VAL A 1 1100 ? 30.032 24.447 -27.080 1.00 73.69 1100 VAL A O 1
ATOM 8745 N N . VAL A 1 1101 ? 30.714 23.932 -29.161 1.00 78.31 1101 VAL A N 1
ATOM 8746 C CA . VAL A 1 1101 ? 29.825 24.856 -29.878 1.00 78.31 1101 VAL A CA 1
ATOM 8747 C C . VAL A 1 1101 ? 28.388 24.338 -29.971 1.00 78.31 1101 VAL A C 1
ATOM 8749 O O . VAL A 1 1101 ? 28.127 23.136 -29.832 1.00 78.31 1101 VAL A O 1
ATOM 8752 N N . ASP A 1 1102 ? 27.447 25.257 -30.200 1.00 80.38 1102 ASP A N 1
ATOM 8753 C CA . ASP A 1 1102 ? 26.031 24.930 -30.371 1.00 80.38 1102 ASP A CA 1
ATOM 8754 C C . ASP A 1 1102 ? 25.761 24.172 -31.690 1.00 80.38 1102 ASP A C 1
ATOM 8756 O O . ASP A 1 1102 ? 26.631 24.028 -32.547 1.00 80.38 1102 ASP A O 1
ATOM 8760 N N . GLU A 1 1103 ? 24.552 23.628 -31.857 1.00 81.38 1103 GLU A N 1
ATOM 8761 C CA . GLU A 1 1103 ? 24.205 22.826 -33.042 1.00 81.38 1103 GLU A CA 1
ATOM 8762 C C . GLU A 1 1103 ? 24.301 23.624 -34.354 1.00 81.38 1103 GLU A C 1
ATOM 8764 O O . GLU A 1 1103 ? 24.688 23.067 -35.380 1.00 81.38 1103 GLU A O 1
ATOM 8769 N N . LYS A 1 1104 ? 23.999 24.929 -34.327 1.00 83.94 1104 LYS A N 1
ATOM 8770 C CA . LYS A 1 1104 ? 24.036 25.787 -35.520 1.00 83.94 1104 LYS A CA 1
ATOM 8771 C C . LYS A 1 1104 ? 25.467 26.043 -35.973 1.00 83.94 1104 LYS A C 1
ATOM 8773 O O . LYS A 1 1104 ? 25.775 25.884 -37.150 1.00 83.94 1104 LYS A O 1
ATOM 8778 N N . GLU A 1 1105 ? 26.345 26.409 -35.047 1.00 84.06 1105 GLU A N 1
ATOM 8779 C CA . GLU A 1 1105 ? 27.772 26.577 -35.311 1.00 84.06 1105 GLU A CA 1
ATOM 8780 C C . GLU A 1 1105 ? 28.422 25.249 -35.709 1.00 84.06 1105 GLU A C 1
ATOM 8782 O O . GLU A 1 1105 ? 29.274 25.224 -36.601 1.00 84.06 1105 GLU A O 1
ATOM 8787 N N . ARG A 1 1106 ? 27.977 24.132 -35.119 1.00 87.69 1106 ARG A N 1
ATOM 8788 C CA . ARG A 1 1106 ? 28.414 22.790 -35.514 1.00 87.69 1106 ARG A CA 1
ATOM 8789 C C . ARG A 1 1106 ? 28.031 22.467 -36.953 1.00 87.69 1106 ARG A C 1
ATOM 8791 O O . ARG A 1 1106 ? 28.877 21.984 -37.696 1.00 87.69 1106 ARG A O 1
ATOM 8798 N N . LEU A 1 1107 ? 26.800 22.775 -37.361 1.00 87.06 1107 LEU A N 1
ATOM 8799 C CA . LEU A 1 1107 ? 26.337 22.573 -38.734 1.00 87.06 1107 LEU A CA 1
ATOM 8800 C C . LEU A 1 1107 ? 27.177 23.387 -39.733 1.00 87.06 1107 LEU A C 1
ATOM 8802 O O . LEU A 1 1107 ? 27.613 22.841 -40.740 1.00 87.06 1107 LEU A O 1
ATOM 8806 N N . VAL A 1 1108 ? 27.495 24.650 -39.418 1.00 87.69 1108 VAL A N 1
ATOM 8807 C CA . VAL A 1 1108 ? 28.387 25.494 -40.243 1.00 87.69 1108 VAL A CA 1
ATOM 8808 C C . VAL A 1 1108 ? 29.803 24.913 -40.335 1.00 87.69 1108 VAL A C 1
ATOM 8810 O O . VAL A 1 1108 ? 30.451 25.005 -41.377 1.00 87.69 1108 VAL A O 1
ATOM 8813 N N . CYS A 1 1109 ? 30.305 24.324 -39.250 1.00 88.81 1109 CYS A N 1
ATOM 8814 C CA . CYS A 1 1109 ? 31.599 23.648 -39.234 1.00 88.81 1109 CYS A CA 1
ATOM 8815 C C . CYS A 1 1109 ? 31.592 22.401 -40.137 1.00 88.81 1109 CYS A C 1
ATOM 8817 O O . CYS A 1 1109 ? 32.477 22.250 -40.974 1.00 88.81 1109 CYS A O 1
ATOM 8819 N N . LEU A 1 1110 ? 30.564 21.553 -40.021 1.00 90.38 1110 LEU A N 1
ATOM 8820 C CA . LEU A 1 1110 ? 30.404 20.335 -40.824 1.00 90.38 1110 LEU A CA 1
ATOM 8821 C C . LEU A 1 1110 ? 30.220 20.633 -42.317 1.00 90.38 1110 LEU A C 1
ATOM 8823 O O . LEU A 1 1110 ? 30.811 19.946 -43.143 1.00 90.38 1110 LEU A O 1
ATOM 8827 N N . GLU A 1 1111 ? 29.468 21.683 -42.659 1.00 90.50 1111 GLU A N 1
ATOM 8828 C CA . GLU A 1 1111 ? 29.328 22.187 -44.033 1.00 90.50 1111 GLU A CA 1
ATOM 8829 C C . GLU A 1 1111 ? 30.703 22.511 -44.644 1.00 90.50 1111 GLU A C 1
ATOM 8831 O O . GLU A 1 1111 ? 31.012 22.116 -45.767 1.00 90.50 1111 GLU A O 1
ATOM 8836 N N . GLY A 1 1112 ? 31.560 23.187 -43.874 1.00 88.94 1112 GLY A N 1
ATOM 8837 C CA . GLY A 1 1112 ? 32.915 23.537 -44.289 1.00 88.94 1112 GLY A CA 1
ATOM 8838 C C . GLY A 1 1112 ? 33.870 22.347 -44.390 1.00 88.94 1112 GLY A C 1
ATOM 8839 O O . GLY A 1 1112 ? 34.656 22.284 -45.332 1.00 88.94 1112 GLY A O 1
ATOM 8840 N N . LEU A 1 1113 ? 33.786 21.386 -43.463 1.00 91.38 1113 LEU A N 1
ATOM 8841 C CA . LEU A 1 1113 ? 34.587 20.156 -43.496 1.00 91.38 1113 LEU A CA 1
ATOM 8842 C C . LEU A 1 1113 ? 34.225 19.265 -44.686 1.00 91.38 1113 LEU A C 1
ATOM 8844 O O . LEU A 1 1113 ? 35.115 18.699 -45.317 1.00 91.38 1113 LEU A O 1
ATOM 8848 N N . LEU A 1 1114 ? 32.935 19.163 -45.014 1.00 90.44 1114 LEU A N 1
ATOM 8849 C CA . LEU A 1 1114 ? 32.489 18.462 -46.214 1.00 90.44 1114 LEU A CA 1
ATOM 8850 C C . LEU A 1 1114 ? 33.021 19.158 -47.464 1.00 90.44 1114 LEU A C 1
ATOM 8852 O O . LEU A 1 1114 ? 33.617 18.492 -48.299 1.00 90.44 1114 LEU A O 1
ATOM 8856 N N . GLY A 1 1115 ? 32.908 20.489 -47.558 1.00 89.19 1115 GLY A N 1
ATOM 8857 C CA . GLY A 1 1115 ? 33.482 21.252 -48.672 1.00 89.19 1115 GLY A CA 1
ATOM 8858 C C . GLY A 1 1115 ? 34.995 21.052 -48.827 1.00 89.19 1115 GLY A C 1
ATOM 8859 O O . GLY A 1 1115 ? 35.480 20.866 -49.937 1.00 89.19 1115 GLY A O 1
ATOM 8860 N N . LEU A 1 1116 ? 35.733 21.013 -47.713 1.00 90.31 1116 LEU A N 1
ATOM 8861 C CA . LEU A 1 1116 ? 37.164 20.702 -47.696 1.00 90.31 1116 LEU A CA 1
ATOM 8862 C C . LEU A 1 1116 ? 37.461 19.290 -48.223 1.00 90.31 1116 LEU A C 1
ATOM 8864 O O . LEU A 1 1116 ? 38.429 19.118 -48.957 1.00 90.31 1116 LEU A O 1
ATOM 8868 N N . TYR A 1 1117 ? 36.645 18.292 -47.871 1.00 91.25 1117 TYR A N 1
ATOM 8869 C CA . TYR A 1 1117 ? 36.799 16.932 -48.391 1.00 91.25 1117 TYR A CA 1
ATOM 8870 C C . TYR A 1 1117 ? 36.620 16.884 -49.914 1.00 91.25 1117 TYR A C 1
ATOM 8872 O O . TYR A 1 1117 ? 37.472 16.324 -50.599 1.00 91.25 1117 TYR A O 1
ATOM 8880 N N . ARG A 1 1118 ? 35.565 17.517 -50.450 1.00 89.25 1118 ARG A N 1
ATOM 8881 C CA . ARG A 1 1118 ? 35.267 17.503 -51.896 1.00 89.25 1118 ARG A CA 1
ATOM 8882 C C . ARG A 1 1118 ? 36.421 18.040 -52.744 1.00 89.25 1118 ARG A C 1
ATOM 8884 O O . ARG A 1 1118 ? 36.764 17.446 -53.759 1.00 89.25 1118 ARG A O 1
ATOM 8891 N N . GLU A 1 1119 ? 37.013 19.153 -52.311 1.00 87.56 1119 GLU A N 1
ATOM 8892 C CA . GLU A 1 1119 ? 38.034 19.884 -53.074 1.00 87.56 1119 GLU A CA 1
ATOM 8893 C C . GLU A 1 1119 ? 39.451 19.313 -52.900 1.00 87.56 1119 GLU A C 1
ATOM 8895 O O . GLU A 1 1119 ? 40.281 19.437 -53.797 1.00 87.56 1119 GLU A O 1
ATOM 8900 N N . CYS A 1 1120 ? 39.748 18.698 -51.750 1.00 87.81 1120 CYS A N 1
ATOM 8901 C CA . CYS A 1 1120 ? 41.101 18.241 -51.419 1.00 87.81 1120 CYS A CA 1
ATOM 8902 C C . CYS A 1 1120 ? 41.291 16.717 -51.502 1.00 87.81 1120 CYS A C 1
ATOM 8904 O O . CYS A 1 1120 ? 42.409 16.262 -51.247 1.00 87.81 1120 CYS A O 1
ATOM 8906 N N . ARG A 1 1121 ? 40.250 15.924 -51.810 1.00 88.19 1121 ARG A N 1
ATOM 8907 C CA . ARG A 1 1121 ? 40.363 14.458 -51.953 1.00 88.19 1121 ARG A CA 1
ATOM 8908 C C . ARG A 1 1121 ? 41.335 14.072 -53.068 1.00 88.19 1121 ARG A C 1
ATOM 8910 O O . ARG A 1 1121 ? 41.390 14.735 -54.102 1.00 88.19 1121 ARG A O 1
ATOM 8917 N N . ASP A 1 1122 ? 42.066 12.981 -52.869 1.00 86.06 1122 ASP A N 1
ATOM 8918 C CA . ASP A 1 1122 ? 42.829 12.357 -53.950 1.00 86.06 1122 ASP A CA 1
ATOM 8919 C C . ASP A 1 1122 ? 41.852 11.630 -54.895 1.00 86.06 1122 ASP A C 1
ATOM 8921 O O . ASP A 1 1122 ? 41.128 10.742 -54.439 1.00 86.06 1122 ASP A O 1
ATOM 8925 N N . PRO A 1 1123 ? 41.782 11.988 -56.189 1.00 79.19 1123 PRO A N 1
ATOM 8926 C CA . PRO A 1 1123 ? 40.913 11.304 -57.144 1.00 79.19 1123 PRO A CA 1
ATOM 8927 C C . PRO A 1 1123 ? 41.430 9.913 -57.556 1.00 79.19 1123 PRO A C 1
ATOM 8929 O O . PRO A 1 1123 ? 40.712 9.186 -58.235 1.00 79.19 1123 PRO A O 1
ATOM 8932 N N . ILE A 1 1124 ? 42.672 9.549 -57.212 1.00 81.38 1124 ILE A N 1
ATOM 8933 C CA . ILE A 1 1124 ? 43.312 8.286 -57.614 1.00 81.38 1124 ILE A CA 1
ATOM 8934 C C . ILE A 1 1124 ? 43.177 7.217 -56.524 1.00 81.38 1124 ILE A C 1
ATOM 8936 O O . ILE A 1 1124 ? 42.980 6.039 -56.834 1.00 81.38 1124 ILE A O 1
ATOM 8940 N N . GLU A 1 1125 ? 43.324 7.600 -55.255 1.00 83.06 1125 GLU A N 1
ATOM 8941 C CA . GLU A 1 1125 ? 43.242 6.665 -54.132 1.00 83.06 1125 GLU A CA 1
ATOM 8942 C C . GLU A 1 1125 ? 41.790 6.328 -53.763 1.00 83.06 1125 GLU A C 1
ATOM 8944 O O . GLU A 1 1125 ? 40.913 7.191 -53.713 1.00 83.06 1125 GLU A O 1
ATOM 8949 N N . LEU A 1 1126 ? 41.540 5.052 -53.450 1.00 82.56 1126 LEU A N 1
ATOM 8950 C CA . LEU A 1 1126 ? 40.196 4.547 -53.151 1.00 82.56 1126 LEU A CA 1
ATOM 8951 C C . LEU A 1 1126 ? 39.580 5.166 -51.893 1.00 82.56 1126 LEU A C 1
ATOM 8953 O O . LEU A 1 1126 ? 38.370 5.253 -51.821 1.00 82.56 1126 LEU A O 1
ATOM 8957 N N . ASP A 1 1127 ? 40.365 5.595 -50.908 1.00 83.19 1127 ASP A N 1
ATOM 8958 C CA . ASP A 1 1127 ? 39.874 6.205 -49.663 1.00 83.19 1127 ASP A CA 1
ATOM 8959 C C . ASP A 1 1127 ? 39.856 7.749 -49.715 1.00 83.19 1127 ASP A C 1
ATOM 8961 O O . ASP A 1 1127 ? 39.651 8.416 -48.696 1.00 83.19 1127 ASP A O 1
ATOM 8965 N N . GLY A 1 1128 ? 40.103 8.331 -50.894 1.00 82.94 1128 GLY A N 1
ATOM 8966 C CA . GLY A 1 1128 ? 40.233 9.774 -51.087 1.00 82.94 1128 GLY A CA 1
ATOM 8967 C C . GLY A 1 1128 ? 41.528 10.369 -50.524 1.00 82.94 1128 GLY A C 1
ATOM 8968 O O . GLY A 1 1128 ? 41.591 11.585 -50.324 1.00 82.94 1128 GLY A O 1
ATOM 8969 N N . GLY A 1 1129 ? 42.548 9.548 -50.245 1.00 85.19 1129 GLY A N 1
ATOM 8970 C CA . GLY A 1 1129 ? 43.872 9.997 -49.815 1.00 85.19 1129 GLY A CA 1
ATOM 8971 C C . GLY A 1 1129 ? 44.018 10.202 -48.307 1.00 85.19 1129 GLY A C 1
ATOM 8972 O O . GLY A 1 1129 ? 44.932 10.908 -47.877 1.00 85.19 1129 GLY A O 1
ATOM 8973 N N . ILE A 1 1130 ? 43.121 9.644 -47.480 1.00 86.75 1130 ILE A N 1
ATOM 8974 C CA . ILE A 1 1130 ? 43.143 9.844 -46.017 1.00 86.75 1130 ILE A CA 1
ATOM 8975 C C . ILE A 1 1130 ? 44.181 8.973 -45.298 1.00 86.75 1130 ILE A C 1
ATOM 8977 O O . ILE A 1 1130 ? 44.648 9.346 -44.218 1.00 86.75 1130 ILE A O 1
ATOM 8981 N N . THR A 1 1131 ? 44.531 7.815 -45.865 1.00 83.44 1131 THR A N 1
ATOM 8982 C CA . THR A 1 1131 ? 45.594 6.931 -45.358 1.00 83.44 1131 THR A CA 1
ATOM 8983 C C . THR A 1 1131 ? 46.904 7.063 -46.133 1.00 83.44 1131 THR A C 1
ATOM 8985 O O . THR A 1 1131 ? 47.903 6.465 -45.732 1.00 83.44 1131 THR A O 1
ATOM 8988 N N . SER A 1 1132 ? 46.928 7.885 -47.187 1.00 83.88 1132 SER A N 1
ATOM 8989 C CA . SER A 1 1132 ? 48.118 8.138 -47.995 1.00 83.88 1132 SER A CA 1
ATOM 8990 C C . SER A 1 1132 ? 49.262 8.726 -47.168 1.00 83.88 1132 SER A C 1
ATOM 8992 O O . SER A 1 1132 ? 49.115 9.752 -46.502 1.00 83.88 1132 SER A O 1
ATOM 8994 N N . GLU A 1 1133 ? 50.449 8.132 -47.282 1.00 76.19 1133 GLU A N 1
ATOM 8995 C CA . GLU A 1 1133 ? 51.688 8.742 -46.780 1.00 76.19 1133 GLU A CA 1
ATOM 8996 C C . GLU A 1 1133 ? 52.207 9.841 -47.722 1.00 76.19 1133 GLU A C 1
ATOM 8998 O O . GLU A 1 1133 ? 53.055 10.650 -47.339 1.00 76.19 1133 GLU A O 1
ATOM 9003 N N . THR A 1 1134 ? 51.707 9.874 -48.962 1.00 79.19 1134 THR A N 1
ATOM 9004 C CA . THR A 1 1134 ? 52.189 10.756 -50.031 1.00 79.19 1134 THR A CA 1
ATOM 9005 C C . THR A 1 1134 ? 51.250 11.914 -50.346 1.00 79.19 1134 THR A C 1
ATOM 9007 O O . THR A 1 1134 ? 51.722 12.943 -50.834 1.00 79.19 1134 THR A O 1
ATOM 9010 N N . TRP A 1 1135 ? 49.949 11.787 -50.065 1.00 86.94 1135 TRP A N 1
ATOM 9011 C CA . TRP A 1 1135 ? 48.981 12.832 -50.384 1.00 86.94 1135 TRP A CA 1
ATOM 9012 C C . TRP A 1 1135 ? 49.149 14.061 -49.471 1.00 86.94 1135 TRP A C 1
ATOM 9014 O O . TRP A 1 1135 ? 49.093 13.951 -48.241 1.00 86.94 1135 TRP A O 1
ATOM 9024 N N . PRO A 1 1136 ? 49.311 15.272 -50.033 1.00 80.50 1136 PRO A N 1
ATOM 9025 C CA . PRO A 1 1136 ? 49.609 16.483 -49.277 1.00 80.50 1136 PRO A CA 1
ATOM 9026 C C . PRO A 1 1136 ? 48.567 16.880 -48.225 1.00 80.50 1136 PRO A C 1
ATOM 9028 O O . PRO A 1 1136 ? 48.919 17.610 -47.292 1.00 80.50 1136 PRO A O 1
ATOM 9031 N N . PHE A 1 1137 ? 47.311 16.459 -48.375 1.00 86.06 1137 PHE A N 1
ATOM 9032 C CA . PHE A 1 1137 ? 46.206 16.851 -47.496 1.00 86.06 1137 PHE A CA 1
ATOM 9033 C C . PHE A 1 1137 ? 45.751 15.736 -46.543 1.00 86.06 1137 PHE A C 1
ATOM 9035 O O . PHE A 1 1137 ? 44.847 15.976 -45.742 1.00 86.06 1137 PHE A O 1
ATOM 9042 N N . ALA A 1 1138 ? 46.397 14.561 -46.574 1.00 84.75 1138 ALA A N 1
ATOM 9043 C CA . ALA A 1 1138 ? 45.976 13.349 -45.862 1.00 84.75 1138 ALA A CA 1
ATOM 9044 C C . ALA A 1 1138 ? 45.641 13.584 -44.380 1.00 84.75 1138 ALA A C 1
ATOM 9046 O O . ALA A 1 1138 ? 44.572 13.199 -43.918 1.00 84.75 1138 ALA A O 1
ATOM 9047 N N . LEU A 1 1139 ? 46.505 14.294 -43.641 1.00 83.25 1139 LEU A N 1
ATOM 9048 C CA . LEU A 1 1139 ? 46.312 14.562 -42.208 1.00 83.25 1139 LEU A CA 1
ATOM 9049 C C . LEU A 1 1139 ? 45.023 15.345 -41.917 1.00 83.25 1139 LEU A C 1
ATOM 9051 O O . LEU A 1 1139 ? 44.272 14.992 -41.010 1.00 83.25 1139 LEU A O 1
ATOM 9055 N N . VAL A 1 1140 ? 44.748 16.395 -42.691 1.00 85.50 1140 VAL A N 1
ATOM 9056 C CA . VAL A 1 1140 ? 43.557 17.226 -42.476 1.00 85.50 1140 VAL A CA 1
ATOM 9057 C C . VAL A 1 1140 ? 42.302 16.556 -43.010 1.00 85.50 1140 VAL A C 1
ATOM 9059 O O . VAL A 1 1140 ? 41.261 16.659 -42.370 1.00 85.50 1140 VAL A O 1
ATOM 9062 N N . LEU A 1 1141 ? 42.392 15.828 -44.125 1.00 88.50 1141 LEU A N 1
ATOM 9063 C CA . LEU A 1 1141 ? 41.276 15.024 -44.619 1.00 88.50 1141 LEU A CA 1
ATOM 9064 C C . LEU A 1 1141 ? 40.901 13.929 -43.618 1.00 88.50 1141 LEU A C 1
ATOM 9066 O O . LEU A 1 1141 ? 39.723 13.762 -43.324 1.00 88.50 1141 LEU A O 1
ATOM 9070 N N . LYS A 1 1142 ? 41.883 13.239 -43.028 1.00 87.94 1142 LYS A N 1
ATOM 9071 C CA . LYS A 1 1142 ? 41.655 12.215 -42.002 1.00 87.94 1142 LYS A CA 1
ATOM 9072 C C . LYS A 1 1142 ? 40.895 12.781 -40.800 1.00 87.94 1142 LYS A C 1
ATOM 9074 O O . LYS A 1 1142 ? 39.889 12.205 -40.391 1.00 87.94 1142 LYS A O 1
ATOM 9079 N N . GLU A 1 1143 ? 41.325 13.920 -40.259 1.00 86.69 1143 GLU A N 1
ATOM 9080 C CA . GLU A 1 1143 ? 40.649 14.559 -39.119 1.00 86.69 1143 GLU A CA 1
ATOM 9081 C C . GLU A 1 1143 ? 39.296 15.191 -39.499 1.00 86.69 1143 GLU A C 1
ATOM 9083 O O . GLU A 1 1143 ? 38.351 15.165 -38.704 1.00 86.69 1143 GLU A O 1
ATOM 9088 N N . ALA A 1 1144 ? 39.151 15.688 -40.732 1.00 89.00 1144 ALA A N 1
ATOM 9089 C CA . ALA A 1 1144 ? 37.877 16.170 -41.257 1.00 89.00 1144 ALA A CA 1
ATOM 9090 C C . ALA A 1 1144 ? 36.857 15.033 -41.381 1.00 89.00 1144 ALA A C 1
ATOM 9092 O O . ALA A 1 1144 ? 35.751 15.154 -40.855 1.00 89.00 1144 ALA A O 1
ATOM 9093 N N . VAL A 1 1145 ? 37.230 13.906 -41.998 1.00 90.06 1145 VAL A N 1
ATOM 9094 C CA . VAL A 1 1145 ? 36.351 12.739 -42.150 1.00 90.06 1145 VAL A CA 1
ATOM 9095 C C . VAL A 1 1145 ? 36.034 12.125 -40.785 1.00 90.06 1145 VAL A C 1
ATOM 9097 O O . VAL A 1 1145 ? 34.861 11.882 -40.520 1.00 90.06 1145 VAL A O 1
ATOM 9100 N N . LYS A 1 1146 ? 37.000 11.982 -39.860 1.00 89.56 1146 LYS A N 1
ATOM 9101 C CA . LYS A 1 1146 ? 36.716 11.575 -38.464 1.00 89.56 1146 LYS A CA 1
ATOM 9102 C C . LYS A 1 1146 ? 35.625 12.446 -37.833 1.00 89.56 1146 LYS A C 1
ATOM 9104 O O . LYS A 1 1146 ? 34.649 11.926 -37.297 1.00 89.56 1146 LYS A O 1
ATOM 9109 N N . SER A 1 1147 ? 35.754 13.766 -37.950 1.00 88.25 1147 SER A N 1
ATOM 9110 C CA . SER A 1 1147 ? 34.807 14.733 -37.378 1.00 88.25 1147 SER A CA 1
ATOM 9111 C C . SER A 1 1147 ? 33.430 14.694 -38.044 1.00 88.25 1147 SER A C 1
ATOM 9113 O O . SER A 1 1147 ? 32.413 14.807 -37.361 1.00 88.25 1147 SER A O 1
ATOM 9115 N N . ILE A 1 1148 ? 33.386 14.511 -39.367 1.00 90.94 1148 ILE A N 1
ATOM 9116 C CA . ILE A 1 1148 ? 32.143 14.338 -40.128 1.00 90.94 1148 ILE A CA 1
ATOM 9117 C C . ILE A 1 1148 ? 31.431 13.060 -39.682 1.00 90.94 1148 ILE A C 1
ATOM 9119 O O . ILE A 1 1148 ? 30.236 13.100 -39.403 1.00 90.94 1148 ILE A O 1
ATOM 9123 N N . VAL A 1 1149 ? 32.157 11.945 -39.564 1.00 91.00 1149 VAL A N 1
ATOM 9124 C CA . VAL A 1 1149 ? 31.604 10.646 -39.156 1.00 91.00 1149 VAL A CA 1
ATOM 9125 C C . VAL A 1 1149 ? 31.112 10.689 -37.707 1.00 91.00 1149 VAL A C 1
ATOM 9127 O O . VAL A 1 1149 ? 30.028 10.186 -37.418 1.00 91.00 1149 VAL A O 1
ATOM 9130 N N . MET A 1 1150 ? 31.843 11.353 -36.806 1.00 87.56 1150 MET A N 1
ATOM 9131 C CA . MET A 1 1150 ? 31.408 11.571 -35.422 1.00 87.56 1150 MET A CA 1
ATOM 9132 C C . MET A 1 1150 ? 30.103 12.364 -35.309 1.00 87.56 1150 MET A C 1
ATOM 9134 O O . MET A 1 1150 ? 29.464 12.290 -34.274 1.00 87.56 1150 MET A O 1
ATOM 9138 N N . TYR A 1 1151 ? 29.690 13.111 -36.333 1.00 89.19 1151 TYR A N 1
ATOM 9139 C CA . TYR A 1 1151 ? 28.441 13.877 -36.333 1.00 89.19 1151 TYR A CA 1
ATOM 9140 C C . TYR A 1 1151 ? 27.614 13.616 -37.595 1.00 89.19 1151 TYR A C 1
ATOM 9142 O O . TYR A 1 1151 ? 26.936 14.514 -38.105 1.00 89.19 1151 TYR A O 1
ATOM 9150 N N . LEU A 1 1152 ? 27.671 12.392 -38.126 1.00 90.75 1152 LEU A N 1
ATOM 9151 C CA . LEU A 1 1152 ? 27.155 12.073 -39.456 1.00 90.75 1152 LEU A CA 1
ATOM 9152 C C . LEU A 1 1152 ? 25.641 12.291 -39.586 1.00 90.75 1152 LEU A C 1
ATOM 9154 O O . LEU A 1 1152 ? 25.163 12.711 -40.642 1.00 90.75 1152 LEU A O 1
ATOM 9158 N N . SER A 1 1153 ? 24.869 12.087 -38.515 1.00 89.06 1153 SER A N 1
ATOM 9159 C CA . SER A 1 1153 ? 23.424 12.364 -38.501 1.00 89.06 1153 SER A CA 1
ATOM 9160 C C . SER A 1 1153 ? 23.109 13.848 -38.707 1.00 89.06 1153 SER A C 1
ATOM 9162 O O . SER A 1 1153 ? 22.055 14.187 -39.244 1.00 89.06 1153 SER A O 1
ATOM 9164 N N . LEU A 1 1154 ? 24.009 14.741 -38.279 1.00 87.81 1154 LEU A N 1
ATOM 9165 C CA . LEU A 1 1154 ? 23.906 16.182 -38.509 1.00 87.81 1154 LEU A CA 1
ATOM 9166 C C . LEU A 1 1154 ? 24.531 16.567 -39.858 1.00 87.81 1154 LEU A C 1
ATOM 9168 O O . LEU A 1 1154 ? 23.942 17.350 -40.599 1.00 87.81 1154 LEU A O 1
ATOM 9172 N N . ALA A 1 1155 ? 25.682 15.982 -40.204 1.00 88.69 1155 ALA A N 1
ATOM 9173 C CA . ALA A 1 1155 ? 26.388 16.243 -41.457 1.00 88.69 1155 ALA A CA 1
ATOM 9174 C C . ALA A 1 1155 ? 25.560 15.839 -42.686 1.00 88.69 1155 ALA A C 1
ATOM 9176 O O . ALA A 1 1155 ? 25.528 16.567 -43.671 1.00 88.69 1155 ALA A O 1
ATOM 9177 N N . SER A 1 1156 ? 24.804 14.743 -42.610 1.00 87.44 1156 SER A N 1
ATOM 9178 C CA . SER A 1 1156 ? 23.916 14.290 -43.692 1.00 87.44 1156 SER A CA 1
ATOM 9179 C C . SER A 1 1156 ? 22.757 15.248 -44.010 1.00 87.44 1156 SER A C 1
ATOM 9181 O O . SER A 1 1156 ? 22.093 15.092 -45.034 1.00 87.44 1156 SER A O 1
ATOM 9183 N N . ARG A 1 1157 ? 22.515 16.251 -43.151 1.00 85.06 1157 ARG A N 1
ATOM 9184 C CA . ARG A 1 1157 ? 21.506 17.308 -43.344 1.00 85.06 1157 ARG A CA 1
ATOM 9185 C C . ARG A 1 1157 ? 22.072 18.578 -43.983 1.00 85.06 1157 ARG A C 1
ATOM 9187 O O . ARG A 1 1157 ? 21.302 19.495 -44.251 1.00 85.06 1157 ARG A O 1
ATOM 9194 N N . THR A 1 1158 ? 23.386 18.652 -44.178 1.00 88.88 1158 THR A N 1
ATOM 9195 C CA . THR A 1 1158 ? 24.071 19.813 -44.768 1.00 88.88 1158 THR A CA 1
ATOM 9196 C C . THR A 1 1158 ? 23.760 19.956 -46.257 1.00 88.88 1158 THR A C 1
ATOM 9198 O O . THR A 1 1158 ? 23.459 18.976 -46.947 1.00 88.88 1158 THR A O 1
ATOM 9201 N N . ASP A 1 1159 ? 23.853 21.181 -46.774 1.00 87.38 1159 ASP A N 1
ATOM 9202 C CA . ASP A 1 1159 ? 23.585 21.445 -48.190 1.00 87.38 1159 ASP A CA 1
ATOM 9203 C C . ASP A 1 1159 ? 24.675 20.818 -49.066 1.00 87.38 1159 ASP A C 1
ATOM 9205 O O . ASP A 1 1159 ? 24.380 20.258 -50.121 1.00 87.38 1159 ASP A O 1
ATOM 9209 N N . THR A 1 1160 ? 25.933 20.863 -48.620 1.00 87.75 1160 THR A N 1
ATOM 9210 C CA . THR A 1 1160 ? 27.070 20.255 -49.322 1.00 87.75 1160 THR A CA 1
ATOM 9211 C C . THR A 1 1160 ? 26.944 18.736 -49.411 1.00 87.75 1160 THR A C 1
ATOM 9213 O O . THR A 1 1160 ? 27.178 18.189 -50.485 1.00 87.75 1160 THR A O 1
ATOM 9216 N N . PHE A 1 1161 ? 26.495 18.052 -48.353 1.00 87.31 1161 PHE A N 1
ATOM 9217 C CA . PHE A 1 1161 ? 26.252 16.607 -48.424 1.00 87.31 1161 PHE A CA 1
ATOM 9218 C C . PHE A 1 1161 ? 25.132 16.259 -49.411 1.00 87.31 1161 PHE A C 1
ATOM 9220 O O . PHE A 1 1161 ? 25.264 15.343 -50.221 1.00 87.31 1161 PHE A O 1
ATOM 9227 N N . ASN A 1 1162 ? 24.037 17.027 -49.399 1.00 84.44 1162 ASN A N 1
ATOM 9228 C CA . ASN A 1 1162 ? 22.957 16.840 -50.367 1.00 84.44 1162 ASN A CA 1
ATOM 9229 C C . ASN A 1 1162 ? 23.429 17.101 -51.806 1.00 84.44 1162 ASN A C 1
ATOM 9231 O O . ASN A 1 1162 ? 23.024 16.377 -52.711 1.00 84.44 1162 ASN A O 1
ATOM 9235 N N . LYS A 1 1163 ? 24.315 18.081 -52.029 1.00 85.38 1163 LYS A N 1
ATOM 9236 C CA . LYS A 1 1163 ? 24.934 18.326 -53.343 1.00 85.38 1163 LYS A CA 1
ATOM 9237 C C . LYS A 1 1163 ? 25.794 17.153 -53.809 1.00 85.38 1163 LYS A C 1
ATOM 9239 O O . LYS A 1 1163 ? 25.613 16.729 -54.943 1.00 85.38 1163 LYS A O 1
ATOM 9244 N N . MET A 1 1164 ? 26.640 16.590 -52.938 1.00 85.12 1164 MET A N 1
ATOM 9245 C CA . MET A 1 1164 ? 27.439 15.391 -53.255 1.00 85.12 1164 MET A CA 1
ATOM 9246 C C . MET A 1 1164 ? 26.558 14.243 -53.771 1.00 85.12 1164 MET A C 1
ATOM 9248 O O . MET A 1 1164 ? 26.901 13.577 -54.741 1.00 85.12 1164 MET A O 1
ATOM 9252 N N . ILE A 1 1165 ? 25.384 14.043 -53.163 1.00 83.06 1165 ILE A N 1
ATOM 9253 C CA . ILE A 1 1165 ? 24.431 13.005 -53.580 1.00 83.06 1165 ILE A CA 1
ATOM 9254 C C . ILE A 1 1165 ? 23.728 13.366 -54.898 1.00 83.06 1165 ILE A C 1
ATOM 9256 O O . ILE A 1 1165 ? 23.622 12.527 -55.792 1.00 83.06 1165 ILE A O 1
ATOM 9260 N N . LEU A 1 1166 ? 23.235 14.602 -55.031 1.00 80.81 1166 LEU A N 1
ATOM 9261 C CA . LEU A 1 1166 ? 22.471 15.050 -56.203 1.00 80.81 1166 LEU A CA 1
ATOM 9262 C C . LEU A 1 1166 ? 23.314 15.106 -57.481 1.00 80.81 1166 LEU A C 1
ATOM 9264 O O . LEU A 1 1166 ? 22.791 14.855 -58.566 1.00 80.81 1166 LEU A O 1
ATOM 9268 N N . GLU A 1 1167 ? 24.601 15.430 -57.358 1.00 81.69 1167 GLU A N 1
ATOM 9269 C CA . GLU A 1 1167 ? 25.548 15.468 -58.476 1.00 81.69 1167 GLU A CA 1
ATOM 9270 C C . GLU A 1 1167 ? 25.903 14.056 -58.987 1.00 81.69 1167 GLU A C 1
ATOM 9272 O O . GLU A 1 1167 ? 26.349 13.922 -60.126 1.00 81.69 1167 GLU A O 1
ATOM 9277 N N . LYS A 1 1168 ? 25.614 13.002 -58.200 1.00 71.12 1168 LYS A N 1
ATOM 9278 C CA . LYS A 1 1168 ? 25.787 11.576 -58.539 1.00 71.12 1168 LYS A CA 1
ATOM 9279 C C . LYS A 1 1168 ? 27.197 11.213 -59.047 1.00 71.12 1168 LYS A C 1
ATOM 9281 O O . LYS A 1 1168 ? 27.334 10.302 -59.866 1.00 71.12 1168 LYS A O 1
ATOM 9286 N N . ASP A 1 1169 ? 28.244 11.876 -58.552 1.00 80.62 1169 ASP A N 1
ATOM 9287 C CA . ASP A 1 1169 ? 29.629 11.465 -58.816 1.00 80.62 1169 ASP A CA 1
ATOM 9288 C C . ASP A 1 1169 ? 29.933 10.159 -58.060 1.00 80.62 1169 ASP A C 1
ATOM 9290 O O . ASP A 1 1169 ? 30.158 10.141 -56.848 1.00 80.62 1169 ASP A O 1
ATOM 9294 N N . GLY A 1 1170 ? 29.898 9.038 -58.785 1.00 76.06 1170 GLY A N 1
ATOM 9295 C CA . GLY A 1 1170 ? 30.119 7.709 -58.218 1.00 76.06 1170 GLY A CA 1
ATOM 9296 C C . GLY A 1 1170 ? 31.516 7.520 -57.621 1.00 76.06 1170 GLY A C 1
ATOM 9297 O O . GLY A 1 1170 ? 31.650 6.778 -56.649 1.00 76.06 1170 GLY A O 1
ATOM 9298 N N . GLU A 1 1171 ? 32.533 8.207 -58.149 1.00 81.00 1171 GLU A N 1
ATOM 9299 C CA . GLU A 1 1171 ? 33.908 8.108 -57.651 1.00 81.00 1171 GLU A CA 1
ATOM 9300 C C . GLU A 1 1171 ? 34.068 8.888 -56.338 1.00 81.00 1171 GLU A C 1
ATOM 9302 O O . GLU A 1 1171 ? 34.656 8.364 -55.396 1.00 81.00 1171 GLU A O 1
ATOM 9307 N N . GLU A 1 1172 ? 33.481 10.090 -56.229 1.00 86.31 1172 GLU A N 1
ATOM 9308 C CA . GLU A 1 1172 ? 33.434 10.887 -54.981 1.00 86.31 1172 GLU A CA 1
ATOM 9309 C C . GLU A 1 1172 ? 32.758 10.142 -53.837 1.00 86.31 1172 GLU A C 1
ATOM 9311 O O . GLU A 1 1172 ? 33.246 10.087 -52.704 1.00 86.31 1172 GLU A O 1
ATOM 9316 N N . LEU A 1 1173 ? 31.610 9.563 -54.150 1.00 85.50 1173 LEU A N 1
ATOM 9317 C CA . LEU A 1 1173 ? 30.760 8.903 -53.183 1.00 85.50 1173 LEU A CA 1
ATOM 9318 C C . LEU A 1 1173 ? 31.335 7.555 -52.727 1.00 85.50 1173 LEU A C 1
ATOM 9320 O O . LEU A 1 1173 ? 31.255 7.239 -51.534 1.00 85.50 1173 LEU A O 1
ATOM 9324 N N . SER A 1 1174 ? 31.958 6.796 -53.641 1.00 85.12 1174 SER A N 1
ATOM 9325 C CA . SER A 1 1174 ? 32.722 5.597 -53.275 1.00 85.12 1174 SER A CA 1
ATOM 9326 C C . SER A 1 1174 ? 33.909 5.967 -52.402 1.00 85.12 1174 SER A C 1
ATOM 9328 O O . SER A 1 1174 ? 34.019 5.427 -51.302 1.00 85.12 1174 SER A O 1
ATOM 9330 N N . SER A 1 1175 ? 34.711 6.963 -52.811 1.00 87.25 1175 SER A N 1
ATOM 9331 C CA . SER A 1 1175 ? 35.902 7.353 -52.054 1.00 87.25 1175 SER A CA 1
ATOM 9332 C C . SER A 1 1175 ? 35.581 7.825 -50.642 1.00 87.25 1175 SER A C 1
ATOM 9334 O O . SER A 1 1175 ? 36.323 7.557 -49.696 1.00 87.25 1175 SER A O 1
ATOM 9336 N N . PHE A 1 1176 ? 34.434 8.488 -50.469 1.00 89.25 1176 PHE A N 1
ATOM 9337 C CA . PHE A 1 1176 ? 33.975 8.922 -49.156 1.00 89.25 1176 PHE A CA 1
ATOM 9338 C C . PHE A 1 1176 ? 33.644 7.727 -48.259 1.00 89.25 1176 PHE A C 1
ATOM 9340 O O . PHE A 1 1176 ? 34.088 7.669 -47.116 1.00 89.25 1176 PHE A O 1
ATOM 9347 N N . CYS A 1 1177 ? 32.919 6.737 -48.776 1.00 89.75 1177 CYS A N 1
ATOM 9348 C CA . CYS A 1 1177 ? 32.521 5.551 -48.018 1.00 89.75 1177 CYS A CA 1
ATOM 9349 C C . CYS A 1 1177 ? 33.694 4.596 -47.728 1.00 89.75 1177 CYS A C 1
ATOM 9351 O O . CYS A 1 1177 ? 33.786 4.067 -46.616 1.00 89.75 1177 CYS A O 1
ATOM 9353 N N . ASP A 1 1178 ? 34.610 4.426 -48.682 1.00 88.50 1178 ASP A N 1
ATOM 9354 C CA . ASP A 1 1178 ? 35.865 3.685 -48.511 1.00 88.50 1178 ASP A CA 1
ATOM 9355 C C . ASP A 1 1178 ? 36.780 4.371 -47.467 1.00 88.50 1178 ASP A C 1
ATOM 9357 O O . ASP A 1 1178 ? 37.385 3.707 -46.614 1.00 88.50 1178 ASP A O 1
ATOM 9361 N N . GLY A 1 1179 ? 36.790 5.710 -47.439 1.00 87.88 1179 GLY A N 1
ATOM 9362 C CA . GLY A 1 1179 ? 37.425 6.502 -46.385 1.00 87.88 1179 GLY A CA 1
ATOM 9363 C C . GLY A 1 1179 ? 36.806 6.276 -44.998 1.00 87.88 1179 GLY A C 1
ATOM 9364 O O . GLY A 1 1179 ? 37.526 6.036 -44.026 1.00 87.88 1179 GLY A O 1
ATOM 9365 N N . ILE A 1 1180 ? 35.472 6.269 -44.880 1.00 91.69 1180 ILE A N 1
ATOM 9366 C CA . ILE A 1 1180 ? 34.801 5.987 -43.596 1.00 91.69 1180 ILE A CA 1
ATOM 9367 C C . ILE A 1 1180 ? 35.145 4.577 -43.096 1.00 91.69 1180 ILE A C 1
ATOM 9369 O O . ILE A 1 1180 ? 35.458 4.410 -41.916 1.00 91.69 1180 ILE A O 1
ATOM 9373 N N . ALA A 1 1181 ? 35.126 3.558 -43.958 1.00 89.94 1181 ALA A N 1
ATOM 9374 C CA . ALA A 1 1181 ? 35.482 2.205 -43.530 1.00 89.94 1181 ALA A CA 1
ATOM 9375 C C . ALA A 1 1181 ? 36.928 2.087 -43.058 1.00 89.94 1181 ALA A C 1
ATOM 9377 O O . ALA A 1 1181 ? 37.189 1.398 -42.072 1.00 89.94 1181 ALA A O 1
ATOM 9378 N N . SER A 1 1182 ? 37.852 2.777 -43.731 1.00 88.69 1182 SER A N 1
ATOM 9379 C CA . SER A 1 1182 ? 39.263 2.805 -43.343 1.00 88.69 1182 SER A CA 1
ATOM 9380 C C . SER A 1 1182 ? 39.454 3.396 -41.943 1.00 88.69 1182 SER A C 1
ATOM 9382 O O . SER A 1 1182 ? 40.327 2.943 -41.206 1.00 88.69 1182 SER A O 1
ATOM 9384 N N . LEU A 1 1183 ? 38.601 4.346 -41.537 1.00 88.56 1183 LEU A N 1
ATOM 9385 C CA . LEU A 1 1183 ? 38.583 4.895 -40.177 1.00 88.56 1183 LEU A CA 1
ATOM 9386 C C . LEU A 1 1183 ? 37.929 3.963 -39.150 1.00 88.56 1183 LEU A C 1
ATOM 9388 O O . LEU A 1 1183 ? 38.373 3.920 -38.006 1.00 88.56 1183 LEU A O 1
ATOM 9392 N N . LEU A 1 1184 ? 36.864 3.249 -39.530 1.00 88.31 1184 LEU A N 1
ATOM 9393 C CA . LEU A 1 1184 ? 36.104 2.370 -38.629 1.00 88.31 1184 LEU A CA 1
ATOM 9394 C C . LEU A 1 1184 ? 36.731 0.983 -38.427 1.00 88.31 1184 LEU A C 1
ATOM 9396 O O . LEU A 1 1184 ? 36.264 0.207 -37.586 1.00 88.31 1184 LEU A O 1
ATOM 9400 N N . LYS A 1 1185 ? 37.757 0.645 -39.208 1.00 86.75 1185 LYS A N 1
ATOM 9401 C CA . LYS A 1 1185 ? 38.498 -0.610 -39.101 1.00 86.75 1185 LYS A CA 1
ATOM 9402 C C . LYS A 1 1185 ? 39.309 -0.637 -37.800 1.00 86.75 1185 LYS A C 1
ATOM 9404 O O . LYS A 1 1185 ? 40.093 0.275 -37.549 1.00 86.75 1185 LYS A O 1
ATOM 9409 N N . LYS A 1 1186 ? 39.102 -1.681 -36.990 1.00 81.38 1186 LYS A N 1
ATOM 9410 C CA . LYS A 1 1186 ? 39.838 -1.923 -35.736 1.00 81.38 1186 LYS A CA 1
ATOM 9411 C C . LYS A 1 1186 ? 41.106 -2.731 -35.966 1.00 81.38 1186 LYS A C 1
ATOM 9413 O O . LYS A 1 1186 ? 41.054 -3.650 -36.825 1.00 81.38 1186 LYS A O 1
#

pLDDT: mean 79.77, std 13.96, range [26.83, 95.25]

Radius of gyration: 55.48 Å; chains: 1; bounding box: 155×80×164 Å

Secondary structure (DSSP, 8-state):
-------------HHHHHHHHH-TTSHHHHHHHHHHHH--HHHHHHHHHHHHHHTTSTTS-HHHHHHHHHHHIIIIITT-TTHHHHHTSHHHHHHHHHHHT---TTTHHHHHHHHHHHHTT---HHHHHHHHHTTHHHHHHHHTT-SSHHHHHHHHHHHHHTHHHHHHHHHHTTHHHHHHGGGTTHHHHHHHHHSPS--TTHHHHHHHHHHHHHHHHHHHHHHTTS-SSS--HHHHHHHTSHHHHHHHHHHHHHHHHHHHHHHH---PPPPTTHHHHHHHHHHHHHHHHHH-HHHHHHHHTTHHHHHHHHHHHHHHHHHHTTS--HHHHHHHHHHHHHHHHHHHHHHHHTT-TTHHHHHHHHHHHHHHHHHHHHT-S--HHHHHHHH-TT-PPPPGGG---HHHH--HHHHHHHHHHHHHHHHHHHHHHHHHTTS-HHHHHHHHHHHHHHHHHHHHHHHHTT-STT-TTHHHHHHHHHHHTTSHHHHHHHHT--HHHHHHHHHHHHHHHHHHHHHHHH--SSSPPPHHHHHHHHHHHHHHHHHHHHHTSHHHHHHHHHTTGGGG--GGG---HHHHTT-HHHHHHHHHHHHHHHHHHHH-HHHHHHHHHTS-HHHHHHHHHHHHHHHHT-TT--HHHHHHHHHHHHHHHHHHHHTTT-HHHHHHHH-B-GGGGTTS--------SS--S----B-SHHHHHHHHS-TT----S--HHHHHHHHHHHHHHHHHTTSHHHHHHHHHSTTHHHHHHHHHHHHHTTTSTTSTTGGGTTTS-----HHHHHHHHHHHHHH-HHHHHHHHHHHHHHHHHH-GGGHHHHHHTTHHHHHHGGG--SS-TT-HHHHHHHHHHHHHHHHHHHHHHHHHHHHTT-TT-HHHHHHHHHHHHHHHTT-S-HHHHHHHHTTT-SSGGG--SHHHHHHHHHH------S--TTHHHHHHHHHHHHHHHHHHHHHTTHHHHHHHHTT-PPPPP---PPPSSP-EEEE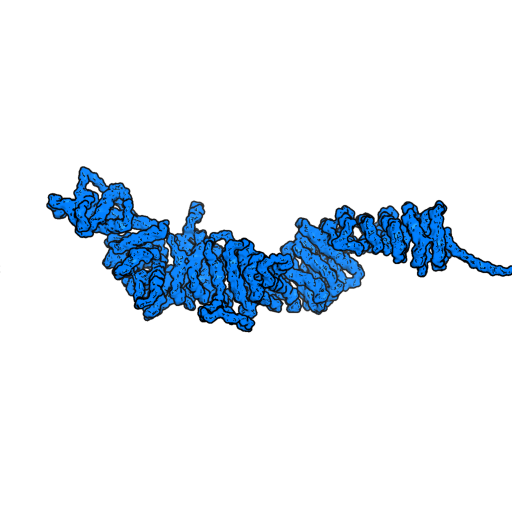EETT-SSEEEEEHHHHHHH-HHHHHHHSTTSHHHHTTTT-SSEEESSS-HHHHHHHHHHHHHHTTT----S--HHHHHHHHHHHHHTT-HHHHHHHHHHHHHHHHHTTTS-HHHHHHHHHHHHHHHHHH--SSSTTSSSS-SS-TTHHHHHHHHHHHHHTHHHHTTSHHHHHHHHTT-HHHHHHHHHHHHHHH--

Foldseek 3Di:
DDDDPPPPDPQLALVLLLVCLVPVPDPSVVVNLVCLQVDDLVSLLVRLLVLVVCPVPPVQDLQSSLLSLLSSVPRHLQNYPCNVVNCPHPSNLVSLLVLLVPPPPNRLLSSLQSLLSDLLRDPDPVSLVSCVVSCVLVVLLVQCPDPDLSSNQSSLSSCQSPVVSCLVVCLVNLSVLSLLVLLLCVLVLVVVLFDDDDDPCNVVSLSSNVSNLSSLVSLLSSVVPADLVDGDPSLQVSLQDPSLLSLLVSLLSLLLVVLCCLQVVDPTDDNPCSLSSNLSSLSNLLSSLQRYLSSLLSNVVSCVRNVLSLLVLLLVCLVCLVPPDPVNVSSLSSNLSVLSSLVSNLVSLLPDPCSQVVLLLLLLSLLQSLLSLLLPPDDPVQSVVSNDPVSDHGDCVSLDACVVPDCPSSLVSCVVCQVSVLSSLSSNVSSLVRYDPVSCLVSLLSLLSSLLSVQVSCQVVVNQVVHSCLVSSLVVLLVSLLHLNSLVNLLPHDPSCLCSNLVVLLVLLVQLLVLLQVDDLPDADDPVNVVSLVSNLSSLSSLLSLLQDQSSLVSCVVNVSLVSQALSSDHALSSQLSDLSSLSSLLSVLSSLLSNLLHDPVSVVCCVPPRPNQVNLLRQLVRLLVVLLDPPDDPSSNVSSLSNNLSSLSNLVSCLVPLVSLVCQAFPQPPPVPPDDDDDDDDDPPDPPDRPGRHCVVSLLCLLCVPDDQPPVDDPSSLVSLLSSLLSLLSSLLHQSSLVVCLVDPLSLVSLLLLLQSLCQVLWPPDPVCVVVVVPDPDDDPVVVVVVSVVVLVPDSSNVSSVSSLSSSLSSCQPPVCVLVCLLSLSVLSNLVSLQDPPNPRGSSVVSLQVNLLSLQVRPLVVLLVQLVVQLVPPVCLSSNLSSLLSNLSNLSNDPDLVSSCVQQVLVDFLLCPDSHSLVSLLCLQFPQDDDDDDDPCSVVVSLVSNLSSLSSLLVLLSSCVVVVVVVLVPDDDDDDDADDDDPPFDKAWEDEPQDPDIAIATLRLLLVQFVQSVVVSDPPDCVVVCVVPDNHHYDYPADPVLVNLLRVVSVCVNVPDQPPPDALVSLLSQCVVCVVRVGVSSNSSSLVVLSVLLVCLRVDDLVSNLSNLLSLLVSLVSQFDLPDQQSQLPPPPRSCNVSNVSSLSSCSNVVSSSSPHPSVVVSSVVPPSSSSRNSSSNSSVSSRD

InterPro domains:
  IPR000210 BTB/POZ domain [PF00651] (1003-1089)
  IPR000210 BTB/POZ domain [PS50097] (987-1063)
  IPR011333 SKP1/BTB/POZ domain superfamily [G3DSA:3.30.710.10] (978-1096)
  IPR011333 SKP1/BTB/POZ domain superfamily [SSF54695] (1000-1092)

Organism: NCBI:txid101142